Protein 4XH9 (pdb70)

InterPro domains:
  IPR000219 Dbl homology domain [PF00621] (179-354)
  IPR000219 Dbl homology domain [PS50010] (174-356)
  IPR000219 Dbl homology domain [SM00325] (178-355)
  IPR000219 Dbl homology domain [cd00160] (175-354)
  IPR001331 Guanine-nucleotide dissociation stimulator, CDC24, conserved site [PS00741] (304-329)
  IPR001849 Pleckstrin homology domain [PS50003] (386-501)
  IPR001849 Pleckstrin homology domain [SM00233] (387-503)
  IPR011993 PH-like domain superfamily [G3DSA:2.30.29.30] (372-504)
  IPR035899 Dbl homology (DH) domain superfamily [G3DSA:1.20.900.10] (159-371)
  IPR035899 Dbl homology (DH) domain superfamily [SSF48065] (154-367)
  IPR037853 Net1, PH domain [cd13224] (368-502)
  IPR051480 Endocytic & GEF Adapter [PTHR46006] (67-559)
  IPR055251 SOS1/NGEF-like, PH domain [PF22697] (382-498)

Sequence (1022 aa):
MLDITMKESLTTREIRRQEAIYEMSRGEQDLIEDLKLARKAYHDPMLKLSIMSEEELTHIFGDLDSYIPLHEDLLTRIGEATKPDGTVEQIGHILVSWLPRLNAYRGYCSNQLAAKALLDQKKQDPRVQDFLQRCLESPFSRKLDLWSFLDIPRSRLVKYPLLLKEILKHTPKEHPDVQLLEDAILIIQGVLSDINLKKGESECQYYIDKLEYLDEKQRDPRIEASKVLLCHGELRSKSGHKLYIFLFQDILVLTRPVTRNERHSYQVYRQPIPVQELVLEDLQDGDVRMAKNIFRIRFHDPSPAQSHTLQANDVFHKQQWFNCIRAAIAHHHHHHAIRKKLVIVGDGACGKTCLLIVNSPEVYVPTVFENYVADIEVDGKQVELALWDTAGQEDYDRLRPLSYPDTDVILMCFSIDSPDSLENIPEKWTPEVKHFCPNVPIILVGNKKDLRNDEHTRRELAKMKQEPVKPEEGRDMANRIGAFGYMECSAKTKDGVREVFEMATRAALQSEMLDITMKESLTTREIRRQEAIYEMSRGEQDLIEDLKLARRRKAYHDPMLKLSIMSEEELTHIFGDLDSYIPLHEDLLTRIGEATKPDGTVEQIGHILVSWLPRLNAYRGYCSNQLAAKALLDQKKQDPRVQDFLQRCLESPFSRKLDLWSFLDIPRSRLVKYPLLLKEILKHTPKEHPDVQLLEDAILIIQGVLSDINLKKGESECQYYIDKLEYLDEKQRDPRIEASKVLLCHGELRSKSGHKLYIFLFQDILVLTRPVTRNERHSYQVYRQPIPVQELVLEDLQDGDVRMAKNIFRIRFHDPSPAQSHTLQANDVFHKQQWFNCIRAAIAHHHHHHAIRKKLVIVGDGACGKTCLLIVNSPEVYVPTVFENYVADIEVDGKQVELALWDTAGQEDYDRLRPLSYPDTDVILMCFSIDSPDSLENIPEKWTPEVKHFCPNVPIILVGNKKDLRNDEHTRRELAKMKQEPVKPEEGRDMANRIGAFGYMECSAKTKDGVREVFEMATRAALQ

Solvent-accessible surface area: 47145 Å² total; per-residue (Å²): 70,152,108,40,76,181,81,78,101,114,64,40,108,30,71,96,5,22,21,1,2,100,26,0,10,34,16,0,97,90,9,9,108,23,0,99,48,0,52,152,16,2,19,30,30,0,66,163,85,85,15,8,56,123,143,38,0,79,71,2,0,35,43,0,31,60,56,15,86,10,2,73,34,0,37,74,87,10,43,145,34,49,78,149,48,28,28,9,94,56,0,0,86,15,0,43,70,0,0,56,103,0,82,32,2,66,40,12,0,16,57,2,38,16,4,12,38,24,17,59,96,27,120,162,34,103,128,1,54,99,8,30,74,130,3,20,127,36,125,69,0,113,72,8,58,7,9,1,2,1,2,21,2,2,11,12,2,0,3,0,10,51,1,0,92,35,0,39,137,15,5,36,185,153,40,76,0,32,109,45,0,75,63,0,17,121,47,0,60,40,20,0,50,55,1,16,113,62,6,3,58,28,24,0,80,55,22,9,103,56,18,58,30,117,67,150,152,10,130,22,109,94,0,84,70,12,121,41,11,46,7,31,9,88,0,88,11,91,78,23,91,85,0,25,1,0,0,0,38,79,0,0,0,0,0,63,46,47,120,41,152,86,56,103,16,18,46,7,38,128,56,6,0,5,1,102,57,8,36,30,55,80,17,112,83,53,80,22,223,55,55,125,12,0,0,58,0,62,17,108,44,114,31,125,81,24,60,12,4,1,34,6,75,40,96,38,4,25,71,30,0,36,54,30,1,158,61,2,26,60,83,33,102,138,119,161,103,57,66,49,17,0,0,0,1,0,26,54,85,0,14,5,17,52,0,0,15,41,36,71,140,180,115,52,94,40,36,21,28,68,18,87,8,6,95,15,103,5,105,72,87,104,1,30,0,17,0,5,11,5,11,13,3,30,122,20,71,49,0,10,21,5,0,5,43,74,11,43,0,0,0,0,0,0,2,0,31,32,25,77,5,11,117,48,0,32,112,79,5,0,3,12,0,36,20,72,4,60,155,28,34,4,0,0,0,0,2,54,71,50,42,30,121,22,93,47,13,108,122,74,22,62,104,121,135,55,88,2,2,93,42,80,70,0,125,75,32,5,108,166,2,56,19,87,17,29,40,22,0,0,11,136,78,113,84,12,5,150,57,0,0,42,45,0,0,104,0,8,41,162,60,13,61,151,118,40,100,104,85,68,93,130,58,61,98,37,32,72,7,6,10,5,3,87,17,0,12,94,15,0,83,91,8,2,82,26,0,71,42,0,112,137,16,2,29,43,33,0,70,163,85,83,15,6,58,125,142,39,0,82,69,1,6,44,39,2,15,60,54,18,84,12,2,70,28,0,41,74,112,12,43,133,30,51,85,149,66,30,21,7,94,67,0,0,85,13,0,40,83,5,0,60,104,0,78,28,2,75,34,6,0,15,56,0,36,16,1,17,26,21,17,60,68,36,112,162,39,104,129,0,55,100,7,29,77,127,3,20,125,38,123,73,0,116,74,7,59,6,8,1,2,0,2,20,2,2,9,11,4,1,11,0,9,49,1,0,92,42,0,25,134,5,0,46,132,164,35,77,0,17,116,45,0,75,53,0,16,121,45,0,62,41,18,0,56,58,1,17,108,48,5,4,60,32,26,0,82,52,23,12,103,46,18,76,32,119,63,134,140,8,116,19,112,88,0,83,72,6,124,41,11,45,6,30,9,90,0,87,10,120,85,38,88,77,2,37,1,0,0,0,43,73,0,0,0,0,0,78,46,59,99,66,100,88,34,68,26,22,44,0,26,110,56,6,0,5,1,103,53,6,32,32,55,82,21,117,81,54,79,15,224,44,57,124,17,0,0,68,0,57,20,101,73,120,26,119,81,62,61,15,7,1,24,4,72,38,96,38,4,23,73,30,0,34,52,29,0,157,60,2,27,59,85,38,93,141,119,173,103,55,66,49,19,0,0,0,1,0,27,56,86,1,12,4,19,56,0,0,23,36,28,82,169,163,115,60,97,58,36,22,22,67,16,87,12,6,87,16,112,4,103,78,96,103,0,25,0,18,0,6,16,4,15,13,5,28,123,18,71,51,1,8,21,4,0,5,42,74,10,43,0,0,0,0,1,0,2,0,30,31,27,84,5,9,112,45,0,25,107,74,4,0,4,11,0,36,20,73,5,62,157,28,35,3,0,0,0,0,1,55,72,54,43,30,119,21,88,57,14,87,104,71,23,59,101,123,168,55,83,2,2,92,39,95,74,0,121,60,26,6,111,147,2,57,21,84,16,34,40,22,0,1,15,143,72,125,83,14,4,163,85,0,0,46,45,0,0,96,0,8,44,170

CATH classification: 1.20.900.10 (+1 more: 2.30.29.30)

B-factor: mean 35.37, std 16.74, range [7.32, 125.12]

Nearest PDB structures (foldseek):
  4xh9-assembly1_A  TM=1.003E+00  e=4.522E-56  Homo sapiens
  2z0q-assembly1_A  TM=7.210E-01  e=3.234E-35  Mus musculus
  3eo2-assembly1_A-2  TM=9.192E-01  e=2.306E-21  Homo sapiens
  3qbv-assembly1_B  TM=8.030E-01  e=2.313E-14  Homo sapiens
  4gzu-assembly1_A  TM=5.068E-01  e=2.144E-11  Mus musculus

GO terms:
  GO:0043065 positive regulation of apoptotic process (P, IDA)
  GO:0071479 cellular response to ionizing radiation (P, IDA)
  GO:0070301 cellular response to hydrogen peroxide (P, IDA)
  GO:0043547 positive regulation of GTPase activity (P, IMP)
  GO:0005085 guanyl-nucleotide exchange factor activity (F, TAS)
  GO:0007165 signal transduction (P, TAS)
  GO:0005829 cytosol (C, TAS)
  GO:0051056 regulation of small GTPase mediated signal transduction (P, TAS)
  GO:0005515 protein binding (F, IPI)

Foldseek 3Di:
DVVFDPVPDDDPLQVQLLVLVVVLLVLLVVLLVLLVCLCVLPLVVCPVVVVDDPVLSCLQCPCSNVCNVLSVVLNVVQVVQADVRRGHQACLVVLLVRLLVLLVCLVLLLSNVVNVLSVVVCVVPPSNVVSQVVLLVDPVCVNPGSNVSSCSSVVSLVCVLVSLVSSLVSDDPVRPSVVSSVSSSVSSVVSVVVSVQSSQQSVLVVQLVQEDEPDPQQDDVVSVVFRGFLDWQWWAWLCRAIWIWTDTLFKIWIFHWDDDPSPIGTYTDDHIETLQQKDKADDQAPPGHSGHLWIKIWGVVVPPTDMTITHAPDNVRSVSVRVSSVVSSVVVVVVD/DAEAEEEEDFDLPFCQQLLVVLQQDPPDDDPDDAWDWHWADDPNDTYTYIYHYQRPVVPPVVPRLVSQPRHLEYEYEGEQLDPPRVVCVVVPVLVVCCVSPPPRAYEYEYEPVVCQPPPVSQVVQVVVVHHGHDPVNQQVVCVVSVHPGYDYAYSVVRGCSSVSVNSRVVSSVD/DLVVPADPPPDDDPLQVLLQVLVVVLLVLLVVLLVLLVCLCVLPVVVCDVVVVDDPVLSCLQQPCSNVCNVLSVVLNVVQVVQQDVRSGHQACLVVLLVSLLVLLVCLVLLLSNVVSVLSVVLCVPPPSNVVSQVVSLVDPVCVNPGSNVSSCSSVVSLVCVLVSLVSSLVSDDPVGPSNVSSVSSSVSSVVSVVSSVLSSQQSVLVVQLVLEDEPDPQQDDVCSVVFRGFQDWDWWAWLCGQTWIWTDTLFKIWIFRWDDDPSDIGTYTDDHIGTLQFKDKADDQAPPGDSGHLWIKIWGNPVPDTDMIITHAPDNVRSVSVRVSSVVSSVVVVVVD/DAEAEEEEDFDQVQCRQLLVQLQQDDPDGDPDDQWDWDFDDDPNDTYGYIYHYQHPCVVPVVPRLVSQPRHLEYEYEGEQLDVPRVVCVVVPVLVVCCVSPPPRAYEYEHEPVVCQPPPVSQVVQVVVVHHGHDPVNQQVVCVVSVHPYYDYAYSPVRRCSSVSVNSRVVSSVD

Organism: Homo sapiens (NCBI:txid9606)

Structure (mmCIF, N/CA/C/O backbone):
data_4XH9
#
_entry.id   4XH9
#
_cell.length_a   54.100
_cell.length_b   101.400
_cell.length_c   116.200
_cell.angle_alpha   90.00
_cell.angle_beta   94.30
_cell.angle_gamma   90.00
#
_symmetry.space_group_name_H-M   'P 1 21 1'
#
loop_
_entity.id
_entity.type
_entity.pdbx_description
1 polymer 'Neuroepithelial cell-transforming gene 1 protein'
2 polymer 'Transforming protein RhoA'
3 water water
#
loop_
_atom_site.group_PDB
_atom_site.id
_atom_site.type_symbol
_atom_site.label_atom_id
_atom_site.label_alt_id
_atom_site.label_comp_id
_atom_site.label_asym_id
_atom_site.label_entity_id
_atom_site.label_seq_id
_atom_site.pdbx_PDB_ins_code
_atom_site.Cartn_x
_atom_site.Cartn_y
_atom_site.Cartn_z
_atom_site.occupancy
_atom_site.B_iso_or_equiv
_atom_site.auth_seq_id
_atom_site.auth_comp_id
_atom_site.auth_asym_id
_atom_site.auth_atom_id
_atom_site.pdbx_PDB_model_num
ATOM 1 N N . MET A 1 13 ? 8.712 3.722 21.413 1.00 71.52 159 MET A N 1
ATOM 2 C CA . MET A 1 13 ? 8.447 4.914 22.216 1.00 62.74 159 MET A CA 1
ATOM 3 C C . MET A 1 13 ? 7.348 5.782 21.613 1.00 62.94 159 MET A C 1
ATOM 4 O O . MET A 1 13 ? 6.815 5.464 20.542 1.00 60.58 159 MET A O 1
ATOM 9 N N . LEU A 1 14 ? 7.081 6.914 22.268 1.00 67.79 160 LEU A N 1
ATOM 10 C CA . LEU A 1 14 ? 6.077 7.883 21.835 1.00 67.91 160 LEU A CA 1
ATOM 11 C C . LEU A 1 14 ? 6.683 8.912 20.885 1.00 66.07 160 LEU A C 1
ATOM 12 O O . LEU A 1 14 ? 5.964 9.640 20.202 1.00 67.22 160 LEU A O 1
ATOM 17 N N . ASP A 1 15 ? 8.011 8.966 20.852 1.00 68.40 161 ASP A N 1
ATOM 18 C CA . ASP A 1 15 ? 8.723 9.893 19.976 1.00 69.43 161 ASP A CA 1
ATOM 19 C C . ASP A 1 15 ? 8.695 9.415 18.536 1.00 69.54 161 ASP A C 1
ATOM 20 O O . ASP A 1 15 ? 8.864 10.199 17.604 1.00 64.16 161 ASP A O 1
ATOM 25 N N . ILE A 1 16 ? 8.481 8.117 18.364 1.00 71.18 162 ILE A N 1
ATOM 26 C CA . ILE A 1 16 ? 8.707 7.467 17.080 1.00 67.82 162 ILE A CA 1
ATOM 27 C C . ILE A 1 16 ? 7.489 7.623 16.164 1.00 65.14 162 ILE A C 1
ATOM 28 O O . ILE A 1 16 ? 6.354 7.691 16.635 1.00 67.65 162 ILE A O 1
ATOM 33 N N . THR A 1 17 ? 7.745 7.705 14.861 1.00 63.23 163 THR A N 1
ATOM 34 C CA . THR A 1 17 ? 6.706 7.779 13.837 1.00 63.11 163 THR A CA 1
ATOM 35 C C . THR A 1 17 ? 5.688 6.657 14.005 1.00 67.49 163 THR A C 1
ATOM 36 O O . THR A 1 17 ? 6.052 5.534 14.332 1.00 71.96 163 THR A O 1
ATOM 40 N N . MET A 1 18 ? 4.413 6.953 13.803 1.00 65.02 164 MET A N 1
ATOM 41 C CA . MET A 1 18 ? 3.394 5.923 13.934 1.00 63.65 164 MET A CA 1
ATOM 42 C C . MET A 1 18 ? 3.542 4.867 12.836 1.00 72.57 164 MET A C 1
ATOM 43 O O . MET A 1 18 ? 3.230 3.692 13.044 1.00 76.07 164 MET A O 1
ATOM 48 N N . LYS A 1 19 ? 4.039 5.284 11.675 1.00 72.77 165 LYS A N 1
ATOM 49 C CA . LYS A 1 19 ? 4.278 4.357 10.575 1.00 74.85 165 LYS A CA 1
ATOM 50 C C . LYS A 1 19 ? 5.251 3.260 10.996 1.00 82.67 165 LYS A C 1
ATOM 51 O O . LYS A 1 19 ? 5.097 2.103 10.604 1.00 85.00 165 LYS A O 1
ATOM 53 N N . GLU A 1 20 ? 6.250 3.624 11.796 1.00 83.13 166 GLU A N 1
ATOM 54 C CA . GLU A 1 20 ? 7.203 2.644 12.305 1.00 78.51 166 GLU A CA 1
ATOM 55 C C . GLU A 1 20 ? 6.511 1.587 13.145 1.00 79.05 166 GLU A C 1
ATOM 56 O O . GLU A 1 20 ? 6.194 1.811 14.312 1.00 80.28 166 GLU A O 1
ATOM 62 N N . SER A 1 21 ? 6.271 0.438 12.523 1.00 83.07 167 SER A N 1
ATOM 63 C CA . SER A 1 21 ? 5.487 -0.627 13.133 1.00 81.45 167 SER A CA 1
ATOM 64 C C . SER A 1 21 ? 6.208 -1.967 13.050 1.00 76.29 167 SER A C 1
ATOM 65 O O . SER A 1 21 ? 6.177 -2.642 12.019 1.00 75.62 167 SER A O 1
ATOM 68 N N . LEU A 1 22 ? 6.857 -2.346 14.145 1.00 69.09 168 LEU A N 1
ATOM 69 C CA . LEU A 1 22 ? 7.597 -3.597 14.209 1.00 68.69 168 LEU A CA 1
ATOM 70 C C . LEU A 1 22 ? 7.017 -4.486 15.308 1.00 59.99 168 LEU A C 1
ATOM 71 O O . LEU A 1 22 ? 5.998 -4.152 15.915 1.00 57.15 168 LEU A O 1
ATOM 76 N N . THR A 1 23 ? 7.667 -5.621 15.543 1.00 60.10 169 THR A N 1
ATOM 77 C CA . THR A 1 23 ? 7.314 -6.540 16.613 1.00 54.66 169 THR A CA 1
ATOM 78 C C . THR A 1 23 ? 7.288 -5.847 17.967 1.00 52.93 169 THR A C 1
ATOM 79 O O . THR A 1 23 ? 7.857 -4.766 18.137 1.00 47.45 169 THR A O 1
ATOM 83 N N . THR A 1 24 ? 6.621 -6.473 18.929 1.00 53.55 170 THR A N 1
ATOM 84 C CA . THR A 1 24 ? 6.619 -5.974 20.293 1.00 52.57 170 THR A CA 1
ATOM 85 C C . THR A 1 24 ? 8.025 -6.055 20.869 1.00 55.36 170 THR A C 1
ATOM 86 O O . THR A 1 24 ? 8.409 -5.235 21.696 1.00 59.05 170 THR A O 1
ATOM 90 N N . ARG A 1 25 ? 8.797 -7.037 20.406 1.00 46.20 171 ARG A N 1
ATOM 91 C CA . ARG A 1 25 ? 10.129 -7.290 20.945 1.00 48.42 171 ARG A CA 1
ATOM 92 C C . ARG A 1 25 ? 11.137 -6.183 20.627 1.00 46.31 171 ARG A C 1
ATOM 93 O O . ARG A 1 25 ? 11.916 -5.785 21.493 1.00 41.85 171 ARG A O 1
ATOM 101 N N . GLU A 1 26 ? 11.133 -5.696 19.390 1.00 45.94 172 GLU A N 1
ATOM 102 C CA . GLU A 1 26 ? 12.075 -4.650 18.998 1.00 46.60 172 GLU A CA 1
ATOM 103 C C . GLU A 1 26 ? 11.721 -3.324 19.660 1.00 45.09 172 GLU A C 1
ATOM 104 O O . GLU A 1 26 ? 12.605 -2.545 20.014 1.00 51.97 172 GLU A O 1
ATOM 110 N N . ILE A 1 27 ? 10.426 -3.072 19.822 1.00 39.95 173 ILE A N 1
ATOM 111 C CA . ILE A 1 27 ? 9.971 -1.895 20.551 1.00 54.29 173 ILE A CA 1
ATOM 112 C C . ILE A 1 27 ? 10.537 -1.929 21.969 1.00 54.03 173 ILE A C 1
ATOM 113 O O . ILE A 1 27 ? 10.988 -0.911 22.491 1.00 59.81 173 ILE A O 1
ATOM 118 N N . ARG A 1 28 ? 10.556 -3.114 22.549 1.00 43.08 174 ARG A N 1
ATOM 119 C CA . ARG A 1 28 ? 11.122 -3.293 23.847 1.00 39.20 174 ARG A CA 1
ATOM 120 C C . ARG A 1 28 ? 12.587 -3.060 23.852 1.00 40.44 174 ARG A C 1
ATOM 121 O O . ARG A 1 28 ? 13.094 -2.509 24.783 1.00 40.05 174 ARG A O 1
ATOM 129 N N . ARG A 1 29 ? 13.260 -3.496 22.811 1.00 33.82 175 ARG A N 1
ATOM 130 C CA . ARG A 1 29 ? 14.696 -3.292 22.679 1.00 36.55 175 ARG A CA 1
ATOM 131 C C . ARG A 1 29 ? 15.002 -1.803 22.573 1.00 37.90 175 ARG A C 1
ATOM 132 O O . ARG A 1 29 ? 15.960 -1.310 23.169 1.00 35.85 175 ARG A O 1
ATOM 140 N N . GLN A 1 30 ? 14.174 -1.095 21.813 1.00 36.81 176 GLN A N 1
ATOM 141 C CA . GLN A 1 30 ? 14.343 0.338 21.621 1.00 39.66 176 GLN A CA 1
ATOM 142 C C . GLN A 1 30 ? 13.955 1.103 22.883 1.00 38.73 176 GLN A C 1
ATOM 143 O O . GLN A 1 30 ? 14.545 2.135 23.196 1.00 36.96 176 GLN A O 1
ATOM 149 N N . GLU A 1 31 ? 12.961 0.591 23.603 1.00 36.68 177 GLU A N 1
ATOM 150 C CA . GLU A 1 31 ? 12.570 1.169 24.883 1.00 37.92 177 GLU A CA 1
ATOM 151 C C . GLU A 1 31 ? 13.685 1.007 25.911 1.00 39.12 177 GLU A C 1
ATOM 152 O O . GLU A 1 31 ? 13.951 1.918 26.695 1.00 37.24 177 GLU A O 1
ATOM 158 N N . ALA A 1 32 ? 14.332 -0.156 25.898 1.00 32.11 178 ALA A N 1
ATOM 159 C CA . ALA A 1 32 ? 15.421 -0.451 26.825 1.00 32.95 178 ALA A CA 1
ATOM 160 C C . ALA A 1 32 ? 16.644 0.410 26.530 1.00 39.15 178 ALA A C 1
ATOM 161 O O . ALA A 1 32 ? 17.297 0.919 27.444 1.00 36.57 178 ALA A O 1
ATOM 163 N N . ILE A 1 33 ? 16.955 0.559 25.248 1.00 36.56 179 ILE A N 1
ATOM 164 C CA . ILE A 1 33 ? 18.043 1.429 24.818 1.00 31.89 179 ILE A CA 1
ATOM 165 C C . ILE A 1 33 ? 17.763 2.861 25.259 1.00 33.47 179 ILE A C 1
ATOM 166 O O . ILE A 1 33 ? 18.651 3.570 25.737 1.00 34.73 179 ILE A O 1
ATOM 171 N N . TYR A 1 34 ? 16.508 3.265 25.117 1.00 27.65 180 TYR A N 1
ATOM 172 C CA . TYR A 1 34 ? 16.100 4.625 25.427 1.00 35.20 180 TYR A CA 1
ATOM 173 C C . TYR A 1 34 ? 16.061 4.893 26.925 1.00 40.29 180 TYR A C 1
ATOM 174 O O . TYR A 1 34 ? 16.350 6.006 27.370 1.00 32.71 180 TYR A O 1
ATOM 183 N N . GLU A 1 35 ? 15.684 3.880 27.697 1.00 31.51 181 GLU A N 1
ATOM 184 C CA . GLU A 1 35 ? 15.666 4.006 29.147 1.00 31.64 181 GLU A CA 1
ATOM 185 C C . GLU A 1 35 ? 17.074 4.280 29.667 1.00 32.46 181 GLU A C 1
ATOM 186 O O . GLU A 1 35 ? 17.262 5.103 30.564 1.00 35.07 181 GLU A O 1
ATOM 192 N N . MET A 1 36 ? 18.062 3.600 29.092 1.00 28.86 182 MET A N 1
ATOM 193 C CA . MET A 1 36 ? 19.452 3.813 29.476 1.00 30.54 182 MET A CA 1
ATOM 194 C C . MET A 1 36 ? 19.869 5.253 29.204 1.00 32.78 182 MET A C 1
ATOM 195 O O . MET A 1 36 ? 20.558 5.870 30.016 1.00 25.78 182 MET A O 1
ATOM 200 N N . SER A 1 37 ? 19.435 5.778 28.061 1.00 31.65 183 SER A N 1
ATOM 201 C CA . SER A 1 37 ? 19.747 7.144 27.652 1.00 32.62 183 SER A CA 1
ATOM 202 C C . SER A 1 37 ? 19.119 8.173 28.587 1.00 28.93 183 SER A C 1
ATOM 203 O O . SER A 1 37 ? 19.770 9.144 28.979 1.00 27.44 183 SER A O 1
ATOM 206 N N . ARG A 1 38 ? 17.852 7.962 28.932 1.00 22.82 184 ARG A N 1
ATOM 207 C CA . ARG A 1 38 ? 17.152 8.852 29.853 1.00 28.33 184 ARG A CA 1
ATOM 208 C C . ARG A 1 38 ? 17.813 8.846 31.229 1.00 25.41 184 ARG A C 1
ATOM 209 O O . ARG A 1 38 ? 17.886 9.877 31.894 1.00 24.27 184 ARG A O 1
ATOM 211 N N . GLY A 1 39 ? 18.299 7.680 31.643 1.00 21.67 185 GLY A N 1
ATOM 212 C CA . GLY A 1 39 ? 19.016 7.554 32.898 1.00 24.49 185 GLY A CA 1
ATOM 213 C C . GLY A 1 39 ? 20.319 8.333 32.900 1.00 24.74 185 GLY A C 1
ATOM 214 O O . GLY A 1 39 ? 20.727 8.871 33.927 1.00 23.05 185 GLY A O 1
ATOM 215 N N . GLU A 1 40 ? 20.982 8.389 31.749 1.00 21.66 186 GLU A N 1
ATOM 216 C CA . GLU A 1 40 ? 22.205 9.171 31.628 1.00 18.64 186 GLU A CA 1
ATOM 217 C C . GLU A 1 40 ? 21.901 10.659 31.769 1.00 15.79 186 GLU A C 1
ATOM 218 O O . GLU A 1 40 ? 22.624 11.377 32.454 1.00 21.95 186 GLU A O 1
ATOM 224 N N . GLN A 1 41 ? 20.822 11.111 31.136 1.00 19.15 187 GLN A N 1
ATOM 225 C CA . GLN A 1 41 ? 20.425 12.517 31.207 1.00 26.09 187 GLN A CA 1
ATOM 226 C C . GLN A 1 41 ? 20.055 12.928 32.629 1.00 24.46 187 GLN A C 1
ATOM 227 O O . GLN A 1 41 ? 20.454 13.997 33.092 1.00 21.55 187 GLN A O 1
ATOM 233 N N . ASP A 1 42 ? 19.295 12.077 33.315 1.00 21.17 188 ASP A N 1
ATOM 234 C CA . ASP A 1 42 ? 18.927 12.328 34.707 1.00 25.25 188 ASP A CA 1
ATOM 235 C C . ASP A 1 42 ? 20.173 12.409 35.583 1.00 21.40 188 ASP A C 1
ATOM 236 O O . ASP A 1 42 ? 20.298 13.294 36.430 1.00 22.64 188 ASP A O 1
ATOM 241 N N . LEU A 1 43 ? 21.079 11.461 35.367 1.00 20.35 189 LEU A N 1
ATOM 242 C CA . LEU A 1 43 ? 22.366 11.402 36.052 1.00 23.26 189 LEU A CA 1
ATOM 243 C C . LEU A 1 43 ? 23.106 12.736 35.964 1.00 22.22 189 LEU A C 1
ATOM 244 O O . LEU A 1 43 ? 23.552 13.285 36.974 1.00 15.80 189 LEU A O 1
ATOM 249 N N . ILE A 1 44 ? 23.233 13.248 34.746 1.00 21.62 190 ILE A N 1
ATOM 250 C CA . ILE A 1 44 ? 23.978 14.478 34.504 1.00 23.80 190 ILE A CA 1
ATOM 251 C C . ILE A 1 44 ? 23.357 15.662 35.238 1.00 21.31 190 ILE A C 1
ATOM 252 O O . ILE A 1 44 ? 24.059 16.448 35.876 1.00 20.53 190 ILE A O 1
ATOM 257 N N . GLU A 1 45 ? 22.038 15.776 35.154 1.00 22.86 191 GLU A N 1
ATOM 258 C CA . GLU A 1 45 ? 21.331 16.879 35.792 1.00 19.71 191 GLU A CA 1
ATOM 259 C C . GLU A 1 45 ? 21.463 16.846 37.314 1.00 19.28 191 GLU A C 1
ATOM 260 O O . GLU A 1 45 ? 21.608 17.890 37.949 1.00 20.93 191 GLU A O 1
ATOM 266 N N . ASP A 1 46 ? 21.427 15.652 37.898 1.00 14.41 192 ASP A N 1
ATOM 267 C CA . ASP A 1 46 ? 21.493 15.527 39.354 1.00 20.74 192 ASP A CA 1
ATOM 268 C C . ASP A 1 46 ? 22.906 15.739 39.898 1.00 16.67 192 ASP A C 1
ATOM 269 O O . ASP A 1 46 ? 23.076 16.189 41.030 1.00 17.55 192 ASP A O 1
ATOM 274 N N . LEU A 1 47 ? 23.916 15.409 39.100 1.00 17.92 193 LEU A N 1
ATOM 275 C CA . LEU A 1 47 ? 25.299 15.633 39.510 1.00 14.37 193 LEU A CA 1
ATOM 276 C C . LEU A 1 47 ? 25.616 17.126 39.510 1.00 17.15 193 LEU A C 1
ATOM 277 O O . LEU A 1 47 ? 26.336 17.619 40.378 1.00 20.66 193 LEU A O 1
ATOM 282 N N . LYS A 1 48 ? 25.075 17.837 38.528 1.00 19.14 194 LYS A N 1
ATOM 283 C CA . LYS A 1 48 ? 25.228 19.287 38.455 1.00 19.34 194 LYS A CA 1
ATOM 284 C C . LYS A 1 48 ? 24.501 19.953 39.613 1.00 23.11 194 LYS A C 1
ATOM 285 O O . LYS A 1 48 ? 24.989 20.920 40.200 1.00 24.65 194 LYS A O 1
ATOM 291 N N . LEU A 1 49 ? 23.323 19.427 39.930 1.00 19.36 195 LEU A N 1
ATOM 292 C CA . LEU A 1 49 ? 22.510 19.958 41.012 1.00 24.11 195 LEU A CA 1
ATOM 293 C C . LEU A 1 49 ? 23.192 19.761 42.361 1.00 20.55 195 LEU A C 1
ATOM 294 O O . LEU A 1 49 ? 23.126 20.629 43.228 1.00 23.42 195 LEU A O 1
ATOM 299 N N . ALA A 1 50 ? 23.844 18.617 42.533 1.00 19.92 196 ALA A N 1
ATOM 300 C CA . ALA A 1 50 ? 24.538 18.308 43.777 1.00 20.67 196 ALA A CA 1
ATOM 301 C C . ALA A 1 50 ? 25.637 19.329 44.065 1.00 23.15 196 ALA A C 1
ATOM 302 O O . ALA A 1 50 ? 25.818 19.763 45.203 1.00 20.83 196 ALA A O 1
ATOM 304 N N . ARG A 1 51 ? 26.366 19.713 43.025 1.00 18.08 197 ARG A N 1
ATOM 305 C CA . ARG A 1 51 ? 27.432 20.693 43.173 1.00 20.39 197 ARG A CA 1
ATOM 306 C C . ARG A 1 51 ? 26.845 22.073 43.447 1.00 22.70 197 ARG A C 1
ATOM 307 O O . ARG A 1 51 ? 27.303 22.796 44.330 1.00 21.85 197 ARG A O 1
ATOM 315 N N . LYS A 1 52 ? 25.809 22.419 42.694 1.00 23.23 198 LYS A N 1
ATOM 316 C CA . LYS A 1 52 ? 25.297 23.782 42.685 1.00 26.42 198 LYS A CA 1
ATOM 317 C C . LYS A 1 52 ? 24.370 24.080 43.862 1.00 20.17 198 LYS A C 1
ATOM 318 O O . LYS A 1 52 ? 24.308 25.212 44.340 1.00 19.36 198 LYS A O 1
ATOM 324 N N . ALA A 1 53 ? 23.656 23.064 44.334 1.00 13.45 199 ALA A N 1
ATOM 325 C CA . ALA A 1 53 ? 22.659 23.282 45.373 1.00 18.07 199 ALA A CA 1
ATOM 326 C C . ALA A 1 53 ? 23.185 22.993 46.774 1.00 17.45 199 ALA A C 1
ATOM 327 O O . ALA A 1 53 ? 22.691 23.553 47.752 1.00 18.98 199 ALA A O 1
ATOM 329 N N . TYR A 1 54 ? 24.179 22.118 46.877 1.00 16.24 200 TYR A N 1
ATOM 330 C CA . TYR A 1 54 ? 24.694 21.724 48.185 1.00 14.72 200 TYR A CA 1
ATOM 331 C C . TYR A 1 54 ? 26.107 22.244 48.421 1.00 19.84 200 TYR A C 1
ATOM 332 O O . TYR A 1 54 ? 26.352 22.999 49.362 1.00 24.08 200 TYR A O 1
ATOM 341 N N . HIS A 1 55 ? 27.033 21.839 47.561 1.00 15.62 201 HIS A N 1
ATOM 342 C CA . HIS A 1 55 ? 28.438 22.181 47.737 1.00 15.41 201 HIS A CA 1
ATOM 343 C C . HIS A 1 55 ? 28.688 23.684 47.695 1.00 18.52 201 HIS A C 1
ATOM 344 O O . HIS A 1 55 ? 29.256 24.253 48.628 1.00 22.08 201 HIS A O 1
ATOM 351 N N . ASP A 1 56 ? 28.271 24.319 46.605 1.00 16.25 202 ASP A N 1
ATOM 352 C CA . ASP A 1 56 ? 28.567 25.734 46.393 1.00 19.53 202 ASP A CA 1
ATOM 353 C C . ASP A 1 56 ? 27.953 26.660 47.457 1.00 18.38 202 ASP A C 1
ATOM 354 O O . ASP A 1 56 ? 28.638 27.561 47.943 1.00 19.51 202 ASP A O 1
ATOM 359 N N . PRO A 1 57 ? 26.668 26.459 47.822 1.00 19.76 203 PRO A N 1
ATOM 360 C CA . PRO A 1 57 ? 26.157 27.341 48.880 1.00 15.90 203 PRO A CA 1
ATOM 361 C C . PRO A 1 57 ? 26.842 27.131 50.228 1.00 17.46 203 PRO A C 1
ATOM 362 O O . PRO A 1 57 ? 27.095 28.110 50.926 1.00 18.87 203 PRO A O 1
ATOM 366 N N . MET A 1 58 ? 27.139 25.886 50.588 1.00 16.73 204 MET A N 1
ATOM 367 C CA . MET A 1 58 ? 27.803 25.617 51.862 1.00 15.93 204 MET A CA 1
ATOM 368 C C . MET A 1 58 ? 29.194 26.238 51.896 1.00 17.48 204 MET A C 1
ATOM 369 O O . MET A 1 58 ? 29.646 26.703 52.944 1.00 21.10 204 MET A O 1
ATOM 374 N N . LEU A 1 59 ? 29.861 26.254 50.748 1.00 13.46 205 LEU A N 1
ATOM 375 C CA . LEU A 1 59 ? 31.164 26.902 50.630 1.00 12.58 205 LEU A CA 1
ATOM 376 C C . LEU A 1 59 ? 31.045 28.413 50.822 1.00 18.95 205 LEU A C 1
ATOM 377 O O . LEU A 1 59 ? 31.778 29.006 51.614 1.00 21.51 205 LEU A O 1
ATOM 382 N N . LYS A 1 60 ? 30.114 29.024 50.095 1.00 15.70 206 LYS A N 1
ATOM 383 C CA . LYS A 1 60 ? 29.911 30.473 50.145 1.00 14.72 206 LYS A CA 1
ATOM 384 C C . LYS A 1 60 ? 29.401 30.965 51.500 1.00 16.58 206 LYS A C 1
ATOM 385 O O . LYS A 1 60 ? 29.708 32.082 51.915 1.00 20.53 206 LYS A O 1
ATOM 391 N N . LEU A 1 61 ? 28.613 30.139 52.181 1.00 17.77 207 LEU A N 1
ATOM 392 C CA . LEU A 1 61 ? 28.011 30.536 53.454 1.00 18.25 207 LEU A CA 1
ATOM 393 C C . LEU A 1 61 ? 28.882 30.161 54.650 1.00 18.47 207 LEU A C 1
ATOM 394 O O . LEU A 1 61 ? 28.518 30.430 55.799 1.00 18.07 207 LEU A O 1
ATOM 399 N N . SER A 1 62 ? 30.028 29.545 54.368 1.00 20.76 208 SER A N 1
ATOM 400 C CA . SER A 1 62 ? 30.962 29.094 55.397 1.00 19.96 208 SER A CA 1
ATOM 401 C C . SER A 1 62 ? 30.289 28.112 56.353 1.00 23.57 208 SER A C 1
ATOM 402 O O . SER A 1 62 ? 30.490 28.163 57.569 1.00 19.53 208 SER A O 1
ATOM 405 N N . ILE A 1 63 ? 29.484 27.219 55.787 1.00 19.92 209 ILE A N 1
ATOM 406 C CA . ILE A 1 63 ? 28.798 26.199 56.564 1.00 18.92 209 ILE A CA 1
ATOM 407 C C . ILE A 1 63 ? 29.746 25.026 56.779 1.00 22.82 209 ILE A C 1
ATOM 408 O O . ILE A 1 63 ? 29.759 24.404 57.840 1.00 23.67 209 ILE A O 1
ATOM 413 N N . MET A 1 64 ? 30.554 24.749 55.762 1.00 22.96 210 MET A N 1
ATOM 414 C CA . MET A 1 64 ? 31.673 23.827 55.889 1.00 24.76 210 MET A CA 1
ATOM 415 C C . MET A 1 64 ? 32.893 24.423 55.202 1.00 24.20 210 MET A C 1
ATOM 416 O O . MET A 1 64 ? 32.761 25.265 54.314 1.00 22.43 210 MET A O 1
ATOM 421 N N . SER A 1 65 ? 34.080 23.993 55.617 1.00 22.81 211 SER A N 1
ATOM 422 C CA . SER A 1 65 ? 35.311 24.494 55.020 1.00 23.63 211 SER A CA 1
ATOM 423 C C . SER A 1 65 ? 35.514 23.927 53.621 1.00 25.48 211 SER A C 1
ATOM 424 O O . SER A 1 65 ? 34.900 22.923 53.247 1.00 20.32 211 SER A O 1
ATOM 427 N N . GLU A 1 66 ? 36.387 24.577 52.859 1.00 17.43 212 GLU A N 1
ATOM 428 C CA . GLU A 1 66 ? 36.708 24.146 51.504 1.00 20.02 212 GLU A CA 1
ATOM 429 C C . GLU A 1 66 ? 37.324 22.752 51.501 1.00 24.85 212 GLU A C 1
ATOM 430 O O . GLU A 1 66 ? 37.038 21.933 50.624 1.00 23.15 212 GLU A O 1
ATOM 436 N N . GLU A 1 67 ? 38.171 22.481 52.485 1.00 24.74 213 GLU A N 1
ATOM 437 C CA . GLU A 1 67 ? 38.807 21.172 52.583 1.00 27.78 213 GLU A CA 1
ATOM 438 C C . GLU A 1 67 ? 37.778 20.092 52.947 1.00 19.22 213 GLU A C 1
ATOM 439 O O . GLU A 1 67 ? 37.808 18.985 52.411 1.00 16.92 213 GLU A O 1
ATOM 445 N N . GLU A 1 68 ? 36.869 20.422 53.858 1.00 18.36 214 GLU A N 1
ATOM 446 C CA . GLU A 1 68 ? 35.808 19.500 54.254 1.00 20.52 214 GLU A CA 1
ATOM 447 C C . GLU A 1 68 ? 34.911 19.159 53.068 1.00 20.19 214 GLU A C 1
ATOM 448 O O . GLU A 1 68 ? 34.612 17.992 52.819 1.00 18.69 214 GLU A O 1
ATOM 454 N N . LEU A 1 69 ? 34.494 20.185 52.335 1.00 18.97 215 LEU A N 1
ATOM 455 C CA . LEU A 1 69 ? 33.615 20.003 51.185 1.00 20.95 215 LEU A CA 1
ATOM 456 C C . LEU A 1 69 ? 34.284 19.197 50.076 1.00 22.95 215 LEU A C 1
ATOM 457 O O . LEU A 1 69 ? 33.648 18.365 49.431 1.00 20.63 215 LEU A O 1
ATOM 462 N N . THR A 1 70 ? 35.572 19.443 49.861 1.00 20.08 216 THR A N 1
ATOM 463 C CA . THR A 1 70 ? 36.330 18.696 48.865 1.00 22.85 216 THR A CA 1
ATOM 464 C C . THR A 1 70 ? 36.424 17.222 49.250 1.00 16.96 216 THR A C 1
ATOM 465 O O . THR A 1 70 ? 36.356 16.339 48.395 1.00 22.80 216 THR A O 1
ATOM 469 N N . HIS A 1 71 ? 36.554 16.963 50.546 1.00 19.62 217 HIS A N 1
ATOM 470 C CA . HIS A 1 71 ? 36.607 15.599 51.058 1.00 25.49 217 HIS A CA 1
ATOM 471 C C . HIS A 1 71 ? 35.281 14.869 50.838 1.00 25.19 217 HIS A C 1
ATOM 472 O O . HIS A 1 71 ? 35.256 13.675 50.558 1.00 21.78 217 HIS A O 1
ATOM 479 N N . ILE A 1 72 ? 34.179 15.600 50.960 1.00 22.36 218 ILE A N 1
ATOM 480 C CA . ILE A 1 72 ? 32.849 15.007 50.871 1.00 22.13 218 ILE A CA 1
ATOM 481 C C . ILE A 1 72 ? 32.398 14.822 49.423 1.00 19.98 218 ILE A C 1
ATOM 482 O O . ILE A 1 72 ? 31.874 13.769 49.054 1.00 21.88 218 ILE A O 1
ATOM 487 N N . PHE A 1 73 ? 32.623 15.841 48.602 1.00 12.59 219 PHE A N 1
ATOM 488 C CA . PHE A 1 73 ? 32.139 15.839 47.227 1.00 14.70 219 PHE A CA 1
ATOM 489 C C . PHE A 1 73 ? 33.156 15.280 46.237 1.00 20.88 219 PHE A C 1
ATOM 490 O O . PHE A 1 73 ? 32.777 14.627 45.269 1.00 20.19 219 PHE A O 1
ATOM 498 N N . GLY A 1 74 ? 34.439 15.540 46.480 1.00 23.85 220 GLY A N 1
ATOM 499 C CA . GLY A 1 74 ? 35.501 15.053 45.615 1.00 23.37 220 GLY A CA 1
ATOM 500 C C . GLY A 1 74 ? 35.248 15.297 44.138 1.00 27.71 220 GLY A C 1
ATOM 501 O O . GLY A 1 74 ? 34.906 16.408 43.735 1.00 28.87 220 GLY A O 1
ATOM 502 N N . ASP A 1 75 ? 35.392 14.249 43.332 1.00 21.45 221 ASP A N 1
ATOM 503 C CA . ASP A 1 75 ? 35.154 14.351 41.897 1.00 20.21 221 ASP A CA 1
ATOM 504 C C . ASP A 1 75 ? 33.781 13.810 41.497 1.00 21.93 221 ASP A C 1
ATOM 505 O O . ASP A 1 75 ? 33.622 13.265 40.405 1.00 22.44 221 ASP A O 1
ATOM 510 N N . LEU A 1 76 ? 32.800 13.973 42.384 1.00 22.80 222 LEU A N 1
ATOM 511 C CA . LEU A 1 76 ? 31.421 13.527 42.155 1.00 18.66 222 LEU A CA 1
ATOM 512 C C . LEU A 1 76 ? 30.899 13.819 40.750 1.00 19.33 222 LEU A C 1
ATOM 513 O O . LEU A 1 76 ? 30.325 12.943 40.098 1.00 17.17 222 LEU A O 1
ATOM 518 N N . ASP A 1 77 ? 31.107 15.050 40.291 1.00 17.08 223 ASP A N 1
ATOM 519 C CA . ASP A 1 77 ? 30.554 15.513 39.023 1.00 18.97 223 ASP A CA 1
ATOM 520 C C . ASP A 1 77 ? 31.618 15.704 37.947 1.00 22.10 223 ASP A C 1
ATOM 521 O O . ASP A 1 77 ? 31.346 16.284 36.898 1.00 19.22 223 ASP A O 1
ATOM 526 N N . SER A 1 78 ? 32.827 15.220 38.208 1.00 19.35 224 SER A N 1
ATOM 527 C CA . SER A 1 78 ? 33.941 15.434 37.293 1.00 17.26 224 SER A CA 1
ATOM 528 C C . SER A 1 78 ? 33.812 14.645 35.995 1.00 23.77 224 SER A C 1
ATOM 529 O O . SER A 1 78 ? 34.501 14.937 35.021 1.00 21.75 224 SER A O 1
ATOM 532 N N . TYR A 1 79 ? 32.932 13.651 35.972 1.00 21.74 225 TYR A N 1
ATOM 533 C CA . TYR A 1 79 ? 32.857 12.771 34.812 1.00 21.06 225 TYR A CA 1
ATOM 534 C C . TYR A 1 79 ? 31.545 12.918 34.056 1.00 17.31 225 TYR A C 1
ATOM 535 O O . TYR A 1 79 ? 31.127 12.021 33.333 1.00 21.60 225 TYR A O 1
ATOM 544 N N . ILE A 1 80 ? 30.915 14.079 34.219 1.00 19.39 226 ILE A N 1
ATOM 545 C CA . ILE A 1 80 ? 29.807 14.488 33.364 1.00 23.29 226 ILE A CA 1
ATOM 546 C C . ILE A 1 80 ? 30.119 14.344 31.861 1.00 20.66 226 ILE A C 1
ATOM 547 O O . ILE A 1 80 ? 29.285 13.829 31.116 1.00 28.91 226 ILE A O 1
ATOM 552 N N . PRO A 1 81 ? 31.313 14.787 31.406 1.00 19.92 227 PRO A N 1
ATOM 553 C CA . PRO A 1 81 ? 31.569 14.641 29.966 1.00 26.17 227 PRO A CA 1
ATOM 554 C C . PRO A 1 81 ? 31.593 13.189 29.490 1.00 20.71 227 PRO A C 1
ATOM 555 O O . PRO A 1 81 ? 31.294 12.929 28.324 1.00 23.14 227 PRO A O 1
ATOM 559 N N . LEU A 1 82 ? 31.950 12.266 30.378 1.00 23.51 228 LEU A N 1
ATOM 560 C CA . LEU A 1 82 ? 31.903 10.837 30.075 1.00 22.81 228 LEU A CA 1
ATOM 561 C C . LEU A 1 82 ? 30.487 10.400 29.703 1.00 24.20 228 LEU A C 1
ATOM 562 O O . LEU A 1 82 ? 30.276 9.693 28.715 1.00 18.60 228 LEU A O 1
ATOM 567 N N . HIS A 1 83 ? 29.516 10.831 30.499 1.00 19.08 229 HIS A N 1
ATOM 568 C CA . HIS A 1 83 ? 28.127 10.465 30.259 1.00 22.09 229 HIS A CA 1
ATOM 569 C C . HIS A 1 83 ? 27.539 11.240 29.081 1.00 21.00 229 HIS A C 1
ATOM 570 O O . HIS A 1 83 ? 26.682 10.725 28.362 1.00 21.58 229 HIS A O 1
ATOM 577 N N . GLU A 1 84 ? 28.001 12.473 28.882 1.00 20.58 230 GLU A N 1
ATOM 578 C CA . GLU A 1 84 ? 27.580 13.260 27.725 1.00 24.42 230 GLU A CA 1
ATOM 579 C C . GLU A 1 84 ? 28.091 12.612 26.445 1.00 24.84 230 GLU A C 1
ATOM 580 O O . GLU A 1 84 ? 27.392 12.571 25.430 1.00 27.57 230 GLU A O 1
ATOM 586 N N . ASP A 1 85 ? 29.314 12.100 26.513 1.00 20.58 231 ASP A N 1
ATOM 587 C CA . ASP A 1 85 ? 29.932 11.387 25.403 1.00 24.09 231 ASP A CA 1
ATOM 588 C C . ASP A 1 85 ? 29.069 10.209 24.950 1.00 29.36 231 ASP A C 1
ATOM 589 O O . ASP A 1 85 ? 28.892 9.988 23.755 1.00 25.24 231 ASP A O 1
ATOM 594 N N . LEU A 1 86 ? 28.519 9.465 25.906 1.00 28.07 232 LEU A N 1
ATOM 595 C CA . LEU A 1 86 ? 27.661 8.327 25.581 1.00 27.42 232 LEU A CA 1
ATOM 596 C C . LEU A 1 86 ? 26.378 8.761 24.868 1.00 28.80 232 LEU A C 1
ATOM 597 O O . LEU A 1 86 ? 25.977 8.153 23.877 1.00 27.64 232 LEU A O 1
ATOM 602 N N . LEU A 1 87 ? 25.739 9.811 25.374 1.00 23.83 233 LEU A N 1
ATOM 603 C CA . LEU A 1 87 ? 24.512 10.328 24.775 1.00 19.57 233 LEU A CA 1
ATOM 604 C C . LEU A 1 87 ? 24.750 10.827 23.351 1.00 22.78 233 LEU A C 1
ATOM 605 O O . LEU A 1 87 ? 23.891 10.685 22.482 1.00 28.43 233 LEU A O 1
ATOM 610 N N . THR A 1 88 ? 25.916 11.420 23.126 1.00 29.98 234 THR A N 1
ATOM 611 C CA . THR A 1 88 ? 26.289 11.910 21.804 1.00 33.24 234 THR A CA 1
ATOM 612 C C . THR A 1 88 ? 26.378 10.761 20.804 1.00 27.72 234 THR A C 1
ATOM 613 O O . THR A 1 88 ? 25.860 10.848 19.691 1.00 35.83 234 THR A O 1
ATOM 617 N N . ARG A 1 89 ? 27.021 9.677 21.218 1.00 31.57 235 ARG A N 1
ATOM 618 C CA . ARG A 1 89 ? 27.210 8.523 20.348 1.00 36.84 235 ARG A CA 1
ATOM 619 C C . ARG A 1 89 ? 25.901 7.792 20.073 1.00 38.87 235 ARG A C 1
ATOM 620 O O . ARG A 1 89 ? 25.663 7.337 18.954 1.00 41.41 235 ARG A O 1
ATOM 628 N N . ILE A 1 90 ? 25.050 7.688 21.089 1.00 36.17 236 ILE A N 1
ATOM 629 C CA . ILE A 1 90 ? 23.723 7.111 20.908 1.00 33.30 236 ILE A CA 1
ATOM 630 C C . ILE A 1 90 ? 22.888 7.988 19.974 1.00 40.27 236 ILE A C 1
ATOM 631 O O . ILE A 1 90 ? 22.141 7.488 19.127 1.00 33.22 236 ILE A O 1
ATOM 636 N N . GLY A 1 91 ? 23.032 9.301 20.126 1.00 32.06 237 GLY A N 1
ATOM 637 C CA . GLY A 1 91 ? 22.328 10.251 19.286 1.00 32.72 237 GLY A CA 1
ATOM 638 C C . GLY A 1 91 ? 22.719 10.141 17.825 1.00 36.59 237 GLY A C 1
ATOM 639 O O . GLY A 1 91 ? 21.865 10.174 16.942 1.00 44.20 237 GLY A O 1
ATOM 640 N N . GLU A 1 92 ? 24.014 10.002 17.566 1.00 30.04 238 GLU A N 1
ATOM 641 C CA . GLU A 1 92 ? 24.501 9.906 16.197 1.00 41.92 238 GLU A CA 1
ATOM 642 C C . GLU A 1 92 ? 24.215 8.532 15.598 1.00 52.22 238 GLU A C 1
ATOM 643 O O . GLU A 1 92 ? 24.243 8.362 14.380 1.00 52.31 238 GLU A O 1
ATOM 649 N N . ALA A 1 93 ? 23.935 7.557 16.460 1.00 48.44 239 ALA A N 1
ATOM 650 C CA . ALA A 1 93 ? 23.576 6.216 16.011 1.00 39.83 239 ALA A CA 1
ATOM 651 C C . ALA A 1 93 ? 22.064 6.088 15.864 1.00 43.43 239 ALA A C 1
ATOM 652 O O . ALA A 1 93 ? 21.547 5.015 15.549 1.00 48.60 239 ALA A O 1
ATOM 654 N N . THR A 1 94 ? 21.362 7.191 16.099 1.00 40.49 240 THR A N 1
ATOM 655 C CA . THR A 1 94 ? 19.911 7.217 15.992 1.00 46.02 240 THR A CA 1
ATOM 656 C C . THR A 1 94 ? 19.480 7.743 14.632 1.00 53.53 240 THR A C 1
ATOM 657 O O . THR A 1 94 ? 20.023 8.726 14.127 1.00 47.62 240 THR A O 1
ATOM 661 N N . LYS A 1 95 ? 18.430 7.142 14.091 1.00 59.18 241 LYS A N 1
ATOM 662 C CA . LYS A 1 95 ? 17.901 7.479 12.774 1.00 59.81 241 LYS A CA 1
ATOM 663 C C . LYS A 1 95 ? 16.844 8.570 12.807 1.00 64.55 241 LYS A C 1
ATOM 664 O O . LYS A 1 95 ? 16.181 8.742 13.791 1.00 68.41 241 LYS A O 1
ATOM 670 N N . PRO A 1 96 ? 16.674 9.308 11.725 1.00 62.53 242 PRO A N 1
ATOM 671 C CA . PRO A 1 96 ? 15.587 10.289 11.656 1.00 63.84 242 PRO A CA 1
ATOM 672 C C . PRO A 1 96 ? 14.327 9.655 12.219 1.00 63.37 242 PRO A C 1
ATOM 673 O O . PRO A 1 96 ? 13.498 10.329 12.844 1.00 63.00 242 PRO A O 1
ATOM 677 N N . ASP A 1 97 ? 14.238 8.343 11.994 1.00 61.58 243 ASP A N 1
ATOM 678 C CA . ASP A 1 97 ? 13.264 7.453 12.612 1.00 65.56 243 ASP A CA 1
ATOM 679 C C . ASP A 1 97 ? 13.042 7.707 14.106 1.00 68.50 243 ASP A C 1
ATOM 680 O O . ASP A 1 97 ? 11.899 7.872 14.555 1.00 71.89 243 ASP A O 1
ATOM 685 N N . GLY A 1 98 ? 14.133 7.742 14.872 1.00 64.38 244 GLY A N 1
ATOM 686 C CA . GLY A 1 98 ? 14.051 7.587 16.313 1.00 61.25 244 GLY A CA 1
ATOM 687 C C . GLY A 1 98 ? 14.596 6.228 16.731 1.00 56.34 244 GLY A C 1
ATOM 688 O O . GLY A 1 98 ? 14.815 5.989 17.918 1.00 57.12 244 GLY A O 1
ATOM 689 N N . THR A 1 99 ? 14.828 5.340 15.761 1.00 53.58 245 THR A N 1
ATOM 690 C CA . THR A 1 99 ? 15.277 3.978 16.065 1.00 49.83 245 THR A CA 1
ATOM 691 C C . THR A 1 99 ? 16.799 3.848 16.126 1.00 48.96 245 THR A C 1
ATOM 692 O O . THR A 1 99 ? 17.533 4.528 15.406 1.00 46.74 245 THR A O 1
ATOM 696 N N . VAL A 1 100 ? 17.252 2.952 16.997 1.00 42.73 246 VAL A N 1
ATOM 697 C CA . VAL A 1 100 ? 18.665 2.632 17.152 1.00 36.14 246 VAL A CA 1
ATOM 698 C C . VAL A 1 100 ? 18.919 1.174 16.760 1.00 46.91 246 VAL A C 1
ATOM 699 O O . VAL A 1 100 ? 18.370 0.268 17.375 1.00 43.61 246 VAL A O 1
ATOM 703 N N . GLU A 1 101 ? 19.743 0.945 15.743 1.00 53.16 247 GLU A N 1
ATOM 704 C CA . GLU A 1 101 ? 20.017 -0.408 15.281 1.00 59.27 247 GLU A CA 1
ATOM 705 C C . GLU A 1 101 ? 21.026 -1.148 16.129 1.00 57.75 247 GLU A C 1
ATOM 706 O O . GLU A 1 101 ? 20.787 -2.288 16.521 1.00 54.82 247 GLU A O 1
ATOM 712 N N . GLN A 1 102 ? 22.160 -0.510 16.389 1.00 53.44 248 GLN A N 1
ATOM 713 C CA . GLN A 1 102 ? 23.257 -1.185 17.048 1.00 51.69 248 GLN A CA 1
ATOM 714 C C . GLN A 1 102 ? 23.840 -0.308 18.143 1.00 47.14 248 GLN A C 1
ATOM 715 O O . GLN A 1 102 ? 24.031 0.890 17.952 1.00 44.58 248 GLN A O 1
ATOM 721 N N . ILE A 1 103 ? 24.130 -0.914 19.288 1.00 45.14 249 ILE A N 1
ATOM 722 C CA . ILE A 1 103 ? 24.611 -0.160 20.436 1.00 42.44 249 ILE A CA 1
ATOM 723 C C . ILE A 1 103 ? 25.739 -0.896 21.149 1.00 43.93 249 ILE A C 1
ATOM 724 O O . ILE A 1 103 ? 26.427 -0.330 21.998 1.00 37.69 249 ILE A O 1
ATOM 729 N N . GLY A 1 104 ? 25.935 -2.158 20.784 1.00 40.26 250 GLY A N 1
ATOM 730 C CA . GLY A 1 104 ? 26.939 -2.987 21.424 1.00 40.26 250 GLY A CA 1
ATOM 731 C C . GLY A 1 104 ? 28.352 -2.444 21.315 1.00 36.95 250 GLY A C 1
ATOM 732 O O . GLY A 1 104 ? 29.091 -2.419 22.298 1.00 36.57 250 GLY A O 1
ATOM 733 N N . HIS A 1 105 ? 28.729 -2.014 20.115 1.00 32.94 251 HIS A N 1
ATOM 734 C CA . HIS A 1 105 ? 30.064 -1.476 19.875 1.00 36.80 251 HIS A CA 1
ATOM 735 C C . HIS A 1 105 ? 30.299 -0.186 20.659 1.00 33.70 251 HIS A C 1
ATOM 736 O O . HIS A 1 105 ? 31.403 0.057 21.149 1.00 31.83 251 HIS A O 1
ATOM 743 N N . ILE A 1 106 ? 29.260 0.634 20.772 1.00 32.72 252 ILE A N 1
ATOM 744 C CA . ILE A 1 106 ? 29.333 1.856 21.567 1.00 33.40 252 ILE A CA 1
ATOM 745 C C . ILE A 1 106 ? 29.634 1.534 23.027 1.00 31.55 252 ILE A C 1
ATOM 746 O O . ILE A 1 106 ? 30.557 2.093 23.622 1.00 28.05 252 ILE A O 1
ATOM 751 N N . LEU A 1 107 ? 28.860 0.611 23.590 1.00 29.29 253 LEU A N 1
ATOM 752 C CA . LEU A 1 107 ? 28.999 0.241 24.995 1.00 29.69 253 LEU A CA 1
ATOM 753 C C . LEU A 1 107 ? 30.340 -0.422 25.289 1.00 34.15 253 LEU A C 1
ATOM 754 O O . LEU A 1 107 ? 30.951 -0.158 26.322 1.00 26.76 253 LEU A O 1
ATOM 759 N N . VAL A 1 108 ? 30.795 -1.279 24.378 1.00 36.20 254 VAL A N 1
ATOM 760 C CA . VAL A 1 108 ? 32.075 -1.968 24.536 1.00 27.04 254 VAL A CA 1
ATOM 761 C C . VAL A 1 108 ? 33.222 -0.972 24.681 1.00 23.39 254 VAL A C 1
ATOM 762 O O . VAL A 1 108 ? 34.155 -1.186 25.458 1.00 31.99 254 VAL A O 1
ATOM 766 N N . SER A 1 109 ? 33.137 0.133 23.951 1.00 29.03 255 SER A N 1
ATOM 767 C CA . SER A 1 109 ? 34.170 1.157 24.003 1.00 31.77 255 SER A CA 1
ATOM 768 C C . SER A 1 109 ? 33.987 2.108 25.186 1.00 27.66 255 SER A C 1
ATOM 769 O O . SER A 1 109 ? 34.964 2.620 25.735 1.00 31.43 255 SER A O 1
ATOM 772 N N . TRP A 1 110 ? 32.737 2.337 25.576 1.00 28.62 256 TRP A N 1
ATOM 773 C CA . TRP A 1 110 ? 32.419 3.350 26.582 1.00 25.38 256 TRP A CA 1
ATOM 774 C C . TRP A 1 110 ? 32.517 2.830 28.017 1.00 27.19 256 TRP A C 1
ATOM 775 O O . TRP A 1 110 ? 33.111 3.477 28.876 1.00 25.89 256 TRP A O 1
ATOM 786 N N . LEU A 1 111 ? 31.941 1.658 28.267 1.00 20.79 257 LEU A N 1
ATOM 787 C CA . LEU A 1 111 ? 31.875 1.094 29.619 1.00 24.35 257 LEU A CA 1
ATOM 788 C C . LEU A 1 111 ? 33.198 0.999 30.403 1.00 23.59 257 LEU A C 1
ATOM 789 O O . LEU A 1 111 ? 33.195 1.222 31.617 1.00 25.78 257 LEU A O 1
ATOM 794 N N . PRO A 1 112 ? 34.328 0.670 29.738 1.00 24.20 258 PRO A N 1
ATOM 795 C CA . PRO A 1 112 ? 35.577 0.635 30.510 1.00 23.57 258 PRO A CA 1
ATOM 796 C C . PRO A 1 112 ? 35.948 1.962 31.176 1.00 24.70 258 PRO A C 1
ATOM 797 O O . PRO A 1 112 ? 36.677 1.959 32.170 1.00 22.89 258 PRO A O 1
ATOM 801 N N . ARG A 1 113 ? 35.462 3.075 30.632 1.00 24.22 259 ARG A N 1
ATOM 802 C CA . ARG A 1 113 ? 35.805 4.393 31.160 1.00 22.58 259 ARG A CA 1
ATOM 803 C C . ARG A 1 113 ? 35.135 4.671 32.508 1.00 19.41 259 ARG A C 1
ATOM 804 O O . ARG A 1 113 ? 35.443 5.667 33.164 1.00 22.50 259 ARG A O 1
ATOM 812 N N . LEU A 1 114 ? 34.218 3.799 32.923 1.00 19.09 260 LEU A N 1
ATOM 813 C CA . LEU A 1 114 ? 33.531 3.981 34.202 1.00 23.65 260 LEU A CA 1
ATOM 814 C C . LEU A 1 114 ? 34.489 3.695 35.357 1.00 23.39 260 LEU A C 1
ATOM 815 O O . LEU A 1 114 ? 34.170 3.931 36.523 1.00 24.43 260 LEU A O 1
ATOM 820 N N . ASN A 1 115 ? 35.665 3.184 35.000 1.00 22.68 261 ASN A N 1
ATOM 821 C CA . ASN A 1 115 ? 36.855 3.160 35.848 1.00 33.71 261 ASN A CA 1
ATOM 822 C C . ASN A 1 115 ? 37.065 4.485 36.585 1.00 22.75 261 ASN A C 1
ATOM 823 O O . ASN A 1 115 ? 37.569 4.505 37.702 1.00 20.17 261 ASN A O 1
ATOM 828 N N . ALA A 1 116 ? 36.676 5.589 35.955 1.00 20.43 262 ALA A N 1
ATOM 829 C CA . ALA A 1 116 ? 36.842 6.916 36.539 1.00 25.33 262 ALA A CA 1
ATOM 830 C C . ALA A 1 116 ? 36.280 7.027 37.961 1.00 19.03 262 ALA A C 1
ATOM 831 O O . ALA A 1 116 ? 36.810 7.773 38.782 1.00 22.62 262 ALA A O 1
ATOM 833 N N . TYR A 1 117 ? 35.218 6.277 38.252 1.00 23.28 263 TYR A N 1
ATOM 834 C CA . TYR A 1 117 ? 34.531 6.410 39.537 1.00 23.15 263 TYR A CA 1
ATOM 835 C C . TYR A 1 117 ? 35.160 5.607 40.678 1.00 27.99 263 TYR A C 1
ATOM 836 O O . TYR A 1 117 ? 34.659 5.641 41.805 1.00 21.98 263 TYR A O 1
ATOM 845 N N . ARG A 1 118 ? 36.250 4.895 40.398 1.00 24.62 264 ARG A N 1
ATOM 846 C CA . ARG A 1 118 ? 36.912 4.085 41.421 1.00 28.69 264 ARG A CA 1
ATOM 847 C C . ARG A 1 118 ? 37.304 4.898 42.642 1.00 20.93 264 ARG A C 1
ATOM 848 O O . ARG A 1 118 ? 37.083 4.475 43.776 1.00 21.15 264 ARG A O 1
ATOM 856 N N . GLY A 1 119 ? 37.895 6.062 42.401 1.00 19.56 265 GLY A N 1
ATOM 857 C CA . GLY A 1 119 ? 38.367 6.910 43.478 1.00 21.00 265 GLY A CA 1
ATOM 858 C C . GLY A 1 119 ? 37.231 7.470 44.309 1.00 22.66 265 GLY A C 1
ATOM 859 O O . GLY A 1 119 ? 37.279 7.445 45.539 1.00 19.01 265 GLY A O 1
ATOM 860 N N . TYR A 1 120 ? 36.202 7.976 43.638 1.00 22.69 266 TYR A N 1
ATOM 861 C CA . TYR A 1 120 ? 35.077 8.574 44.345 1.00 24.46 266 TYR A CA 1
ATOM 862 C C . TYR A 1 120 ? 34.359 7.553 45.222 1.00 18.75 266 TYR A C 1
ATOM 863 O O . TYR A 1 120 ? 34.028 7.829 46.375 1.00 19.74 266 TYR A O 1
ATOM 872 N N . CYS A 1 121 ? 34.112 6.376 44.666 1.00 15.25 267 CYS A N 1
ATOM 873 C CA . CYS A 1 121 ? 33.396 5.338 45.392 1.00 17.57 267 CYS A CA 1
ATOM 874 C C . CYS A 1 121 ? 34.191 4.815 46.584 1.00 21.54 267 CYS A C 1
ATOM 875 O O . CYS A 1 121 ? 33.611 4.421 47.599 1.00 22.29 267 CYS A O 1
ATOM 878 N N . SER A 1 122 ? 35.516 4.827 46.466 1.00 18.78 268 SER A N 1
ATOM 879 C CA . SER A 1 122 ? 36.372 4.330 47.536 1.00 21.55 268 SER A CA 1
ATOM 880 C C . SER A 1 122 ? 36.516 5.347 48.668 1.00 22.32 268 SER A C 1
ATOM 881 O O . SER A 1 122 ? 36.929 4.996 49.771 1.00 24.08 268 SER A O 1
ATOM 884 N N . ASN A 1 123 ? 36.173 6.604 48.398 1.00 19.97 269 ASN A N 1
ATOM 885 C CA . ASN A 1 123 ? 36.236 7.640 49.426 1.00 22.38 269 ASN A CA 1
ATOM 886 C C . ASN A 1 123 ? 34.865 7.915 50.040 1.00 20.16 269 ASN A C 1
ATOM 887 O O . ASN A 1 123 ? 34.743 8.682 50.994 1.00 17.68 269 ASN A O 1
ATOM 892 N N . GLN A 1 124 ? 33.835 7.275 49.496 1.00 20.63 270 GLN A N 1
ATOM 893 C CA . GLN A 1 124 ? 32.465 7.530 49.936 1.00 24.31 270 GLN A CA 1
ATOM 894 C C . GLN A 1 124 ? 32.286 7.233 51.428 1.00 21.50 270 GLN A C 1
ATOM 895 O O . GLN A 1 124 ? 31.606 7.973 52.145 1.00 20.38 270 GLN A O 1
ATOM 901 N N . LEU A 1 125 ? 32.918 6.160 51.891 1.00 20.25 271 LEU A N 1
ATOM 902 C CA . LEU A 1 125 ? 32.878 5.779 53.302 1.00 23.04 271 LEU A CA 1
ATOM 903 C C . LEU A 1 125 ? 33.445 6.886 54.199 1.00 20.56 271 LEU A C 1
ATOM 904 O O . LEU A 1 125 ? 32.866 7.224 55.236 1.00 18.41 271 LEU A O 1
ATOM 909 N N . ALA A 1 126 ? 34.579 7.447 53.798 1.00 18.52 272 ALA A N 1
ATOM 910 C CA . ALA A 1 126 ? 35.207 8.516 54.565 1.00 22.12 272 ALA A CA 1
ATOM 911 C C . ALA A 1 126 ? 34.355 9.775 54.519 1.00 18.95 272 ALA A C 1
ATOM 912 O O . ALA A 1 126 ? 34.276 10.517 55.497 1.00 20.82 272 ALA A O 1
ATOM 914 N N . ALA A 1 127 ? 33.717 10.014 53.378 1.00 22.22 273 ALA A N 1
ATOM 915 C CA . ALA A 1 127 ? 32.850 11.176 53.229 1.00 18.26 273 ALA A CA 1
ATOM 916 C C . ALA A 1 127 ? 31.647 11.064 54.158 1.00 17.42 273 ALA A C 1
ATOM 917 O O . ALA A 1 127 ? 31.229 12.049 54.767 1.00 18.71 273 ALA A O 1
ATOM 919 N N . LYS A 1 128 ? 31.097 9.857 54.269 1.00 14.31 274 LYS A N 1
ATOM 920 C CA . LYS A 1 128 ? 29.959 9.629 55.151 1.00 16.26 274 LYS A CA 1
ATOM 921 C C . LYS A 1 128 ? 30.362 9.838 56.608 1.00 21.12 274 LYS A C 1
ATOM 922 O O . LYS A 1 128 ? 29.594 10.384 57.400 1.00 18.80 274 LYS A O 1
ATOM 928 N N . ALA A 1 129 ? 31.572 9.411 56.955 1.00 22.04 275 ALA A N 1
ATOM 929 C CA . ALA A 1 129 ? 32.080 9.602 58.311 1.00 21.22 275 ALA A CA 1
ATOM 930 C C . ALA A 1 129 ? 32.125 11.087 58.681 1.00 17.17 275 ALA A C 1
ATOM 931 O O . ALA A 1 129 ? 31.725 11.472 59.781 1.00 24.12 275 ALA A O 1
ATOM 933 N N . LEU A 1 130 ? 32.607 11.921 57.764 1.00 16.66 276 LEU A N 1
ATOM 934 C CA . LEU A 1 130 ? 32.679 13.355 58.027 1.00 17.90 276 LEU A CA 1
ATOM 935 C C . LEU A 1 130 ? 31.283 13.960 58.162 1.00 25.05 276 LEU A C 1
ATOM 936 O O . LEU A 1 130 ? 31.042 14.790 59.039 1.00 23.27 276 LEU A O 1
ATOM 941 N N . LEU A 1 131 ? 30.366 13.541 57.294 1.00 23.84 277 LEU A N 1
ATOM 942 C CA . LEU A 1 131 ? 28.978 13.994 57.366 1.00 25.98 277 LEU A CA 1
ATOM 943 C C . LEU A 1 131 ? 28.327 13.628 58.698 1.00 26.98 277 LEU A C 1
ATOM 944 O O . LEU A 1 131 ? 27.639 14.449 59.305 1.00 26.61 277 LEU A O 1
ATOM 949 N N . ASP A 1 132 ? 28.541 12.393 59.146 1.00 19.60 278 ASP A N 1
ATOM 950 C CA . ASP A 1 132 ? 27.996 11.940 60.422 1.00 25.89 278 ASP A CA 1
ATOM 951 C C . ASP A 1 132 ? 28.591 12.744 61.569 1.00 26.28 278 ASP A C 1
ATOM 952 O O . ASP A 1 132 ? 27.921 13.038 62.559 1.00 28.90 278 ASP A O 1
ATOM 957 N N . GLN A 1 133 ? 29.860 13.102 61.420 1.00 26.39 279 GLN A N 1
ATOM 958 C CA . GLN A 1 133 ? 30.540 13.962 62.376 1.00 28.27 279 GLN A CA 1
ATOM 959 C C . GLN A 1 133 ? 29.880 15.345 62.417 1.00 29.36 279 GLN A C 1
ATOM 960 O O . GLN A 1 133 ? 29.866 16.009 63.454 1.00 32.46 279 GLN A O 1
ATOM 966 N N . LYS A 1 134 ? 29.308 15.762 61.291 1.00 21.28 280 LYS A N 1
ATOM 967 C CA . LYS A 1 134 ? 28.688 17.081 61.188 1.00 27.39 280 LYS A CA 1
ATOM 968 C C . LYS A 1 134 ? 27.238 17.090 61.672 1.00 31.04 280 LYS A C 1
ATOM 969 O O . LYS A 1 134 ? 26.555 18.112 61.582 1.00 32.38 280 LYS A O 1
ATOM 975 N N . LYS A 1 135 ? 26.768 15.960 62.192 1.00 23.67 281 LYS A N 1
ATOM 976 C CA . LYS A 1 135 ? 25.433 15.904 62.778 1.00 36.28 281 LYS A CA 1
ATOM 977 C C . LYS A 1 135 ? 25.356 16.740 64.056 1.00 36.87 281 LYS A C 1
ATOM 978 O O . LYS A 1 135 ? 24.270 17.120 64.488 1.00 32.35 281 LYS A O 1
ATOM 984 N N . GLN A 1 136 ? 26.511 17.032 64.650 1.00 32.49 282 GLN A N 1
ATOM 985 C CA . GLN A 1 136 ? 26.574 17.848 65.859 1.00 45.36 282 GLN A CA 1
ATOM 986 C C . GLN A 1 136 ? 26.555 19.342 65.527 1.00 40.95 282 GLN A C 1
ATOM 987 O O . GLN A 1 136 ? 26.324 20.178 66.400 1.00 44.19 282 GLN A O 1
ATOM 993 N N . ASP A 1 137 ? 26.789 19.663 64.258 1.00 34.79 283 ASP A N 1
ATOM 994 C CA . ASP A 1 137 ? 26.840 21.047 63.795 1.00 25.91 283 ASP A CA 1
ATOM 995 C C . ASP A 1 137 ? 25.449 21.551 63.408 1.00 30.00 283 ASP A C 1
ATOM 996 O O . ASP A 1 137 ? 24.890 21.122 62.399 1.00 30.78 283 ASP A O 1
ATOM 1001 N N . PRO A 1 138 ? 24.889 22.475 64.208 1.00 29.05 284 PRO A N 1
ATOM 1002 C CA . PRO A 1 138 ? 23.545 23.017 63.972 1.00 30.93 284 PRO A CA 1
ATOM 1003 C C . PRO A 1 138 ? 23.405 23.725 62.626 1.00 23.40 284 PRO A C 1
ATOM 1004 O O . PRO A 1 138 ? 22.356 23.613 61.993 1.00 24.91 284 PRO A O 1
ATOM 1008 N N . ARG A 1 139 ? 24.442 24.446 62.207 1.00 21.87 285 ARG A N 1
ATOM 1009 C CA . ARG A 1 139 ? 24.417 25.178 60.942 1.00 25.14 285 ARG A CA 1
ATOM 1010 C C . ARG A 1 139 ? 24.356 24.227 59.750 1.00 25.88 285 ARG A C 1
ATOM 1011 O O . ARG A 1 139 ? 23.678 24.502 58.758 1.00 22.27 285 ARG A O 1
ATOM 1019 N N . VAL A 1 140 ? 25.081 23.118 59.845 1.00 20.90 286 VAL A N 1
ATOM 1020 C CA . VAL A 1 140 ? 25.077 22.120 58.782 1.00 19.86 286 VAL A CA 1
ATOM 1021 C C . VAL A 1 140 ? 23.705 21.469 58.679 1.00 18.45 286 VAL A C 1
ATOM 1022 O O . VAL A 1 140 ? 23.130 21.379 57.597 1.00 16.82 286 VAL A O 1
ATOM 1026 N N . GLN A 1 141 ? 23.182 21.030 59.817 1.00 17.47 287 GLN A N 1
ATOM 1027 C CA . GLN A 1 141 ? 21.913 20.320 59.846 1.00 19.97 287 GLN A CA 1
ATOM 1028 C C . GLN A 1 141 ? 20.760 21.208 59.397 1.00 18.19 287 GLN A C 1
ATOM 1029 O O . GLN A 1 141 ? 19.860 20.751 58.700 1.00 20.90 287 GLN A O 1
ATOM 1035 N N . ASP A 1 142 ? 20.797 22.481 59.778 1.00 20.02 288 ASP A N 1
ATOM 1036 C CA . ASP A 1 142 ? 19.738 23.404 59.388 1.00 26.11 288 ASP A CA 1
ATOM 1037 C C . ASP A 1 142 ? 19.762 23.670 57.884 1.00 24.15 288 ASP A C 1
ATOM 1038 O O . ASP A 1 142 ? 18.713 23.819 57.260 1.00 18.17 288 ASP A O 1
ATOM 1043 N N . PHE A 1 143 ? 20.959 23.735 57.305 1.00 16.29 289 PHE A N 1
ATOM 1044 C CA . PHE A 1 143 ? 21.070 23.925 55.865 1.00 16.50 289 PHE A CA 1
ATOM 1045 C C . PHE A 1 143 ? 20.549 22.704 55.120 1.00 14.82 289 PHE A C 1
ATOM 1046 O O . PHE A 1 143 ? 19.924 22.825 54.066 1.00 19.04 289 PHE A O 1
ATOM 1054 N N . LEU A 1 144 ? 20.828 21.525 55.660 1.00 19.20 290 LEU A N 1
ATOM 1055 C CA . LEU A 1 144 ? 20.370 20.293 55.035 1.00 23.42 290 LEU A CA 1
ATOM 1056 C C . LEU A 1 144 ? 18.856 20.174 55.155 1.00 18.95 290 LEU A C 1
ATOM 1057 O O . LEU A 1 144 ? 18.199 19.631 54.267 1.00 22.13 290 LEU A O 1
ATOM 1062 N N . GLN A 1 145 ? 18.305 20.686 56.252 1.00 15.45 291 GLN A N 1
ATOM 1063 C CA . GLN A 1 145 ? 16.855 20.745 56.411 1.00 19.85 291 GLN A CA 1
ATOM 1064 C C . GLN A 1 145 ? 16.254 21.672 55.366 1.00 17.30 291 GLN A C 1
ATOM 1065 O O . GLN A 1 145 ? 15.248 21.345 54.734 1.00 22.74 291 GLN A O 1
ATOM 1071 N N . ARG A 1 146 ? 16.884 22.829 55.190 1.00 13.35 292 ARG A N 1
ATOM 1072 C CA . ARG A 1 146 ? 16.436 23.819 54.219 1.00 16.86 292 ARG A CA 1
ATOM 1073 C C . ARG A 1 146 ? 16.349 23.224 52.813 1.00 19.05 292 ARG A C 1
ATOM 1074 O O . ARG A 1 146 ? 15.373 23.447 52.099 1.00 17.80 292 ARG A O 1
ATOM 1082 N N . CYS A 1 147 ? 17.365 22.459 52.424 1.00 16.65 293 CYS A N 1
ATOM 1083 C CA . CYS A 1 147 ? 17.372 21.812 51.114 1.00 17.90 293 CYS A CA 1
ATOM 1084 C C . CYS A 1 147 ? 16.225 20.814 50.962 1.00 19.10 293 CYS A C 1
ATOM 1085 O O . CYS A 1 147 ? 15.595 20.736 49.909 1.00 19.02 293 CYS A O 1
ATOM 1088 N N . LEU A 1 148 ? 15.963 20.054 52.019 1.00 20.70 294 LEU A N 1
ATOM 1089 C CA . LEU A 1 148 ? 14.874 19.078 52.026 1.00 24.20 294 LEU A CA 1
ATOM 1090 C C . LEU A 1 148 ? 13.505 19.739 51.866 1.00 19.31 294 LEU A C 1
ATOM 1091 O O . LEU A 1 148 ? 12.559 19.117 51.384 1.00 23.46 294 LEU A O 1
ATOM 1096 N N . GLU A 1 149 ? 13.410 21.000 52.271 1.00 20.23 295 GLU A N 1
ATOM 1097 C CA . GLU A 1 149 ? 12.156 21.742 52.213 1.00 22.42 295 GLU A CA 1
ATOM 1098 C C . GLU A 1 149 ? 11.894 22.352 50.839 1.00 25.05 295 GLU A C 1
ATOM 1099 O O . GLU A 1 149 ? 10.787 22.815 50.560 1.00 26.40 295 GLU A O 1
ATOM 1105 N N . SER A 1 150 ? 12.915 22.360 49.988 1.00 19.58 296 SER A N 1
ATOM 1106 C CA . SER A 1 150 ? 12.801 22.974 48.668 1.00 20.22 296 SER A CA 1
ATOM 1107 C C . SER A 1 150 ? 12.618 21.925 47.574 1.00 23.36 296 SER A C 1
ATOM 1108 O O . SER A 1 150 ? 13.126 20.809 47.691 1.00 23.35 296 SER A O 1
ATOM 1111 N N . PRO A 1 151 ? 11.886 22.285 46.504 1.00 29.45 297 PRO A N 1
ATOM 1112 C CA . PRO A 1 151 ? 11.533 21.357 45.422 1.00 29.22 297 PRO A CA 1
ATOM 1113 C C . PRO A 1 151 ? 12.723 20.703 44.716 1.00 24.31 297 PRO A C 1
ATOM 1114 O O . PRO A 1 151 ? 12.580 19.564 44.271 1.00 19.91 297 PRO A O 1
ATOM 1118 N N . PHE A 1 152 ? 13.857 21.393 44.603 1.00 23.50 298 PHE A N 1
ATOM 1119 C CA . PHE A 1 152 ? 14.973 20.869 43.811 1.00 19.33 298 PHE A CA 1
ATOM 1120 C C . PHE A 1 152 ? 15.487 19.528 44.333 1.00 17.46 298 PHE A C 1
ATOM 1121 O O . PHE A 1 152 ? 15.999 18.717 43.565 1.00 16.19 298 PHE A O 1
ATOM 1129 N N . SER A 1 153 ? 15.357 19.300 45.635 1.00 15.02 299 SER A N 1
ATOM 1130 C CA . SER A 1 153 ? 15.911 18.095 46.249 1.00 21.85 299 SER A CA 1
ATOM 1131 C C . SER A 1 153 ? 15.015 16.878 46.043 1.00 16.44 299 SER A C 1
ATOM 1132 O O . SER A 1 153 ? 15.448 15.743 46.247 1.00 18.00 299 SER A O 1
ATOM 1135 N N . ARG A 1 154 ? 13.771 17.128 45.645 1.00 15.27 300 ARG A N 1
ATOM 1136 C CA . ARG A 1 154 ? 12.742 16.092 45.561 1.00 20.03 300 ARG A CA 1
ATOM 1137 C C . ARG A 1 154 ? 12.637 15.331 46.886 1.00 22.58 300 ARG A C 1
ATOM 1138 O O . ARG A 1 154 ? 12.370 14.127 46.905 1.00 22.53 300 ARG A O 1
ATOM 1146 N N . LYS A 1 155 ? 12.875 16.055 47.981 1.00 17.45 301 LYS A N 1
ATOM 1147 C CA . LYS A 1 155 ? 12.798 15.535 49.349 1.00 17.21 301 LYS A CA 1
ATOM 1148 C C . LYS A 1 155 ? 13.873 14.491 49.661 1.00 15.53 301 LYS A C 1
ATOM 1149 O O . LYS A 1 155 ? 13.848 13.860 50.719 1.00 14.41 301 LYS A O 1
ATOM 1155 N N . LEU A 1 156 ? 14.820 14.326 48.744 1.00 16.76 302 LEU A N 1
ATOM 1156 C CA . LEU A 1 156 ? 15.965 13.452 48.965 1.00 19.89 302 LEU A CA 1
ATOM 1157 C C . LEU A 1 156 ? 17.063 14.187 49.726 1.00 23.33 302 LEU A C 1
ATOM 1158 O O . LEU A 1 156 ? 17.271 15.383 49.527 1.00 19.81 302 LEU A O 1
ATOM 1163 N N . ASP A 1 157 ? 17.764 13.467 50.595 1.00 20.08 303 ASP A N 1
ATOM 1164 C CA . ASP A 1 157 ? 18.824 14.066 51.393 1.00 19.55 303 ASP A CA 1
ATOM 1165 C C . ASP A 1 157 ? 20.130 14.105 50.612 1.00 21.12 303 ASP A C 1
ATOM 1166 O O . ASP A 1 157 ? 20.256 13.470 49.562 1.00 17.20 303 ASP A O 1
ATOM 1171 N N . LEU A 1 158 ? 21.097 14.855 51.130 1.00 20.98 304 LEU A N 1
ATOM 1172 C CA . LEU A 1 158 ? 22.395 14.995 50.481 1.00 22.31 304 LEU A CA 1
ATOM 1173 C C . LEU A 1 158 ? 23.051 13.644 50.200 1.00 18.67 304 LEU A C 1
ATOM 1174 O O . LEU A 1 158 ? 23.626 13.443 49.135 1.00 16.16 304 LEU A O 1
ATOM 1179 N N . TRP A 1 159 ? 22.953 12.722 51.151 1.00 19.12 305 TRP A N 1
ATOM 1180 C CA . TRP A 1 159 ? 23.586 11.415 51.003 1.00 19.57 305 TRP A CA 1
ATOM 1181 C C . TRP A 1 159 ? 23.080 10.680 49.764 1.00 16.31 305 TRP A C 1
ATOM 1182 O O . TRP A 1 159 ? 23.833 9.964 49.109 1.00 16.10 305 TRP A O 1
ATOM 1193 N N . SER A 1 160 ? 21.805 10.869 49.437 1.00 13.87 306 SER A N 1
ATOM 1194 C CA . SER A 1 160 ? 21.234 10.259 48.237 1.00 12.87 306 SER A CA 1
ATOM 1195 C C . SER A 1 160 ? 21.957 10.765 46.990 1.00 11.72 306 SER A C 1
ATOM 1196 O O . SER A 1 160 ? 22.317 9.984 46.112 1.00 16.05 306 SER A O 1
ATOM 1199 N N . PHE A 1 161 ? 22.184 12.074 46.926 1.00 14.54 307 PHE A N 1
ATOM 1200 C CA . PHE A 1 161 ? 22.893 12.666 45.794 1.00 16.34 307 PHE A CA 1
ATOM 1201 C C . PHE A 1 161 ? 24.355 12.228 45.747 1.00 16.26 307 PHE A C 1
ATOM 1202 O O . PHE A 1 161 ? 24.901 11.999 44.671 1.00 17.14 307 PHE A O 1
ATOM 1210 N N . LEU A 1 162 ? 24.988 12.101 46.910 1.00 15.80 308 LEU A N 1
ATOM 1211 C CA . LEU A 1 162 ? 26.377 11.647 46.966 1.00 18.01 308 LEU A CA 1
ATOM 1212 C C . LEU A 1 162 ? 26.510 10.198 46.519 1.00 17.98 308 LEU A C 1
ATOM 1213 O O . LEU A 1 162 ? 27.574 9.767 46.076 1.00 17.41 308 LEU A O 1
ATOM 1218 N N . ASP A 1 163 ? 25.419 9.453 46.645 1.00 13.18 309 ASP A N 1
ATOM 1219 C CA . ASP A 1 163 ? 25.413 8.029 46.340 1.00 12.79 309 ASP A CA 1
ATOM 1220 C C . ASP A 1 163 ? 25.015 7.769 44.892 1.00 15.79 309 ASP A C 1
ATOM 1221 O O . ASP A 1 163 ? 24.890 6.624 44.467 1.00 20.44 309 ASP A O 1
ATOM 1226 N N . ILE A 1 164 ? 24.816 8.843 44.138 1.00 18.73 310 ILE A N 1
ATOM 1227 C CA . ILE A 1 164 ? 24.377 8.737 42.749 1.00 14.37 310 ILE A CA 1
ATOM 1228 C C . ILE A 1 164 ? 25.287 7.860 41.866 1.00 23.54 310 ILE A C 1
ATOM 1229 O O . ILE A 1 164 ? 24.775 7.003 41.141 1.00 20.59 310 ILE A O 1
ATOM 1234 N N . PRO A 1 165 ? 26.624 8.051 41.926 1.00 18.24 311 PRO A N 1
ATOM 1235 C CA . PRO A 1 165 ? 27.470 7.206 41.069 1.00 15.44 311 PRO A CA 1
ATOM 1236 C C . PRO A 1 165 ? 27.410 5.716 41.402 1.00 16.73 311 PRO A C 1
ATOM 1237 O O . PRO A 1 165 ? 27.285 4.910 40.483 1.00 19.83 311 PRO A O 1
ATOM 1241 N N . ARG A 1 166 ? 27.500 5.354 42.678 1.00 17.31 312 ARG A N 1
ATOM 1242 C CA . ARG A 1 166 ? 27.412 3.947 43.066 1.00 18.05 312 ARG A CA 1
ATOM 1243 C C . ARG A 1 166 ? 26.074 3.345 42.650 1.00 19.42 312 ARG A C 1
ATOM 1244 O O . ARG A 1 166 ? 26.012 2.210 42.166 1.00 20.39 312 ARG A O 1
ATOM 1252 N N . SER A 1 167 ? 25.007 4.113 42.844 1.00 18.38 313 SER A N 1
ATOM 1253 C CA . SER A 1 167 ? 23.656 3.661 42.521 1.00 23.04 313 SER A CA 1
ATOM 1254 C C . SER A 1 167 ? 23.470 3.457 41.019 1.00 23.91 313 SER A C 1
ATOM 1255 O O . SER A 1 167 ? 22.809 2.511 40.588 1.00 21.09 313 SER A O 1
ATOM 1258 N N . ARG A 1 168 ? 24.057 4.344 40.224 1.00 13.65 314 ARG A N 1
ATOM 1259 C CA . ARG A 1 168 ? 23.964 4.240 38.772 1.00 16.53 314 ARG A CA 1
ATOM 1260 C C . ARG A 1 168 ? 24.811 3.085 38.240 1.00 20.07 314 ARG A C 1
ATOM 1261 O O . ARG A 1 168 ? 24.369 2.328 37.374 1.00 20.10 314 ARG A O 1
ATOM 1269 N N . LEU A 1 169 ? 26.021 2.957 38.773 1.00 13.68 315 LEU A N 1
ATOM 1270 C CA . LEU A 1 169 ? 26.992 1.976 38.293 1.00 18.57 315 LEU A CA 1
ATOM 1271 C C . LEU A 1 169 ? 26.460 0.547 38.334 1.00 22.80 315 LEU A C 1
ATOM 1272 O O . LEU A 1 169 ? 26.689 -0.231 37.408 1.00 20.38 315 LEU A O 1
ATOM 1277 N N . VAL A 1 170 ? 25.750 0.202 39.404 1.00 17.73 316 VAL A N 1
ATOM 1278 C CA . VAL A 1 170 ? 25.242 -1.158 39.549 1.00 22.63 316 VAL A CA 1
ATOM 1279 C C . VAL A 1 170 ? 23.987 -1.381 38.705 1.00 18.12 316 VAL A C 1
ATOM 1280 O O . VAL A 1 170 ? 23.504 -2.506 38.593 1.00 24.06 316 VAL A O 1
ATOM 1284 N N . LYS A 1 171 ? 23.471 -0.315 38.098 1.00 21.24 317 LYS A N 1
ATOM 1285 C CA . LYS A 1 171 ? 22.305 -0.430 37.225 1.00 23.40 317 LYS A CA 1
ATOM 1286 C C . LYS A 1 171 ? 22.674 -0.870 35.804 1.00 21.99 317 LYS A C 1
ATOM 1287 O O . LYS A 1 171 ? 21.866 -1.492 35.117 1.00 23.90 317 LYS A O 1
ATOM 1293 N N . TYR A 1 172 ? 23.884 -0.533 35.363 1.00 19.75 318 TYR A N 1
ATOM 1294 C CA . TYR A 1 172 ? 24.307 -0.805 33.984 1.00 19.70 318 TYR A CA 1
ATOM 1295 C C . TYR A 1 172 ? 24.198 -2.284 33.558 1.00 23.76 318 TYR A C 1
ATOM 1296 O O . TYR A 1 172 ? 23.742 -2.556 32.450 1.00 23.19 318 TYR A O 1
ATOM 1305 N N . PRO A 1 173 ? 24.606 -3.240 34.421 1.00 24.46 319 PRO A N 1
ATOM 1306 C CA . PRO A 1 173 ? 24.389 -4.636 34.010 1.00 25.32 319 PRO A CA 1
ATOM 1307 C C . PRO A 1 173 ? 22.915 -4.979 33.799 1.00 31.16 319 PRO A C 1
ATOM 1308 O O . PRO A 1 173 ? 22.596 -5.751 32.899 1.00 29.79 319 PRO A O 1
ATOM 1312 N N . LEU A 1 174 ? 22.031 -4.400 34.608 1.00 28.11 320 LEU A N 1
ATOM 1313 C CA . LEU A 1 174 ? 20.599 -4.645 34.478 1.00 25.94 320 LEU A CA 1
ATOM 1314 C C . LEU A 1 174 ? 20.039 -4.022 33.203 1.00 29.72 320 LEU A C 1
ATOM 1315 O O . LEU A 1 174 ? 19.178 -4.605 32.542 1.00 23.42 320 LEU A O 1
ATOM 1320 N N . LEU A 1 175 ? 20.520 -2.828 32.869 1.00 25.72 321 LEU A N 1
ATOM 1321 C CA . LEU A 1 175 ? 20.100 -2.151 31.649 1.00 21.93 321 LEU A CA 1
ATOM 1322 C C . LEU A 1 175 ? 20.592 -2.907 30.417 1.00 28.19 321 LEU A C 1
ATOM 1323 O O . LEU A 1 175 ? 19.857 -3.083 29.448 1.00 29.64 321 LEU A O 1
ATOM 1328 N N . LEU A 1 176 ? 21.843 -3.352 30.469 1.00 23.52 322 LEU A N 1
ATOM 1329 C CA . LEU A 1 176 ? 22.449 -4.081 29.363 1.00 29.34 322 LEU A CA 1
ATOM 1330 C C . LEU A 1 176 ? 21.756 -5.415 29.110 1.00 33.20 322 LEU A C 1
ATOM 1331 O O . LEU A 1 176 ? 21.495 -5.783 27.964 1.00 30.75 322 LEU A O 1
ATOM 1336 N N . LYS A 1 177 ? 21.463 -6.138 30.186 1.00 25.70 323 LYS A N 1
ATOM 1337 C CA . LYS A 1 177 ? 20.806 -7.434 30.074 1.00 37.81 323 LYS A CA 1
ATOM 1338 C C . LYS A 1 177 ? 19.385 -7.292 29.542 1.00 35.30 323 LYS A C 1
ATOM 1339 O O . LYS A 1 177 ? 18.884 -8.179 28.853 1.00 37.84 323 LYS A O 1
ATOM 1345 N N . GLU A 1 178 ? 18.739 -6.174 29.853 1.00 27.00 324 GLU A N 1
ATOM 1346 C CA . GLU A 1 178 ? 17.389 -5.935 29.364 1.00 25.95 324 GLU A CA 1
ATOM 1347 C C . GLU A 1 178 ? 17.405 -5.692 27.858 1.00 34.60 324 GLU A C 1
ATOM 1348 O O . GLU A 1 178 ? 16.533 -6.170 27.133 1.00 35.14 324 GLU A O 1
ATOM 1354 N N . ILE A 1 179 ? 18.407 -4.954 27.392 1.00 25.37 325 ILE A N 1
ATOM 1355 C CA . ILE A 1 179 ? 18.587 -4.727 25.963 1.00 33.31 325 ILE A CA 1
ATOM 1356 C C . ILE A 1 179 ? 18.886 -6.045 25.243 1.00 34.38 325 ILE A C 1
ATOM 1357 O O . ILE A 1 179 ? 18.337 -6.316 24.176 1.00 38.38 325 ILE A O 1
ATOM 1362 N N . LEU A 1 180 ? 19.750 -6.864 25.838 1.00 33.66 326 LEU A N 1
ATOM 1363 C CA . LEU A 1 180 ? 20.114 -8.154 25.255 1.00 37.12 326 LEU A CA 1
ATOM 1364 C C . LEU A 1 180 ? 18.917 -9.096 25.193 1.00 41.66 326 LEU A C 1
ATOM 1365 O O . LEU A 1 180 ? 18.802 -9.913 24.280 1.00 46.68 326 LEU A O 1
ATOM 1370 N N . LYS A 1 181 ? 18.026 -8.966 26.170 1.00 36.30 327 LYS A N 1
ATOM 1371 C CA . LYS A 1 181 ? 16.834 -9.802 26.255 1.00 36.77 327 LYS A CA 1
ATOM 1372 C C . LYS A 1 181 ? 15.931 -9.630 25.037 1.00 43.45 327 LYS A C 1
ATOM 1373 O O . LYS A 1 181 ? 15.283 -10.578 24.594 1.00 38.01 327 LYS A O 1
ATOM 1379 N N . HIS A 1 182 ? 15.892 -8.418 24.495 1.00 40.42 328 HIS A N 1
ATOM 1380 C CA . HIS A 1 182 ? 15.029 -8.135 23.356 1.00 35.98 328 HIS A CA 1
ATOM 1381 C C . HIS A 1 182 ? 15.818 -8.044 22.052 1.00 30.33 328 HIS A C 1
ATOM 1382 O O . HIS A 1 182 ? 15.314 -7.541 21.049 1.00 35.87 328 HIS A O 1
ATOM 1389 N N . THR A 1 183 ? 17.054 -8.533 22.070 1.00 28.34 329 THR A N 1
ATOM 1390 C CA . THR A 1 183 ? 17.900 -8.526 20.878 1.00 39.02 329 THR A CA 1
ATOM 1391 C C . THR A 1 183 ? 17.896 -9.890 20.185 1.00 41.73 329 THR A C 1
ATOM 1392 O O . THR A 1 183 ? 18.236 -10.901 20.800 1.00 42.55 329 THR A O 1
ATOM 1396 N N . PRO A 1 184 ? 17.508 -9.916 18.898 1.00 49.01 330 PRO A N 1
ATOM 1397 C CA . PRO A 1 184 ? 17.400 -11.145 18.099 1.00 46.55 330 PRO A CA 1
ATOM 1398 C C . PRO A 1 184 ? 18.702 -11.928 17.989 1.00 46.06 330 PRO A C 1
ATOM 1399 O O . PRO A 1 184 ? 19.758 -11.324 17.814 1.00 49.17 330 PRO A O 1
ATOM 1403 N N . LYS A 1 185 ? 18.599 -13.254 18.070 1.00 54.91 331 LYS A N 1
ATOM 1404 C CA . LYS A 1 185 ? 19.737 -14.167 17.981 1.00 55.34 331 LYS A CA 1
ATOM 1405 C C . LYS A 1 185 ? 20.732 -13.802 16.878 1.00 50.27 331 LYS A C 1
ATOM 1406 O O . LYS A 1 185 ? 21.943 -13.909 17.062 1.00 54.08 331 LYS A O 1
ATOM 1412 N N . GLU A 1 186 ? 20.210 -13.372 15.736 1.00 47.98 332 GLU A N 1
ATOM 1413 C CA . GLU A 1 186 ? 21.028 -13.114 14.556 1.00 59.20 332 GLU A CA 1
ATOM 1414 C C . GLU A 1 186 ? 21.792 -11.796 14.647 1.00 62.38 332 GLU A C 1
ATOM 1415 O O . GLU A 1 186 ? 22.861 -11.646 14.054 1.00 64.39 332 GLU A O 1
ATOM 1421 N N . HIS A 1 187 ? 21.232 -10.847 15.392 1.00 56.98 333 HIS A N 1
ATOM 1422 C CA . HIS A 1 187 ? 21.799 -9.509 15.530 1.00 42.46 333 HIS A CA 1
ATOM 1423 C C . HIS A 1 187 ? 23.226 -9.550 16.075 1.00 36.99 333 HIS A C 1
ATOM 1424 O O . HIS A 1 187 ? 23.532 -10.347 16.962 1.00 38.66 333 HIS A O 1
ATOM 1431 N N . PRO A 1 188 ? 24.107 -8.692 15.536 1.00 34.56 334 PRO A N 1
ATOM 1432 C CA . PRO A 1 188 ? 25.498 -8.617 15.998 1.00 41.04 334 PRO A CA 1
ATOM 1433 C C . PRO A 1 188 ? 25.622 -8.090 17.427 1.00 40.43 334 PRO A C 1
ATOM 1434 O O . PRO A 1 188 ? 26.664 -8.284 18.056 1.00 39.19 334 PRO A O 1
ATOM 1438 N N . ASP A 1 189 ? 24.576 -7.437 17.928 1.00 42.96 335 ASP A N 1
ATOM 1439 C CA . ASP A 1 189 ? 24.587 -6.905 19.289 1.00 44.05 335 ASP A CA 1
ATOM 1440 C C . ASP A 1 189 ? 24.543 -8.006 20.340 1.00 46.50 335 ASP A C 1
ATOM 1441 O O . ASP A 1 189 ? 24.882 -7.771 21.498 1.00 47.73 335 ASP A O 1
ATOM 1446 N N . VAL A 1 190 ? 24.118 -9.202 19.940 1.00 40.36 336 VAL A N 1
ATOM 1447 C CA . VAL A 1 190 ? 24.076 -10.331 20.862 1.00 38.50 336 VAL A CA 1
ATOM 1448 C C . VAL A 1 190 ? 25.457 -10.591 21.444 1.00 43.34 336 VAL A C 1
ATOM 1449 O O . VAL A 1 190 ? 25.624 -10.663 22.660 1.00 48.43 336 VAL A O 1
ATOM 1453 N N . GLN A 1 191 ? 26.447 -10.711 20.569 1.00 42.60 337 GLN A N 1
ATOM 1454 C CA . GLN A 1 191 ? 27.811 -10.983 20.996 1.00 44.00 337 GLN A CA 1
ATOM 1455 C C . GLN A 1 191 ? 28.445 -9.758 21.649 1.00 41.93 337 GLN A C 1
ATOM 1456 O O . GLN A 1 191 ? 29.235 -9.879 22.588 1.00 36.87 337 GLN A O 1
ATOM 1462 N N . LEU A 1 192 ? 28.094 -8.580 21.146 1.00 32.18 338 LEU A N 1
ATOM 1463 C CA . LEU A 1 192 ? 28.667 -7.336 21.643 1.00 36.84 338 LEU A CA 1
ATOM 1464 C C . LEU A 1 192 ? 28.144 -6.981 23.035 1.00 31.32 338 LEU A C 1
ATOM 1465 O O . LEU A 1 192 ? 28.911 -6.564 23.899 1.00 29.53 338 LEU A O 1
ATOM 1470 N N . LEU A 1 193 ? 26.843 -7.146 23.251 1.00 27.97 339 LEU A N 1
ATOM 1471 C CA . LEU A 1 193 ? 26.269 -6.885 24.568 1.00 30.42 339 LEU A CA 1
ATOM 1472 C C . LEU A 1 193 ? 26.793 -7.885 25.594 1.00 35.42 339 LEU A C 1
ATOM 1473 O O . LEU A 1 193 ? 26.997 -7.537 26.756 1.00 35.06 339 LEU A O 1
ATOM 1478 N N . GLU A 1 194 ? 27.020 -9.124 25.162 1.00 35.26 340 GLU A N 1
ATOM 1479 C CA . GLU A 1 194 ? 27.561 -10.146 26.054 1.00 30.65 340 GLU A CA 1
ATOM 1480 C C . GLU A 1 194 ? 28.962 -9.769 26.517 1.00 31.98 340 GLU A C 1
ATOM 1481 O O . GLU A 1 194 ? 29.311 -9.967 27.681 1.00 36.88 340 GLU A O 1
ATOM 1487 N N . ASP A 1 195 ? 29.760 -9.222 25.605 1.00 28.02 341 ASP A N 1
ATOM 1488 C CA . ASP A 1 195 ? 31.083 -8.726 25.960 1.00 35.43 341 ASP A CA 1
ATOM 1489 C C . ASP A 1 195 ? 30.974 -7.493 26.850 1.00 31.04 341 ASP A C 1
ATOM 1490 O O . ASP A 1 195 ? 31.748 -7.329 27.793 1.00 36.09 341 ASP A O 1
ATOM 1495 N N . ALA A 1 196 ? 30.008 -6.632 26.545 1.00 27.75 342 ALA A N 1
ATOM 1496 C CA . ALA A 1 196 ? 29.791 -5.410 27.315 1.00 30.49 342 ALA A CA 1
ATOM 1497 C C . ALA A 1 196 ? 29.356 -5.730 28.742 1.00 24.06 342 ALA A C 1
ATOM 1498 O O . ALA A 1 196 ? 29.689 -5.007 29.679 1.00 29.15 342 ALA A O 1
ATOM 1500 N N . ILE A 1 197 ? 28.610 -6.818 28.902 1.00 33.16 343 ILE A N 1
ATOM 1501 C CA . ILE A 1 197 ? 28.197 -7.265 30.226 1.00 30.98 343 ILE A CA 1
ATOM 1502 C C . ILE A 1 197 ? 29.414 -7.731 31.019 1.00 31.87 343 ILE A C 1
ATOM 1503 O O . ILE A 1 197 ? 29.562 -7.394 32.191 1.00 29.63 343 ILE A O 1
ATOM 1508 N N . LEU A 1 198 ? 30.296 -8.487 30.373 1.00 30.62 344 LEU A N 1
ATOM 1509 C CA . LEU A 1 198 ? 31.527 -8.932 31.020 1.00 30.47 344 LEU A CA 1
ATOM 1510 C C . LEU A 1 198 ? 32.423 -7.745 31.371 1.00 27.68 344 LEU A C 1
ATOM 1511 O O . LEU A 1 198 ? 33.099 -7.747 32.401 1.00 27.50 344 LEU A O 1
ATOM 1516 N N . ILE A 1 199 ? 32.422 -6.732 30.512 1.00 27.77 345 ILE A N 1
ATOM 1517 C CA . ILE A 1 199 ? 33.222 -5.534 30.747 1.00 28.34 345 ILE A CA 1
ATOM 1518 C C . ILE A 1 199 ? 32.751 -4.766 31.984 1.00 21.21 345 ILE A C 1
ATOM 1519 O O . ILE A 1 199 ? 33.560 -4.412 32.845 1.00 25.79 345 ILE A O 1
ATOM 1524 N N . ILE A 1 200 ? 31.449 -4.517 32.080 1.00 26.31 346 ILE A N 1
ATOM 1525 C CA . ILE A 1 200 ? 30.920 -3.753 33.209 1.00 35.06 346 ILE A CA 1
ATOM 1526 C C . ILE A 1 200 ? 31.022 -4.567 34.503 1.00 30.95 346 ILE A C 1
ATOM 1527 O O . ILE A 1 200 ? 31.284 -4.013 35.571 1.00 24.10 346 ILE A O 1
ATOM 1532 N N . GLN A 1 201 ? 30.851 -5.883 34.406 1.00 31.02 347 GLN A N 1
ATOM 1533 C CA . GLN A 1 201 ? 31.028 -6.749 35.568 1.00 27.24 347 GLN A CA 1
ATOM 1534 C C . GLN A 1 201 ? 32.469 -6.677 36.052 1.00 23.14 347 GLN A C 1
ATOM 1535 O O . GLN A 1 201 ? 32.736 -6.711 37.254 1.00 29.23 347 GLN A O 1
ATOM 1541 N N . GLY A 1 202 ? 33.395 -6.550 35.108 1.00 26.03 348 GLY A N 1
ATOM 1542 C CA . GLY A 1 202 ? 34.799 -6.378 35.428 1.00 27.93 348 GLY A CA 1
ATOM 1543 C C . GLY A 1 202 ? 35.117 -5.061 36.121 1.00 27.39 348 GLY A C 1
ATOM 1544 O O . GLY A 1 202 ? 35.902 -5.028 37.070 1.00 25.16 348 GLY A O 1
ATOM 1545 N N . VAL A 1 203 ? 34.521 -3.968 35.656 1.00 23.58 349 VAL A N 1
ATOM 1546 C CA . VAL A 1 203 ? 34.818 -2.674 36.261 1.00 23.55 349 VAL A CA 1
ATOM 1547 C C . VAL A 1 203 ? 34.138 -2.553 37.627 1.00 14.06 349 VAL A C 1
ATOM 1548 O O . VAL A 1 203 ? 34.688 -1.939 38.538 1.00 23.99 349 VAL A O 1
ATOM 1552 N N . LEU A 1 204 ? 32.967 -3.167 37.779 1.00 19.89 350 LEU A N 1
ATOM 1553 C CA . LEU A 1 204 ? 32.251 -3.130 39.050 1.00 23.65 350 LEU A CA 1
ATOM 1554 C C . LEU A 1 204 ? 32.968 -3.969 40.101 1.00 23.86 350 LEU A C 1
ATOM 1555 O O . LEU A 1 204 ? 33.037 -3.584 41.268 1.00 21.80 350 LEU A O 1
ATOM 1560 N N . SER A 1 205 ? 33.506 -5.111 39.682 1.00 22.04 351 SER A N 1
ATOM 1561 C CA . SER A 1 205 ? 34.293 -5.954 40.573 1.00 22.41 351 SER A CA 1
ATOM 1562 C C . SER A 1 205 ? 35.501 -5.183 41.077 1.00 15.13 351 SER A C 1
ATOM 1563 O O . SER A 1 205 ? 35.847 -5.240 42.255 1.00 27.31 351 SER A O 1
ATOM 1566 N N . ASP A 1 206 ? 36.133 -4.447 40.173 1.00 24.44 352 ASP A N 1
ATOM 1567 C CA . ASP A 1 206 ? 37.317 -3.676 40.515 1.00 23.32 352 ASP A CA 1
ATOM 1568 C C . ASP A 1 206 ? 36.980 -2.505 41.444 1.00 21.86 352 ASP A C 1
ATOM 1569 O O . ASP A 1 206 ? 37.709 -2.232 42.397 1.00 21.28 352 ASP A O 1
ATOM 1574 N N . ILE A 1 207 ? 35.871 -1.821 41.173 1.00 22.61 353 ILE A N 1
ATOM 1575 C CA . ILE A 1 207 ? 35.405 -0.758 42.062 1.00 21.38 353 ILE A CA 1
ATOM 1576 C C . ILE A 1 207 ? 35.026 -1.343 43.423 1.00 17.01 353 ILE A C 1
ATOM 1577 O O . ILE A 1 207 ? 35.340 -0.772 44.470 1.00 16.48 353 ILE A O 1
ATOM 1582 N N . ASN A 1 208 ? 34.363 -2.494 43.398 1.00 16.60 354 ASN A N 1
ATOM 1583 C CA . ASN A 1 208 ? 34.000 -3.199 44.622 1.00 19.23 354 ASN A CA 1
ATOM 1584 C C . ASN A 1 208 ? 35.234 -3.523 45.463 1.00 22.30 354 ASN A C 1
ATOM 1585 O O . ASN A 1 208 ? 35.265 -3.259 46.666 1.00 19.72 354 ASN A O 1
ATOM 1590 N N . LEU A 1 209 ? 36.264 -4.064 44.819 1.00 24.36 355 LEU A N 1
ATOM 1591 C CA . LEU A 1 209 ? 37.486 -4.456 45.520 1.00 23.85 355 LEU A CA 1
ATOM 1592 C C . LEU A 1 209 ? 38.274 -3.264 46.066 1.00 20.37 355 LEU A C 1
ATOM 1593 O O . LEU A 1 209 ? 38.788 -3.315 47.183 1.00 24.27 355 LEU A O 1
ATOM 1598 N N . LYS A 1 210 ? 38.381 -2.194 45.285 1.00 19.35 356 LYS A N 1
ATOM 1599 C CA . LYS A 1 210 ? 39.132 -1.026 45.740 1.00 21.03 356 LYS A CA 1
ATOM 1600 C C . LYS A 1 210 ? 38.421 -0.332 46.901 1.00 15.61 356 LYS A C 1
ATOM 1601 O O . LYS A 1 210 ? 39.070 0.164 47.821 1.00 22.31 356 LYS A O 1
ATOM 1607 N N . LYS A 1 211 ? 37.092 -0.298 46.859 1.00 19.05 357 LYS A N 1
ATOM 1608 C CA . LYS A 1 211 ? 36.315 0.222 47.985 1.00 17.21 357 LYS A CA 1
ATOM 1609 C C . LYS A 1 211 ? 36.648 -0.588 49.234 1.00 14.47 357 LYS A C 1
ATOM 1610 O O . LYS A 1 211 ? 36.852 -0.033 50.316 1.00 16.26 357 LYS A O 1
ATOM 1616 N N . GLY A 1 212 ? 36.711 -1.906 49.070 1.00 18.81 358 GLY A N 1
ATOM 1617 C CA . GLY A 1 212 ? 37.101 -2.794 50.150 1.00 23.48 358 GLY A CA 1
ATOM 1618 C C . GLY A 1 212 ? 38.511 -2.528 50.643 1.00 22.68 358 GLY A C 1
ATOM 1619 O O . GLY A 1 212 ? 38.772 -2.564 51.845 1.00 20.42 358 GLY A O 1
ATOM 1620 N N . GLU A 1 213 ? 39.424 -2.258 49.715 1.00 24.79 359 GLU A N 1
ATOM 1621 C CA . GLU A 1 213 ? 40.808 -1.955 50.074 1.00 24.77 359 GLU A CA 1
ATOM 1622 C C . GLU A 1 213 ? 40.903 -0.654 50.857 1.00 23.64 359 GLU A C 1
ATOM 1623 O O . GLU A 1 213 ? 41.630 -0.569 51.848 1.00 23.39 359 GLU A O 1
ATOM 1629 N N . SER A 1 214 ? 40.165 0.357 50.408 1.00 19.69 360 SER A N 1
ATOM 1630 C CA . SER A 1 214 ? 40.148 1.645 51.087 1.00 25.34 360 SER A CA 1
ATOM 1631 C C . SER A 1 214 ? 39.547 1.529 52.482 1.00 19.50 360 SER A C 1
ATOM 1632 O O . SER A 1 214 ? 40.043 2.136 53.428 1.00 23.57 360 SER A O 1
ATOM 1635 N N . GLU A 1 215 ? 38.476 0.751 52.610 1.00 17.55 361 GLU A N 1
ATOM 1636 C CA . GLU A 1 215 ? 37.834 0.570 53.908 1.00 18.28 361 GLU A CA 1
ATOM 1637 C C . GLU A 1 215 ? 38.791 -0.156 54.838 1.00 15.60 361 GLU A C 1
ATOM 1638 O O . GLU A 1 215 ? 38.906 0.167 56.018 1.00 21.05 361 GLU A O 1
ATOM 1644 N N . CYS A 1 216 ? 39.473 -1.143 54.273 1.00 19.64 362 CYS A N 1
ATOM 1645 C CA . CYS A 1 216 ? 40.498 -1.897 54.970 1.00 25.52 362 CYS A CA 1
ATOM 1646 C C . CYS A 1 216 ? 41.585 -0.964 55.503 1.00 29.31 362 CYS A C 1
ATOM 1647 O O . CYS A 1 216 ? 41.887 -0.965 56.697 1.00 25.64 362 CYS A O 1
ATOM 1650 N N . GLN A 1 217 ? 42.156 -0.155 54.615 1.00 22.21 363 GLN A N 1
ATOM 1651 C CA . GLN A 1 217 ? 43.222 0.764 55.000 1.00 21.60 363 GLN A CA 1
ATOM 1652 C C . GLN A 1 217 ? 42.716 1.821 55.976 1.00 25.47 363 GLN A C 1
ATOM 1653 O O . GLN A 1 217 ? 43.444 2.253 56.870 1.00 25.72 363 GLN A O 1
ATOM 1659 N N . TYR A 1 218 ? 41.463 2.228 55.794 1.00 24.25 364 TYR A N 1
ATOM 1660 C CA . TYR A 1 218 ? 40.811 3.194 56.673 1.00 23.09 364 TYR A CA 1
ATOM 1661 C C . TYR A 1 218 ? 40.910 2.769 58.140 1.00 26.97 364 TYR A C 1
ATOM 1662 O O . TYR A 1 218 ? 41.331 3.551 58.992 1.00 23.59 364 TYR A O 1
ATOM 1671 N N . TYR A 1 219 ? 40.542 1.523 58.431 1.00 20.65 365 TYR A N 1
ATOM 1672 C CA . TYR A 1 219 ? 40.557 1.042 59.811 1.00 22.68 365 TYR A CA 1
ATOM 1673 C C . TYR A 1 219 ? 41.953 0.625 60.270 1.00 22.90 365 TYR A C 1
ATOM 1674 O O . TYR A 1 219 ? 42.283 0.755 61.451 1.00 22.19 365 TYR A O 1
ATOM 1683 N N . ILE A 1 220 ? 42.766 0.125 59.343 1.00 22.27 366 ILE A N 1
ATOM 1684 C CA . ILE A 1 220 ? 44.148 -0.235 59.654 1.00 24.39 366 ILE A CA 1
ATOM 1685 C C . ILE A 1 220 ? 44.914 0.970 60.212 1.00 25.24 366 ILE A C 1
ATOM 1686 O O . ILE A 1 220 ? 45.649 0.847 61.193 1.00 26.06 366 ILE A O 1
ATOM 1691 N N . ASP A 1 221 ? 44.714 2.137 59.605 1.00 25.85 367 ASP A N 1
ATOM 1692 C CA . ASP A 1 221 ? 45.392 3.358 60.040 1.00 32.22 367 ASP A CA 1
ATOM 1693 C C . ASP A 1 221 ? 44.889 3.854 61.395 1.00 37.80 367 ASP A C 1
ATOM 1694 O O . ASP A 1 221 ? 45.520 4.705 62.023 1.00 35.81 367 ASP A O 1
ATOM 1699 N N . LYS A 1 222 ? 43.751 3.329 61.839 1.00 30.69 368 LYS A N 1
ATOM 1700 C CA . LYS A 1 222 ? 43.157 3.754 63.103 1.00 27.30 368 LYS A CA 1
ATOM 1701 C C . LYS A 1 222 ? 43.477 2.791 64.241 1.00 28.39 368 LYS A C 1
ATOM 1702 O O . LYS A 1 222 ? 43.045 2.993 65.377 1.00 28.95 368 LYS A O 1
ATOM 1708 N N . LEU A 1 223 ? 44.233 1.744 63.934 1.00 22.36 369 LEU A N 1
ATOM 1709 C CA . LEU A 1 223 ? 44.624 0.775 64.948 1.00 25.34 369 LEU A CA 1
ATOM 1710 C C . LEU A 1 223 ? 45.699 1.347 65.865 1.00 30.30 369 LEU A C 1
ATOM 1711 O O . LEU A 1 223 ? 46.636 1.999 65.408 1.00 25.33 369 LEU A O 1
ATOM 1716 N N . GLU A 1 224 ? 45.548 1.096 67.160 1.00 25.39 370 GLU A N 1
ATOM 1717 C CA . GLU A 1 224 ? 46.484 1.576 68.165 1.00 31.40 370 GLU A CA 1
ATOM 1718 C C . GLU A 1 224 ? 47.074 0.400 68.937 1.00 31.24 370 GLU A C 1
ATOM 1719 O O . GLU A 1 224 ? 46.342 -0.458 69.431 1.00 34.12 370 GLU A O 1
ATOM 1725 N N . TYR A 1 225 ? 48.400 0.362 69.031 1.00 34.38 371 TYR A N 1
ATOM 1726 C CA . TYR A 1 225 ? 49.094 -0.737 69.696 1.00 27.97 371 TYR A CA 1
ATOM 1727 C C . TYR A 1 225 ? 49.826 -0.244 70.937 1.00 38.44 371 TYR A C 1
ATOM 1728 O O . TYR A 1 225 ? 50.749 0.567 70.840 1.00 36.74 371 TYR A O 1
ATOM 1737 N N . LEU A 1 226 ? 49.423 -0.737 72.102 1.00 37.87 372 LEU A N 1
ATOM 1738 C CA . LEU A 1 226 ? 50.084 -0.350 73.342 1.00 47.21 372 LEU A CA 1
ATOM 1739 C C . LEU A 1 226 ? 51.379 -1.126 73.531 1.00 52.94 372 LEU A C 1
ATOM 1740 O O . LEU A 1 226 ? 52.362 -0.589 74.042 1.00 62.76 372 LEU A O 1
ATOM 1745 N N . ASP A 1 227 ? 51.379 -2.383 73.099 1.00 51.12 373 ASP A N 1
ATOM 1746 C CA . ASP A 1 227 ? 52.585 -3.204 73.126 1.00 42.39 373 ASP A CA 1
ATOM 1747 C C . ASP A 1 227 ? 53.016 -3.549 71.702 1.00 42.73 373 ASP A C 1
ATOM 1748 O O . ASP A 1 227 ? 52.176 -3.839 70.848 1.00 39.37 373 ASP A O 1
ATOM 1753 N N . GLU A 1 228 ? 54.322 -3.517 71.447 1.00 37.92 374 GLU A N 1
ATOM 1754 C CA . GLU A 1 228 ? 54.854 -3.829 70.120 1.00 40.52 374 GLU A CA 1
ATOM 1755 C C . GLU A 1 228 ? 54.603 -5.275 69.703 1.00 38.62 374 GLU A C 1
ATOM 1756 O O . GLU A 1 228 ? 54.462 -5.576 68.515 1.00 37.81 374 GLU A O 1
ATOM 1762 N N . LYS A 1 229 ? 54.555 -6.169 70.683 1.00 39.40 375 LYS A N 1
ATOM 1763 C CA . LYS A 1 229 ? 54.314 -7.581 70.416 1.00 43.74 375 LYS A CA 1
ATOM 1764 C C . LYS A 1 229 ? 52.962 -7.804 69.741 1.00 39.83 375 LYS A C 1
ATOM 1765 O O . LYS A 1 229 ? 52.753 -8.816 69.069 1.00 39.16 375 LYS A O 1
ATOM 1771 N N . GLN A 1 230 ? 52.051 -6.853 69.930 1.00 33.48 376 GLN A N 1
ATOM 1772 C CA . GLN A 1 230 ? 50.711 -6.937 69.360 1.00 36.49 376 GLN A CA 1
ATOM 1773 C C . GLN A 1 230 ? 50.706 -6.645 67.865 1.00 40.36 376 GLN A C 1
ATOM 1774 O O . GLN A 1 230 ? 49.752 -6.981 67.166 1.00 32.19 376 GLN A O 1
ATOM 1780 N N . ARG A 1 231 ? 51.764 -6.009 67.376 1.00 31.86 377 ARG A N 1
ATOM 1781 C CA . ARG A 1 231 ? 51.831 -5.662 65.966 1.00 33.92 377 ARG A CA 1
ATOM 1782 C C . ARG A 1 231 ? 52.077 -6.914 65.134 1.00 30.46 377 ARG A C 1
ATOM 1783 O O . ARG A 1 231 ? 52.822 -7.809 65.539 1.00 31.63 377 ARG A O 1
ATOM 1791 N N . ASP A 1 232 ? 51.431 -6.978 63.976 1.00 31.81 378 ASP A N 1
ATOM 1792 C CA . ASP A 1 232 ? 51.567 -8.116 63.080 1.00 26.49 378 ASP A CA 1
ATOM 1793 C C . ASP A 1 232 ? 51.437 -7.648 61.637 1.00 26.46 378 ASP A C 1
ATOM 1794 O O . ASP A 1 232 ? 50.395 -7.127 61.242 1.00 23.82 378 ASP A O 1
ATOM 1799 N N . PRO A 1 233 ? 52.504 -7.841 60.847 1.00 31.59 379 PRO A N 1
ATOM 1800 C CA . PRO A 1 233 ? 52.608 -7.460 59.433 1.00 33.53 379 PRO A CA 1
ATOM 1801 C C . PRO A 1 233 ? 51.424 -7.915 58.580 1.00 28.65 379 PRO A C 1
ATOM 1802 O O . PRO A 1 233 ? 51.116 -7.277 57.572 1.00 25.99 379 PRO A O 1
ATOM 1806 N N . ARG A 1 234 ? 50.776 -9.004 58.976 1.00 23.91 380 ARG A N 1
ATOM 1807 C CA . ARG A 1 234 ? 49.646 -9.529 58.217 1.00 21.71 380 ARG A CA 1
ATOM 1808 C C . ARG A 1 234 ? 48.452 -8.581 58.282 1.00 23.11 380 ARG A C 1
ATOM 1809 O O . ARG A 1 234 ? 47.596 -8.585 57.396 1.00 26.19 380 ARG A O 1
ATOM 1817 N N . ILE A 1 235 ? 48.404 -7.761 59.327 1.00 23.33 381 ILE A N 1
ATOM 1818 C CA . ILE A 1 235 ? 47.382 -6.729 59.429 1.00 27.78 381 ILE A CA 1
ATOM 1819 C C . ILE A 1 235 ? 47.582 -5.668 58.349 1.00 27.67 381 ILE A C 1
ATOM 1820 O O . ILE A 1 235 ? 46.691 -5.429 57.536 1.00 24.80 381 ILE A O 1
ATOM 1825 N N . GLU A 1 236 ? 48.759 -5.046 58.336 1.00 21.88 382 GLU A N 1
ATOM 1826 C CA . GLU A 1 236 ? 49.055 -3.979 57.380 1.00 28.99 382 GLU A CA 1
ATOM 1827 C C . GLU A 1 236 ? 48.960 -4.445 55.933 1.00 22.16 382 GLU A C 1
ATOM 1828 O O . GLU A 1 236 ? 48.662 -3.655 55.039 1.00 27.45 382 GLU A O 1
ATOM 1834 N N . ALA A 1 237 ? 49.213 -5.730 55.708 1.00 21.69 383 ALA A N 1
ATOM 1835 C CA . ALA A 1 237 ? 49.232 -6.280 54.359 1.00 25.74 383 ALA A CA 1
ATOM 1836 C C . ALA A 1 237 ? 47.832 -6.626 53.867 1.00 24.34 383 ALA A C 1
ATOM 1837 O O . ALA A 1 237 ? 47.646 -6.967 52.699 1.00 24.83 383 ALA A O 1
ATOM 1839 N N . SER A 1 238 ? 46.851 -6.530 54.762 1.00 23.82 384 SER A N 1
ATOM 1840 C CA . SER A 1 238 ? 45.473 -6.894 54.439 1.00 30.57 384 SER A CA 1
ATOM 1841 C C . SER A 1 238 ? 44.864 -5.969 53.395 1.00 27.28 384 SER A C 1
ATOM 1842 O O . SER A 1 238 ? 45.041 -4.752 53.451 1.00 27.34 384 SER A O 1
ATOM 1845 N N . LYS A 1 239 ? 44.137 -6.551 52.448 1.00 20.14 385 LYS A N 1
ATOM 1846 C CA . LYS A 1 239 ? 43.448 -5.764 51.435 1.00 29.78 385 LYS A CA 1
ATOM 1847 C C . LYS A 1 239 ? 41.941 -5.995 51.499 1.00 29.03 385 LYS A C 1
ATOM 1848 O O . LYS A 1 239 ? 41.162 -5.253 50.898 1.00 29.88 385 LYS A O 1
ATOM 1854 N N . VAL A 1 240 ? 41.532 -7.026 52.231 1.00 26.04 386 VAL A N 1
ATOM 1855 C CA . VAL A 1 240 ? 40.113 -7.331 52.371 1.00 26.19 386 VAL A CA 1
ATOM 1856 C C . VAL A 1 240 ? 39.702 -7.436 53.836 1.00 28.32 386 VAL A C 1
ATOM 1857 O O . VAL A 1 240 ? 40.281 -8.194 54.619 1.00 23.18 386 VAL A O 1
ATOM 1861 N N . LEU A 1 241 ? 38.702 -6.642 54.193 1.00 19.70 387 LEU A N 1
ATOM 1862 C CA . LEU A 1 241 ? 38.109 -6.676 55.516 1.00 18.14 387 LEU A CA 1
ATOM 1863 C C . LEU A 1 241 ? 36.777 -7.412 55.416 1.00 25.43 387 LEU A C 1
ATOM 1864 O O . LEU A 1 241 ? 35.785 -6.846 54.964 1.00 25.21 387 LEU A O 1
ATOM 1869 N N . LEU A 1 242 ? 36.771 -8.681 55.818 1.00 18.37 388 LEU A N 1
ATOM 1870 C CA . LEU A 1 242 ? 35.612 -9.556 55.638 1.00 26.07 388 LEU A CA 1
ATOM 1871 C C . LEU A 1 242 ? 34.416 -9.140 56.485 1.00 24.47 388 LEU A C 1
ATOM 1872 O O . LEU A 1 242 ? 33.274 -9.171 56.029 1.00 23.39 388 LEU A O 1
ATOM 1877 N N . CYS A 1 243 ? 34.692 -8.761 57.725 1.00 19.02 389 CYS A N 1
ATOM 1878 C CA . CYS A 1 243 ? 33.647 -8.447 58.682 1.00 16.59 389 CYS A CA 1
ATOM 1879 C C . CYS A 1 243 ? 34.226 -7.575 59.776 1.00 15.85 389 CYS A C 1
ATOM 1880 O O . CYS A 1 243 ? 35.332 -7.824 60.254 1.00 17.17 389 CYS A O 1
ATOM 1883 N N . HIS A 1 244 ? 33.495 -6.540 60.165 1.00 14.91 390 HIS A N 1
ATOM 1884 C CA . HIS A 1 244 ? 33.906 -5.748 61.308 1.00 16.27 390 HIS A CA 1
ATOM 1885 C C . HIS A 1 244 ? 32.695 -5.190 62.026 1.00 19.24 390 HIS A C 1
ATOM 1886 O O . HIS A 1 244 ? 31.630 -4.994 61.437 1.00 18.01 390 HIS A O 1
ATOM 1893 N N . GLY A 1 245 ? 32.860 -4.949 63.316 1.00 17.78 391 GLY A N 1
ATOM 1894 C CA . GLY A 1 245 ? 31.773 -4.431 64.119 1.00 18.34 391 GLY A CA 1
ATOM 1895 C C . GLY A 1 245 ? 31.947 -4.795 65.575 1.00 22.99 391 GLY A C 1
ATOM 1896 O O . GLY A 1 245 ? 32.933 -5.429 65.958 1.00 18.59 391 GLY A O 1
ATOM 1897 N N . GLU A 1 246 ? 30.985 -4.402 66.394 1.00 21.54 392 GLU A N 1
ATOM 1898 C CA . GLU A 1 246 ? 31.095 -4.618 67.822 1.00 19.78 392 GLU A CA 1
ATOM 1899 C C . GLU A 1 246 ? 30.414 -5.865 68.307 1.00 16.47 392 GLU A C 1
ATOM 1900 O O . GLU A 1 246 ? 29.380 -6.279 67.782 1.00 19.26 392 GLU A O 1
ATOM 1906 N N . LEU A 1 247 ? 31.036 -6.447 69.322 1.00 20.18 393 LEU A N 1
ATOM 1907 C CA . LEU A 1 247 ? 30.549 -7.623 70.012 1.00 22.57 393 LEU A CA 1
ATOM 1908 C C . LEU A 1 247 ? 30.846 -7.438 71.488 1.00 27.41 393 LEU A C 1
ATOM 1909 O O . LEU A 1 247 ? 31.784 -6.730 71.850 1.00 24.22 393 LEU A O 1
ATOM 1914 N N . ARG A 1 248 ? 30.049 -8.067 72.339 1.00 23.39 394 ARG A N 1
ATOM 1915 C CA . ARG A 1 248 ? 30.266 -7.975 73.775 1.00 24.95 394 ARG A CA 1
ATOM 1916 C C . ARG A 1 248 ? 31.151 -9.123 74.247 1.00 24.82 394 ARG A C 1
ATOM 1917 O O . ARG A 1 248 ? 30.941 -10.271 73.866 1.00 24.49 394 ARG A O 1
ATOM 1925 N N . SER A 1 249 ? 32.154 -8.806 75.057 1.00 28.86 395 SER A N 1
ATOM 1926 C CA . SER A 1 249 ? 32.998 -9.833 75.654 1.00 33.09 395 SER A CA 1
ATOM 1927 C C . SER A 1 249 ? 32.377 -10.319 76.957 1.00 37.26 395 SER A C 1
ATOM 1928 O O . SER A 1 249 ? 31.432 -9.711 77.465 1.00 28.89 395 SER A O 1
ATOM 1931 N N . LYS A 1 250 ? 32.907 -11.415 77.489 1.00 40.63 396 LYS A N 1
ATOM 1932 C CA . LYS A 1 250 ? 32.412 -11.989 78.738 1.00 46.15 396 LYS A CA 1
ATOM 1933 C C . LYS A 1 250 ? 32.486 -10.997 79.895 1.00 39.56 396 LYS A C 1
ATOM 1934 O O . LYS A 1 250 ? 31.624 -10.984 80.770 1.00 46.16 396 LYS A O 1
ATOM 1940 N N . SER A 1 251 ? 33.516 -10.159 79.887 1.00 36.13 397 SER A N 1
ATOM 1941 C CA . SER A 1 251 ? 33.703 -9.160 80.930 1.00 46.96 397 SER A CA 1
ATOM 1942 C C . SER A 1 251 ? 32.629 -8.077 80.876 1.00 47.73 397 SER A C 1
ATOM 1943 O O . SER A 1 251 ? 32.365 -7.404 81.870 1.00 49.80 397 SER A O 1
ATOM 1946 N N . GLY A 1 252 ? 32.015 -7.912 79.709 1.00 39.86 398 GLY A N 1
ATOM 1947 C CA . GLY A 1 252 ? 30.990 -6.902 79.528 1.00 33.21 398 GLY A CA 1
ATOM 1948 C C . GLY A 1 252 ? 31.467 -5.774 78.636 1.00 36.95 398 GLY A C 1
ATOM 1949 O O . GLY A 1 252 ? 30.668 -4.978 78.142 1.00 34.06 398 GLY A O 1
ATOM 1950 N N . HIS A 1 253 ? 32.781 -5.707 78.439 1.00 37.66 399 HIS A N 1
ATOM 1951 C CA . HIS A 1 253 ? 33.384 -4.718 77.556 1.00 37.22 399 HIS A CA 1
ATOM 1952 C C . HIS A 1 253 ? 32.872 -4.877 76.134 1.00 33.05 399 HIS A C 1
ATOM 1953 O O . HIS A 1 253 ? 32.780 -5.991 75.622 1.00 24.04 399 HIS A O 1
ATOM 1960 N N . LYS A 1 254 ? 32.541 -3.764 75.497 1.00 27.66 400 LYS A N 1
ATOM 1961 C CA . LYS A 1 254 ? 32.155 -3.798 74.101 1.00 30.20 400 LYS A CA 1
ATOM 1962 C C . LYS A 1 254 ? 33.404 -3.715 73.229 1.00 35.09 400 LYS A C 1
ATOM 1963 O O . LYS A 1 254 ? 34.038 -2.664 73.122 1.00 43.78 400 LYS A O 1
ATOM 1969 N N . LEU A 1 255 ? 33.768 -4.844 72.631 1.00 28.21 401 LEU A N 1
ATOM 1970 C CA . LEU A 1 255 ? 34.936 -4.912 71.764 1.00 24.17 401 LEU A CA 1
ATOM 1971 C C . LEU A 1 255 ? 34.554 -4.593 70.329 1.00 28.16 401 LEU A C 1
ATOM 1972 O O . LEU A 1 255 ? 33.426 -4.849 69.912 1.00 29.53 401 LEU A O 1
ATOM 1977 N N . TYR A 1 256 ? 35.494 -4.032 69.577 1.00 28.27 402 TYR A N 1
ATOM 1978 C CA . TYR A 1 256 ? 35.312 -3.867 68.140 1.00 23.34 402 TYR A CA 1
ATOM 1979 C C . TYR A 1 256 ? 36.264 -4.818 67.420 1.00 17.34 402 TYR A C 1
ATOM 1980 O O . TYR A 1 256 ? 37.484 -4.704 67.537 1.00 19.81 402 TYR A O 1
ATOM 1989 N N . ILE A 1 257 ? 35.697 -5.759 66.676 1.00 18.85 403 ILE A N 1
ATOM 1990 C CA . ILE A 1 257 ? 36.475 -6.819 66.053 1.00 18.34 403 ILE A CA 1
ATOM 1991 C C . ILE A 1 257 ? 36.637 -6.560 64.563 1.00 20.48 403 ILE A C 1
ATOM 1992 O O . ILE A 1 257 ? 35.693 -6.141 63.891 1.00 15.36 403 ILE A O 1
ATOM 1997 N N . PHE A 1 258 ? 37.845 -6.789 64.060 1.00 16.57 404 PHE A N 1
ATOM 1998 C CA . PHE A 1 258 ? 38.121 -6.695 62.633 1.00 18.67 404 PHE A CA 1
ATOM 1999 C C . PHE A 1 258 ? 38.555 -8.043 62.092 1.00 21.14 404 PHE A C 1
ATOM 2000 O O . PHE A 1 258 ? 39.623 -8.538 62.448 1.00 19.15 404 PHE A O 1
ATOM 2008 N N . LEU A 1 259 ? 37.739 -8.637 61.229 1.00 13.01 405 LEU A N 1
ATOM 2009 C CA . LEU A 1 259 ? 38.134 -9.877 60.579 1.00 16.47 405 LEU A CA 1
ATOM 2010 C C . LEU A 1 259 ? 38.690 -9.609 59.185 1.00 16.36 405 LEU A C 1
ATOM 2011 O O . LEU A 1 259 ? 37.937 -9.464 58.220 1.00 14.71 405 LEU A O 1
ATOM 2016 N N . PHE A 1 260 ? 40.013 -9.533 59.089 1.00 17.47 406 PHE A N 1
ATOM 2017 C CA . PHE A 1 260 ? 40.677 -9.488 57.795 1.00 22.33 406 PHE A CA 1
ATOM 2018 C C . PHE A 1 260 ? 40.780 -10.917 57.285 1.00 18.47 406 PHE A C 1
ATOM 2019 O O . PHE A 1 260 ? 40.615 -11.857 58.058 1.00 21.72 406 PHE A O 1
ATOM 2027 N N . GLN A 1 261 ? 41.052 -11.084 55.994 1.00 22.25 407 GLN A N 1
ATOM 2028 C CA . GLN A 1 261 ? 41.112 -12.417 55.398 1.00 23.06 407 GLN A CA 1
ATOM 2029 C C . GLN A 1 261 ? 42.100 -13.326 56.122 1.00 18.54 407 GLN A C 1
ATOM 2030 O O . GLN A 1 261 ? 41.832 -14.511 56.320 1.00 19.67 407 GLN A O 1
ATOM 2036 N N . ASP A 1 262 ? 43.233 -12.763 56.533 1.00 21.92 408 ASP A N 1
ATOM 2037 C CA . ASP A 1 262 ? 44.314 -13.570 57.088 1.00 25.51 408 ASP A CA 1
ATOM 2038 C C . ASP A 1 262 ? 44.493 -13.408 58.591 1.00 21.43 408 ASP A C 1
ATOM 2039 O O . ASP A 1 262 ? 45.274 -14.135 59.201 1.00 21.51 408 ASP A O 1
ATOM 2044 N N . ILE A 1 263 ? 43.780 -12.464 59.196 1.00 20.23 409 ILE A N 1
ATOM 2045 C CA . ILE A 1 263 ? 44.000 -12.195 60.612 1.00 17.91 409 ILE A CA 1
ATOM 2046 C C . ILE A 1 263 ? 42.811 -11.510 61.281 1.00 22.30 409 ILE A C 1
ATOM 2047 O O . ILE A 1 263 ? 42.153 -10.649 60.695 1.00 22.34 409 ILE A O 1
ATOM 2052 N N . LEU A 1 264 ? 42.534 -11.921 62.514 1.00 18.40 410 LEU A N 1
ATOM 2053 C CA . LEU A 1 264 ? 41.435 -11.365 63.290 1.00 19.45 410 LEU A CA 1
ATOM 2054 C C . LEU A 1 264 ? 41.997 -10.492 64.402 1.00 21.62 410 LEU A C 1
ATOM 2055 O O . LEU A 1 264 ? 42.812 -10.944 65.210 1.00 19.77 410 LEU A O 1
ATOM 2060 N N . VAL A 1 265 ? 41.560 -9.237 64.436 1.00 18.89 411 VAL A N 1
ATOM 2061 C CA . VAL A 1 265 ? 42.064 -8.275 65.405 1.00 16.20 411 VAL A CA 1
ATOM 2062 C C . VAL A 1 265 ? 40.957 -7.794 66.333 1.00 16.90 411 VAL A C 1
ATOM 2063 O O . VAL A 1 265 ? 39.974 -7.208 65.879 1.00 18.28 411 VAL A O 1
ATOM 2067 N N . LEU A 1 266 ? 41.113 -8.048 67.629 1.00 17.24 412 LEU A N 1
ATOM 2068 C CA . LEU A 1 266 ? 40.168 -7.548 68.622 1.00 18.12 412 LEU A CA 1
ATOM 2069 C C . LEU A 1 266 ? 40.648 -6.207 69.142 1.00 18.27 412 LEU A C 1
ATOM 2070 O O . LEU A 1 266 ? 41.843 -6.020 69.365 1.00 21.84 412 LEU A O 1
ATOM 2075 N N . THR A 1 267 ? 39.725 -5.268 69.323 1.00 21.11 413 THR A N 1
ATOM 2076 C CA . THR A 1 267 ? 40.101 -3.935 69.780 1.00 23.65 413 THR A CA 1
ATOM 2077 C C . THR A 1 267 ? 39.125 -3.360 70.796 1.00 28.36 413 THR A C 1
ATOM 2078 O O . THR A 1 267 ? 37.980 -3.803 70.903 1.00 24.21 413 THR A O 1
ATOM 2082 N N . ARG A 1 268 ? 39.594 -2.365 71.541 1.00 24.98 414 ARG A N 1
ATOM 2083 C CA . ARG A 1 268 ? 38.718 -1.542 72.366 1.00 33.37 414 ARG A CA 1
ATOM 2084 C C . ARG A 1 268 ? 38.734 -0.113 71.832 1.00 31.53 414 ARG A C 1
ATOM 2085 O O . ARG A 1 268 ? 39.779 0.535 71.818 1.00 38.14 414 ARG A O 1
ATOM 2093 N N . PRO A 1 269 ? 37.571 0.374 71.372 1.00 34.79 415 PRO A N 1
ATOM 2094 C CA . PRO A 1 269 ? 37.449 1.723 70.808 1.00 41.56 415 PRO A CA 1
ATOM 2095 C C . PRO A 1 269 ? 37.800 2.804 71.820 1.00 39.22 415 PRO A C 1
ATOM 2096 O O . PRO A 1 269 ? 37.472 2.680 72.998 1.00 43.45 415 PRO A O 1
ATOM 2100 N N . VAL A 1 270 ? 38.459 3.854 71.345 1.00 38.54 416 VAL A N 1
ATOM 2101 C CA . VAL A 1 270 ? 38.953 4.920 72.204 1.00 43.83 416 VAL A CA 1
ATOM 2102 C C . VAL A 1 270 ? 38.600 6.281 71.617 1.00 52.96 416 VAL A C 1
ATOM 2103 O O . VAL A 1 270 ? 38.713 6.483 70.408 1.00 56.07 416 VAL A O 1
ATOM 2107 N N . THR A 1 271 ? 38.148 7.201 72.466 1.00 62.31 417 THR A N 1
ATOM 2108 C CA . THR A 1 271 ? 37.975 8.589 72.055 1.00 70.05 417 THR A CA 1
ATOM 2109 C C . THR A 1 271 ? 39.331 9.121 71.612 1.00 72.31 417 THR A C 1
ATOM 2110 O O . THR A 1 271 ? 40.316 8.972 72.33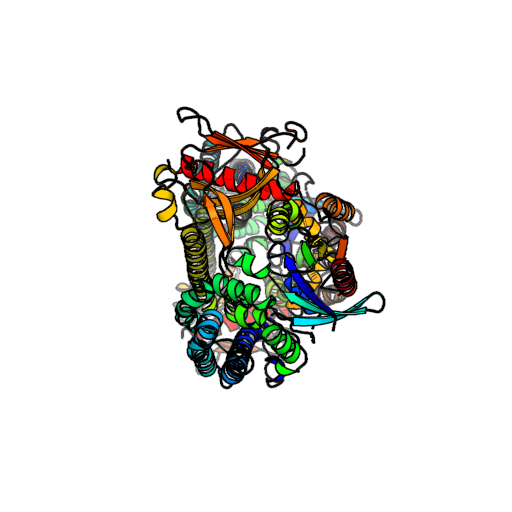3 1.00 78.74 417 THR A O 1
ATOM 2114 N N . ARG A 1 272 ? 39.398 9.720 70.430 1.00 71.63 418 ARG A N 1
ATOM 2115 C CA . ARG A 1 272 ? 40.596 10.452 70.029 1.00 84.06 418 ARG A CA 1
ATOM 2116 C C . ARG A 1 272 ? 40.162 11.698 69.259 1.00 77.28 418 ARG A C 1
ATOM 2117 O O . ARG A 1 272 ? 40.506 11.869 68.086 1.00 80.75 418 ARG A O 1
ATOM 2119 N N . ASN A 1 273 ? 39.398 12.545 69.962 1.00 71.62 419 ASN A N 1
ATOM 2120 C CA . ASN A 1 273 ? 38.826 13.812 69.475 1.00 75.87 419 ASN A CA 1
ATOM 2121 C C . ASN A 1 273 ? 37.611 13.617 68.570 1.00 69.51 419 ASN A C 1
ATOM 2122 O O . ASN A 1 273 ? 37.467 14.334 67.585 1.00 69.21 419 ASN A O 1
ATOM 2127 N N . GLU A 1 274 ? 36.748 12.658 68.912 1.00 70.35 420 GLU A N 1
ATOM 2128 C CA . GLU A 1 274 ? 35.691 12.170 68.019 1.00 77.10 420 GLU A CA 1
ATOM 2129 C C . GLU A 1 274 ? 36.288 11.691 66.699 1.00 83.06 420 GLU A C 1
ATOM 2130 O O . GLU A 1 274 ? 35.618 11.655 65.669 1.00 87.52 420 GLU A O 1
ATOM 2132 N N . ARG A 1 275 ? 37.574 11.364 66.741 1.00 77.91 421 ARG A N 1
ATOM 2133 C CA . ARG A 1 275 ? 38.176 10.473 65.770 1.00 70.40 421 ARG A CA 1
ATOM 2134 C C . ARG A 1 275 ? 38.335 9.162 66.511 1.00 67.89 421 ARG A C 1
ATOM 2135 O O . ARG A 1 275 ? 39.204 9.036 67.368 1.00 64.87 421 ARG A O 1
ATOM 2137 N N . HIS A 1 276 ? 37.463 8.204 66.227 1.00 70.38 422 HIS A N 1
ATOM 2138 C CA . HIS A 1 276 ? 37.553 6.918 66.895 1.00 68.65 422 HIS A CA 1
ATOM 2139 C C . HIS A 1 276 ? 38.851 6.227 66.506 1.00 61.31 422 HIS A C 1
ATOM 2140 O O . HIS A 1 276 ? 39.228 6.219 65.335 1.00 60.64 422 HIS A O 1
ATOM 2147 N N . SER A 1 277 ? 39.551 5.685 67.496 1.00 52.59 423 SER A N 1
ATOM 2148 C CA . SER A 1 277 ? 40.681 4.812 67.223 1.00 45.21 423 SER A CA 1
ATOM 2149 C C . SER A 1 277 ? 40.389 3.463 67.859 1.00 40.19 423 SER A C 1
ATOM 2150 O O . SER A 1 277 ? 39.495 3.345 68.699 1.00 35.89 423 SER A O 1
ATOM 2153 N N . TYR A 1 278 ? 41.136 2.445 67.457 1.00 30.45 424 TYR A N 1
ATOM 2154 C CA . TYR A 1 278 ? 40.854 1.095 67.917 1.00 28.70 424 TYR A CA 1
ATOM 2155 C C . TYR A 1 278 ? 42.078 0.491 68.585 1.00 23.31 424 TYR A C 1
ATOM 2156 O O . TYR A 1 278 ? 43.016 0.038 67.928 1.00 27.12 424 TYR A O 1
ATOM 2165 N N . GLN A 1 279 ? 42.051 0.518 69.911 1.00 21.97 425 GLN A N 1
ATOM 2166 C CA . GLN A 1 279 ? 43.132 0.020 70.742 1.00 24.60 425 GLN A CA 1
ATOM 2167 C C . GLN A 1 279 ? 43.172 -1.498 70.712 1.00 24.12 425 GLN A C 1
ATOM 2168 O O . GLN A 1 279 ? 42.277 -2.149 71.246 1.00 23.17 425 GLN A O 1
ATOM 2174 N N . VAL A 1 280 ? 44.204 -2.052 70.083 1.00 21.22 426 VAL A N 1
ATOM 2175 C CA . VAL A 1 280 ? 44.324 -3.499 69.940 1.00 24.51 426 VAL A CA 1
ATOM 2176 C C . VAL A 1 280 ? 44.300 -4.189 71.300 1.00 30.39 426 VAL A C 1
ATOM 2177 O O . VAL A 1 280 ? 45.006 -3.793 72.227 1.00 25.71 426 VAL A O 1
ATOM 2181 N N . TYR A 1 281 ? 43.457 -5.211 71.406 1.00 28.75 427 TYR A N 1
ATOM 2182 C CA . TYR A 1 281 ? 43.251 -5.944 72.645 1.00 29.12 427 TYR A CA 1
ATOM 2183 C C . TYR A 1 281 ? 43.882 -7.335 72.539 1.00 30.29 427 TYR A C 1
ATOM 2184 O O . TYR A 1 281 ? 43.538 -8.110 71.642 1.00 23.23 427 TYR A O 1
ATOM 2193 N N . ARG A 1 282 ? 44.817 -7.631 73.442 1.00 26.60 428 ARG A N 1
ATOM 2194 C CA . ARG A 1 282 ? 45.568 -8.892 73.434 1.00 29.92 428 ARG A CA 1
ATOM 2195 C C . ARG A 1 282 ? 46.287 -9.083 72.091 1.00 28.70 428 ARG A C 1
ATOM 2196 O O . ARG A 1 282 ? 46.617 -8.105 71.429 1.00 28.57 428 ARG A O 1
ATOM 2204 N N . GLN A 1 283 ? 46.541 -10.324 71.688 1.00 24.83 429 GLN A N 1
ATOM 2205 C CA . GLN A 1 283 ? 47.208 -10.562 70.409 1.00 28.46 429 GLN A CA 1
ATOM 2206 C C . GLN A 1 283 ? 46.204 -10.771 69.295 1.00 30.83 429 GLN A C 1
ATOM 2207 O O . GLN A 1 283 ? 45.202 -11.455 69.482 1.00 22.97 429 GLN A O 1
ATOM 2213 N N . PRO A 1 284 ? 46.475 -10.183 68.127 1.00 30.37 430 PRO A N 1
ATOM 2214 C CA . PRO A 1 284 ? 45.734 -10.491 66.903 1.00 24.04 430 PRO A CA 1
ATOM 2215 C C . PRO A 1 284 ? 45.887 -11.969 66.556 1.00 25.92 430 PRO A C 1
ATOM 2216 O O . PRO A 1 284 ? 46.985 -12.515 66.660 1.00 21.85 430 PRO A O 1
ATOM 2220 N N . ILE A 1 285 ? 44.796 -12.610 66.160 1.00 17.79 431 ILE A N 1
ATOM 2221 C CA . ILE A 1 285 ? 44.836 -14.031 65.853 1.00 18.63 431 ILE A CA 1
ATOM 2222 C C . ILE A 1 285 ? 44.861 -14.272 64.355 1.00 20.71 431 ILE A C 1
ATOM 2223 O O . ILE A 1 285 ? 43.875 -14.011 63.666 1.00 18.51 431 ILE A O 1
ATOM 2228 N N . PRO A 1 286 ? 45.993 -14.775 63.845 1.00 16.77 432 PRO A N 1
ATOM 2229 C CA . PRO A 1 286 ? 46.067 -15.187 62.445 1.00 17.80 432 PRO A CA 1
ATOM 2230 C C . PRO A 1 286 ? 45.009 -16.240 62.155 1.00 17.69 432 PRO A C 1
ATOM 2231 O O . PRO A 1 286 ? 44.827 -17.152 62.966 1.00 23.83 432 PRO A O 1
ATOM 2235 N N . VAL A 1 287 ? 44.318 -16.109 61.029 1.00 18.47 433 VAL A N 1
ATOM 2236 C CA . VAL A 1 287 ? 43.275 -17.058 60.653 1.00 23.98 433 VAL A CA 1
ATOM 2237 C C . VAL A 1 287 ? 43.874 -18.462 60.546 1.00 27.84 433 VAL A C 1
ATOM 2238 O O . VAL A 1 287 ? 43.196 -19.469 60.785 1.00 22.69 433 VAL A O 1
ATOM 2242 N N . GLN A 1 288 ? 45.164 -18.505 60.226 1.00 21.91 434 GLN A N 1
ATOM 2243 C CA . GLN A 1 288 ? 45.944 -19.739 60.219 1.00 22.67 434 GLN A CA 1
ATOM 2244 C C . GLN A 1 288 ? 45.893 -20.477 61.559 1.00 26.00 434 GLN A C 1
ATOM 2245 O O . GLN A 1 288 ? 45.894 -21.708 61.597 1.00 27.03 434 GLN A O 1
ATOM 2251 N N . GLU A 1 289 ? 45.842 -19.724 62.655 1.00 18.93 435 GLU A N 1
ATOM 2252 C CA . GLU A 1 289 ? 45.857 -20.319 63.990 1.00 24.62 435 GLU A CA 1
ATOM 2253 C C . GLU A 1 289 ? 44.519 -20.160 64.708 1.00 27.50 435 GLU A C 1
ATOM 2254 O O . GLU A 1 289 ? 44.404 -20.433 65.904 1.00 23.48 435 GLU A O 1
ATOM 2260 N N . LEU A 1 290 ? 43.508 -19.725 63.968 1.00 20.58 436 LEU A N 1
ATOM 2261 C CA . LEU A 1 290 ? 42.220 -19.381 64.554 1.00 23.89 436 LEU A CA 1
ATOM 2262 C C . LEU A 1 290 ? 41.308 -20.592 64.714 1.00 19.43 436 LEU A C 1
ATOM 2263 O O . LEU A 1 290 ? 41.107 -21.358 63.774 1.00 20.52 436 LEU A O 1
ATOM 2268 N N . VAL A 1 291 ? 40.760 -20.751 65.913 1.00 16.67 437 VAL A N 1
ATOM 2269 C CA . VAL A 1 291 ? 39.761 -21.777 66.177 1.00 19.85 437 VAL A CA 1
ATOM 2270 C C . VAL A 1 291 ? 38.438 -21.120 66.559 1.00 20.29 437 VAL A C 1
ATOM 2271 O O . VAL A 1 291 ? 38.402 -20.242 67.420 1.00 22.07 437 VAL A O 1
ATOM 2275 N N . LEU A 1 292 ? 37.363 -21.543 65.902 1.00 17.51 438 LEU A N 1
ATOM 2276 C CA . LEU A 1 292 ? 36.022 -21.034 66.178 1.00 20.60 438 LEU A CA 1
ATOM 2277 C C . LEU A 1 292 ? 35.173 -22.102 66.863 1.00 22.95 438 LEU A C 1
ATOM 2278 O O . LEU A 1 292 ? 35.067 -23.225 66.368 1.00 19.06 438 LEU A O 1
ATOM 2283 N N . GLU A 1 293 ? 34.567 -21.750 67.993 1.00 19.05 439 GLU A N 1
ATOM 2284 C CA . GLU A 1 293 ? 33.736 -22.697 68.738 1.00 21.69 439 GLU A CA 1
ATOM 2285 C C . GLU A 1 293 ? 32.328 -22.161 68.948 1.00 22.64 439 GLU A C 1
ATOM 2286 O O . GLU A 1 293 ? 32.145 -21.060 69.468 1.00 20.72 439 GLU A O 1
ATOM 2292 N N . ASP A 1 294 ? 31.336 -22.942 68.541 1.00 20.80 440 ASP A N 1
ATOM 2293 C CA . ASP A 1 294 ? 29.943 -22.580 68.761 1.00 21.29 440 ASP A CA 1
ATOM 2294 C C . ASP A 1 294 ? 29.546 -22.907 70.196 1.00 21.15 440 ASP A C 1
ATOM 2295 O O . ASP A 1 294 ? 29.733 -24.033 70.658 1.00 31.22 440 ASP A O 1
ATOM 2300 N N . LEU A 1 295 ? 29.006 -21.921 70.903 1.00 17.47 441 LEU A N 1
ATOM 2301 C CA . LEU A 1 295 ? 28.547 -22.137 72.271 1.00 23.04 441 LEU A CA 1
ATOM 2302 C C . LEU A 1 295 ? 27.027 -22.107 72.320 1.00 25.47 441 LEU A C 1
ATOM 2303 O O . LEU A 1 295 ? 26.387 -21.466 71.488 1.00 21.01 441 LEU A O 1
ATOM 2308 N N . GLN A 1 296 ? 26.450 -22.805 73.292 1.00 21.10 442 GLN A N 1
ATOM 2309 C CA . GLN A 1 296 ? 25.001 -22.821 73.445 1.00 18.93 442 GLN A CA 1
ATOM 2310 C C . GLN A 1 296 ? 24.558 -21.697 74.367 1.00 20.28 442 GLN A C 1
ATOM 2311 O O . GLN A 1 296 ? 25.322 -21.248 75.221 1.00 21.54 442 GLN A O 1
ATOM 2317 N N . ASP A 1 297 ? 23.325 -21.241 74.179 1.00 21.16 443 ASP A N 1
ATOM 2318 C CA . ASP A 1 297 ? 22.744 -20.219 75.036 1.00 26.98 443 ASP A CA 1
ATOM 2319 C C . ASP A 1 297 ? 22.838 -20.662 76.496 1.00 33.87 443 ASP A C 1
ATOM 2320 O O . ASP A 1 297 ? 22.498 -21.791 76.831 1.00 25.82 443 ASP A O 1
ATOM 2325 N N . GLY A 1 298 ? 23.353 -19.786 77.352 1.00 38.07 444 GLY A N 1
ATOM 2326 C CA . GLY A 1 298 ? 23.466 -20.083 78.770 1.00 43.09 444 GLY A CA 1
ATOM 2327 C C . GLY A 1 298 ? 24.747 -20.762 79.231 1.00 39.06 444 GLY A C 1
ATOM 2328 O O . GLY A 1 298 ? 24.937 -20.967 80.430 1.00 42.86 444 GLY A O 1
ATOM 2329 N N . ASP A 1 299 ? 25.626 -21.117 78.296 1.00 34.52 445 ASP A N 1
ATOM 2330 C CA . ASP A 1 299 ? 26.897 -21.741 78.659 1.00 31.64 445 ASP A CA 1
ATOM 2331 C C . ASP A 1 299 ? 27.751 -20.830 79.536 1.00 38.14 445 ASP A C 1
ATOM 2332 O O . ASP A 1 299 ? 28.518 -21.302 80.373 1.00 39.65 445 ASP A O 1
ATOM 2337 N N . VAL A 1 300 ? 27.627 -19.523 79.329 1.00 33.06 446 VAL A N 1
ATOM 2338 C CA . VAL A 1 300 ? 28.523 -18.562 79.958 1.00 36.63 446 VAL A CA 1
ATOM 2339 C C . VAL A 1 300 ? 27.778 -17.346 80.511 1.00 39.94 446 VAL A C 1
ATOM 2340 O O . VAL A 1 300 ? 26.842 -16.845 79.887 1.00 47.38 446 VAL A O 1
ATOM 2344 N N . ARG A 1 301 ? 28.199 -16.883 81.685 1.00 47.55 447 ARG A N 1
ATOM 2345 C CA . ARG A 1 301 ? 27.687 -15.647 82.265 1.00 49.63 447 ARG A CA 1
ATOM 2346 C C . ARG A 1 301 ? 28.428 -14.433 81.704 1.00 39.77 447 ARG A C 1
ATOM 2347 O O . ARG A 1 301 ? 29.647 -14.338 81.838 1.00 38.51 447 ARG A O 1
ATOM 2355 N N . MET A 1 302 ? 27.693 -13.517 81.078 1.00 37.11 448 MET A N 1
ATOM 2356 C CA . MET A 1 302 ? 28.294 -12.318 80.503 1.00 36.74 448 MET A CA 1
ATOM 2357 C C . MET A 1 302 ? 28.061 -11.102 81.393 1.00 48.70 448 MET A C 1
ATOM 2358 O O . MET A 1 302 ? 28.946 -10.258 81.557 1.00 51.19 448 MET A O 1
ATOM 2363 N N . ALA A 1 316 ? 23.117 -14.300 78.171 1.00 51.78 462 ALA A N 1
ATOM 2364 C CA . ALA A 1 316 ? 23.894 -15.510 77.936 1.00 38.40 462 ALA A CA 1
ATOM 2365 C C . ALA A 1 316 ? 23.489 -16.182 76.626 1.00 31.29 462 ALA A C 1
ATOM 2366 O O . ALA A 1 316 ? 23.738 -17.370 76.429 1.00 32.15 462 ALA A O 1
ATOM 2368 N N . LYS A 1 317 ? 22.864 -15.422 75.733 1.00 25.28 463 LYS A N 1
ATOM 2369 C CA . LYS A 1 317 ? 22.406 -15.974 74.462 1.00 22.68 463 LYS A CA 1
ATOM 2370 C C . LYS A 1 317 ? 23.264 -15.494 73.294 1.00 19.76 463 LYS A C 1
ATOM 2371 O O . LYS A 1 317 ? 23.885 -14.431 73.368 1.00 22.54 463 LYS A O 1
ATOM 2377 N N . ASN A 1 318 ? 23.288 -16.289 72.225 1.00 17.18 464 ASN A N 1
ATOM 2378 C CA . ASN A 1 318 ? 23.942 -15.917 70.973 1.00 23.60 464 ASN A CA 1
ATOM 2379 C C . ASN A 1 318 ? 25.432 -15.683 71.148 1.00 26.97 464 ASN A C 1
ATOM 2380 O O . ASN A 1 318 ? 25.971 -14.650 70.746 1.00 22.38 464 ASN A O 1
ATOM 2385 N N . ILE A 1 319 ? 26.092 -16.663 71.751 1.00 21.06 465 ILE A N 1
ATOM 2386 C CA . ILE A 1 319 ? 27.508 -16.558 72.048 1.00 20.39 465 ILE A CA 1
ATOM 2387 C C . ILE A 1 319 ? 28.329 -17.574 71.263 1.00 19.29 465 ILE A C 1
ATOM 2388 O O . ILE A 1 319 ? 27.831 -18.624 70.863 1.00 17.99 465 ILE A O 1
ATOM 2393 N N . PHE A 1 320 ? 29.590 -17.234 71.033 1.00 18.67 466 PHE A N 1
ATOM 2394 C CA . PHE A 1 320 ? 30.541 -18.157 70.439 1.00 18.88 466 PHE A CA 1
ATOM 2395 C C . PHE A 1 320 ? 31.918 -17.835 70.992 1.00 19.71 466 PHE A C 1
ATOM 2396 O O . PHE A 1 320 ? 32.104 -16.813 71.657 1.00 17.87 466 PHE A O 1
ATOM 2404 N N . ARG A 1 321 ? 32.881 -18.709 70.726 1.00 18.76 467 ARG A N 1
ATOM 2405 C CA . ARG A 1 321 ? 34.230 -18.511 71.236 1.00 21.00 467 ARG A CA 1
ATOM 2406 C C . ARG A 1 321 ? 35.251 -18.558 70.114 1.00 20.05 467 ARG A C 1
ATOM 2407 O O . ARG A 1 321 ? 35.145 -19.373 69.202 1.00 20.16 467 ARG A O 1
ATOM 2415 N N . ILE A 1 322 ? 36.237 -17.672 70.183 1.00 19.24 468 ILE A N 1
ATOM 2416 C CA . ILE A 1 322 ? 37.392 -17.763 69.306 1.00 20.82 468 ILE A CA 1
ATOM 2417 C C . ILE A 1 322 ? 38.642 -17.928 70.153 1.00 25.01 468 ILE A C 1
ATOM 2418 O O . ILE A 1 322 ? 38.720 -17.423 71.271 1.00 22.26 468 ILE A O 1
ATOM 2423 N N . ARG A 1 323 ? 39.619 -18.651 69.627 1.00 21.87 469 ARG A N 1
ATOM 2424 C CA . ARG A 1 323 ? 40.854 -18.858 70.359 1.00 25.96 469 ARG A CA 1
ATOM 2425 C C . ARG A 1 323 ? 41.978 -19.177 69.391 1.00 24.51 469 ARG A C 1
ATOM 2426 O O . ARG A 1 323 ? 41.735 -19.483 68.231 1.00 21.67 469 ARG A O 1
ATOM 2434 N N . PHE A 1 324 ? 43.211 -19.075 69.859 1.00 21.65 470 PHE A N 1
ATOM 2435 C CA . PHE A 1 324 ? 44.328 -19.589 69.102 1.00 32.69 470 PHE A CA 1
ATOM 2436 C C . PHE A 1 324 ? 44.206 -21.084 69.003 1.00 37.16 470 PHE A C 1
ATOM 2437 O O . PHE A 1 324 ? 43.560 -21.709 69.847 1.00 36.11 470 PHE A O 1
ATOM 2445 N N . HIS A 1 325 ? 44.807 -21.675 67.973 1.00 36.68 471 HIS A N 1
ATOM 2446 C CA . HIS A 1 325 ? 45.078 -23.107 68.077 1.00 54.34 471 HIS A CA 1
ATOM 2447 C C . HIS A 1 325 ? 45.871 -23.079 69.371 1.00 61.83 471 HIS A C 1
ATOM 2448 O O . HIS A 1 325 ? 47.015 -22.631 69.344 1.00 65.74 471 HIS A O 1
ATOM 2455 N N . ASP A 1 326 ? 45.326 -23.497 70.502 1.00 66.60 472 ASP A N 1
ATOM 2456 C CA . ASP A 1 326 ? 45.984 -23.105 71.747 1.00 66.21 472 ASP A CA 1
ATOM 2457 C C . ASP A 1 326 ? 47.272 -23.870 72.146 1.00 80.55 472 ASP A C 1
ATOM 2458 O O . ASP A 1 326 ? 47.682 -23.809 73.308 1.00 81.60 472 ASP A O 1
ATOM 2463 N N . PRO A 1 327 ? 47.904 -24.598 71.200 1.00 82.73 473 PRO A N 1
ATOM 2464 C CA . PRO A 1 327 ? 49.348 -24.791 71.275 1.00 70.95 473 PRO A CA 1
ATOM 2465 C C . PRO A 1 327 ? 50.125 -23.506 71.467 1.00 77.06 473 PRO A C 1
ATOM 2466 O O . PRO A 1 327 ? 50.987 -23.468 72.350 1.00 84.01 473 PRO A O 1
ATOM 2470 N N . SER A 1 328 ? 49.842 -22.485 70.663 1.00 74.73 474 SER A N 1
ATOM 2471 C CA . SER A 1 328 ? 50.354 -21.152 70.934 1.00 73.14 474 SER A CA 1
ATOM 2472 C C . SER A 1 328 ? 49.978 -20.758 72.365 1.00 75.50 474 SER A C 1
ATOM 2473 O O . SER A 1 328 ? 49.083 -21.363 72.951 1.00 68.37 474 SER A O 1
ATOM 2476 N N . PRO A 1 329 ? 50.668 -19.761 72.946 1.00 72.87 475 PRO A N 1
ATOM 2477 C CA . PRO A 1 329 ? 50.233 -19.302 74.269 1.00 80.03 475 PRO A CA 1
ATOM 2478 C C . PRO A 1 329 ? 48.751 -18.952 74.245 1.00 77.88 475 PRO A C 1
ATOM 2479 O O . PRO A 1 329 ? 48.304 -18.202 73.367 1.00 82.33 475 PRO A O 1
ATOM 2483 N N . ALA A 1 330 ? 48.005 -19.494 75.200 1.00 67.57 476 ALA A N 1
ATOM 2484 C CA . ALA A 1 330 ? 46.548 -19.495 75.132 1.00 61.73 476 ALA A CA 1
ATOM 2485 C C . ALA A 1 330 ? 45.876 -18.163 75.447 1.00 64.65 476 ALA A C 1
ATOM 2486 O O . ALA A 1 330 ? 45.861 -17.689 76.593 1.00 67.44 476 ALA A O 1
ATOM 2488 N N . GLN A 1 331 ? 45.200 -17.658 74.412 1.00 62.35 477 GLN A N 1
ATOM 2489 C CA . GLN A 1 331 ? 44.200 -16.596 74.505 1.00 48.12 477 GLN A CA 1
ATOM 2490 C C . GLN A 1 331 ? 42.898 -16.995 73.772 1.00 34.79 477 GLN A C 1
ATOM 2491 O O . GLN A 1 331 ? 42.929 -17.434 72.622 1.00 35.72 477 GLN A O 1
ATOM 2497 N N . SER A 1 332 ? 41.768 -16.834 74.459 1.00 34.07 478 SER A N 1
ATOM 2498 C CA . SER A 1 332 ? 40.428 -17.157 73.973 1.00 32.80 478 SER A CA 1
ATOM 2499 C C . SER A 1 332 ? 39.466 -16.058 74.391 1.00 28.88 478 SER A C 1
ATOM 2500 O O . SER A 1 332 ? 39.674 -15.385 75.407 1.00 28.38 478 SER A O 1
ATOM 2503 N N . HIS A 1 333 ? 38.428 -15.868 73.587 1.00 21.60 479 HIS A N 1
ATOM 2504 C CA . HIS A 1 333 ? 37.447 -14.829 73.819 1.00 21.52 479 HIS A CA 1
ATOM 2505 C C . HIS A 1 333 ? 36.061 -15.391 73.596 1.00 22.64 479 HIS A C 1
ATOM 2506 O O . HIS A 1 333 ? 35.776 -15.954 72.540 1.00 26.34 479 HIS A O 1
ATOM 2513 N N . THR A 1 334 ? 35.205 -15.247 74.596 1.00 24.83 480 THR A N 1
ATOM 2514 C CA . THR A 1 334 ? 33.799 -15.560 74.430 1.00 23.90 480 THR A CA 1
ATOM 2515 C C . THR A 1 334 ? 33.089 -14.283 74.021 1.00 21.56 480 THR A C 1
ATOM 2516 O O . THR A 1 334 ? 33.160 -13.275 74.723 1.00 23.30 480 THR A O 1
ATOM 2520 N N . LEU A 1 335 ? 32.419 -14.326 72.876 1.00 22.54 481 LEU A N 1
ATOM 2521 C CA . LEU A 1 335 ? 31.812 -13.130 72.312 1.00 22.12 481 LEU A CA 1
ATOM 2522 C C . LEU A 1 335 ? 30.309 -13.293 72.154 1.00 25.06 481 LEU A C 1
ATOM 2523 O O . LEU A 1 335 ? 29.820 -14.378 71.844 1.00 21.74 481 LEU A O 1
ATOM 2528 N N . GLN A 1 336 ? 29.582 -12.203 72.363 1.00 19.64 482 GLN A N 1
ATOM 2529 C CA . GLN A 1 336 ? 28.132 -12.224 72.248 1.00 21.57 482 GLN A CA 1
ATOM 2530 C C . GLN A 1 336 ? 27.639 -11.265 71.175 1.00 22.52 482 GLN A C 1
ATOM 2531 O O . GLN A 1 336 ? 27.950 -10.075 71.202 1.00 18.95 482 GLN A O 1
ATOM 2537 N N . ALA A 1 337 ? 26.866 -11.794 70.232 1.00 22.96 483 ALA A N 1
ATOM 2538 C CA . ALA A 1 337 ? 26.237 -10.974 69.205 1.00 19.78 483 ALA A CA 1
ATOM 2539 C C . ALA A 1 337 ? 24.891 -10.441 69.692 1.00 18.82 483 ALA A C 1
ATOM 2540 O O . ALA A 1 337 ? 24.435 -10.791 70.780 1.00 16.71 483 ALA A O 1
ATOM 2542 N N . ASN A 1 338 ? 24.257 -9.605 68.875 1.00 20.26 484 ASN A N 1
ATOM 2543 C CA . ASN A 1 338 ? 23.020 -8.930 69.260 1.00 24.10 484 ASN A CA 1
ATOM 2544 C C . ASN A 1 338 ? 21.787 -9.833 69.249 1.00 28.57 484 ASN A C 1
ATOM 2545 O O . ASN A 1 338 ? 20.823 -9.576 69.966 1.00 23.79 484 ASN A O 1
ATOM 2550 N N . ASP A 1 339 ? 21.823 -10.875 68.421 1.00 20.51 485 ASP A N 1
ATOM 2551 C CA . ASP A 1 339 ? 20.694 -11.785 68.238 1.00 24.43 485 ASP A CA 1
ATOM 2552 C C . ASP A 1 339 ? 21.168 -13.021 67.473 1.00 21.50 485 ASP A C 1
ATOM 2553 O O . ASP A 1 339 ? 22.334 -13.089 67.081 1.00 19.58 485 ASP A O 1
ATOM 2558 N N . VAL A 1 340 ? 20.278 -13.988 67.251 1.00 16.56 486 VAL A N 1
ATOM 2559 C CA . VAL A 1 340 ? 20.687 -15.266 66.666 1.00 17.08 486 VAL A CA 1
ATOM 2560 C C . VAL A 1 340 ? 21.199 -15.123 65.233 1.00 15.61 486 VAL A C 1
ATOM 2561 O O . VAL A 1 340 ? 22.140 -15.807 64.834 1.00 18.63 486 VAL A O 1
ATOM 2565 N N . PHE A 1 341 ? 20.577 -14.243 64.458 1.00 15.28 487 PHE A N 1
ATOM 2566 C CA . PHE A 1 341 ? 20.995 -14.056 63.074 1.00 20.91 487 PHE A CA 1
ATOM 2567 C C . PHE A 1 341 ? 22.221 -13.154 62.968 1.00 13.89 487 PHE A C 1
ATOM 2568 O O . PHE A 1 341 ? 23.001 -13.281 62.030 1.00 16.50 487 PHE A O 1
ATOM 2576 N N . HIS A 1 342 ? 22.394 -12.246 63.922 1.00 17.13 488 HIS A N 1
ATOM 2577 C CA . HIS A 1 342 ? 23.623 -11.459 63.970 1.00 19.14 488 HIS A CA 1
ATOM 2578 C C . HIS A 1 342 ? 24.807 -12.369 64.272 1.00 19.51 488 HIS A C 1
ATOM 2579 O O . HIS A 1 342 ? 25.884 -12.213 63.691 1.00 15.49 488 HIS A O 1
ATOM 2586 N N . LYS A 1 343 ? 24.602 -13.321 65.180 1.00 15.97 489 LYS A N 1
ATOM 2587 C CA . LYS A 1 343 ? 25.634 -14.304 65.498 1.00 17.86 489 LYS A CA 1
ATOM 2588 C C . LYS A 1 343 ? 26.022 -15.059 64.235 1.00 13.86 489 LYS A C 1
ATOM 2589 O O . LYS A 1 343 ? 27.195 -15.337 63.999 1.00 16.29 489 LYS A O 1
ATOM 2595 N N . GLN A 1 344 ? 25.024 -15.356 63.411 1.00 14.57 490 GLN A N 1
ATOM 2596 C CA . GLN A 1 344 ? 25.234 -16.098 62.178 1.00 17.33 490 GLN A CA 1
ATOM 2597 C C . GLN A 1 344 ? 26.130 -15.344 61.192 1.00 17.12 490 GLN A C 1
ATOM 2598 O O . GLN A 1 344 ? 26.958 -15.947 60.517 1.00 15.58 490 GLN A O 1
ATOM 2604 N N . GLN A 1 345 ? 25.961 -14.029 61.106 1.00 13.74 491 GLN A N 1
ATOM 2605 C CA . GLN A 1 345 ? 26.798 -13.233 60.217 1.00 16.74 491 GLN A CA 1
ATOM 2606 C C . GLN A 1 345 ? 28.263 -13.378 60.624 1.00 14.49 491 GLN A C 1
ATOM 2607 O O . GLN A 1 345 ? 29.125 -13.645 59.790 1.00 15.48 491 GLN A O 1
ATOM 2613 N N . TRP A 1 346 ? 28.530 -13.224 61.916 1.00 14.84 492 TRP A N 1
ATOM 2614 C CA . TRP A 1 346 ? 29.884 -13.367 62.440 1.00 20.50 492 TRP A CA 1
ATOM 2615 C C . TRP A 1 346 ? 30.396 -14.797 62.339 1.00 17.53 492 TRP A C 1
ATOM 2616 O O . TRP A 1 346 ? 31.513 -15.034 61.878 1.00 15.40 492 TRP A O 1
ATOM 2627 N N . PHE A 1 347 ? 29.580 -15.747 62.782 1.00 13.77 493 PHE A N 1
ATOM 2628 C CA . PHE A 1 347 ? 29.993 -17.143 62.784 1.00 17.49 493 PHE A CA 1
ATOM 2629 C C . PHE A 1 347 ? 30.317 -17.625 61.372 1.00 17.84 493 PHE A C 1
ATOM 2630 O O . PHE A 1 347 ? 31.349 -18.255 61.148 1.00 18.19 493 PHE A O 1
ATOM 2638 N N . ASN A 1 348 ? 29.446 -17.315 60.418 1.00 17.55 494 ASN A N 1
ATOM 2639 C CA . ASN A 1 348 ? 29.671 -17.722 59.033 1.00 24.15 494 ASN A CA 1
ATOM 2640 C C . ASN A 1 348 ? 30.903 -17.069 58.413 1.00 17.79 494 ASN A C 1
ATOM 2641 O O . ASN A 1 348 ? 31.661 -17.723 57.696 1.00 20.04 494 ASN A O 1
ATOM 2646 N N . CYS A 1 349 ? 31.094 -15.779 58.678 1.00 18.72 495 CYS A N 1
ATOM 2647 C CA . CYS A 1 349 ? 32.253 -15.067 58.152 1.00 18.03 495 CYS A CA 1
ATOM 2648 C C . CYS A 1 349 ? 33.544 -15.690 58.671 1.00 19.12 495 CYS A C 1
ATOM 2649 O O . CYS A 1 349 ? 34.454 -15.984 57.898 1.00 20.19 495 CYS A O 1
ATOM 2652 N N . ILE A 1 350 ? 33.609 -15.905 59.981 1.00 16.91 496 ILE A N 1
ATOM 2653 C CA . ILE A 1 350 ? 34.803 -16.476 60.596 1.00 19.97 496 ILE A CA 1
ATOM 2654 C C . ILE A 1 350 ? 35.039 -17.902 60.112 1.00 19.36 496 ILE A C 1
ATOM 2655 O O . ILE A 1 350 ? 36.165 -18.267 59.765 1.00 21.72 496 ILE A O 1
ATOM 2660 N N . ARG A 1 351 ? 33.974 -18.698 60.066 1.00 21.25 497 ARG A N 1
ATOM 2661 C CA . ARG A 1 351 ? 34.075 -20.085 59.618 1.00 23.89 497 ARG A CA 1
ATOM 2662 C C . ARG A 1 351 ? 34.547 -20.175 58.168 1.00 18.24 497 ARG A C 1
ATOM 2663 O O . ARG A 1 351 ? 35.379 -21.019 57.829 1.00 21.96 497 ARG A O 1
ATOM 2671 N N . ALA A 1 352 ? 34.022 -19.298 57.317 1.00 17.00 498 ALA A N 1
ATOM 2672 C CA . ALA A 1 352 ? 34.425 -19.267 55.915 1.00 21.32 498 ALA A CA 1
ATOM 2673 C C . ALA A 1 352 ? 35.876 -18.814 55.763 1.00 21.45 498 ALA A C 1
ATOM 2674 O O . ALA A 1 352 ? 36.603 -19.330 54.917 1.00 23.11 498 ALA A O 1
ATOM 2676 N N . ALA A 1 353 ? 36.289 -17.849 56.580 1.00 19.63 499 ALA A N 1
ATOM 2677 C CA . ALA A 1 353 ? 37.668 -17.368 56.563 1.00 19.74 499 ALA A CA 1
ATOM 2678 C C . ALA A 1 353 ? 38.640 -18.492 56.912 1.00 29.15 499 ALA A C 1
ATOM 2679 O O . ALA A 1 353 ? 39.645 -18.686 56.227 1.00 22.52 499 ALA A O 1
ATOM 2681 N N . ILE A 1 354 ? 38.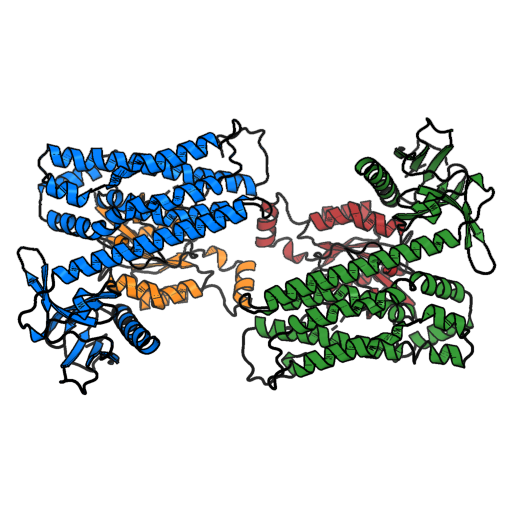329 -19.231 57.975 1.00 19.37 500 ILE A N 1
ATOM 2682 C CA . ILE A 1 354 ? 39.153 -20.359 58.404 1.00 19.62 500 ILE A CA 1
ATOM 2683 C C . ILE A 1 354 ? 39.213 -21.439 57.324 1.00 26.83 500 ILE A C 1
ATOM 2684 O O . ILE A 1 354 ? 40.285 -21.964 57.014 1.00 25.40 500 ILE A O 1
ATOM 2689 N N . ALA A 1 355 ? 38.057 -21.757 56.750 1.00 21.71 501 ALA A N 1
ATOM 2690 C CA . ALA A 1 355 ? 37.972 -22.740 55.676 1.00 34.56 501 ALA A CA 1
ATOM 2691 C C . ALA A 1 355 ? 38.725 -22.273 54.435 1.00 35.62 501 ALA A C 1
ATOM 2692 O O . ALA A 1 355 ? 39.355 -23.074 53.746 1.00 38.21 501 ALA A O 1
ATOM 2694 N N . HIS A 1 356 ? 38.650 -20.976 54.151 1.00 27.39 502 HIS A N 1
ATOM 2695 C CA . HIS A 1 356 ? 39.361 -20.397 53.014 1.00 34.64 502 HIS A CA 1
ATOM 2696 C C . HIS A 1 356 ? 40.864 -20.607 53.140 1.00 39.88 502 HIS A C 1
ATOM 2697 O O . HIS A 1 356 ? 41.541 -20.935 52.162 1.00 41.02 502 HIS A O 1
ATOM 2704 N N . HIS A 1 357 ? 41.381 -20.410 54.348 1.00 32.49 503 HIS A N 1
ATOM 2705 C CA . HIS A 1 357 ? 42.802 -20.591 54.601 1.00 38.29 503 HIS A CA 1
ATOM 2706 C C . HIS A 1 357 ? 43.232 -22.026 54.324 1.00 44.64 503 HIS A C 1
ATOM 2707 O O . HIS A 1 357 ? 44.083 -22.269 53.473 1.00 47.55 503 HIS A O 1
ATOM 2714 N N . HIS A 1 358 ? 42.625 -22.970 55.037 1.00 36.65 504 HIS A N 1
ATOM 2715 C CA . HIS A 1 358 ? 42.963 -24.386 54.901 1.00 42.90 504 HIS A CA 1
ATOM 2716 C C . HIS A 1 358 ? 42.695 -24.931 53.499 1.00 45.09 504 HIS A C 1
ATOM 2717 O O . HIS A 1 358 ? 43.141 -26.023 53.160 1.00 52.36 504 HIS A O 1
ATOM 2724 N N . HIS A 1 359 ? 41.955 -24.179 52.691 1.00 43.65 505 HIS A N 1
ATOM 2725 C CA . HIS A 1 359 ? 41.738 -24.553 51.301 1.00 57.13 505 HIS A CA 1
ATOM 2726 C C . HIS A 1 359 ? 42.975 -24.197 50.484 1.00 66.72 505 HIS A C 1
ATOM 2727 O O . HIS A 1 359 ? 43.292 -24.855 49.491 1.00 65.25 505 HIS A O 1
ATOM 2734 N N . HIS A 1 360 ? 43.674 -23.155 50.923 1.00 67.07 506 HIS A N 1
ATOM 2735 C CA . HIS A 1 360 ? 44.887 -22.695 50.257 1.00 65.16 506 HIS A CA 1
ATOM 2736 C C . HIS A 1 360 ? 46.126 -22.902 51.124 1.00 68.41 506 HIS A C 1
ATOM 2737 O O . HIS A 1 360 ? 47.251 -22.738 50.650 1.00 66.15 506 HIS A O 1
ATOM 2744 N N . HIS A 1 361 ? 45.908 -23.259 52.389 1.00 73.58 507 HIS A N 1
ATOM 2745 C CA . HIS A 1 361 ? 46.981 -23.382 53.381 1.00 71.18 507 HIS A CA 1
ATOM 2746 C C . HIS A 1 361 ? 47.772 -22.081 53.501 1.00 72.22 507 HIS A C 1
ATOM 2747 O O . HIS A 1 361 ? 47.276 -21.005 53.160 1.00 74.06 507 HIS A O 1
ATOM 2754 N N . ALA B 2 3 ? 8.270 18.326 59.061 1.00 47.09 3 ALA B N 1
ATOM 2755 C CA . ALA B 2 3 ? 8.088 17.108 58.280 1.00 41.98 3 ALA B CA 1
ATOM 2756 C C . ALA B 2 3 ? 8.661 15.902 59.014 1.00 38.95 3 ALA B C 1
ATOM 2757 O O . ALA B 2 3 ? 9.642 16.021 59.750 1.00 42.01 3 ALA B O 1
ATOM 2759 N N . ILE B 2 4 ? 8.036 14.744 58.826 1.00 32.28 4 ILE B N 1
ATOM 2760 C CA . ILE B 2 4 ? 8.578 13.495 59.344 1.00 30.87 4 ILE B CA 1
ATOM 2761 C C . ILE B 2 4 ? 9.228 12.730 58.198 1.00 24.28 4 ILE B C 1
ATOM 2762 O O . ILE B 2 4 ? 8.575 12.400 57.209 1.00 28.40 4 ILE B O 1
ATOM 2767 N N . ARG B 2 5 ? 10.519 12.456 58.332 1.00 23.31 5 ARG B N 1
ATOM 2768 C CA . ARG B 2 5 ? 11.274 11.836 57.251 1.00 20.28 5 ARG B CA 1
ATOM 2769 C C . ARG B 2 5 ? 11.863 10.504 57.687 1.00 18.28 5 ARG B C 1
ATOM 2770 O O . ARG B 2 5 ? 12.559 10.427 58.699 1.00 21.51 5 ARG B O 1
ATOM 2778 N N . LYS B 2 6 ? 11.571 9.460 56.918 1.00 19.76 6 LYS B N 1
ATOM 2779 C CA . LYS B 2 6 ? 12.043 8.114 57.221 1.00 18.30 6 LYS B CA 1
ATOM 2780 C C . LYS B 2 6 ? 12.664 7.467 55.988 1.00 21.98 6 LYS B C 1
ATOM 2781 O O . LYS B 2 6 ? 12.192 7.664 54.866 1.00 23.90 6 LYS B O 1
ATOM 2787 N N . LYS B 2 7 ? 13.716 6.685 56.203 1.00 19.72 7 LYS B N 1
ATOM 2788 C CA . LYS B 2 7 ? 14.397 6.001 55.108 1.00 12.33 7 LYS B CA 1
ATOM 2789 C C . LYS B 2 7 ? 14.064 4.515 55.067 1.00 16.32 7 LYS B C 1
ATOM 2790 O O . LYS B 2 7 ? 14.212 3.805 56.064 1.00 15.57 7 LYS B O 1
ATOM 2796 N N . LEU B 2 8 ? 13.621 4.051 53.903 1.00 17.54 8 LEU B N 1
ATOM 2797 C CA . LEU B 2 8 ? 13.351 2.635 53.701 1.00 17.71 8 LEU B CA 1
ATOM 2798 C C . LEU B 2 8 ? 14.374 2.053 52.741 1.00 17.58 8 LEU B C 1
ATOM 2799 O O . LEU B 2 8 ? 14.684 2.653 51.707 1.00 15.27 8 LEU B O 1
ATOM 2804 N N . VAL B 2 9 ? 14.889 0.878 53.088 1.00 15.11 9 VAL B N 1
ATOM 2805 C CA . VAL B 2 9 ? 15.766 0.132 52.200 1.00 15.68 9 VAL B CA 1
ATOM 2806 C C . VAL B 2 9 ? 15.144 -1.233 51.941 1.00 17.31 9 VAL B C 1
ATOM 2807 O O . VAL B 2 9 ? 14.798 -1.950 52.880 1.00 12.60 9 VAL B O 1
ATOM 2811 N N . ILE B 2 10 ? 14.987 -1.587 50.671 1.00 13.26 10 ILE B N 1
ATOM 2812 C CA . ILE B 2 10 ? 14.416 -2.883 50.343 1.00 15.29 10 ILE B CA 1
ATOM 2813 C C . ILE B 2 10 ? 15.546 -3.887 50.125 1.00 21.06 10 ILE B C 1
ATOM 2814 O O . ILE B 2 10 ? 16.546 -3.597 49.466 1.00 18.59 10 ILE B O 1
ATOM 2819 N N . VAL B 2 11 ? 15.389 -5.060 50.728 1.00 17.97 11 VAL B N 1
ATOM 2820 C CA . VAL B 2 11 ? 16.434 -6.071 50.763 1.00 21.09 11 VAL B CA 1
ATOM 2821 C C . VAL B 2 11 ? 15.862 -7.418 50.332 1.00 17.26 11 VAL B C 1
ATOM 2822 O O . VAL B 2 11 ? 14.757 -7.775 50.728 1.00 15.47 11 VAL B O 1
ATOM 2826 N N . GLY B 2 12 ? 16.604 -8.156 49.513 1.00 18.16 12 GLY B N 1
ATOM 2827 C CA . GLY B 2 12 ? 16.171 -9.476 49.093 1.00 19.01 12 GLY B CA 1
ATOM 2828 C C . GLY B 2 12 ? 16.826 -9.925 47.803 1.00 24.78 12 GLY B C 1
ATOM 2829 O O . GLY B 2 12 ? 17.611 -9.188 47.207 1.00 23.70 12 GLY B O 1
ATOM 2830 N N . ASP B 2 13 ? 16.500 -11.141 47.375 1.00 22.40 13 ASP B N 1
ATOM 2831 C CA . ASP B 2 13 ? 17.068 -11.714 46.159 1.00 25.01 13 ASP B CA 1
ATOM 2832 C C . ASP B 2 13 ? 16.729 -10.881 44.927 1.00 27.34 13 ASP B C 1
ATOM 2833 O O . ASP B 2 13 ? 15.656 -10.284 44.846 1.00 27.48 13 ASP B O 1
ATOM 2838 N N . GLY B 2 14 ? 17.650 -10.850 43.970 1.00 27.69 14 GLY B N 1
ATOM 2839 C CA . GLY B 2 14 ? 17.487 -10.045 42.773 1.00 27.99 14 GLY B CA 1
ATOM 2840 C C . GLY B 2 14 ? 16.257 -10.379 41.952 1.00 30.57 14 GLY B C 1
ATOM 2841 O O . GLY B 2 14 ? 15.713 -9.516 41.265 1.00 37.85 14 GLY B O 1
ATOM 2842 N N . ALA B 2 15 ? 15.812 -11.629 42.023 1.00 35.21 15 ALA B N 1
ATOM 2843 C CA . ALA B 2 15 ? 14.713 -12.090 41.180 1.00 36.14 15 ALA B CA 1
ATOM 2844 C C . ALA B 2 15 ? 13.341 -11.934 41.832 1.00 39.16 15 ALA B C 1
ATOM 2845 O O . ALA B 2 15 ? 12.328 -12.308 41.240 1.00 43.60 15 ALA B O 1
ATOM 2847 N N . CYS B 2 16 ? 13.297 -11.374 43.038 1.00 40.38 16 CYS B N 1
ATOM 2848 C CA . CYS B 2 16 ? 12.055 -11.370 43.809 1.00 43.35 16 CYS B CA 1
ATOM 2849 C C . CYS B 2 16 ? 11.157 -10.171 43.490 1.00 45.22 16 CYS B C 1
ATOM 2850 O O . CYS B 2 16 ? 10.072 -10.038 44.054 1.00 44.26 16 CYS B O 1
ATOM 2853 N N . GLY B 2 17 ? 11.609 -9.304 42.589 1.00 42.19 17 GLY B N 1
ATOM 2854 C CA . GLY B 2 17 ? 10.795 -8.192 42.127 1.00 44.15 17 GLY B CA 1
ATOM 2855 C C . GLY B 2 17 ? 10.828 -6.966 43.022 1.00 40.91 17 GLY B C 1
ATOM 2856 O O . GLY B 2 17 ? 9.823 -6.267 43.165 1.00 30.47 17 GLY B O 1
ATOM 2857 N N . LYS B 2 18 ? 11.985 -6.705 43.623 1.00 32.94 18 LYS B N 1
ATOM 2858 C CA . LYS B 2 18 ? 12.159 -5.556 44.510 1.00 33.09 18 LYS B CA 1
ATOM 2859 C C . LYS B 2 18 ? 11.853 -4.238 43.809 1.00 27.43 18 LYS B C 1
ATOM 2860 O O . LYS B 2 18 ? 11.141 -3.385 44.342 1.00 28.10 18 LYS B O 1
ATOM 2866 N N . THR B 2 19 ? 12.397 -4.081 42.608 1.00 27.82 19 THR B N 1
ATOM 2867 C CA . THR B 2 19 ? 12.270 -2.835 41.864 1.00 36.06 19 THR B CA 1
ATOM 2868 C C . THR B 2 19 ? 10.823 -2.564 41.460 1.00 32.32 19 THR B C 1
ATOM 2869 O O . THR B 2 19 ? 10.345 -1.437 41.572 1.00 25.93 19 THR B O 1
ATOM 2873 N N . CYS B 2 20 ? 10.130 -3.605 41.007 1.00 35.78 20 CYS B N 1
ATOM 2874 C CA . CYS B 2 20 ? 8.729 -3.488 40.607 1.00 32.45 20 CYS B CA 1
ATOM 2875 C C . CYS B 2 20 ? 7.861 -2.969 41.743 1.00 32.03 20 CYS B C 1
ATOM 2876 O O . CYS B 2 20 ? 6.954 -2.167 41.527 1.00 31.47 20 CYS B O 1
ATOM 2879 N N . LEU B 2 21 ? 8.150 -3.435 42.953 1.00 25.90 21 LEU B N 1
ATOM 2880 C CA . LEU B 2 21 ? 7.414 -3.021 44.139 1.00 24.78 21 LEU B CA 1
ATOM 2881 C C . LEU B 2 21 ? 7.571 -1.527 44.427 1.00 29.29 21 LEU B C 1
ATOM 2882 O O . LEU B 2 21 ? 6.604 -0.847 44.773 1.00 27.82 21 LEU B O 1
ATOM 2887 N N . LEU B 2 22 ? 8.791 -1.019 44.293 1.00 26.30 22 LEU B N 1
ATOM 2888 C CA . LEU B 2 22 ? 9.038 0.396 44.547 1.00 26.38 22 LEU B CA 1
ATOM 2889 C C . LEU B 2 22 ? 8.408 1.247 43.451 1.00 32.07 22 LEU B C 1
ATOM 2890 O O . LEU B 2 22 ? 7.864 2.318 43.721 1.00 33.16 22 LEU B O 1
ATOM 2895 N N . ILE B 2 23 ? 8.482 0.757 42.218 1.00 28.60 23 ILE B N 1
ATOM 2896 C CA . ILE B 2 23 ? 7.898 1.444 41.073 1.00 34.02 23 ILE B CA 1
ATOM 2897 C C . ILE B 2 23 ? 6.398 1.631 41.235 1.00 43.79 23 ILE B C 1
ATOM 2898 O O . ILE B 2 23 ? 5.868 2.722 41.015 1.00 36.62 23 ILE B O 1
ATOM 2903 N N . VAL B 2 24 ? 5.720 0.562 41.638 1.00 44.03 24 VAL B N 1
ATOM 2904 C CA . VAL B 2 24 ? 4.272 0.602 41.757 1.00 50.79 24 VAL B CA 1
ATOM 2905 C C . VAL B 2 24 ? 3.818 1.349 43.010 1.00 60.54 24 VAL B C 1
ATOM 2906 O O . VAL B 2 24 ? 2.628 1.500 43.224 1.00 71.74 24 VAL B O 1
ATOM 2910 N N . ASN B 2 25 ? 4.741 1.840 43.835 1.00 55.84 25 ASN B N 1
ATOM 2911 C CA . ASN B 2 25 ? 4.282 2.789 44.833 1.00 56.04 25 ASN B CA 1
ATOM 2912 C C . ASN B 2 25 ? 4.550 4.232 44.441 1.00 61.74 25 ASN B C 1
ATOM 2913 O O . ASN B 2 25 ? 4.246 5.139 45.223 1.00 56.17 25 ASN B O 1
ATOM 2918 N N . SER B 2 26 ? 5.087 4.479 43.253 1.00 66.27 26 SER B N 1
ATOM 2919 C CA . SER B 2 26 ? 5.533 5.840 42.985 1.00 64.57 26 SER B CA 1
ATOM 2920 C C . SER B 2 26 ? 4.457 6.626 42.260 1.00 71.88 26 SER B C 1
ATOM 2921 O O . SER B 2 26 ? 3.738 6.073 41.430 1.00 78.65 26 SER B O 1
ATOM 2924 N N . PRO B 2 31 ? 1.621 4.143 35.045 1.00 121.91 31 PRO B N 1
ATOM 2925 C CA . PRO B 2 31 ? 2.347 3.512 33.954 1.00 121.35 31 PRO B CA 1
ATOM 2926 C C . PRO B 2 31 ? 1.656 2.240 33.478 1.00 118.63 31 PRO B C 1
ATOM 2927 O O . PRO B 2 31 ? 1.884 1.144 33.996 1.00 116.38 31 PRO B O 1
ATOM 2931 N N . GLU B 2 32 ? 0.785 2.411 32.491 1.00 117.24 32 GLU B N 1
ATOM 2932 C CA . GLU B 2 32 ? 0.314 1.310 31.679 1.00 114.40 32 GLU B CA 1
ATOM 2933 C C . GLU B 2 32 ? 1.081 1.516 30.389 1.00 112.79 32 GLU B C 1
ATOM 2934 O O . GLU B 2 32 ? 1.030 0.716 29.464 1.00 111.63 32 GLU B O 1
ATOM 2940 N N . VAL B 2 33 ? 1.868 2.587 30.400 1.00 113.17 33 VAL B N 1
ATOM 2941 C CA . VAL B 2 33 ? 2.543 3.126 29.224 1.00 111.65 33 VAL B CA 1
ATOM 2942 C C . VAL B 2 33 ? 3.998 2.641 29.110 1.00 108.73 33 VAL B C 1
ATOM 2943 O O . VAL B 2 33 ? 4.543 2.614 28.006 1.00 114.27 33 VAL B O 1
ATOM 2947 N N . TYR B 2 34 ? 4.606 2.258 30.239 1.00 99.24 34 TYR B N 1
ATOM 2948 C CA . TYR B 2 34 ? 5.812 1.417 30.254 1.00 85.97 34 TYR B CA 1
ATOM 2949 C C . TYR B 2 34 ? 6.232 1.041 31.681 1.00 79.47 34 TYR B C 1
ATOM 2950 O O . TYR B 2 34 ? 5.956 1.772 32.634 1.00 80.24 34 TYR B O 1
ATOM 2959 N N . VAL B 2 35 ? 6.916 -0.097 31.806 1.00 71.05 35 VAL B N 1
ATOM 2960 C CA . VAL B 2 35 ? 7.467 -0.575 33.070 1.00 64.56 35 VAL B CA 1
ATOM 2961 C C . VAL B 2 35 ? 9.004 -0.507 33.056 1.00 57.16 35 VAL B C 1
ATOM 2962 O O . VAL B 2 35 ? 9.669 -1.317 32.406 1.00 57.25 35 VAL B O 1
ATOM 2966 N N . PRO B 2 36 ? 9.572 0.479 33.769 1.00 52.10 36 PRO B N 1
ATOM 2967 C CA . PRO B 2 36 ? 11.024 0.689 33.860 1.00 43.72 36 PRO B CA 1
ATOM 2968 C C . PRO B 2 36 ? 11.770 -0.490 34.487 1.00 33.25 36 PRO B C 1
ATOM 2969 O O . PRO B 2 36 ? 11.274 -1.104 35.430 1.00 42.88 36 PRO B O 1
ATOM 2973 N N . THR B 2 37 ? 12.952 -0.792 33.959 1.00 26.20 37 THR B N 1
ATOM 2974 C CA . THR B 2 37 ? 13.786 -1.875 34.474 1.00 33.36 37 THR B CA 1
ATOM 2975 C C . THR B 2 37 ? 14.497 -1.451 35.755 1.00 32.79 37 THR B C 1
ATOM 2976 O O . THR B 2 37 ? 14.643 -2.236 36.692 1.00 33.14 37 THR B O 1
ATOM 2980 N N . VAL B 2 38 ? 14.937 -0.199 35.786 1.00 28.17 38 VAL B N 1
ATOM 2981 C CA . VAL B 2 38 ? 15.660 0.326 36.934 1.00 30.19 38 VAL B CA 1
ATOM 2982 C C . VAL B 2 38 ? 14.912 1.499 37.558 1.00 35.85 38 VAL B C 1
ATOM 2983 O O . VAL B 2 38 ? 14.110 2.164 36.899 1.00 32.09 38 VAL B O 1
ATOM 2987 N N . PHE B 2 39 ? 15.185 1.745 38.834 1.00 31.55 39 PHE B N 1
ATOM 2988 C CA . PHE B 2 39 ? 14.463 2.747 39.603 1.00 33.72 39 PHE B CA 1
ATOM 2989 C C . PHE B 2 39 ? 15.398 3.430 40.600 1.00 34.46 39 PHE B C 1
ATOM 2990 O O . PHE B 2 39 ? 16.065 2.764 41.394 1.00 32.02 39 PHE B O 1
ATOM 2998 N N . GLU B 2 40 ? 15.456 4.758 40.552 1.00 31.27 40 GLU B N 1
ATOM 2999 C CA . GLU B 2 40 ? 16.321 5.506 41.458 1.00 30.50 40 GLU B CA 1
ATOM 3000 C C . GLU B 2 40 ? 15.561 5.971 42.698 1.00 21.11 40 GLU B C 1
ATOM 3001 O O . GLU B 2 40 ? 14.335 5.873 42.759 1.00 22.62 40 GLU B O 1
ATOM 3007 N N . ASN B 2 41 ? 16.306 6.471 43.681 1.00 23.95 41 ASN B N 1
ATOM 3008 C CA . ASN B 2 41 ? 15.749 6.913 44.955 1.00 23.60 41 ASN B CA 1
ATOM 3009 C C . ASN B 2 41 ? 14.572 7.867 44.794 1.00 21.84 41 ASN B C 1
ATOM 3010 O O . ASN B 2 41 ? 14.625 8.827 44.026 1.00 24.43 41 ASN B O 1
ATOM 3015 N N . TYR B 2 42 ? 13.507 7.588 45.528 1.00 15.26 42 TYR B N 1
ATOM 3016 C CA . TYR B 2 42 ? 12.269 8.337 45.395 1.00 20.37 42 TYR B CA 1
ATOM 3017 C C . TYR B 2 42 ? 11.598 8.441 46.748 1.00 23.11 42 TYR B C 1
ATOM 3018 O O . TYR B 2 42 ? 11.639 7.504 47.544 1.00 26.43 42 TYR B O 1
ATOM 3027 N N . VAL B 2 43 ? 10.984 9.585 47.015 1.00 18.71 43 VAL B N 1
ATOM 3028 C CA . VAL B 2 43 ? 10.300 9.779 48.279 1.00 16.47 43 VAL B CA 1
ATOM 3029 C C . VAL B 2 43 ? 8.800 9.697 48.069 1.00 25.94 43 VAL B C 1
ATOM 3030 O O . VAL B 2 43 ? 8.233 10.427 47.255 1.00 28.45 43 VAL B O 1
ATOM 3034 N N . ALA B 2 44 ? 8.164 8.789 48.798 1.00 23.06 44 ALA B N 1
ATOM 3035 C CA . ALA B 2 44 ? 6.719 8.647 48.743 1.00 29.85 44 ALA B CA 1
ATOM 3036 C C . ALA B 2 44 ? 6.094 9.324 49.953 1.00 25.56 44 ALA B C 1
ATOM 3037 O O . ALA B 2 44 ? 6.649 9.285 51.051 1.00 24.41 44 ALA B O 1
ATOM 3039 N N . ASP B 2 45 ? 4.946 9.959 49.749 1.00 23.02 45 ASP B N 1
ATOM 3040 C CA . ASP B 2 45 ? 4.237 10.591 50.852 1.00 26.69 45 ASP B CA 1
ATOM 3041 C C . ASP B 2 45 ? 3.173 9.641 51.379 1.00 29.32 45 ASP B C 1
ATOM 3042 O O . ASP B 2 45 ? 2.233 9.283 50.671 1.00 34.72 45 ASP B O 1
ATOM 3047 N N . ILE B 2 46 ? 3.337 9.225 52.627 1.00 30.71 46 ILE B N 1
ATOM 3048 C CA . ILE B 2 46 ? 2.492 8.190 53.203 1.00 30.31 46 ILE B CA 1
ATOM 3049 C C . ILE B 2 46 ? 1.867 8.667 54.506 1.00 30.43 46 ILE B C 1
ATOM 3050 O O . ILE B 2 46 ? 2.547 9.246 55.355 1.00 35.92 46 ILE B O 1
ATOM 3055 N N . GLU B 2 47 ? 0.567 8.435 54.654 1.00 30.45 47 GLU B N 1
ATOM 3056 C CA . GLU B 2 47 ? -0.139 8.836 55.863 1.00 37.95 47 GLU B CA 1
ATOM 3057 C C . GLU B 2 47 ? -0.577 7.628 56.676 1.00 32.32 47 GLU B C 1
ATOM 3058 O O . GLU B 2 47 ? -1.289 6.757 56.178 1.00 41.49 47 GLU B O 1
ATOM 3064 N N . VAL B 2 48 ? -0.136 7.573 57.927 1.00 31.15 48 VAL B N 1
ATOM 3065 C CA . VAL B 2 48 ? -0.582 6.536 58.845 1.00 34.05 48 VAL B CA 1
ATOM 3066 C C . VAL B 2 48 ? -0.917 7.150 60.203 1.00 39.57 48 VAL B C 1
ATOM 3067 O O . VAL B 2 48 ? -0.145 7.945 60.749 1.00 30.30 48 VAL B O 1
ATOM 3071 N N . ASP B 2 49 ? -2.092 6.792 60.719 1.00 36.96 49 ASP B N 1
ATOM 3072 C CA . ASP B 2 49 ? -2.557 7.234 62.033 1.00 40.91 49 ASP B CA 1
ATOM 3073 C C . ASP B 2 49 ? -2.498 8.752 62.208 1.00 35.94 49 ASP B C 1
ATOM 3074 O O . ASP B 2 49 ? -2.079 9.249 63.252 1.00 38.93 49 ASP B O 1
ATOM 3079 N N . GLY B 2 50 ? -2.916 9.480 61.178 1.00 38.45 50 GLY B N 1
ATOM 3080 C CA . GLY B 2 50 ? -2.937 10.931 61.225 1.00 42.00 50 GLY B CA 1
ATOM 3081 C C . GLY B 2 50 ? -1.565 11.573 61.126 1.00 44.66 50 GLY B C 1
ATOM 3082 O O . GLY B 2 50 ? -1.416 12.774 61.351 1.00 49.60 50 GLY B O 1
ATOM 3083 N N . LYS B 2 51 ? -0.557 10.774 60.789 1.00 39.80 51 LYS B N 1
ATOM 3084 C CA . LYS B 2 51 ? 0.805 11.281 60.663 1.00 37.62 51 LYS B CA 1
ATOM 3085 C C . LYS B 2 51 ? 1.269 11.265 59.210 1.00 41.39 51 LYS B C 1
ATOM 3086 O O . LYS B 2 51 ? 1.181 10.240 58.535 1.00 42.01 51 LYS B O 1
ATOM 3092 N N . GLN B 2 52 ? 1.752 12.407 58.730 1.00 44.51 52 GLN B N 1
ATOM 3093 C CA . GLN B 2 52 ? 2.291 12.500 57.377 1.00 39.80 52 GLN B CA 1
ATOM 3094 C C . GLN B 2 52 ? 3.796 12.262 57.372 1.00 36.23 52 GLN B C 1
ATOM 3095 O O . GLN B 2 52 ? 4.556 12.986 58.017 1.00 31.57 52 GLN B O 1
ATOM 3101 N N . VAL B 2 53 ? 4.216 11.240 56.635 1.00 31.15 53 VAL B N 1
ATOM 3102 C CA . VAL B 2 53 ? 5.614 10.841 56.605 1.00 30.34 53 VAL B CA 1
ATOM 3103 C C . VAL B 2 53 ? 6.153 10.884 55.183 1.00 29.21 53 VAL B C 1
ATOM 3104 O O . VAL B 2 53 ? 5.497 10.428 54.245 1.00 27.95 53 VAL B O 1
ATOM 3108 N N . GLU B 2 54 ? 7.344 11.452 55.029 1.00 21.79 54 GLU B N 1
ATOM 3109 C CA . GLU B 2 54 ? 8.072 11.373 53.772 1.00 19.94 54 GLU B CA 1
ATOM 3110 C C . GLU B 2 54 ? 8.943 10.122 53.805 1.00 17.54 54 GLU B C 1
ATOM 3111 O O . GLU B 2 54 ? 9.935 10.064 54.531 1.00 22.60 54 GLU B O 1
ATOM 3117 N N . LEU B 2 55 ? 8.554 9.113 53.032 1.00 20.73 55 LEU B N 1
ATOM 3118 C CA . LEU B 2 55 ? 9.254 7.836 53.036 1.00 15.40 55 LEU B CA 1
ATOM 3119 C C . LEU B 2 55 ? 10.205 7.718 51.851 1.00 15.94 55 LEU B C 1
ATOM 3120 O O . LEU B 2 55 ? 9.775 7.521 50.716 1.00 22.96 55 LEU B O 1
ATOM 3125 N N . ALA B 2 56 ? 11.500 7.839 52.121 1.00 18.61 56 ALA B N 1
ATOM 3126 C CA . ALA B 2 56 ? 12.508 7.706 51.075 1.00 17.15 56 ALA B CA 1
ATOM 3127 C C . ALA B 2 56 ? 12.738 6.235 50.750 1.00 15.94 56 ALA B C 1
ATOM 3128 O O . ALA B 2 56 ? 13.047 5.442 51.635 1.00 21.05 56 ALA B O 1
ATOM 3130 N N . LEU B 2 57 ? 12.589 5.878 49.478 1.00 19.76 57 LEU B N 1
ATOM 3131 C CA . LEU B 2 57 ? 12.700 4.487 49.051 1.00 22.64 57 LEU B CA 1
ATOM 3132 C C . LEU B 2 57 ? 14.033 4.213 48.364 1.00 23.50 57 LEU B C 1
ATOM 3133 O O . LEU B 2 57 ? 14.317 4.756 47.295 1.00 21.82 57 LEU B O 1
ATOM 3138 N N . TRP B 2 58 ? 14.844 3.362 48.985 1.00 17.95 58 TRP B N 1
ATOM 3139 C CA . TRP B 2 58 ? 16.148 2.996 48.442 1.00 18.84 58 TRP B CA 1
ATOM 3140 C C . TRP B 2 58 ? 16.127 1.577 47.896 1.00 22.39 58 TRP B C 1
ATOM 3141 O O . TRP B 2 58 ? 15.918 0.628 48.647 1.00 19.71 58 TRP B O 1
ATOM 3152 N N . ASP B 2 59 ? 16.342 1.437 46.592 1.00 22.86 59 ASP B N 1
ATOM 3153 C CA . ASP B 2 59 ? 16.436 0.119 45.968 1.00 22.90 59 ASP B CA 1
ATOM 3154 C C . ASP B 2 59 ? 17.848 -0.428 46.126 1.00 25.97 59 ASP B C 1
ATOM 3155 O O . ASP B 2 59 ? 18.809 0.334 46.216 1.00 30.69 59 ASP B O 1
ATOM 3160 N N . THR B 2 60 ? 17.973 -1.749 46.161 1.00 17.69 60 THR B N 1
ATOM 3161 C CA . THR B 2 60 ? 19.279 -2.386 46.270 1.00 19.46 60 THR B CA 1
ATOM 3162 C C . THR B 2 60 ? 19.533 -3.322 45.100 1.00 25.65 60 THR B C 1
ATOM 3163 O O . THR B 2 60 ? 20.476 -4.111 45.121 1.00 24.51 60 THR B O 1
ATOM 3167 N N . ALA B 2 61 ? 18.678 -3.237 44.087 1.00 27.34 61 ALA B N 1
ATOM 3168 C CA . ALA B 2 61 ? 18.821 -4.062 42.894 1.00 33.62 61 ALA B CA 1
ATOM 3169 C C . ALA B 2 61 ? 20.177 -3.825 42.237 1.00 27.58 61 ALA B C 1
ATOM 3170 O O . ALA B 2 61 ? 20.602 -2.683 42.065 1.00 26.04 61 ALA B O 1
ATOM 3172 N N . GLY B 2 62 ? 20.859 -4.912 41.892 1.00 20.85 62 GLY B N 1
ATOM 3173 C CA . GLY B 2 62 ? 22.161 -4.825 41.261 1.00 19.52 62 GLY B CA 1
ATOM 3174 C C . GLY B 2 62 ? 23.319 -4.870 42.240 1.00 19.44 62 GLY B C 1
ATOM 3175 O O . GLY B 2 62 ? 24.468 -5.016 41.834 1.00 24.15 62 GLY B O 1
ATOM 3176 N N . GLN B 2 63 ? 23.021 -4.751 43.532 1.00 18.57 63 GLN B N 1
ATOM 3177 C CA . GLN B 2 63 ? 24.063 -4.722 44.557 1.00 18.28 63 GLN B CA 1
ATOM 3178 C C . GLN B 2 63 ? 24.322 -6.107 45.156 1.00 19.54 63 GLN B C 1
ATOM 3179 O O . GLN B 2 63 ? 25.227 -6.279 45.974 1.00 21.64 63 GLN B O 1
ATOM 3185 N N . GLU B 2 64 ? 23.529 -7.089 44.738 1.00 25.07 64 GLU B N 1
ATOM 3186 C CA . GLU B 2 64 ? 23.600 -8.440 45.297 1.00 28.45 64 GLU B CA 1
ATOM 3187 C C . GLU B 2 64 ? 24.987 -9.075 45.178 1.00 25.80 64 GLU B C 1
ATOM 3188 O O . GLU B 2 64 ? 25.421 -9.792 46.077 1.00 32.82 64 GLU B O 1
ATOM 3194 N N . ASP B 2 65 ? 25.686 -8.807 44.080 1.00 21.56 65 ASP B N 1
ATOM 3195 C CA . ASP B 2 65 ? 26.970 -9.463 43.833 1.00 29.08 65 ASP B CA 1
ATOM 3196 C C . ASP B 2 65 ? 28.187 -8.646 44.255 1.00 29.43 65 ASP B C 1
ATOM 3197 O O . ASP B 2 65 ? 29.322 -9.049 44.001 1.00 30.28 65 ASP B O 1
ATOM 3202 N N . TYR B 2 66 ? 27.967 -7.502 44.893 1.00 23.97 66 TYR B N 1
ATOM 3203 C CA . TYR B 2 66 ? 29.090 -6.661 45.298 1.00 19.99 66 TYR B CA 1
ATOM 3204 C C . TYR B 2 66 ? 29.015 -6.361 46.789 1.00 22.52 66 TYR B C 1
ATOM 3205 O O . TYR B 2 66 ? 28.463 -5.346 47.213 1.00 17.40 66 TYR B O 1
ATOM 3214 N N . ASP B 2 67 ? 29.590 -7.273 47.571 1.00 18.57 67 ASP B N 1
ATOM 3215 C CA . ASP B 2 67 ? 29.457 -7.286 49.025 1.00 22.58 67 ASP B CA 1
ATOM 3216 C C . ASP B 2 67 ? 30.122 -6.105 49.719 1.00 21.46 67 ASP B C 1
ATOM 3217 O O . ASP B 2 67 ? 29.829 -5.819 50.876 1.00 22.40 67 ASP B O 1
ATOM 3222 N N . ARG B 2 68 ? 31.034 -5.435 49.024 1.00 16.02 68 ARG B N 1
ATOM 3223 C CA . ARG B 2 68 ? 31.736 -4.305 49.617 1.00 21.04 68 ARG B CA 1
ATOM 3224 C C . ARG B 2 68 ? 30.987 -3.009 49.338 1.00 14.56 68 ARG B C 1
ATOM 3225 O O . ARG B 2 68 ? 30.958 -2.111 50.172 1.00 19.62 68 ARG B O 1
ATOM 3233 N N . LEU B 2 69 ? 30.370 -2.927 48.165 1.00 18.96 69 LEU B N 1
ATOM 3234 C CA . LEU B 2 69 ? 29.611 -1.739 47.780 1.00 18.08 69 LEU B CA 1
ATOM 3235 C C . LEU B 2 69 ? 28.229 -1.693 48.435 1.00 20.26 69 LEU B C 1
ATOM 3236 O O . LEU B 2 69 ? 27.745 -0.626 48.807 1.00 22.53 69 LEU B O 1
ATOM 3241 N N . ARG B 2 70 ? 27.601 -2.858 48.566 1.00 19.12 70 ARG B N 1
ATOM 3242 C CA . ARG B 2 70 ? 26.220 -2.953 49.048 1.00 16.05 70 ARG B CA 1
ATOM 3243 C C . ARG B 2 70 ? 25.936 -2.303 50.414 1.00 17.14 70 ARG B C 1
ATOM 3244 O O . ARG B 2 70 ? 24.914 -1.631 50.559 1.00 17.84 70 ARG B O 1
ATOM 3252 N N . PRO B 2 71 ? 26.819 -2.492 51.420 1.00 19.15 71 PRO B N 1
ATOM 3253 C CA . PRO B 2 71 ? 26.464 -1.942 52.738 1.00 11.73 71 PRO B CA 1
ATOM 3254 C C . PRO B 2 71 ? 26.368 -0.413 52.811 1.00 21.80 71 PRO B C 1
ATOM 3255 O O . PRO B 2 71 ? 25.881 0.105 53.818 1.00 21.18 71 PRO B O 1
ATOM 3259 N N . LEU B 2 72 ? 26.809 0.295 51.774 1.00 17.94 72 LEU B N 1
ATOM 3260 C CA . LEU B 2 72 ? 26.688 1.753 51.742 1.00 14.15 72 LEU B CA 1
ATOM 3261 C C . LEU B 2 72 ? 25.234 2.221 51.695 1.00 20.54 72 LEU B C 1
ATOM 3262 O O . LEU B 2 72 ? 24.944 3.390 51.954 1.00 20.99 72 LEU B O 1
ATOM 3267 N N . SER B 2 73 ? 24.326 1.310 51.358 1.00 20.21 73 SER B N 1
ATOM 3268 C CA . SER B 2 73 ? 22.898 1.619 51.324 1.00 19.05 73 SER B CA 1
ATOM 3269 C C . SER B 2 73 ? 22.279 1.626 52.720 1.00 18.32 73 SER B C 1
ATOM 3270 O O . SER B 2 73 ? 21.214 2.204 52.932 1.00 28.75 73 SER B O 1
ATOM 3273 N N . TYR B 2 74 ? 22.952 0.982 53.666 1.00 15.82 74 TYR B N 1
ATOM 3274 C CA . TYR B 2 74 ? 22.383 0.719 54.989 1.00 18.34 74 TYR B CA 1
ATOM 3275 C C . TYR B 2 74 ? 22.402 1.835 56.053 1.00 25.34 74 TYR B C 1
ATOM 3276 O O . TYR B 2 74 ? 21.513 1.858 56.906 1.00 21.99 74 TYR B O 1
ATOM 3285 N N . PRO B 2 75 ? 23.407 2.738 56.042 1.00 26.82 75 PRO B N 1
ATOM 3286 C CA . PRO B 2 75 ? 23.393 3.745 57.114 1.00 24.59 75 PRO B CA 1
ATOM 3287 C C . PRO B 2 75 ? 22.123 4.599 57.173 1.00 22.57 75 PRO B C 1
ATOM 3288 O O . PRO B 2 75 ? 21.530 4.903 56.137 1.00 22.04 75 PRO B O 1
ATOM 3292 N N . ASP B 2 76 ? 21.716 4.946 58.394 1.00 20.86 76 ASP B N 1
ATOM 3293 C CA . ASP B 2 76 ? 20.573 5.828 58.656 1.00 26.60 76 ASP B CA 1
ATOM 3294 C C . ASP B 2 76 ? 19.236 5.249 58.192 1.00 18.93 76 ASP B C 1
ATOM 3295 O O . ASP B 2 76 ? 18.287 5.991 57.942 1.00 24.47 76 ASP B O 1
ATOM 3300 N N . THR B 2 77 ? 19.155 3.929 58.085 1.00 22.55 77 THR B N 1
ATOM 3301 C CA . THR B 2 77 ? 17.908 3.285 57.690 1.00 21.64 77 THR B CA 1
ATOM 3302 C C . THR B 2 77 ? 16.923 3.254 58.859 1.00 19.97 77 THR B C 1
ATOM 3303 O O . THR B 2 77 ? 17.302 2.951 59.990 1.00 15.08 77 THR B O 1
ATOM 3307 N N . ASP B 2 78 ? 15.663 3.581 58.585 1.00 18.64 78 ASP B N 1
ATOM 3308 C CA . ASP B 2 78 ? 14.635 3.592 59.623 1.00 17.65 78 ASP B CA 1
ATOM 3309 C C . ASP B 2 78 ? 13.751 2.347 59.559 1.00 16.24 78 ASP B C 1
ATOM 3310 O O . ASP B 2 78 ? 13.132 1.960 60.552 1.00 18.28 78 ASP B O 1
ATOM 3315 N N . VAL B 2 79 ? 13.677 1.736 58.382 1.00 16.71 79 VAL B N 1
ATOM 3316 C CA . VAL B 2 79 ? 12.953 0.482 58.228 1.00 19.26 79 VAL B CA 1
ATOM 3317 C C . VAL B 2 79 ? 13.522 -0.317 57.055 1.00 17.05 79 VAL B C 1
ATOM 3318 O O . VAL B 2 79 ? 13.840 0.234 55.998 1.00 15.27 79 VAL B O 1
ATOM 3322 N N . ILE B 2 80 ? 13.682 -1.616 57.274 1.00 12.39 80 ILE B N 1
ATOM 3323 C CA . ILE B 2 80 ? 14.117 -2.534 56.232 1.00 15.98 80 ILE B CA 1
ATOM 3324 C C . ILE B 2 80 ? 12.917 -3.271 55.658 1.00 16.60 80 ILE B C 1
ATOM 3325 O O . ILE B 2 80 ? 12.161 -3.909 56.393 1.00 18.95 80 ILE B O 1
ATOM 3330 N N . LEU B 2 81 ? 12.730 -3.174 54.348 1.00 10.83 81 LEU B N 1
ATOM 3331 C CA . LEU B 2 81 ? 11.713 -3.977 53.683 1.00 18.80 81 LEU B CA 1
ATOM 3332 C C . LEU B 2 81 ? 12.363 -5.261 53.180 1.00 20.11 81 LEU B C 1
ATOM 3333 O O . LEU B 2 81 ? 13.033 -5.261 52.150 1.00 16.62 81 LEU B O 1
ATOM 3338 N N . MET B 2 82 ? 12.167 -6.353 53.916 1.00 16.92 82 MET B N 1
ATOM 3339 C CA . MET B 2 82 ? 12.744 -7.635 53.534 1.00 17.52 82 MET B CA 1
ATOM 3340 C C . MET B 2 82 ? 11.807 -8.366 52.584 1.00 19.22 82 MET B C 1
ATOM 3341 O O . MET B 2 82 ? 10.677 -8.692 52.945 1.00 21.67 82 MET B O 1
ATOM 3346 N N . CYS B 2 83 ? 12.286 -8.637 51.377 1.00 19.62 83 CYS B N 1
ATOM 3347 C CA . CYS B 2 83 ? 11.410 -9.104 50.312 1.00 20.19 83 CYS B CA 1
ATOM 3348 C C . CYS B 2 83 ? 11.772 -10.491 49.805 1.00 24.12 83 CYS B C 1
ATOM 3349 O O . CYS B 2 83 ? 12.947 -10.836 49.672 1.00 20.30 83 CYS B O 1
ATOM 3352 N N . PHE B 2 84 ? 10.742 -11.284 49.535 1.00 19.97 84 PHE B N 1
ATOM 3353 C CA . PHE B 2 84 ? 10.894 -12.535 48.811 1.00 17.11 84 PHE B CA 1
ATOM 3354 C C . PHE B 2 84 ? 9.701 -12.677 47.879 1.00 23.27 84 PHE B C 1
ATOM 3355 O O . PHE B 2 84 ? 8.718 -11.948 48.007 1.00 19.86 84 PHE B O 1
ATOM 3363 N N . SER B 2 85 ? 9.785 -13.609 46.941 1.00 20.89 85 SER B N 1
ATOM 3364 C CA . SER B 2 85 ? 8.672 -13.850 46.039 1.00 26.50 85 SER B CA 1
ATOM 3365 C C . SER B 2 85 ? 8.005 -15.179 46.366 1.00 21.80 85 SER B C 1
ATOM 3366 O O . SER B 2 85 ? 8.670 -16.192 46.567 1.00 19.18 85 SER B O 1
ATOM 3369 N N . ILE B 2 86 ? 6.680 -15.155 46.423 1.00 27.43 86 ILE B N 1
ATOM 3370 C CA . ILE B 2 86 ? 5.888 -16.318 46.802 1.00 26.23 86 ILE B CA 1
ATOM 3371 C C . ILE B 2 86 ? 6.038 -17.443 45.772 1.00 29.17 86 ILE B C 1
ATOM 3372 O O . ILE B 2 86 ? 5.883 -18.622 46.096 1.00 29.81 86 ILE B O 1
ATOM 3377 N N . ASP B 2 87 ? 6.398 -17.082 44.544 1.00 22.72 87 ASP B N 1
ATOM 3378 C CA . ASP B 2 87 ? 6.637 -18.084 43.509 1.00 29.06 87 ASP B CA 1
ATOM 3379 C C . ASP B 2 87 ? 8.047 -18.667 43.597 1.00 28.24 87 ASP B C 1
ATOM 3380 O O . ASP B 2 87 ? 8.451 -19.458 42.744 1.00 31.84 87 ASP B O 1
ATOM 3385 N N . SER B 2 88 ? 8.795 -18.280 44.627 1.00 28.19 88 SER B N 1
ATOM 3386 C CA . SER B 2 88 ? 10.163 -18.767 44.786 1.00 25.03 88 SER B CA 1
ATOM 3387 C C . SER B 2 88 ? 10.523 -19.073 46.239 1.00 24.21 88 SER B C 1
ATOM 3388 O O . SER B 2 88 ? 11.005 -18.196 46.962 1.00 23.82 88 SER B O 1
ATOM 3391 N N . PRO B 2 89 ? 10.296 -20.324 46.667 1.00 26.01 89 PRO B N 1
ATOM 3392 C CA . PRO B 2 89 ? 10.696 -20.813 47.992 1.00 27.55 89 PRO B CA 1
ATOM 3393 C C . PRO B 2 89 ? 12.176 -20.579 48.274 1.00 24.02 89 PRO B C 1
ATOM 3394 O O . PRO B 2 89 ? 12.547 -20.360 49.428 1.00 22.05 89 PRO B O 1
ATOM 3398 N N . ASP B 2 90 ? 13.004 -20.641 47.232 1.00 19.76 90 ASP B N 1
ATOM 3399 C CA . ASP B 2 90 ? 14.431 -20.366 47.363 1.00 21.19 90 ASP B CA 1
ATOM 3400 C C . ASP B 2 90 ? 14.672 -18.941 47.862 1.00 26.55 90 ASP B C 1
ATOM 3401 O O . ASP B 2 90 ? 15.532 -18.710 48.713 1.00 26.89 90 ASP B O 1
ATOM 3406 N N . SER B 2 91 ? 13.909 -17.990 47.332 1.00 20.34 91 SER B N 1
ATOM 3407 C CA . SER B 2 91 ? 14.071 -16.594 47.721 1.00 17.97 91 SER B CA 1
ATOM 3408 C C . SER B 2 91 ? 13.713 -16.406 49.191 1.00 20.83 91 SER B C 1
ATOM 3409 O O . SER B 2 91 ? 14.301 -15.570 49.874 1.00 21.62 91 SER B O 1
ATOM 3412 N N . LEU B 2 92 ? 12.760 -17.197 49.679 1.00 20.98 92 LEU B N 1
ATOM 3413 C CA . LEU B 2 92 ? 12.381 -17.147 51.087 1.00 20.62 92 LEU B CA 1
ATOM 3414 C C . LEU B 2 92 ? 13.482 -17.720 51.976 1.00 20.74 92 LEU B C 1
ATOM 3415 O O . LEU B 2 92 ? 13.771 -17.179 53.040 1.00 19.04 92 LEU B O 1
ATOM 3420 N N . GLU B 2 93 ? 14.097 -18.813 51.539 1.00 18.72 93 GLU B N 1
ATOM 3421 C CA . GLU B 2 93 ? 15.157 -19.443 52.322 1.00 23.67 93 GLU B CA 1
ATOM 3422 C C . GLU B 2 93 ? 16.388 -18.550 52.435 1.00 18.88 93 GLU B C 1
ATOM 3423 O O . GLU B 2 93 ? 17.124 -18.621 53.418 1.00 21.35 93 GLU B O 1
ATOM 3429 N N . ASN B 2 94 ? 16.607 -17.706 51.435 1.00 20.65 94 ASN B N 1
ATOM 3430 C CA . ASN B 2 94 ? 17.732 -16.781 51.470 1.00 21.02 94 ASN B CA 1
ATOM 3431 C C . ASN B 2 94 ? 17.556 -15.675 52.507 1.00 17.00 94 ASN B C 1
ATOM 3432 O O . ASN B 2 94 ? 18.511 -14.981 52.854 1.00 19.05 94 ASN B O 1
ATOM 3437 N N . ILE B 2 95 ? 16.339 -15.516 53.014 1.00 17.20 95 ILE B N 1
ATOM 3438 C CA . ILE B 2 95 ? 16.085 -14.506 54.033 1.00 16.90 95 ILE B CA 1
ATOM 3439 C C . ILE B 2 95 ? 16.753 -14.854 55.374 1.00 19.60 95 ILE B C 1
ATOM 3440 O O . ILE B 2 95 ? 17.506 -14.035 55.900 1.00 16.52 95 ILE B O 1
ATOM 3445 N N . PRO B 2 96 ? 16.508 -16.060 55.930 1.00 16.02 96 PRO B N 1
ATOM 3446 C CA . PRO B 2 96 ? 17.281 -16.343 57.146 1.00 15.03 96 PRO B CA 1
ATOM 3447 C C . PRO B 2 96 ? 18.741 -16.691 56.851 1.00 18.86 96 PRO B C 1
ATOM 3448 O O . PRO B 2 96 ? 19.610 -16.473 57.695 1.00 18.78 96 PRO B O 1
ATOM 3452 N N . GLU B 2 97 ? 19.010 -17.217 55.661 1.00 19.61 97 GLU B N 1
ATOM 3453 C CA . GLU B 2 97 ? 20.352 -17.695 55.339 1.00 22.26 97 GLU B CA 1
ATOM 3454 C C . GLU B 2 97 ? 21.335 -16.564 55.061 1.00 21.19 97 GLU B C 1
ATOM 3455 O O . GLU B 2 97 ? 22.479 -16.610 55.506 1.00 21.41 97 GLU B O 1
ATOM 3461 N N . LYS B 2 98 ? 20.891 -15.551 54.326 1.00 19.05 98 LYS B N 1
ATOM 3462 C CA . LYS B 2 98 ? 21.801 -14.503 53.871 1.00 18.52 98 LYS B CA 1
ATOM 3463 C C . LYS B 2 98 ? 21.415 -13.103 54.332 1.00 18.07 98 LYS B C 1
ATOM 3464 O O . LYS B 2 98 ? 22.230 -12.386 54.915 1.00 16.05 98 LYS B O 1
ATOM 3470 N N . TRP B 2 99 ? 20.174 -12.708 54.066 1.00 12.92 99 TRP B N 1
ATOM 3471 C CA . TRP B 2 99 ? 19.797 -11.306 54.207 1.00 15.94 99 TRP B CA 1
ATOM 3472 C C . TRP B 2 99 ? 19.552 -10.867 55.643 1.00 17.67 99 TRP B C 1
ATOM 3473 O O . TRP B 2 99 ? 19.915 -9.755 56.019 1.00 14.20 99 TRP B O 1
ATOM 3484 N N . THR B 2 100 ? 18.938 -11.725 56.450 1.00 13.94 100 THR B N 1
ATOM 3485 C CA . THR B 2 100 ? 18.688 -11.347 57.834 1.00 15.92 100 THR B CA 1
ATOM 3486 C C . THR B 2 100 ? 19.986 -11.201 58.647 1.00 14.35 100 THR B C 1
ATOM 3487 O O . THR B 2 100 ? 20.123 -10.228 59.383 1.00 15.20 100 THR B O 1
ATOM 3491 N N . PRO B 2 101 ? 20.946 -12.140 58.511 1.00 11.48 101 PRO B N 1
ATOM 3492 C CA . PRO B 2 101 ? 22.212 -11.886 59.215 1.00 12.62 101 PRO B CA 1
ATOM 3493 C C . PRO B 2 101 ? 22.893 -10.584 58.790 1.00 16.05 101 PRO B C 1
ATOM 3494 O O . PRO B 2 101 ? 23.422 -9.864 59.635 1.00 15.34 101 PRO B O 1
ATOM 3498 N N . GLU B 2 102 ? 22.878 -10.291 57.494 1.00 17.00 102 GLU B N 1
ATOM 3499 C CA . GLU B 2 102 ? 23.467 -9.059 56.983 1.00 14.17 102 GLU B CA 1
ATOM 3500 C C . GLU B 2 102 ? 22.773 -7.819 57.554 1.00 13.73 102 GLU B C 1
ATOM 3501 O O . GLU B 2 102 ? 23.432 -6.892 58.023 1.00 13.92 102 GLU B O 1
ATOM 3507 N N . VAL B 2 103 ? 21.444 -7.809 57.514 1.00 11.63 103 VAL B N 1
ATOM 3508 C CA . VAL B 2 103 ? 20.671 -6.672 58.011 1.00 12.97 103 VAL B CA 1
ATOM 3509 C C . VAL B 2 103 ? 20.825 -6.488 59.522 1.00 12.15 103 VAL B C 1
ATOM 3510 O O . VAL B 2 103 ? 20.968 -5.363 60.000 1.00 18.50 103 VAL B O 1
ATOM 3514 N N . LYS B 2 104 ? 20.815 -7.590 60.270 1.00 17.01 104 LYS B N 1
ATOM 3515 C CA . LYS B 2 104 ? 21.033 -7.525 61.715 1.00 15.61 104 LYS B CA 1
ATOM 3516 C C . LYS B 2 104 ? 22.408 -6.940 62.035 1.00 16.67 104 LYS B C 1
ATOM 3517 O O . LYS B 2 104 ? 22.590 -6.266 63.052 1.00 19.04 104 LYS B O 1
ATOM 3523 N N . HIS B 2 105 ? 23.375 -7.203 61.165 1.00 14.53 105 HIS B N 1
ATOM 3524 C CA . HIS B 2 105 ? 24.741 -6.729 61.382 1.00 14.89 105 HIS B CA 1
ATOM 3525 C C . HIS B 2 105 ? 24.893 -5.243 61.064 1.00 16.09 105 HIS B C 1
ATOM 3526 O O . HIS B 2 105 ? 25.415 -4.472 61.875 1.00 17.09 105 HIS B O 1
ATOM 3533 N N . PHE B 2 106 ? 24.433 -4.844 59.883 1.00 14.33 106 PHE B N 1
ATOM 3534 C CA . PHE B 2 106 ? 24.615 -3.469 59.422 1.00 16.17 106 PHE B CA 1
ATOM 3535 C C . PHE B 2 106 ? 23.512 -2.534 59.902 1.00 21.57 106 PHE B C 1
ATOM 3536 O O . PHE B 2 106 ? 23.710 -1.324 59.971 1.00 16.91 106 PHE B O 1
ATOM 3544 N N . CYS B 2 107 ? 22.350 -3.089 60.232 1.00 17.52 107 CYS B N 1
ATOM 3545 C CA . CYS B 2 107 ? 21.240 -2.269 60.719 1.00 17.01 107 CYS B CA 1
ATOM 3546 C C . CYS B 2 107 ? 20.714 -2.747 62.074 1.00 14.70 107 CYS B C 1
ATOM 3547 O O . CYS B 2 107 ? 19.552 -3.142 62.183 1.00 19.38 107 CYS B O 1
ATOM 3550 N N . PRO B 2 108 ? 21.560 -2.715 63.116 1.00 19.25 108 PRO B N 1
ATOM 3551 C CA . PRO B 2 108 ? 21.048 -3.205 64.398 1.00 24.98 108 PRO B CA 1
ATOM 3552 C C . PRO B 2 108 ? 19.921 -2.321 64.929 1.00 24.73 108 PRO B C 1
ATOM 3553 O O . PRO B 2 108 ? 19.964 -1.096 64.771 1.00 22.05 108 PRO B O 1
ATOM 3557 N N . ASN B 2 109 ? 18.913 -2.965 65.510 1.00 21.22 109 ASN B N 1
ATOM 3558 C CA . ASN B 2 109 ? 17.751 -2.304 66.102 1.00 29.57 109 ASN B CA 1
ATOM 3559 C C . ASN B 2 109 ? 16.888 -1.537 65.099 1.00 28.45 109 ASN B C 1
ATOM 3560 O O . ASN B 2 109 ? 15.995 -0.787 65.488 1.00 27.85 109 ASN B O 1
ATOM 3565 N N . VAL B 2 110 ? 17.141 -1.733 63.809 1.00 18.37 110 VAL B N 1
ATOM 3566 C CA . VAL B 2 110 ? 16.283 -1.150 62.783 1.00 16.01 110 VAL B CA 1
ATOM 3567 C C . VAL B 2 110 ? 15.100 -2.081 62.505 1.00 21.38 110 VAL B C 1
ATOM 3568 O O . VAL B 2 110 ? 15.292 -3.267 62.230 1.00 20.21 110 VAL B O 1
ATOM 3572 N N . PRO B 2 111 ? 13.869 -1.548 62.591 1.00 17.61 111 PRO B N 1
ATOM 3573 C CA . PRO B 2 111 ? 12.663 -2.345 62.343 1.00 22.32 111 PRO B CA 1
ATOM 3574 C C . PRO B 2 111 ? 12.658 -3.002 60.963 1.00 20.35 111 PRO B C 1
ATOM 3575 O O . PRO B 2 111 ? 13.133 -2.417 59.990 1.00 19.47 111 PRO B O 1
ATOM 3579 N N . ILE B 2 112 ? 12.128 -4.218 60.898 1.00 18.71 112 ILE B N 1
ATOM 3580 C CA . ILE B 2 112 ? 12.052 -4.983 59.660 1.00 13.26 112 ILE B CA 1
ATOM 3581 C C . ILE B 2 112 ? 10.610 -5.374 59.363 1.00 14.89 112 ILE B C 1
ATOM 3582 O O . ILE B 2 112 ? 9.898 -5.826 60.254 1.00 17.87 112 ILE B O 1
ATOM 3587 N N . ILE B 2 113 ? 10.168 -5.206 58.124 1.00 14.77 113 ILE B N 1
ATOM 3588 C CA . ILE B 2 113 ? 8.927 -5.852 57.726 1.00 21.56 113 ILE B CA 1
ATOM 3589 C C . ILE B 2 113 ? 9.226 -6.903 56.671 1.00 21.28 113 ILE B C 1
ATOM 3590 O O . ILE B 2 113 ? 10.117 -6.733 55.839 1.00 18.67 113 ILE B O 1
ATOM 3595 N N . LEU B 2 114 ? 8.498 -8.010 56.739 1.00 15.50 114 LEU B N 1
ATOM 3596 C CA . LEU B 2 114 ? 8.674 -9.094 55.789 1.00 18.62 114 LEU B CA 1
ATOM 3597 C C . LEU B 2 114 ? 7.562 -9.043 54.753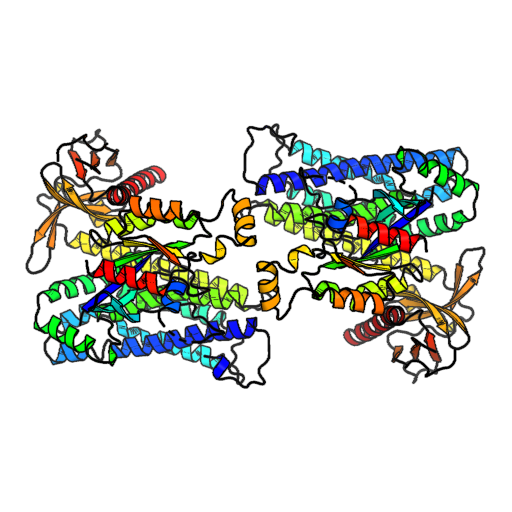 1.00 20.42 114 LEU B C 1
ATOM 3598 O O . LEU B 2 114 ? 6.384 -8.957 55.096 1.00 19.74 114 LEU B O 1
ATOM 3603 N N . VAL B 2 115 ? 7.935 -9.086 53.483 1.00 17.43 115 VAL B N 1
ATOM 3604 C CA . VAL B 2 115 ? 6.954 -8.953 52.418 1.00 20.66 115 VAL B CA 1
ATOM 3605 C C . VAL B 2 115 ? 7.081 -10.070 51.396 1.00 21.12 115 VAL B C 1
ATOM 3606 O O . VAL B 2 115 ? 8.156 -10.299 50.838 1.00 19.18 115 VAL B O 1
ATOM 3610 N N . GLY B 2 116 ? 5.977 -10.771 51.167 1.00 22.95 116 GLY B N 1
ATOM 3611 C CA . GLY B 2 116 ? 5.913 -11.773 50.122 1.00 17.15 116 GLY B CA 1
ATOM 3612 C C . GLY B 2 116 ? 5.303 -11.175 48.872 1.00 19.55 116 GLY B C 1
ATOM 3613 O O . GLY B 2 116 ? 4.114 -10.856 48.847 1.00 26.16 116 GLY B O 1
ATOM 3614 N N . ASN B 2 117 ? 6.121 -11.014 47.836 1.00 18.64 117 ASN B N 1
ATOM 3615 C CA . ASN B 2 117 ? 5.675 -10.411 46.586 1.00 25.51 117 ASN B CA 1
ATOM 3616 C C . ASN B 2 117 ? 5.148 -11.472 45.617 1.00 25.53 117 ASN B C 1
ATOM 3617 O O . ASN B 2 117 ? 5.245 -12.666 45.892 1.00 23.55 117 ASN B O 1
ATOM 3622 N N . LYS B 2 118 ? 4.587 -11.023 44.496 1.00 25.99 118 LYS B N 1
ATOM 3623 C CA . LYS B 2 118 ? 4.046 -11.903 43.461 1.00 25.06 118 LYS B CA 1
ATOM 3624 C C . LYS B 2 118 ? 3.028 -12.896 44.020 1.00 28.39 118 LYS B C 1
ATOM 3625 O O . LYS B 2 118 ? 3.058 -14.081 43.685 1.00 34.21 118 LYS B O 1
ATOM 3631 N N . LYS B 2 119 ? 2.128 -12.410 44.870 1.00 27.07 119 LYS B N 1
ATOM 3632 C CA . LYS B 2 119 ? 1.121 -13.271 45.482 1.00 34.97 119 LYS B CA 1
ATOM 3633 C C . LYS B 2 119 ? 0.118 -13.769 44.446 1.00 42.44 119 LYS B C 1
ATOM 3634 O O . LYS B 2 119 ? -0.552 -14.777 44.655 1.00 40.84 119 LYS B O 1
ATOM 3640 N N . ASP B 2 120 ? 0.031 -13.064 43.323 1.00 44.64 120 ASP B N 1
ATOM 3641 C CA . ASP B 2 120 ? -0.870 -13.450 42.244 1.00 49.33 120 ASP B CA 1
ATOM 3642 C C . ASP B 2 120 ? -0.405 -14.740 41.564 1.00 45.68 120 ASP B C 1
ATOM 3643 O O . ASP B 2 120 ? -1.179 -15.398 40.868 1.00 43.03 120 ASP B O 1
ATOM 3648 N N . LEU B 2 121 ? 0.857 -15.099 41.775 1.00 29.98 121 LEU B N 1
ATOM 3649 C CA . LEU B 2 121 ? 1.431 -16.289 41.154 1.00 35.79 121 LEU B CA 1
ATOM 3650 C C . LEU B 2 121 ? 1.201 -17.543 41.995 1.00 34.63 121 LEU B C 1
ATOM 3651 O O . LEU B 2 121 ? 1.521 -18.652 41.563 1.00 34.03 121 LEU B O 1
ATOM 3656 N N . ARG B 2 122 ? 0.652 -17.368 43.194 1.00 35.28 122 ARG B N 1
ATOM 3657 C CA . ARG B 2 122 ? 0.438 -18.493 44.100 1.00 35.19 122 ARG B CA 1
ATOM 3658 C C . ARG B 2 122 ? -0.489 -19.541 43.494 1.00 43.53 122 ARG B C 1
ATOM 3659 O O . ARG B 2 122 ? -0.222 -20.741 43.575 1.00 34.39 122 ARG B O 1
ATOM 3667 N N . ASN B 2 123 ? -1.575 -19.080 42.886 1.00 38.29 123 ASN B N 1
ATOM 3668 C CA . ASN B 2 123 ? -2.523 -19.978 42.243 1.00 47.40 123 ASN B CA 1
ATOM 3669 C C . ASN B 2 123 ? -2.367 -19.978 40.728 1.00 51.91 123 ASN B C 1
ATOM 3670 O O . ASN B 2 123 ? -3.310 -20.283 39.998 1.00 56.47 123 ASN B O 1
ATOM 3675 N N . ASP B 2 124 ? -1.174 -19.630 40.258 1.00 46.23 124 ASP B N 1
ATOM 3676 C CA . ASP B 2 124 ? -0.877 -19.697 38.833 1.00 49.27 124 ASP B CA 1
ATOM 3677 C C . ASP B 2 124 ? -0.469 -21.117 38.468 1.00 47.76 124 ASP B C 1
ATOM 3678 O O . ASP B 2 124 ? 0.507 -21.645 38.999 1.00 41.39 124 ASP B O 1
ATOM 3683 N N . GLU B 2 125 ? -1.228 -21.728 37.564 1.00 49.88 125 GLU B N 1
ATOM 3684 C CA . GLU B 2 125 ? -1.022 -23.124 37.194 1.00 49.51 125 GLU B CA 1
ATOM 3685 C C . GLU B 2 125 ? 0.355 -23.363 36.587 1.00 42.30 125 GLU B C 1
ATOM 3686 O O . GLU B 2 125 ? 1.006 -24.366 36.886 1.00 49.23 125 GLU B O 1
ATOM 3692 N N . HIS B 2 126 ? 0.791 -22.443 35.732 1.00 46.32 126 HIS B N 1
ATOM 3693 C CA . HIS B 2 126 ? 2.113 -22.538 35.126 1.00 46.15 126 HIS B CA 1
ATOM 3694 C C . HIS B 2 126 ? 3.196 -22.499 36.198 1.00 38.99 126 HIS B C 1
ATOM 3695 O O . HIS B 2 126 ? 4.123 -23.306 36.185 1.00 40.66 126 HIS B O 1
ATOM 3702 N N . THR B 2 127 ? 3.063 -21.559 37.127 1.00 38.88 127 THR B N 1
ATOM 3703 C CA . THR B 2 127 ? 3.995 -21.433 38.241 1.00 42.45 127 THR B CA 1
ATOM 3704 C C . THR B 2 127 ? 4.090 -22.729 39.041 1.00 40.98 127 THR B C 1
ATOM 3705 O O . THR B 2 127 ? 5.186 -23.212 39.331 1.00 40.35 127 THR B O 1
ATOM 3709 N N . ARG B 2 128 ? 2.934 -23.294 39.378 1.00 42.09 128 ARG B N 1
ATOM 3710 C CA . ARG B 2 128 ? 2.880 -24.473 40.235 1.00 40.93 128 ARG B CA 1
ATOM 3711 C C . ARG B 2 128 ? 3.518 -25.701 39.597 1.00 42.54 128 ARG B C 1
ATOM 3712 O O . ARG B 2 128 ? 4.080 -26.542 40.297 1.00 40.95 128 ARG B O 1
ATOM 3720 N N . ARG B 2 129 ? 3.437 -25.808 38.274 1.00 40.68 129 ARG B N 1
ATOM 3721 C CA . ARG B 2 129 ? 4.012 -26.959 37.585 1.00 41.60 129 ARG B CA 1
ATOM 3722 C C . ARG B 2 129 ? 5.518 -26.811 37.407 1.00 41.80 129 ARG B C 1
ATOM 3723 O O . ARG B 2 129 ? 6.250 -27.798 37.435 1.00 45.92 129 ARG B O 1
ATOM 3731 N N . GLU B 2 130 ? 5.981 -25.578 37.224 1.00 45.79 130 GLU B N 1
ATOM 3732 C CA . GLU B 2 130 ? 7.413 -25.315 37.143 1.00 44.95 130 GLU B CA 1
ATOM 3733 C C . GLU B 2 130 ? 8.085 -25.640 38.474 1.00 36.34 130 GLU B C 1
ATOM 3734 O O . GLU B 2 130 ? 9.145 -26.262 38.508 1.00 33.12 130 GLU B O 1
ATOM 3740 N N . LEU B 2 131 ? 7.455 -25.221 39.567 1.00 34.72 131 LEU B N 1
ATOM 3741 C CA . LEU B 2 131 ? 7.972 -25.494 40.904 1.00 31.08 131 LEU B CA 1
ATOM 3742 C C . LEU B 2 131 ? 7.890 -26.980 41.235 1.00 29.98 131 LEU B C 1
ATOM 3743 O O . LEU B 2 131 ? 8.779 -27.529 41.888 1.00 33.56 131 LEU B O 1
ATOM 3748 N N . ALA B 2 132 ? 6.819 -27.624 40.780 1.00 36.19 132 ALA B N 1
ATOM 3749 C CA . ALA B 2 132 ? 6.603 -29.046 41.035 1.00 37.90 132 ALA B CA 1
ATOM 3750 C C . ALA B 2 132 ? 7.729 -29.899 40.458 1.00 44.63 132 ALA B C 1
ATOM 3751 O O . ALA B 2 132 ? 8.098 -30.924 41.036 1.00 52.35 132 ALA B O 1
ATOM 3753 N N . LYS B 2 133 ? 8.271 -29.473 39.322 1.00 42.34 133 LYS B N 1
ATOM 3754 C CA . LYS B 2 133 ? 9.402 -30.164 38.710 1.00 47.64 133 LYS B CA 1
ATOM 3755 C C . LYS B 2 133 ? 10.620 -30.132 39.627 1.00 54.62 133 LYS B C 1
ATOM 3756 O O . LYS B 2 133 ? 11.425 -31.065 39.646 1.00 55.29 133 LYS B O 1
ATOM 3762 N N . MET B 2 134 ? 10.748 -29.052 40.390 1.00 52.33 134 MET B N 1
ATOM 3763 C CA . MET B 2 134 ? 11.855 -28.907 41.325 1.00 46.58 134 MET B CA 1
ATOM 3764 C C . MET B 2 134 ? 11.440 -29.329 42.731 1.00 49.10 134 MET B C 1
ATOM 3765 O O . MET B 2 134 ? 12.075 -28.946 43.716 1.00 49.03 134 MET B O 1
ATOM 3770 N N . LYS B 2 135 ? 10.367 -30.114 42.807 1.00 43.67 135 LYS B N 1
ATOM 3771 C CA . LYS B 2 135 ? 9.869 -30.660 44.067 1.00 45.50 135 LYS B CA 1
ATOM 3772 C C . LYS B 2 135 ? 9.421 -29.550 45.020 1.00 41.56 135 LYS B C 1
ATOM 3773 O O . LYS B 2 135 ? 9.472 -29.703 46.239 1.00 39.88 135 LYS B O 1
ATOM 3779 N N . GLN B 2 136 ? 8.963 -28.438 44.459 1.00 35.94 136 GLN B N 1
ATOM 3780 C CA . GLN B 2 136 ? 8.585 -27.291 45.273 1.00 41.66 136 GLN B CA 1
ATOM 3781 C C . GLN B 2 136 ? 7.153 -26.830 45.011 1.00 38.90 136 GLN B C 1
ATOM 3782 O O . GLN B 2 136 ? 6.502 -27.279 44.067 1.00 30.64 136 GLN B O 1
ATOM 3788 N N . GLU B 2 137 ? 6.676 -25.929 45.862 1.00 30.29 137 GLU B N 1
ATOM 3789 C CA . GLU B 2 137 ? 5.352 -25.339 45.728 1.00 29.36 137 GLU B CA 1
ATOM 3790 C C . GLU B 2 137 ? 5.438 -23.881 46.158 1.00 32.62 137 GLU B C 1
ATOM 3791 O O . GLU B 2 137 ? 6.358 -23.513 46.889 1.00 29.78 137 GLU B O 1
ATOM 3797 N N . PRO B 2 138 ? 4.492 -23.041 45.704 1.00 30.70 138 PRO B N 1
ATOM 3798 C CA . PRO B 2 138 ? 4.503 -21.635 46.127 1.00 27.02 138 PRO B CA 1
ATOM 3799 C C . PRO B 2 138 ? 4.456 -21.483 47.647 1.00 30.94 138 PRO B C 1
ATOM 3800 O O . PRO B 2 138 ? 3.935 -22.356 48.342 1.00 28.19 138 PRO B O 1
ATOM 3804 N N . VAL B 2 139 ? 5.007 -20.384 48.152 1.00 26.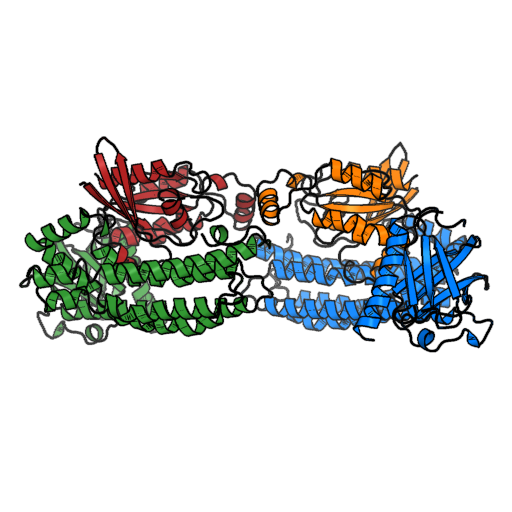69 139 VAL B N 1
ATOM 3805 C CA . VAL B 2 139 ? 5.080 -20.152 49.590 1.00 18.61 139 VAL B CA 1
ATOM 3806 C C . VAL B 2 139 ? 3.686 -19.930 50.170 1.00 23.61 139 VAL B C 1
ATOM 3807 O O . VAL B 2 139 ? 2.884 -19.184 49.612 1.00 24.75 139 VAL B O 1
ATOM 3811 N N . LYS B 2 140 ? 3.396 -20.600 51.280 1.00 25.80 140 LYS B N 1
ATOM 3812 C CA . LYS B 2 140 ? 2.116 -20.440 51.956 1.00 28.05 140 LYS B CA 1
ATOM 3813 C C . LYS B 2 140 ? 2.182 -19.247 52.903 1.00 27.16 140 LYS B C 1
ATOM 3814 O O . LYS B 2 140 ? 3.250 -18.937 53.433 1.00 23.68 140 LYS B O 1
ATOM 3820 N N . PRO B 2 141 ? 1.043 -18.566 53.109 1.00 26.06 141 PRO B N 1
ATOM 3821 C CA . PRO B 2 141 ? 0.989 -17.382 53.975 1.00 30.12 141 PRO B CA 1
ATOM 3822 C C . PRO B 2 141 ? 1.498 -17.653 55.388 1.00 32.27 141 PRO B C 1
ATOM 3823 O O . PRO B 2 141 ? 2.110 -16.768 55.991 1.00 25.79 141 PRO B O 1
ATOM 3827 N N . GLU B 2 142 ? 1.258 -18.859 55.896 1.00 27.63 142 GLU B N 1
ATOM 3828 C CA . GLU B 2 142 ? 1.696 -19.236 57.239 1.00 36.19 142 GLU B CA 1
ATOM 3829 C C . GLU B 2 142 ? 3.217 -19.250 57.339 1.00 24.13 142 GLU B C 1
ATOM 3830 O O . GLU B 2 142 ? 3.777 -18.964 58.396 1.00 22.79 142 GLU B O 1
ATOM 3836 N N . GLU B 2 143 ? 3.878 -19.594 56.238 1.00 23.55 143 GLU B N 1
ATOM 3837 C CA . GLU B 2 143 ? 5.336 -19.643 56.207 1.00 21.18 143 GLU B CA 1
ATOM 3838 C C . GLU B 2 143 ? 5.925 -18.248 56.358 1.00 22.30 143 GLU B C 1
ATOM 3839 O O . GLU B 2 143 ? 6.965 -18.068 56.990 1.00 18.45 143 GLU B O 1
ATOM 3845 N N . GLY B 2 144 ? 5.256 -17.268 55.760 1.00 22.60 144 GLY B N 1
ATOM 3846 C CA . GLY B 2 144 ? 5.676 -15.883 55.864 1.00 21.65 144 GLY B CA 1
ATOM 3847 C C . GLY B 2 144 ? 5.476 -15.345 57.265 1.00 23.94 144 GLY B C 1
ATOM 3848 O O . GLY B 2 144 ? 6.334 -14.644 57.799 1.00 17.80 144 GLY B O 1
ATOM 3849 N N . ARG B 2 145 ? 4.336 -15.672 57.868 1.00 24.05 145 ARG B N 1
ATOM 3850 C CA . ARG B 2 145 ? 4.058 -15.241 59.234 1.00 24.72 145 ARG B CA 1
ATOM 3851 C C . ARG B 2 145 ? 5.044 -15.868 60.213 1.00 21.31 145 ARG B C 1
ATOM 3852 O O . ARG B 2 145 ? 5.513 -15.207 61.139 1.00 22.87 145 ARG B O 1
ATOM 3860 N N . ASP B 2 146 ? 5.354 -17.144 60.003 1.00 15.67 146 ASP B N 1
ATOM 3861 C CA . ASP B 2 146 ? 6.327 -17.835 60.842 1.00 20.86 146 ASP B CA 1
ATOM 3862 C C . ASP B 2 146 ? 7.725 -17.240 60.683 1.00 17.00 146 ASP B C 1
ATOM 3863 O O . ASP B 2 146 ? 8.418 -17.004 61.672 1.00 19.66 146 ASP B O 1
ATOM 3868 N N . MET B 2 147 ? 8.139 -17.001 59.442 1.00 18.33 147 MET B N 1
ATOM 3869 C CA . MET B 2 147 ? 9.455 -16.410 59.196 1.00 19.11 147 MET B CA 1
ATOM 3870 C C . MET B 2 147 ? 9.549 -15.000 59.779 1.00 15.78 147 MET B C 1
ATOM 3871 O O . MET B 2 147 ? 10.590 -14.609 60.302 1.00 17.14 147 MET B O 1
ATOM 3876 N N . ALA B 2 148 ? 8.462 -14.239 59.687 1.00 15.59 148 ALA B N 1
ATOM 3877 C CA . ALA B 2 148 ? 8.431 -12.895 60.253 1.00 18.58 148 ALA B CA 1
ATOM 3878 C C . ALA B 2 148 ? 8.693 -12.948 61.755 1.00 22.18 148 ALA B C 1
ATOM 3879 O O . ALA B 2 148 ? 9.396 -12.098 62.305 1.00 18.83 148 ALA B O 1
ATOM 3881 N N . ASN B 2 149 ? 8.135 -13.960 62.411 1.00 21.24 149 ASN B N 1
ATOM 3882 C CA . ASN B 2 149 ? 8.378 -14.167 63.832 1.00 22.53 149 ASN B CA 1
ATOM 3883 C C . ASN B 2 149 ? 9.834 -14.521 64.109 1.00 20.01 149 ASN B C 1
ATOM 3884 O O . ASN B 2 149 ? 10.451 -13.976 65.025 1.00 19.70 149 ASN B O 1
ATOM 3889 N N . ARG B 2 150 ? 10.380 -15.429 63.304 1.00 17.73 150 ARG B N 1
ATOM 3890 C CA . ARG B 2 150 ? 11.751 -15.895 63.487 1.00 18.03 150 ARG B CA 1
ATOM 3891 C C . ARG B 2 150 ? 12.780 -14.768 63.380 1.00 17.40 150 ARG B C 1
ATOM 3892 O O . ARG B 2 150 ? 13.731 -14.720 64.158 1.00 19.69 150 ARG B O 1
ATOM 3900 N N . ILE B 2 151 ? 12.589 -13.858 62.427 1.00 19.11 151 ILE B N 1
ATOM 3901 C CA . ILE B 2 151 ? 13.584 -12.812 62.183 1.00 17.47 151 ILE B CA 1
ATOM 3902 C C . ILE B 2 151 ? 13.278 -11.528 62.953 1.00 22.02 151 ILE B C 1
ATOM 3903 O O . ILE B 2 151 ? 13.984 -10.529 62.815 1.00 18.69 151 ILE B O 1
ATOM 3908 N N . GLY B 2 152 ? 12.226 -11.559 63.764 1.00 17.87 152 GLY B N 1
ATOM 3909 C CA . GLY B 2 152 ? 11.868 -10.418 64.589 1.00 21.27 152 GLY B CA 1
ATOM 3910 C C . GLY B 2 152 ? 11.276 -9.266 63.798 1.00 20.02 152 GLY B C 1
ATOM 3911 O O . GLY B 2 152 ? 11.443 -8.098 64.160 1.00 22.03 152 GLY B O 1
ATOM 3912 N N . ALA B 2 153 ? 10.579 -9.596 62.715 1.00 19.63 153 ALA B N 1
ATOM 3913 C CA . ALA B 2 153 ? 9.950 -8.591 61.869 1.00 27.40 153 ALA B CA 1
ATOM 3914 C C . ALA B 2 153 ? 8.762 -7.944 62.574 1.00 30.16 153 ALA B C 1
ATOM 3915 O O . ALA B 2 153 ? 8.094 -8.577 63.389 1.00 21.24 153 ALA B O 1
ATOM 3917 N N . PHE B 2 154 ? 8.515 -6.677 62.257 1.00 18.91 154 PHE B N 1
ATOM 3918 C CA . PHE B 2 154 ? 7.361 -5.955 62.780 1.00 19.35 154 PHE B CA 1
ATOM 3919 C C . PHE B 2 154 ? 6.073 -6.644 62.345 1.00 24.59 154 PHE B C 1
ATOM 3920 O O . PHE B 2 154 ? 5.099 -6.709 63.095 1.00 25.69 154 PHE B O 1
ATOM 3928 N N . GLY B 2 155 ? 6.080 -7.167 61.126 1.00 22.83 155 GLY B N 1
ATOM 3929 C CA . GLY B 2 155 ? 4.942 -7.900 60.612 1.00 20.57 155 GLY B CA 1
ATOM 3930 C C . GLY B 2 155 ? 5.177 -8.467 59.228 1.00 25.73 155 GLY B C 1
ATOM 3931 O O . GLY B 2 155 ? 6.171 -8.157 58.569 1.00 23.02 155 GLY B O 1
ATOM 3932 N N . TYR B 2 156 ? 4.247 -9.312 58.796 1.00 20.45 156 TYR B N 1
ATOM 3933 C CA . TYR B 2 156 ? 4.275 -9.902 57.470 1.00 16.46 156 TYR B CA 1
ATOM 3934 C C . TYR B 2 156 ? 3.012 -9.554 56.695 1.00 25.10 156 TYR B C 1
ATOM 3935 O O . TYR B 2 156 ? 1.911 -9.660 57.227 1.00 27.86 156 TYR B O 1
ATOM 3944 N N . MET B 2 157 ? 3.157 -9.131 55.445 1.00 25.39 157 MET B N 1
ATOM 3945 C CA . MET B 2 157 ? 2.004 -9.143 54.554 1.00 31.67 157 MET B CA 1
ATOM 3946 C C . MET B 2 157 ? 2.442 -9.352 53.115 1.00 28.07 157 MET B C 1
ATOM 3947 O O . MET B 2 157 ? 3.630 -9.289 52.788 1.00 28.41 157 MET B O 1
ATOM 3952 N N . GLU B 2 158 ? 1.468 -9.644 52.263 1.00 18.95 158 GLU B N 1
ATOM 3953 C CA . GLU B 2 158 ? 1.752 -10.034 50.895 1.00 23.80 158 GLU B CA 1
ATOM 3954 C C . GLU B 2 158 ? 1.202 -9.013 49.917 1.00 27.15 158 GLU B C 1
ATOM 3955 O O . GLU B 2 158 ? 0.292 -8.248 50.244 1.00 25.61 158 GLU B O 1
ATOM 3961 N N . CYS B 2 159 ? 1.765 -8.997 48.717 1.00 27.47 159 CYS B N 1
ATOM 3962 C CA . CYS B 2 159 ? 1.333 -8.053 47.705 1.00 26.52 159 CYS B CA 1
ATOM 3963 C C . CYS B 2 159 ? 1.642 -8.571 46.315 1.00 28.67 159 CYS B C 1
ATOM 3964 O O . CYS B 2 159 ? 2.374 -9.547 46.147 1.00 31.48 159 CYS B O 1
ATOM 3967 N N . SER B 2 160 ? 1.067 -7.910 45.321 1.00 30.32 160 SER B N 1
ATOM 3968 C CA . SER B 2 160 ? 1.353 -8.201 43.928 1.00 30.07 160 SER B CA 1
ATOM 3969 C C . SER B 2 160 ? 1.636 -6.897 43.206 1.00 33.43 160 SER B C 1
ATOM 3970 O O . SER B 2 160 ? 0.737 -6.077 43.035 1.00 34.42 160 SER B O 1
ATOM 3973 N N . ALA B 2 161 ? 2.881 -6.695 42.793 1.00 28.45 161 ALA B N 1
ATOM 3974 C CA . ALA B 2 161 ? 3.231 -5.496 42.040 1.00 33.93 161 ALA B CA 1
ATOM 3975 C C . ALA B 2 161 ? 2.486 -5.463 40.709 1.00 43.09 161 ALA B C 1
ATOM 3976 O O . ALA B 2 161 ? 2.322 -4.406 40.110 1.00 47.82 161 ALA B O 1
ATOM 3978 N N . LYS B 2 162 ? 2.029 -6.629 40.264 1.00 45.41 162 LYS B N 1
ATOM 3979 C CA . LYS B 2 162 ? 1.295 -6.764 39.008 1.00 50.12 162 LYS B CA 1
ATOM 3980 C C . LYS B 2 162 ? -0.126 -6.216 39.097 1.00 50.84 162 LYS B C 1
ATOM 3981 O O . LYS B 2 162 ? -0.544 -5.410 38.266 1.00 54.00 162 LYS B O 1
ATOM 3987 N N . THR B 2 163 ? -0.868 -6.671 40.101 1.00 47.26 163 THR B N 1
ATOM 3988 C CA . THR B 2 163 ? -2.243 -6.231 40.298 1.00 51.42 163 THR B CA 1
ATOM 3989 C C . THR B 2 163 ? -2.311 -5.069 41.290 1.00 54.21 163 THR B C 1
ATOM 3990 O O . THR B 2 163 ? -3.384 -4.512 41.535 1.00 52.51 163 THR B O 1
ATOM 3994 N N . LYS B 2 164 ? -1.157 -4.729 41.865 1.00 46.65 164 LYS B N 1
ATOM 3995 C CA . LYS B 2 164 ? -1.007 -3.602 42.795 1.00 40.54 164 LYS B CA 1
ATOM 3996 C C . LYS B 2 164 ? -1.752 -3.864 44.112 1.00 36.24 164 LYS B C 1
ATOM 3997 O O . LYS B 2 164 ? -1.797 -3.007 44.993 1.00 35.19 164 LYS B O 1
ATOM 4003 N N . ASP B 2 165 ? -2.314 -5.062 44.250 1.00 34.47 165 ASP B N 1
ATOM 4004 C CA . ASP B 2 165 ? -2.997 -5.462 45.477 1.00 34.05 165 ASP B CA 1
ATOM 4005 C C . ASP B 2 165 ? -2.023 -5.613 46.640 1.00 30.88 165 ASP B C 1
ATOM 4006 O O . ASP B 2 165 ? -1.034 -6.332 46.532 1.00 31.10 165 ASP B O 1
ATOM 4011 N N . GLY B 2 166 ? -2.309 -4.936 47.748 1.00 31.62 166 GLY B N 1
ATOM 4012 C CA . GLY B 2 166 ? -1.492 -5.046 48.944 1.00 30.69 166 GLY B CA 1
ATOM 4013 C C . GLY B 2 166 ? -0.332 -4.067 49.016 1.00 32.01 166 GLY B C 1
ATOM 4014 O O . GLY B 2 166 ? 0.211 -3.826 50.095 1.00 29.52 166 GLY B O 1
ATOM 4015 N N . VAL B 2 167 ? 0.045 -3.498 47.873 1.00 34.19 167 VAL B N 1
ATOM 4016 C CA . VAL B 2 167 ? 1.218 -2.626 47.794 1.00 30.57 167 VAL B CA 1
ATOM 4017 C C . VAL B 2 167 ? 1.116 -1.409 48.713 1.00 32.74 167 VAL B C 1
ATOM 4018 O O . VAL B 2 167 ? 2.035 -1.129 49.487 1.00 27.27 167 VAL B O 1
ATOM 4022 N N . ARG B 2 168 ? -0.002 -0.693 48.629 1.00 30.90 168 ARG B N 1
ATOM 4023 C CA . ARG B 2 168 ? -0.223 0.478 49.474 1.00 31.38 168 ARG B CA 1
ATOM 4024 C C . ARG B 2 168 ? -0.105 0.113 50.949 1.00 30.95 168 ARG B C 1
ATOM 4025 O O . ARG B 2 168 ? 0.527 0.826 51.728 1.00 24.94 168 ARG B O 1
ATOM 4033 N N . GLU B 2 169 ? -0.710 -1.012 51.317 1.00 27.66 169 GLU B N 1
ATOM 4034 C CA . GLU B 2 169 ? -0.724 -1.464 52.702 1.00 31.55 169 GLU B CA 1
ATOM 4035 C C . GLU B 2 169 ? 0.669 -1.877 53.183 1.00 20.48 169 GLU B C 1
ATOM 4036 O O . GLU B 2 169 ? 0.994 -1.722 54.358 1.00 29.30 169 GLU B O 1
ATOM 4042 N N . VAL B 2 170 ? 1.479 -2.410 52.274 1.00 21.73 170 VAL B N 1
ATOM 4043 C CA . VAL B 2 170 ? 2.850 -2.794 52.597 1.00 23.33 170 VAL B CA 1
ATOM 4044 C C . VAL B 2 170 ? 3.662 -1.583 53.053 1.00 24.03 170 VAL B C 1
ATOM 4045 O O . VAL B 2 170 ? 4.302 -1.608 54.104 1.00 25.19 170 VAL B O 1
ATOM 4049 N N . PHE B 2 171 ? 3.620 -0.512 52.271 1.00 22.81 171 PHE B N 1
ATOM 4050 C CA . PHE B 2 171 ? 4.412 0.663 52.599 1.00 25.49 171 PHE B CA 1
ATOM 4051 C C . PHE B 2 171 ? 3.809 1.460 53.750 1.00 23.34 171 PHE B C 1
ATOM 4052 O O . PHE B 2 171 ? 4.510 2.214 54.419 1.00 25.20 171 PHE B O 1
ATOM 4060 N N . GLU B 2 172 ? 2.516 1.277 54.001 1.00 23.05 172 GLU B N 1
ATOM 4061 C CA . GLU B 2 172 ? 1.909 1.841 55.199 1.00 21.59 172 GLU B CA 1
ATOM 4062 C C . GLU B 2 172 ? 2.361 1.086 56.452 1.00 15.49 172 GLU B C 1
ATOM 4063 O O . GLU B 2 172 ? 2.578 1.695 57.498 1.00 21.51 172 GLU B O 1
ATOM 4069 N N . MET B 2 173 ? 2.498 -0.235 56.349 1.00 20.42 173 MET B N 1
ATOM 4070 C CA . MET B 2 173 ? 3.028 -1.024 57.463 1.00 25.76 173 MET B CA 1
ATOM 4071 C C . MET B 2 173 ? 4.493 -0.678 57.721 1.00 17.19 173 MET B C 1
ATOM 4072 O O . MET B 2 173 ? 4.926 -0.594 58.870 1.00 16.89 173 MET B O 1
ATOM 4077 N N . ALA B 2 174 ? 5.252 -0.485 56.646 1.00 19.88 174 ALA B N 1
ATOM 4078 C CA . ALA B 2 174 ? 6.655 -0.096 56.755 1.00 17.89 174 ALA B CA 1
ATOM 4079 C C . ALA B 2 174 ? 6.786 1.242 57.468 1.00 18.45 174 ALA B C 1
ATOM 4080 O O . ALA B 2 174 ? 7.678 1.434 58.294 1.00 19.09 174 ALA B O 1
ATOM 4082 N N . THR B 2 175 ? 5.889 2.166 57.140 1.00 19.72 175 THR B N 1
ATOM 4083 C CA . THR B 2 175 ? 5.904 3.487 57.752 1.00 20.44 175 THR B CA 1
ATOM 4084 C C . THR B 2 175 ? 5.592 3.387 59.244 1.00 17.18 175 THR B C 1
ATOM 4085 O O . THR B 2 175 ? 6.247 4.033 60.058 1.00 19.59 175 THR B O 1
ATOM 4089 N N . ARG B 2 176 ? 4.605 2.567 59.602 1.00 20.33 176 ARG B N 1
ATOM 4090 C CA . ARG B 2 176 ? 4.288 2.338 61.012 1.00 20.76 176 ARG B CA 1
ATOM 4091 C C . ARG B 2 176 ? 5.479 1.756 61.762 1.00 16.03 176 ARG B C 1
ATOM 4092 O O . ARG B 2 176 ? 5.777 2.165 62.885 1.00 19.02 176 ARG B O 1
ATOM 4100 N N . ALA B 2 177 ? 6.143 0.788 61.140 1.00 18.31 177 ALA B N 1
ATOM 4101 C CA . ALA B 2 177 ? 7.319 0.168 61.736 1.00 22.26 177 ALA B CA 1
ATOM 4102 C C . ALA B 2 177 ? 8.418 1.202 61.915 1.00 22.61 177 ALA B C 1
ATOM 4103 O O . ALA B 2 177 ? 9.104 1.221 62.931 1.00 23.20 177 ALA B O 1
ATOM 4105 N N . ALA B 2 178 ? 8.570 2.072 60.923 1.00 19.65 178 ALA B N 1
ATOM 4106 C CA . ALA B 2 178 ? 9.590 3.109 60.973 1.00 21.79 178 ALA B CA 1
ATOM 4107 C C . ALA B 2 178 ? 9.311 4.114 62.092 1.00 28.09 178 ALA B C 1
ATOM 4108 O O . ALA B 2 178 ? 10.236 4.608 62.734 1.00 23.13 178 ALA B O 1
ATOM 4110 N N . LEU B 2 179 ? 8.034 4.397 62.335 1.00 22.01 179 LEU B N 1
ATOM 4111 C CA . LEU B 2 179 ? 7.643 5.390 63.337 1.00 26.05 179 LEU B CA 1
ATOM 4112 C C . LEU B 2 179 ? 7.731 4.853 64.759 1.00 32.97 179 LEU B C 1
ATOM 4113 O O . LEU B 2 179 ? 7.553 5.596 65.722 1.00 30.92 179 LEU B O 1
ATOM 4118 N N . GLN B 2 180 ? 8.005 3.557 64.873 1.00 36.18 180 GLN B N 1
ATOM 4119 C CA . GLN B 2 180 ? 8.071 2.865 66.156 1.00 49.56 180 GLN B CA 1
ATOM 4120 C C . GLN B 2 180 ? 9.022 3.540 67.140 1.00 63.32 180 GLN B C 1
ATOM 4121 O O . GLN B 2 180 ? 10.190 3.781 66.832 1.00 71.26 180 GLN B O 1
ATOM 4128 N N . SER C 1 11 ? 10.829 -50.138 32.921 1.00 62.98 157 SER D N 1
ATOM 4129 C CA . SER C 1 11 ? 11.610 -48.929 32.696 1.00 57.96 157 SER D CA 1
ATOM 4130 C C . SER C 1 11 ? 12.915 -48.981 33.480 1.00 51.74 157 SER D C 1
ATOM 4131 O O . SER C 1 11 ? 13.112 -49.864 34.316 1.00 49.71 157 SER D O 1
ATOM 4134 N N . GLU C 1 12 ? 13.806 -48.033 33.205 1.00 43.36 158 GLU D N 1
ATOM 4135 C CA . GLU C 1 12 ? 15.102 -47.994 33.872 1.00 44.42 158 GLU D CA 1
ATOM 4136 C C . GLU C 1 12 ? 14.948 -47.663 35.361 1.00 49.75 158 GLU D C 1
ATOM 4137 O O . GLU C 1 12 ? 15.795 -48.058 36.163 1.00 56.76 158 GLU D O 1
ATOM 4143 N N . MET C 1 13 ? 13.880 -46.952 35.737 1.00 42.22 159 MET D N 1
ATOM 4144 C CA . MET C 1 13 ? 13.607 -46.713 37.163 1.00 51.43 159 MET D CA 1
ATOM 4145 C C . MET C 1 13 ? 13.251 -47.991 37.893 1.00 50.39 159 MET D C 1
ATOM 4146 O O . MET C 1 13 ? 13.605 -48.172 39.057 1.00 59.75 159 MET D O 1
ATOM 4151 N N . LEU C 1 14 ? 12.504 -48.854 37.217 1.00 46.61 160 LEU D N 1
ATOM 4152 C CA . LEU C 1 14 ? 11.945 -50.038 37.851 1.00 44.12 160 LEU D CA 1
ATOM 4153 C C . LEU C 1 14 ? 13.006 -51.106 38.109 1.00 47.42 160 LEU D C 1
ATOM 4154 O O . LEU C 1 14 ? 12.727 -52.136 38.718 1.00 41.69 160 LEU D O 1
ATOM 4159 N N . ASP C 1 15 ? 14.226 -50.850 37.648 1.00 45.42 161 ASP D N 1
ATOM 4160 C CA . ASP C 1 15 ? 15.310 -51.818 37.763 1.00 45.54 161 ASP D CA 1
ATOM 4161 C C . ASP C 1 15 ? 16.346 -51.410 38.802 1.00 44.95 161 ASP D C 1
ATOM 4162 O O . ASP C 1 15 ? 17.205 -52.212 39.174 1.00 46.43 161 ASP D O 1
ATOM 4167 N N . ILE C 1 16 ? 16.292 -50.159 39.250 1.00 46.08 162 ILE D N 1
ATOM 4168 C CA . ILE C 1 16 ? 17.292 -49.680 40.196 1.00 51.77 162 ILE D CA 1
ATOM 4169 C C . ILE C 1 16 ? 16.781 -49.607 41.624 1.00 49.58 162 ILE D C 1
ATOM 4170 O O . ILE C 1 16 ? 15.589 -49.442 41.882 1.00 49.12 162 ILE D O 1
ATOM 4175 N N . THR C 1 17 ? 17.740 -49.726 42.534 1.00 54.37 163 THR D N 1
ATOM 4176 C CA . THR C 1 17 ? 17.539 -49.782 43.970 1.00 62.58 163 THR D CA 1
ATOM 4177 C C . THR C 1 17 ? 16.810 -48.523 44.417 1.00 63.79 163 THR D C 1
ATOM 4178 O O . THR C 1 17 ? 17.054 -47.456 43.865 1.00 65.49 163 THR D O 1
ATOM 4182 N N . MET C 1 18 ? 15.901 -48.634 45.386 1.00 61.42 164 MET D N 1
ATOM 4183 C CA . MET C 1 18 ? 15.150 -47.459 45.845 1.00 61.41 164 MET D CA 1
ATOM 4184 C C . MET C 1 18 ? 16.049 -46.443 46.542 1.00 60.87 164 MET D C 1
ATOM 4185 O O . MET C 1 18 ? 15.639 -45.309 46.778 1.00 60.45 164 MET D O 1
ATOM 4187 N N . LYS C 1 19 ? 17.270 -46.859 46.874 1.00 61.62 165 LYS D N 1
ATOM 4188 C CA . LYS C 1 19 ? 18.300 -45.970 47.430 1.00 64.11 165 LYS D CA 1
ATOM 4189 C C . LYS C 1 19 ? 18.718 -44.912 46.415 1.00 67.35 165 LYS D C 1
ATOM 4190 O O . LYS C 1 19 ? 19.087 -43.798 46.785 1.00 68.47 165 LYS D O 1
ATOM 4192 N N . GLU C 1 20 ? 18.702 -45.288 45.139 1.00 71.42 166 GLU D N 1
ATOM 4193 C CA . GLU C 1 20 ? 19.109 -44.397 44.064 1.00 76.49 166 GLU D CA 1
ATOM 4194 C C . GLU C 1 20 ? 18.266 -43.133 44.093 1.00 79.30 166 GLU D C 1
ATOM 4195 O O . GLU C 1 20 ? 17.147 -43.111 43.586 1.00 79.62 166 GLU D O 1
ATOM 4201 N N . SER C 1 21 ? 18.805 -42.085 44.708 1.00 84.45 167 SER D N 1
ATOM 4202 C CA . SER C 1 21 ? 18.084 -40.827 44.831 1.00 79.78 167 SER D CA 1
ATOM 4203 C C . SER C 1 21 ? 18.912 -39.649 44.342 1.00 77.79 167 SER D C 1
ATOM 4204 O O . SER C 1 21 ? 19.804 -39.163 45.038 1.00 78.07 167 SER D O 1
ATOM 4207 N N . LEU C 1 22 ? 18.613 -39.210 43.126 1.00 71.31 168 LEU D N 1
ATOM 4208 C CA . LEU C 1 22 ? 19.069 -37.923 42.629 1.00 69.36 168 LEU D CA 1
ATOM 4209 C C . LEU C 1 22 ? 17.867 -37.262 41.969 1.00 56.71 168 LEU D C 1
ATOM 4210 O O . LEU C 1 22 ? 16.748 -37.763 42.086 1.00 58.69 168 LEU D O 1
ATOM 4215 N N . THR C 1 23 ? 18.095 -36.151 41.279 1.00 51.68 169 THR D N 1
ATOM 4216 C CA . THR C 1 23 ? 17.011 -35.336 40.737 1.00 53.52 169 THR D CA 1
ATOM 4217 C C . THR C 1 23 ? 16.060 -36.100 39.821 1.00 57.79 169 THR D C 1
ATOM 4218 O O . THR C 1 23 ? 16.409 -37.142 39.270 1.00 56.73 169 THR D O 1
ATOM 4222 N N . THR C 1 24 ? 14.853 -35.565 39.667 1.00 60.31 170 THR D N 1
ATOM 4223 C CA . THR C 1 24 ? 13.891 -36.103 38.716 1.00 63.14 170 THR D CA 1
ATOM 4224 C C . THR C 1 24 ? 14.421 -35.914 37.298 1.00 59.11 170 THR D C 1
ATOM 4225 O O . THR C 1 24 ? 14.053 -36.646 36.377 1.00 53.75 170 THR D O 1
ATOM 4229 N N . ARG C 1 25 ? 15.294 -34.925 37.137 1.00 48.80 171 ARG D N 1
ATOM 4230 C CA . ARG C 1 25 ? 15.884 -34.613 35.843 1.00 47.40 171 ARG D CA 1
ATOM 4231 C C . ARG C 1 25 ? 16.904 -35.659 35.420 1.00 39.77 171 ARG D C 1
ATOM 4232 O O . ARG C 1 25 ? 16.920 -36.097 34.270 1.00 42.77 171 ARG D O 1
ATOM 4240 N N . GLU C 1 26 ? 17.764 -36.046 36.355 1.00 35.84 172 GLU D N 1
ATOM 4241 C CA . GLU C 1 26 ? 18.780 -37.047 36.072 1.00 37.32 172 GLU D CA 1
ATOM 4242 C C . GLU C 1 26 ? 18.139 -38.397 35.792 1.00 37.16 172 GLU D C 1
ATOM 4243 O O . GLU C 1 26 ? 18.659 -39.187 34.998 1.00 33.09 172 GLU D O 1
ATOM 4249 N N . ILE C 1 27 ? 17.004 -38.665 36.430 1.00 37.73 173 ILE D N 1
ATOM 4250 C CA . ILE C 1 27 ? 16.382 -39.962 36.248 1.00 46.19 173 ILE D CA 1
ATOM 4251 C C . ILE C 1 27 ? 15.735 -39.914 34.860 1.00 46.08 173 ILE D C 1
ATOM 4252 O O . ILE C 1 27 ? 15.732 -40.907 34.129 1.00 39.63 173 ILE D O 1
ATOM 4257 N N . ARG C 1 28 ? 15.234 -38.734 34.490 1.00 42.46 174 ARG D N 1
ATOM 4258 C CA . ARG C 1 28 ? 14.677 -38.503 33.154 1.00 38.53 174 ARG D CA 1
ATOM 4259 C C . ARG C 1 28 ? 15.723 -38.681 32.060 1.00 40.88 174 ARG D C 1
ATOM 4260 O O . ARG C 1 28 ? 15.398 -39.102 30.949 1.00 39.45 174 ARG D O 1
ATOM 4268 N N . ARG C 1 29 ? 16.973 -38.359 32.379 1.00 32.79 175 ARG D N 1
ATOM 4269 C CA . ARG C 1 29 ? 18.069 -38.493 31.425 1.00 35.25 175 ARG D CA 1
ATOM 4270 C C . ARG C 1 29 ? 18.475 -39.946 31.239 1.00 34.47 175 ARG D C 1
ATOM 4271 O O . ARG C 1 29 ? 18.704 -40.397 30.116 1.00 32.89 175 ARG D O 1
ATOM 4279 N N . GLN C 1 30 ? 18.578 -40.672 32.348 1.00 29.09 176 GLN D N 1
ATOM 4280 C CA . GLN C 1 30 ? 18.900 -42.092 32.297 1.00 36.61 176 GLN D CA 1
ATOM 4281 C C . GLN C 1 30 ? 17.841 -42.879 31.527 1.00 37.29 176 GLN D C 1
ATOM 4282 O O . GLN C 1 30 ? 18.129 -43.927 30.976 1.00 36.34 176 GLN D O 1
ATOM 4288 N N . GLU C 1 31 ? 16.628 -42.343 31.501 1.00 35.72 177 GLU D N 1
ATOM 4289 C CA . GLU C 1 31 ? 15.490 -42.942 30.851 1.00 43.78 177 GLU D CA 1
ATOM 4290 C C . GLU C 1 31 ? 15.535 -42.707 29.363 1.00 36.94 177 GLU D C 1
ATOM 4291 O O . GLU C 1 31 ? 15.262 -43.621 28.588 1.00 37.58 177 GLU D O 1
ATOM 4297 N N . ALA C 1 32 ? 15.752 -41.459 28.966 1.00 24.66 178 ALA D N 1
ATOM 4298 C CA . ALA C 1 32 ? 15.915 -41.141 27.556 1.00 34.01 178 ALA D CA 1
ATOM 4299 C C . ALA C 1 32 ? 17.015 -42.025 26.975 1.00 33.54 178 ALA D C 1
ATOM 4300 O O . ALA C 1 32 ? 16.886 -42.542 25.865 1.00 35.73 178 ALA D O 1
ATOM 4302 N N . ILE C 1 33 ? 18.087 -42.205 27.742 1.00 34.83 179 ILE D N 1
ATOM 4303 C CA . ILE C 1 33 ? 19.185 -43.073 27.336 1.00 31.25 179 ILE D CA 1
ATOM 4304 C C . ILE C 1 33 ? 18.730 -44.526 27.199 1.00 34.17 179 ILE D C 1
ATOM 4305 O O . ILE C 1 33 ? 19.037 -45.184 26.204 1.00 28.78 179 ILE D O 1
ATOM 4310 N N . TYR C 1 34 ? 17.991 -45.023 28.187 1.00 27.17 180 TYR D N 1
ATOM 4311 C CA . TYR C 1 34 ? 17.548 -46.415 28.166 1.00 35.22 180 TYR D CA 1
ATOM 4312 C C . TYR C 1 34 ? 16.463 -46.644 27.118 1.00 31.64 180 TYR D C 1
ATOM 4313 O O . TYR C 1 34 ? 16.358 -47.734 26.552 1.00 34.02 180 TYR D O 1
ATOM 4322 N N . GLU C 1 35 ? 15.656 -45.618 26.868 1.00 26.28 181 GLU D N 1
ATOM 4323 C CA . GLU C 1 35 ? 14.623 -45.698 25.842 1.00 30.24 181 GLU D CA 1
ATOM 4324 C C . GLU C 1 35 ? 15.252 -45.926 24.476 1.00 32.36 181 GLU D C 1
ATOM 4325 O O . GLU C 1 35 ? 14.763 -46.726 23.678 1.00 29.65 181 GLU D O 1
ATOM 4331 N N . MET C 1 36 ? 16.341 -45.214 24.213 1.00 26.94 182 MET D N 1
ATOM 4332 C CA . MET C 1 36 ? 17.059 -45.367 22.960 1.00 28.23 182 MET D CA 1
ATOM 4333 C C . MET C 1 36 ? 17.613 -46.781 22.834 1.00 28.61 182 MET D C 1
ATOM 4334 O O . MET C 1 36 ? 17.541 -47.390 21.768 1.00 24.81 182 MET D O 1
ATOM 4339 N N . SER C 1 37 ? 18.155 -47.296 23.935 1.00 29.74 183 SER D N 1
ATOM 4340 C CA . SER C 1 37 ? 18.707 -48.649 23.974 1.00 34.26 183 SER D CA 1
ATOM 4341 C C . SER C 1 37 ? 17.634 -49.714 23.768 1.00 31.40 183 SER D C 1
ATOM 4342 O O . SER C 1 37 ? 17.851 -50.693 23.050 1.00 29.83 183 SER D O 1
ATOM 4345 N N . ARG C 1 38 ? 16.487 -49.526 24.414 1.00 28.00 184 ARG D N 1
ATOM 4346 C CA . ARG C 1 38 ? 15.341 -50.410 24.223 1.00 31.14 184 ARG D CA 1
ATOM 4347 C C . ARG C 1 38 ? 14.905 -50.426 22.763 1.00 29.50 184 ARG D C 1
ATOM 4348 O O . ARG C 1 38 ? 14.521 -51.466 22.230 1.00 30.61 184 ARG D O 1
ATOM 4356 N N . GLY C 1 39 ? 14.968 -49.264 22.122 1.00 22.49 185 GLY D N 1
ATOM 4357 C CA . GLY C 1 39 ? 14.605 -49.148 20.723 1.00 26.79 185 GLY D CA 1
ATOM 4358 C C . GLY C 1 39 ? 15.542 -49.922 19.818 1.00 25.05 185 GLY D C 1
ATOM 4359 O O . GLY C 1 39 ? 15.114 -50.483 18.809 1.00 24.48 185 GLY D O 1
ATOM 4360 N N . GLU C 1 40 ? 16.825 -49.950 20.175 1.00 22.75 186 GLU D N 1
ATOM 4361 C CA . GLU C 1 40 ? 17.820 -50.688 19.401 1.00 22.16 186 GLU D CA 1
ATOM 4362 C C . GLU C 1 40 ? 17.562 -52.189 19.480 1.00 26.19 186 GLU D C 1
ATOM 4363 O O . GLU C 1 40 ? 17.641 -52.894 18.476 1.00 25.83 186 GLU D O 1
ATOM 4369 N N . GLN C 1 41 ? 17.249 -52.670 20.679 1.00 22.74 187 GLN D N 1
ATOM 4370 C CA . GLN C 1 41 ? 16.944 -54.082 20.873 1.00 32.17 187 GLN D CA 1
ATOM 4371 C C . GLN C 1 41 ? 15.682 -54.491 20.113 1.00 30.14 187 GLN D C 1
ATOM 4372 O O . GLN C 1 41 ? 15.650 -55.548 19.485 1.00 27.80 187 GLN D O 1
ATOM 4378 N N . ASP C 1 42 ? 14.649 -53.652 20.174 1.00 23.21 188 ASP D N 1
ATOM 4379 C CA . ASP C 1 42 ? 13.410 -53.893 19.431 1.00 28.97 188 ASP D CA 1
ATOM 4380 C C . ASP C 1 42 ? 13.673 -53.951 17.932 1.00 22.90 188 ASP D C 1
ATOM 4381 O O . ASP C 1 42 ? 13.145 -54.811 17.227 1.00 22.27 188 ASP D O 1
ATOM 4386 N N . LEU C 1 43 ? 14.491 -53.018 17.461 1.00 21.31 189 LEU D N 1
ATOM 4387 C CA . LEU C 1 43 ? 14.902 -52.959 16.064 1.00 26.85 189 LEU D CA 1
ATOM 4388 C C . LEU C 1 43 ? 15.557 -54.267 15.623 1.00 25.09 189 LEU D C 1
ATOM 4389 O O . LEU C 1 43 ? 15.155 -54.867 14.626 1.00 20.74 189 LEU D O 1
ATOM 4394 N N . ILE C 1 44 ? 16.561 -54.702 16.375 1.00 24.29 190 ILE D N 1
ATOM 4395 C CA . ILE C 1 44 ? 17.291 -55.926 16.056 1.00 26.57 190 ILE D CA 1
ATOM 4396 C C . ILE C 1 44 ? 16.364 -57.141 15.988 1.00 20.64 190 ILE D C 1
ATOM 4397 O O . ILE C 1 44 ? 16.446 -57.943 15.057 1.00 27.30 190 ILE D O 1
ATOM 4402 N N . GLU C 1 45 ? 15.475 -57.260 16.967 1.00 20.90 191 GLU D N 1
ATOM 4403 C CA . GLU C 1 45 ? 14.529 -58.372 17.014 1.00 27.36 191 GLU D CA 1
ATOM 4404 C C . GLU C 1 45 ? 13.609 -58.403 15.795 1.00 21.78 191 GLU D C 1
ATOM 4405 O O . GLU C 1 45 ? 13.364 -59.465 15.224 1.00 19.86 191 GLU D O 1
ATOM 4411 N N . ASP C 1 46 ? 13.107 -57.238 15.398 1.00 20.27 192 ASP D N 1
ATOM 4412 C CA . ASP C 1 46 ? 12.141 -57.162 14.307 1.00 23.82 192 ASP D CA 1
ATOM 4413 C C . ASP C 1 46 ? 12.792 -57.352 12.939 1.00 17.79 192 ASP D C 1
ATOM 4414 O O . ASP C 1 46 ? 12.154 -57.844 12.009 1.00 21.32 192 ASP D O 1
ATOM 4419 N N . LEU C 1 47 ? 14.055 -56.959 12.816 1.00 18.83 193 LEU D N 1
ATOM 4420 C CA . LEU C 1 47 ? 14.791 -57.173 11.573 1.00 20.85 193 LEU D CA 1
ATOM 4421 C C . LEU C 1 47 ? 15.047 -58.661 11.367 1.00 23.72 193 LEU D C 1
ATOM 4422 O O . LEU C 1 47 ? 14.889 -59.178 10.260 1.00 24.91 193 LEU D O 1
ATOM 4427 N N . LYS C 1 48 ? 15.454 -59.338 12.437 1.00 21.15 194 LYS D N 1
ATOM 4428 C CA . LYS C 1 48 ? 15.622 -60.790 12.410 1.00 28.66 194 LYS D CA 1
ATOM 4429 C C . LYS C 1 48 ? 14.305 -61.457 12.047 1.00 23.28 194 LYS D C 1
ATOM 4430 O O . LYS C 1 48 ? 14.259 -62.355 11.208 1.00 24.58 194 LYS D O 1
ATOM 4436 N N . LEU C 1 49 ? 13.237 -60.997 12.691 1.00 22.38 195 LEU D N 1
ATOM 4437 C CA . LEU C 1 49 ? 11.904 -61.549 12.493 1.00 24.86 195 LEU D CA 1
ATOM 4438 C C . LEU C 1 49 ? 11.450 -61.386 11.042 1.00 24.98 195 LEU D C 1
ATOM 4439 O O . LEU C 1 49 ? 10.847 -62.289 10.468 1.00 25.93 195 LEU D O 1
ATOM 4444 N N . ALA C 1 50 ? 11.755 -60.237 10.450 1.00 25.19 196 ALA D N 1
ATOM 4445 C CA . ALA C 1 50 ? 11.337 -59.948 9.083 1.00 19.09 196 ALA D CA 1
ATOM 4446 C C . ALA C 1 50 ? 11.919 -60.947 8.080 1.00 23.09 196 ALA D C 1
ATOM 4447 O O . ALA C 1 50 ? 11.239 -61.373 7.149 1.00 21.36 196 ALA D O 1
ATOM 4449 N N . ARG C 1 51 ? 13.175 -61.329 8.266 1.00 24.82 197 ARG D N 1
ATOM 4450 C CA A ARG C 1 51 ? 13.788 -62.260 7.326 0.27 32.24 197 ARG D CA 1
ATOM 4451 C CA B ARG C 1 51 ? 13.857 -62.270 7.383 0.65 32.18 197 ARG D CA 1
ATOM 4452 C CA C ARG C 1 51 ? 13.817 -62.259 7.351 0.07 31.51 197 ARG D CA 1
ATOM 4453 C C . ARG C 1 51 ? 13.387 -63.702 7.623 1.00 28.93 197 ARG D C 1
ATOM 4454 O O . ARG C 1 51 ? 13.223 -64.493 6.695 1.00 24.01 197 ARG D O 1
ATOM 4476 N N . LYS C 1 52 ? 13.196 -64.038 8.897 1.00 23.55 198 LYS D N 1
ATOM 4477 C CA . LYS C 1 52 ? 12.805 -65.397 9.276 1.00 30.06 198 LYS D CA 1
ATOM 4478 C C . LYS C 1 52 ? 11.332 -65.706 9.022 1.00 26.31 198 LYS D C 1
ATOM 4479 O O . LYS C 1 52 ? 10.988 -66.825 8.655 1.00 24.32 198 LYS D O 1
ATOM 4485 N N . ALA C 1 53 ? 10.464 -64.719 9.224 1.00 18.16 199 ALA D N 1
ATOM 4486 C CA . ALA C 1 53 ? 9.025 -64.954 9.173 1.00 22.63 199 ALA D CA 1
ATOM 4487 C C . ALA C 1 53 ? 8.403 -64.643 7.812 1.00 25.17 199 ALA D C 1
ATOM 4488 O O . ALA C 1 53 ? 7.333 -65.159 7.483 1.00 23.30 199 ALA D O 1
ATOM 4490 N N . TYR C 1 54 ? 9.062 -63.799 7.026 1.00 20.47 200 TYR D N 1
ATOM 4491 C CA . TYR C 1 54 ? 8.515 -63.404 5.730 1.00 22.33 200 TYR D CA 1
ATOM 4492 C C . TYR C 1 54 ? 9.367 -63.900 4.568 1.00 21.77 200 TYR D C 1
ATOM 4493 O O . TYR C 1 54 ? 8.886 -64.650 3.718 1.00 28.09 200 TYR D O 1
ATOM 4502 N N . HIS C 1 55 ? 10.629 -63.483 4.541 1.00 20.76 201 HIS D N 1
ATOM 4503 C CA . HIS C 1 55 ? 11.538 -63.823 3.447 1.00 16.62 201 HIS D CA 1
ATOM 4504 C C . HIS C 1 55 ? 11.765 -65.327 3.304 1.00 20.10 201 HIS D C 1
ATOM 4505 O O . HIS C 1 55 ? 11.564 -65.894 2.230 1.00 19.54 201 HIS D O 1
ATOM 4512 N N . ASP C 1 56 ? 12.194 -65.970 4.383 1.00 23.86 202 ASP D N 1
ATOM 4513 C CA . ASP C 1 56 ? 12.562 -67.383 4.314 1.00 25.00 202 ASP D CA 1
ATOM 4514 C C . ASP C 1 56 ? 11.384 -68.312 3.970 1.00 22.84 202 ASP D C 1
ATOM 4515 O O . ASP C 1 56 ? 11.542 -69.212 3.141 1.00 26.15 202 ASP D O 1
ATOM 4520 N N . PRO C 1 57 ? 10.205 -68.113 4.592 1.00 26.28 203 PRO D N 1
ATOM 4521 C CA . PRO C 1 57 ? 9.100 -68.988 4.180 1.00 21.93 203 PRO D CA 1
ATOM 4522 C C . PRO C 1 57 ? 8.649 -68.765 2.734 1.00 24.21 203 PRO D C 1
ATOM 4523 O O . PRO C 1 57 ? 8.338 -69.734 2.045 1.00 24.17 203 PRO D O 1
ATOM 4527 N N . MET C 1 58 ? 8.614 -67.517 2.278 1.00 18.82 204 MET D N 1
ATOM 4528 C CA . MET C 1 58 ? 8.205 -67.239 0.906 1.00 21.17 204 MET D CA 1
ATOM 4529 C C . MET C 1 58 ? 9.178 -67.846 -0.095 1.00 20.11 204 MET D C 1
ATOM 4530 O O . MET C 1 58 ? 8.773 -68.288 -1.170 1.00 23.83 204 MET D O 1
ATOM 4535 N N . LEU C 1 59 ? 10.456 -67.873 0.270 1.00 15.16 205 LEU D N 1
ATOM 4536 C CA . LEU C 1 59 ? 11.481 -68.491 -0.560 1.00 20.36 205 LEU D CA 1
ATOM 4537 C C . LEU C 1 59 ? 11.274 -69.998 -0.673 1.00 26.95 205 LEU D C 1
ATOM 4538 O O . LEU C 1 59 ? 11.271 -70.549 -1.776 1.00 25.26 205 LEU D O 1
ATOM 4543 N N . LYS C 1 60 ? 11.102 -70.655 0.473 1.00 21.26 206 LYS D N 1
ATOM 4544 C CA . LYS C 1 60 ? 10.968 -72.110 0.524 1.00 23.83 206 LYS D CA 1
ATOM 4545 C C . LYS C 1 60 ? 9.645 -72.607 -0.056 1.00 24.31 206 LYS D C 1
ATOM 4546 O O . LYS C 1 60 ? 9.576 -73.709 -0.602 1.00 26.22 206 LYS D O 1
ATOM 4552 N N . LEU C 1 61 ? 8.595 -71.802 0.080 1.00 22.14 207 LEU D N 1
ATOM 4553 C CA . LEU C 1 61 ? 7.270 -72.188 -0.400 1.00 19.41 207 LEU D CA 1
ATOM 4554 C C . LEU C 1 61 ? 7.042 -71.765 -1.846 1.00 23.92 207 LEU D C 1
ATOM 4555 O O . LEU C 1 61 ? 5.942 -71.929 -2.376 1.00 23.13 207 LEU D O 1
ATOM 4560 N N . SER C 1 62 ? 8.085 -71.220 -2.467 1.00 21.73 208 SER D N 1
ATOM 4561 C CA . SER C 1 62 ? 8.025 -70.744 -3.844 1.00 22.97 208 SER D CA 1
ATOM 4562 C C . SER C 1 62 ? 6.898 -69.733 -4.044 1.00 28.56 208 SER D C 1
ATOM 4563 O O . SER C 1 62 ? 6.204 -69.754 -5.060 1.00 24.11 208 SER D O 1
ATOM 4566 N N . ILE C 1 63 ? 6.718 -68.858 -3.061 1.00 23.59 209 ILE D N 1
ATOM 4567 C CA . ILE C 1 63 ? 5.685 -67.830 -3.117 1.00 22.55 209 ILE D CA 1
ATOM 4568 C C . ILE C 1 63 ? 6.176 -66.656 -3.957 1.00 27.83 209 ILE D C 1
ATOM 4569 O O . ILE C 1 63 ? 5.432 -66.088 -4.759 1.00 25.71 209 ILE D O 1
ATOM 4574 N N . MET C 1 64 ? 7.445 -66.313 -3.780 1.00 28.01 210 MET D N 1
ATOM 4575 C CA . MET C 1 64 ? 8.127 -65.408 -4.689 1.00 26.82 210 MET D CA 1
ATOM 4576 C C . MET C 1 64 ? 9.486 -66.000 -5.022 1.00 23.17 210 MET D C 1
ATOM 4577 O O . MET C 1 64 ? 9.984 -66.861 -4.297 1.00 24.31 210 MET D O 1
ATOM 4582 N N . SER C 1 65 ? 10.078 -65.553 -6.122 1.00 26.31 211 SER D N 1
ATOM 4583 C CA . SER C 1 65 ? 11.376 -66.064 -6.538 1.00 22.22 211 SER D CA 1
ATOM 4584 C C . SER C 1 65 ? 12.487 -65.484 -5.676 1.00 25.06 211 SER D C 1
ATOM 4585 O O . SER C 1 65 ? 12.286 -64.499 -4.965 1.00 25.38 211 SER D O 1
ATOM 4588 N N . GLU C 1 66 ? 13.662 -66.095 -5.757 1.00 18.95 212 GLU D N 1
ATOM 4589 C CA . GLU C 1 66 ? 14.832 -65.625 -5.031 1.00 22.18 212 GLU D CA 1
ATOM 4590 C C . GLU C 1 66 ? 15.222 -64.201 -5.433 1.00 26.65 212 GLU D C 1
ATOM 4591 O O . GLU C 1 66 ? 15.569 -63.381 -4.580 1.00 25.63 212 GLU D O 1
ATOM 4597 N N . GLU C 1 67 ? 15.166 -63.910 -6.730 1.00 27.03 213 GLU D N 1
ATOM 4598 C CA . GLU C 1 67 ? 15.525 -62.584 -7.228 1.00 24.41 213 GLU D CA 1
ATOM 4599 C C . GLU C 1 67 ? 14.533 -61.524 -6.748 1.00 21.32 213 GLU D C 1
ATOM 4600 O O . GLU C 1 67 ? 14.927 -60.417 -6.376 1.00 22.76 213 GLU D O 1
ATOM 4606 N N . GLU C 1 68 ? 13.249 -61.869 -6.760 1.00 20.80 214 GLU D N 1
ATOM 4607 C CA . GLU C 1 68 ? 12.205 -60.964 -6.288 1.00 24.13 214 GLU D CA 1
ATOM 4608 C C . GLU C 1 68 ? 12.373 -60.648 -4.805 1.00 23.76 214 GLU D C 1
ATOM 4609 O O . GLU C 1 68 ? 12.270 -59.493 -4.390 1.00 21.34 214 GLU D O 1
ATOM 4615 N N . LEU C 1 69 ? 12.639 -61.682 -4.014 1.00 21.76 215 LEU D N 1
ATOM 4616 C CA . LEU C 1 69 ? 12.808 -61.526 -2.575 1.00 26.82 215 LEU D CA 1
ATOM 4617 C C . LEU C 1 69 ? 14.033 -60.684 -2.245 1.00 28.08 215 LEU D C 1
ATOM 4618 O O . LEU C 1 69 ? 14.005 -59.857 -1.333 1.00 23.00 215 LEU D O 1
ATOM 4623 N N . THR C 1 70 ? 15.105 -60.890 -3.000 1.00 21.64 216 THR D N 1
ATOM 4624 C CA . THR C 1 70 ? 16.324 -60.123 -2.807 1.00 21.26 216 THR D CA 1
ATOM 4625 C C . THR C 1 70 ? 16.081 -58.660 -3.160 1.00 23.68 216 THR D C 1
ATOM 4626 O O . THR C 1 70 ? 16.593 -57.760 -2.497 1.00 22.14 216 THR D O 1
ATOM 4630 N N . HIS C 1 71 ? 15.283 -58.431 -4.197 1.00 23.55 217 HIS D N 1
ATOM 4631 C CA . HIS C 1 71 ? 14.912 -57.080 -4.598 1.00 22.13 217 HIS D CA 1
ATOM 4632 C C . HIS C 1 71 ? 14.102 -56.379 -3.510 1.00 26.50 217 HIS D C 1
ATOM 4633 O O . HIS C 1 71 ? 14.273 -55.187 -3.266 1.00 20.85 217 HIS D O 1
ATOM 4640 N N . ILE C 1 72 ? 13.221 -57.129 -2.858 1.00 16.77 218 ILE D N 1
ATOM 4641 C CA . ILE C 1 72 ? 12.318 -56.561 -1.865 1.00 15.39 218 ILE D CA 1
ATOM 4642 C C . ILE C 1 72 ? 12.993 -56.365 -0.509 1.00 24.97 218 ILE D C 1
ATOM 4643 O O . ILE C 1 72 ? 12.858 -55.309 0.115 1.00 22.39 218 ILE D O 1
ATOM 4648 N N . PHE C 1 73 ? 13.727 -57.379 -0.061 1.00 20.41 219 PHE D N 1
ATOM 4649 C CA . PHE C 1 73 ? 14.334 -57.350 1.264 1.00 21.00 219 PHE D CA 1
ATOM 4650 C C . PHE C 1 73 ? 15.732 -56.744 1.273 1.00 25.31 219 PHE D C 1
ATOM 4651 O O . PHE C 1 73 ? 16.132 -56.131 2.259 1.00 23.65 219 PHE D O 1
ATOM 4659 N N . GLY C 1 74 ? 16.472 -56.926 0.181 1.00 29.28 220 GLY D N 1
ATOM 4660 C CA . GLY C 1 74 ? 17.824 -56.404 0.065 1.00 29.28 220 GLY D CA 1
ATOM 4661 C C . GLY C 1 74 ? 18.692 -56.638 1.288 1.00 25.82 220 GLY D C 1
ATOM 4662 O O . GLY C 1 74 ? 18.804 -57.760 1.781 1.00 25.77 220 GLY D O 1
ATOM 4663 N N . ASP C 1 75 ? 19.288 -55.562 1.790 1.00 22.32 221 ASP D N 1
ATOM 4664 C CA . ASP C 1 75 ? 20.149 -55.637 2.964 1.00 28.12 221 ASP D CA 1
ATOM 4665 C C . ASP C 1 75 ? 19.463 -55.074 4.206 1.00 29.26 221 ASP D C 1
ATOM 4666 O O . ASP C 1 75 ? 20.122 -54.528 5.095 1.00 24.78 221 ASP D O 1
ATOM 4671 N N . LEU C 1 76 ? 18.139 -55.219 4.257 1.00 22.45 222 LEU D N 1
ATOM 4672 C CA . LEU C 1 76 ? 17.334 -54.844 5.421 1.00 21.23 222 LEU D CA 1
ATOM 4673 C C . LEU C 1 76 ? 17.989 -55.302 6.714 1.00 24.62 222 LEU D C 1
ATOM 4674 O O . LEU C 1 76 ? 18.026 -54.576 7.714 1.00 21.54 222 LEU D O 1
ATOM 4679 N N . ASP C 1 77 ? 18.541 -56.507 6.629 1.00 22.11 223 ASP D N 1
ATOM 4680 C CA . ASP C 1 77 ? 19.023 -57.301 7.746 1.00 34.26 223 ASP D CA 1
ATOM 4681 C C . ASP C 1 77 ? 20.490 -57.074 8.093 1.00 28.75 223 ASP D C 1
ATOM 4682 O O . ASP C 1 77 ? 20.937 -57.394 9.196 1.00 22.24 223 ASP D O 1
ATOM 4687 N N . SER C 1 78 ? 21.229 -56.521 7.141 1.00 25.09 224 SER D N 1
ATOM 4688 C CA . SER C 1 78 ? 22.685 -56.630 7.130 1.00 29.16 224 SER D CA 1
ATOM 4689 C C . SER C 1 78 ? 23.419 -55.823 8.195 1.00 30.40 224 SER D C 1
ATOM 4690 O O . SER C 1 78 ? 24.573 -56.110 8.498 1.00 24.77 224 SER D O 1
ATOM 4693 N N . TYR C 1 79 ? 22.766 -54.820 8.767 1.00 27.34 225 TYR D N 1
ATOM 4694 C CA . TYR C 1 79 ? 23.473 -53.912 9.659 1.00 26.22 225 TYR D CA 1
ATOM 4695 C C . TYR C 1 79 ? 23.040 -54.059 11.110 1.00 23.19 225 TYR D C 1
ATOM 4696 O O . TYR C 1 79 ? 23.183 -53.139 11.905 1.00 25.40 225 TYR D O 1
ATOM 4705 N N . ILE C 1 80 ? 22.525 -55.236 11.449 1.00 22.43 226 ILE D N 1
ATOM 4706 C CA . ILE C 1 80 ? 22.262 -55.589 12.842 1.00 26.58 226 ILE D CA 1
ATOM 4707 C C . ILE C 1 80 ? 23.505 -55.450 13.753 1.00 29.70 226 ILE D C 1
ATOM 4708 O O . ILE C 1 80 ? 23.390 -54.884 14.842 1.00 30.62 226 ILE D O 1
ATOM 4713 N N . PRO C 1 81 ? 24.690 -55.945 13.319 1.00 27.61 227 PRO D N 1
ATOM 4714 C CA . PRO C 1 81 ? 25.860 -55.793 14.198 1.00 32.23 227 PRO D CA 1
ATOM 4715 C C . PRO C 1 81 ? 26.183 -54.337 14.525 1.00 32.80 227 PRO D C 1
ATOM 4716 O O . PRO C 1 81 ? 26.741 -54.044 15.582 1.00 30.94 227 PRO D O 1
ATOM 4720 N N . LEU C 1 82 ? 25.833 -53.443 13.608 1.00 29.58 228 LEU D N 1
ATOM 4721 C CA . LEU C 1 82 ? 25.957 -52.011 13.824 1.00 28.03 228 LEU D CA 1
ATOM 4722 C C . LEU C 1 82 ? 25.177 -51.572 15.064 1.00 29.24 228 LEU D C 1
ATOM 4723 O O . LEU C 1 82 ? 25.672 -50.796 15.884 1.00 28.91 228 LEU D O 1
ATOM 4728 N N . HIS C 1 83 ? 23.962 -52.090 15.203 1.00 26.42 229 HIS D N 1
ATOM 4729 C CA . HIS C 1 83 ? 23.100 -51.741 16.326 1.00 23.77 229 HIS D CA 1
ATOM 4730 C C . HIS C 1 83 ? 23.493 -52.488 17.594 1.00 26.60 229 HIS D C 1
ATOM 4731 O O . HIS C 1 83 ? 23.394 -51.949 18.696 1.00 25.92 229 HIS D O 1
ATOM 4738 N N . GLU C 1 84 ? 23.935 -53.732 17.434 1.00 24.63 230 GLU D N 1
ATOM 4739 C CA . GLU C 1 84 ? 24.453 -54.509 18.552 1.00 30.89 230 GLU D CA 1
ATOM 4740 C C . GLU C 1 84 ? 25.687 -53.821 19.137 1.00 26.12 230 GLU D C 1
ATOM 4741 O O . GLU C 1 84 ? 25.894 -53.821 20.348 1.00 25.10 230 GLU D O 1
ATOM 4747 N N . ASP C 1 85 ? 26.492 -53.229 18.260 1.00 29.99 231 ASP D N 1
ATOM 4748 C CA . ASP C 1 85 ? 27.696 -52.508 18.662 1.00 35.54 231 ASP D CA 1
ATOM 4749 C C . ASP C 1 85 ? 27.370 -51.329 19.576 1.00 41.51 231 ASP D C 1
ATOM 4750 O O . ASP C 1 85 ? 28.052 -51.099 20.576 1.00 33.73 231 ASP D O 1
ATOM 4755 N N . LEU C 1 86 ? 26.329 -50.581 19.225 1.00 34.54 232 LEU D N 1
ATOM 4756 C CA . LEU C 1 86 ? 25.887 -49.466 20.050 1.00 33.65 232 LEU D CA 1
ATOM 4757 C C . LEU C 1 86 ? 25.455 -49.954 21.430 1.00 32.91 232 LEU D C 1
ATOM 4758 O O . LEU C 1 86 ? 25.758 -49.326 22.440 1.00 30.55 232 LEU D O 1
ATOM 4763 N N . LEU C 1 87 ? 24.752 -51.082 21.465 1.00 28.85 233 LEU D N 1
ATOM 4764 C CA . LEU C 1 87 ? 24.312 -51.671 22.724 1.00 30.92 233 LEU D CA 1
ATOM 4765 C C . LEU C 1 87 ? 25.499 -52.084 23.588 1.00 36.18 233 LEU D C 1
ATOM 4766 O O . LEU C 1 87 ? 25.467 -51.951 24.812 1.00 32.68 233 LEU D O 1
ATOM 4771 N N . THR C 1 88 ? 26.545 -52.587 22.940 1.00 35.63 234 THR D N 1
ATOM 4772 C CA . THR C 1 88 ? 27.736 -53.040 23.647 1.00 41.73 234 THR D CA 1
ATOM 4773 C C . THR C 1 88 ? 28.475 -51.867 24.292 1.00 41.05 234 THR D C 1
ATOM 4774 O O . THR C 1 88 ? 28.853 -51.926 25.462 1.00 43.07 234 THR D O 1
ATOM 4778 N N . ARG C 1 89 ? 28.666 -50.796 23.528 1.00 41.83 235 ARG D N 1
ATOM 4779 C CA . ARG C 1 89 ? 29.400 -49.634 24.019 1.00 39.56 235 ARG D CA 1
ATOM 4780 C C . ARG C 1 89 ? 28.623 -48.883 25.092 1.00 38.56 235 ARG D C 1
ATOM 4781 O O . ARG C 1 89 ? 29.210 -48.362 26.041 1.00 42.46 235 ARG D O 1
ATOM 4789 N N . ILE C 1 90 ? 27.305 -48.823 24.940 1.00 31.65 236 ILE D N 1
ATOM 4790 C CA . ILE C 1 90 ? 26.456 -48.252 25.977 1.00 36.41 236 ILE D CA 1
ATOM 4791 C C . ILE C 1 90 ? 26.561 -49.109 27.234 1.00 44.00 236 ILE D C 1
ATOM 4792 O O . ILE C 1 90 ? 26.573 -48.594 28.354 1.00 47.85 236 ILE D O 1
ATOM 4797 N N . GLY C 1 91 ? 26.656 -50.420 27.035 1.00 45.49 237 GLY D N 1
ATOM 4798 C CA . GLY C 1 91 ? 26.797 -51.353 28.137 1.00 44.41 237 GLY D CA 1
ATOM 4799 C C . GLY C 1 91 ? 28.111 -51.172 28.873 1.00 47.67 237 GLY D C 1
ATOM 4800 O O . GLY C 1 91 ? 28.156 -51.233 30.101 1.00 46.16 237 GLY D O 1
ATOM 4801 N N . GLU C 1 92 ? 29.184 -50.951 28.120 1.00 48.80 238 GLU D N 1
ATOM 4802 C CA . GLU C 1 92 ? 30.497 -50.719 28.712 1.00 56.08 238 GLU D CA 1
ATOM 4803 C C . GLU C 1 92 ? 30.557 -49.367 29.414 1.00 57.04 238 GLU D C 1
ATOM 4804 O O . GLU C 1 92 ? 31.324 -49.182 30.359 1.00 61.38 238 GLU D O 1
ATOM 4810 N N . ALA C 1 93 ? 29.741 -48.425 28.950 1.00 47.88 239 ALA D N 1
ATOM 4811 C CA . ALA C 1 93 ? 29.702 -47.091 29.535 1.00 40.80 239 ALA D CA 1
ATOM 4812 C C . ALA C 1 93 ? 28.710 -47.021 30.691 1.00 39.97 239 ALA D C 1
ATOM 4813 O O . ALA C 1 93 ? 28.465 -45.951 31.247 1.00 46.80 239 ALA D O 1
ATOM 4815 N N . THR C 1 94 ? 28.139 -48.167 31.045 1.00 41.22 240 THR D N 1
ATOM 4816 C CA . THR C 1 94 ? 27.188 -48.238 32.147 1.00 42.96 240 THR D CA 1
ATOM 4817 C C . THR C 1 94 ? 27.897 -48.577 33.455 1.00 55.90 240 THR D C 1
ATOM 4818 O O . THR C 1 94 ? 28.622 -49.567 33.538 1.00 59.07 240 THR D O 1
ATOM 4822 N N . LYS C 1 95 ? 27.689 -47.747 34.472 1.00 62.81 241 LYS D N 1
ATOM 4823 C CA . LYS C 1 95 ? 28.308 -47.960 35.776 1.00 64.35 241 LYS D CA 1
ATOM 4824 C C . LYS C 1 95 ? 27.621 -49.127 36.498 1.00 66.42 241 LYS D C 1
ATOM 4825 O O . LYS C 1 95 ? 26.509 -49.507 36.127 1.00 59.61 241 LYS D O 1
ATOM 4831 N N . PRO C 1 96 ? 28.289 -49.718 37.513 1.00 71.88 242 PRO D N 1
ATOM 4832 C CA . PRO C 1 96 ? 27.682 -50.779 38.331 1.00 68.63 242 PRO D CA 1
ATOM 4833 C C . PRO C 1 96 ? 26.333 -50.313 38.848 1.00 67.49 242 PRO D C 1
ATOM 4834 O O . PRO C 1 96 ? 25.383 -51.099 38.976 1.00 68.31 242 PRO D O 1
ATOM 4838 N N . ASP C 1 97 ? 26.297 -49.010 39.120 1.00 68.65 243 ASP D N 1
ATOM 4839 C CA . ASP C 1 97 ? 25.087 -48.220 39.289 1.00 69.36 243 ASP D CA 1
ATOM 4840 C C . ASP C 1 97 ? 23.877 -48.679 38.471 1.00 68.77 243 ASP D C 1
ATOM 4841 O O . ASP C 1 97 ? 22.779 -48.870 39.021 1.00 68.66 243 ASP D O 1
ATOM 4846 N N . GLY C 1 98 ? 24.085 -48.902 37.173 1.00 65.58 244 GLY D N 1
ATOM 4847 C CA . GLY C 1 98 ? 22.983 -48.987 36.236 1.00 60.90 244 GLY D CA 1
ATOM 4848 C C . GLY C 1 98 ? 22.905 -47.673 35.478 1.00 50.12 244 GLY D C 1
ATOM 4849 O O . GLY C 1 98 ? 22.212 -47.588 34.472 1.00 48.38 244 GLY D O 1
ATOM 4850 N N . THR C 1 99 ? 23.615 -46.651 35.962 1.00 48.30 245 THR D N 1
ATOM 4851 C CA . THR C 1 99 ? 23.568 -45.317 35.362 1.00 47.42 245 THR D CA 1
ATOM 4852 C C . THR C 1 99 ? 24.655 -45.111 34.311 1.00 49.94 245 THR D C 1
ATOM 4853 O O . THR C 1 99 ? 25.733 -45.710 34.378 1.00 56.77 245 THR D O 1
ATOM 4857 N N . VAL C 1 100 ? 24.349 -44.263 33.335 1.00 47.67 246 VAL D N 1
ATOM 4858 C CA . VAL C 1 100 ? 25.295 -43.905 32.289 1.00 45.43 246 VAL D CA 1
ATOM 4859 C C . VAL C 1 100 ? 25.751 -42.458 32.460 1.00 47.71 246 VAL D C 1
ATOM 4860 O O . VAL C 1 100 ? 24.944 -41.529 32.384 1.00 49.04 246 VAL D O 1
ATOM 4864 N N . GLU C 1 101 ? 27.048 -42.273 32.685 1.00 47.97 247 GLU D N 1
ATOM 4865 C CA . GLU C 1 101 ? 27.604 -40.950 32.946 1.00 52.29 247 GLU D CA 1
ATOM 4866 C C . GLU C 1 101 ? 27.558 -40.057 31.709 1.00 50.19 247 GLU D C 1
ATOM 4867 O O . GLU C 1 101 ? 26.959 -38.983 31.730 1.00 40.51 247 GLU D O 1
ATOM 4873 N N . GLN C 1 102 ? 28.198 -40.505 30.633 1.00 51.05 248 GLN D N 1
ATOM 4874 C CA . GLN C 1 102 ? 28.214 -39.747 29.387 1.00 48.38 248 GLN D CA 1
ATOM 4875 C C . GLN C 1 102 ? 27.979 -40.655 28.184 1.00 37.76 248 GLN D C 1
ATOM 4876 O O . GLN C 1 102 ? 28.467 -41.783 28.140 1.00 38.48 248 GLN D O 1
ATOM 4882 N N . ILE C 1 103 ? 27.228 -40.153 27.211 1.00 35.56 249 ILE D N 1
ATOM 4883 C CA . ILE C 1 103 ? 26.842 -40.950 26.054 1.00 35.11 249 ILE D CA 1
ATOM 4884 C C . ILE C 1 103 ? 27.161 -40.215 24.756 1.00 40.91 249 ILE D C 1
ATOM 4885 O O . ILE C 1 103 ? 27.113 -40.795 23.669 1.00 40.64 249 ILE D O 1
ATOM 4890 N N . GLY C 1 104 ? 27.500 -38.935 24.881 1.00 35.98 250 GLY D N 1
ATOM 4891 C CA . GLY C 1 104 ? 27.751 -38.088 23.730 1.00 32.02 250 GLY D CA 1
ATOM 4892 C C . GLY C 1 104 ? 28.844 -38.587 22.806 1.00 34.28 250 GLY D C 1
ATOM 4893 O O . GLY C 1 104 ? 28.660 -38.627 21.589 1.00 35.24 250 GLY D O 1
ATOM 4894 N N . HIS C 1 105 ? 29.982 -38.966 23.380 1.00 33.60 251 HIS D N 1
ATOM 4895 C CA . HIS C 1 105 ? 31.128 -39.406 22.592 1.00 33.79 251 HIS D CA 1
ATOM 4896 C C . HIS C 1 105 ? 30.817 -40.692 21.832 1.00 32.42 251 HIS D C 1
ATOM 4897 O O . HIS C 1 105 ? 31.270 -40.882 20.704 1.00 35.71 251 HIS D O 1
ATOM 4904 N N . ILE C 1 106 ? 30.037 -41.567 22.457 1.00 30.93 252 ILE D N 1
ATOM 4905 C CA . ILE C 1 106 ? 29.621 -42.814 21.828 1.00 34.48 252 ILE D CA 1
ATOM 4906 C C . ILE C 1 106 ? 28.768 -42.536 20.595 1.00 29.15 252 ILE D C 1
ATOM 4907 O O . ILE C 1 106 ? 29.018 -43.075 19.519 1.00 27.56 252 ILE D O 1
ATOM 4912 N N . LEU C 1 107 ? 27.771 -41.675 20.759 1.00 28.47 253 LEU D N 1
ATOM 4913 C CA . LEU C 1 107 ? 26.849 -41.357 19.676 1.00 31.24 253 LEU D CA 1
ATOM 4914 C C . LEU C 1 107 ? 27.536 -40.606 18.541 1.00 30.06 253 LEU D C 1
ATOM 4915 O O . LEU C 1 107 ? 27.253 -40.850 17.371 1.00 29.79 253 LEU D O 1
ATOM 4920 N N . VAL C 1 108 ? 28.443 -39.700 18.889 1.00 28.20 254 VAL D N 1
ATOM 4921 C CA . VAL C 1 108 ? 29.169 -38.924 17.887 1.00 23.51 254 VAL D CA 1
ATOM 4922 C C . VAL C 1 108 ? 29.953 -39.838 16.943 1.00 22.26 254 VAL D C 1
ATOM 4923 O O . VAL C 1 108 ? 30.004 -39.600 15.735 1.00 29.52 254 VAL D O 1
ATOM 4927 N N . SER C 1 109 ? 30.533 -40.901 17.492 1.00 23.05 255 SER D N 1
ATOM 4928 C CA . SER C 1 109 ? 31.316 -41.847 16.699 1.00 27.22 255 SER D CA 1
ATOM 4929 C C . SER C 1 109 ? 30.464 -42.928 16.025 1.00 31.97 255 SER D C 1
ATOM 4930 O O . SER C 1 109 ? 30.868 -43.494 15.009 1.00 36.56 255 SER D O 1
ATOM 4933 N N . TRP C 1 110 ? 29.293 -43.215 16.587 1.00 30.22 256 TRP D N 1
ATOM 4934 C CA . TRP C 1 110 ? 28.448 -44.292 16.069 1.00 27.23 256 TRP D CA 1
ATOM 4935 C C . TRP C 1 110 ? 27.493 -43.834 14.970 1.00 26.24 256 TRP D C 1
ATOM 4936 O O . TRP C 1 110 ? 27.329 -44.519 13.964 1.00 30.32 256 TRP D O 1
ATOM 4947 N N . LEU C 1 111 ? 26.864 -42.679 15.171 1.00 24.46 257 LEU D N 1
ATOM 4948 C CA . LEU C 1 111 ? 25.852 -42.171 14.240 1.00 20.46 257 LEU D CA 1
ATOM 4949 C C . LEU C 1 111 ? 26.279 -42.088 12.761 1.00 26.69 257 LEU D C 1
ATOM 4950 O O . LEU C 1 111 ? 25.468 -42.395 11.886 1.00 24.58 257 LEU D O 1
ATOM 4955 N N . PRO C 1 112 ? 27.533 -41.676 12.466 1.00 29.53 258 PRO D N 1
ATOM 4956 C CA . PRO C 1 112 ? 27.907 -41.635 11.045 1.00 26.65 258 PRO D CA 1
ATOM 4957 C C . PRO C 1 112 ? 27.868 -43.001 10.364 1.00 25.50 258 PRO D C 1
ATOM 4958 O O . PRO C 1 112 ? 27.836 -43.073 9.136 1.00 25.37 258 PRO D O 1
ATOM 4962 N N . ARG C 1 113 ? 27.868 -44.069 11.151 1.00 23.34 259 ARG D N 1
ATOM 4963 C CA . ARG C 1 113 ? 27.852 -45.412 10.588 1.00 28.91 259 ARG D CA 1
ATOM 4964 C C . ARG C 1 113 ? 26.476 -45.779 10.027 1.00 27.05 259 ARG D C 1
ATOM 4965 O O . ARG C 1 113 ? 26.344 -46.749 9.282 1.00 25.84 259 ARG D O 1
ATOM 4973 N N . LEU C 1 114 ? 25.458 -44.991 10.368 1.00 19.49 260 LEU D N 1
ATOM 4974 C CA . LEU C 1 114 ? 24.105 -45.232 9.865 1.00 21.86 260 LEU D CA 1
ATOM 4975 C C . LEU C 1 114 ? 24.039 -44.963 8.364 1.00 28.75 260 LEU D C 1
ATOM 4976 O O . LEU C 1 114 ? 23.042 -45.271 7.708 1.00 23.73 260 LEU D O 1
ATOM 4981 N N . ASN C 1 115 ? 25.115 -44.372 7.848 1.00 22.29 261 ASN D N 1
ATOM 4982 C CA . ASN C 1 115 ? 25.440 -44.336 6.422 1.00 32.03 261 ASN D CA 1
ATOM 4983 C C . ASN C 1 115 ? 25.075 -45.611 5.663 1.00 23.94 261 ASN D C 1
ATOM 4984 O O . ASN C 1 115 ? 24.661 -45.555 4.506 1.00 25.62 261 ASN D O 1
ATOM 4989 N N . ALA C 1 116 ? 25.240 -46.753 6.325 1.00 25.47 262 ALA D N 1
ATOM 4990 C CA . ALA C 1 116 ? 25.038 -48.063 5.711 1.00 29.90 262 ALA D CA 1
ATOM 4991 C C . ALA C 1 116 ? 23.638 -48.257 5.126 1.00 25.81 262 ALA D C 1
ATOM 4992 O O . ALA C 1 116 ? 23.458 -49.033 4.189 1.00 27.02 262 ALA D O 1
ATOM 4994 N N . TYR C 1 117 ? 22.655 -47.553 5.678 1.00 24.46 263 TYR D N 1
ATOM 4995 C CA . TYR C 1 117 ? 21.263 -47.738 5.274 1.00 23.35 263 TYR D CA 1
ATOM 4996 C C . TYR C 1 117 ? 20.866 -46.947 4.029 1.00 27.41 263 TYR D C 1
ATOM 4997 O O . TYR C 1 117 ? 19.725 -47.044 3.574 1.00 21.55 263 TYR D O 1
ATOM 5006 N N . ARG C 1 118 ? 21.796 -46.174 3.474 1.00 28.94 264 ARG D N 1
ATOM 5007 C CA . ARG C 1 118 ? 21.462 -45.297 2.356 1.00 34.19 264 ARG D CA 1
ATOM 5008 C C . ARG C 1 118 ? 21.075 -46.104 1.115 1.00 28.52 264 ARG D C 1
ATOM 5009 O O . ARG C 1 118 ? 20.208 -45.689 0.348 1.00 27.46 264 ARG D O 1
ATOM 5017 N N . GLY C 1 119 ? 21.695 -47.265 0.936 1.00 22.77 265 GLY D N 1
ATOM 5018 C CA . GLY C 1 119 ? 21.357 -48.139 -0.171 1.00 22.96 265 GLY D CA 1
ATOM 5019 C C . GLY C 1 119 ? 19.963 -48.726 -0.029 1.00 25.89 265 GLY D C 1
ATOM 5020 O O . GLY C 1 119 ? 19.150 -48.660 -0.955 1.00 21.25 265 GLY D O 1
ATOM 5021 N N . TYR C 1 120 ? 19.682 -49.294 1.140 1.00 18.36 266 TYR D N 1
ATOM 5022 C CA . TYR C 1 120 ? 18.393 -49.931 1.376 1.00 23.07 266 TYR D CA 1
ATOM 5023 C C . TYR C 1 120 ? 17.243 -48.941 1.232 1.00 23.24 266 TYR D C 1
ATOM 5024 O O . TYR C 1 120 ? 16.254 -49.216 0.549 1.00 18.60 266 TYR D O 1
ATOM 5033 N N . CYS C 1 121 ? 17.378 -47.790 1.882 1.00 17.91 267 CYS D N 1
ATOM 5034 C CA . CYS C 1 121 ? 16.336 -46.774 1.857 1.00 21.27 267 CYS D CA 1
ATOM 5035 C C . CYS C 1 121 ? 16.086 -46.258 0.442 1.00 23.19 267 CYS D C 1
ATOM 5036 O O . CYS C 1 121 ? 14.956 -45.911 0.092 1.00 22.32 267 CYS D O 1
ATOM 5039 N N . SER C 1 122 ? 17.138 -46.225 -0.372 1.00 19.71 268 SER D N 1
ATOM 5040 C CA . SER C 1 122 ? 17.016 -45.780 -1.756 1.00 22.24 268 SER D CA 1
ATOM 5041 C C . SER C 1 122 ? 16.344 -46.851 -2.614 1.00 26.42 268 SER D C 1
ATOM 5042 O O . SER C 1 122 ? 15.792 -46.549 -3.672 1.00 25.53 268 SER D O 1
ATOM 5045 N N . ASN C 1 123 ? 16.406 -48.101 -2.158 1.00 24.97 269 ASN D N 1
ATOM 5046 C CA . ASN C 1 123 ? 15.693 -49.195 -2.811 1.00 31.58 269 ASN D CA 1
ATOM 5047 C C . ASN C 1 123 ? 14.541 -49.665 -1.934 1.00 46.61 269 ASN D C 1
ATOM 5048 O O . ASN C 1 123 ? 14.462 -50.834 -1.549 1.00 76.22 269 ASN D O 1
ATOM 5053 N N . GLN C 1 124 ? 13.669 -48.734 -1.581 1.00 23.18 270 GLN D N 1
ATOM 5054 C CA . GLN C 1 124 ? 12.456 -49.079 -0.864 1.00 22.54 270 GLN D CA 1
ATOM 5055 C C . GLN C 1 124 ? 11.280 -48.802 -1.789 1.00 21.04 270 GLN D C 1
ATOM 5056 O O . GLN C 1 124 ? 10.283 -49.524 -1.787 1.00 22.30 270 GLN D O 1
ATOM 5062 N N . LEU C 1 125 ? 11.428 -47.757 -2.599 1.00 16.99 271 LEU D N 1
ATOM 5063 C CA . LEU C 1 125 ? 10.423 -47.370 -3.584 1.00 26.25 271 LEU D CA 1
ATOM 5064 C C . LEU C 1 125 ? 10.211 -48.489 -4.599 1.00 19.60 271 LEU D C 1
ATOM 5065 O O . LEU C 1 125 ? 9.078 -48.847 -4.920 1.00 22.40 271 LEU D O 1
ATOM 5070 N N . ALA C 1 126 ? 11.311 -49.036 -5.102 1.00 18.02 272 ALA D N 1
ATOM 5071 C CA . ALA C 1 126 ? 11.246 -50.119 -6.075 1.00 20.79 272 ALA D CA 1
ATOM 5072 C C . ALA C 1 126 ? 10.715 -51.393 -5.428 1.00 20.75 272 ALA D C 1
ATOM 5073 O O . ALA C 1 126 ? 9.990 -52.160 -6.058 1.00 25.03 272 ALA D O 1
ATOM 5075 N N . ALA C 1 127 ? 11.074 -51.613 -4.167 1.00 18.60 273 ALA D N 1
ATOM 5076 C CA . ALA C 1 127 ? 10.579 -52.771 -3.431 1.00 21.31 273 ALA D CA 1
ATOM 5077 C C . ALA C 1 127 ? 9.065 -52.695 -3.284 1.00 23.80 273 ALA D C 1
ATOM 5078 O O . ALA C 1 127 ? 8.363 -53.687 -3.475 1.00 20.95 273 ALA D O 1
ATOM 5080 N N . LYS C 1 128 ? 8.572 -51.505 -2.950 1.00 18.02 274 LYS D N 1
ATOM 5081 C CA . LYS C 1 128 ? 7.140 -51.268 -2.805 1.00 19.10 274 LYS D CA 1
ATOM 5082 C C . LYS C 1 128 ? 6.408 -51.475 -4.129 1.00 19.60 274 LYS D C 1
ATOM 5083 O O . LYS C 1 128 ? 5.288 -51.989 -4.159 1.00 20.07 274 LYS D O 1
ATOM 5089 N N . ALA C 1 129 ? 7.045 -51.074 -5.224 1.00 18.90 275 ALA D N 1
ATOM 5090 C CA . ALA C 1 129 ? 6.461 -51.257 -6.547 1.00 23.90 275 ALA D CA 1
ATOM 5091 C C . ALA C 1 129 ? 6.255 -52.741 -6.858 1.00 23.54 275 ALA D C 1
ATOM 5092 O O . ALA C 1 129 ? 5.204 -53.134 -7.357 1.00 19.41 275 ALA D O 1
ATOM 5094 N N . LEU C 1 130 ? 7.253 -53.563 -6.553 1.00 22.36 276 LEU D N 1
ATOM 5095 C CA . LEU C 1 130 ? 7.141 -54.999 -6.795 1.00 22.24 276 LEU D CA 1
ATOM 5096 C C . LEU C 1 130 ? 6.067 -55.617 -5.904 1.00 24.92 276 LEU D C 1
ATOM 5097 O O . LEU C 1 130 ? 5.289 -56.464 -6.351 1.00 24.62 276 LEU D O 1
ATOM 5102 N N . LEU C 1 131 ? 6.023 -55.189 -4.645 1.00 23.41 277 LEU D N 1
ATOM 5103 C CA . LEU C 1 131 ? 4.982 -55.639 -3.725 1.00 25.61 277 LEU D CA 1
ATOM 5104 C C . LEU C 1 131 ? 3.593 -55.290 -4.253 1.00 24.79 277 LEU D C 1
ATOM 5105 O O . LEU C 1 131 ? 2.667 -56.097 -4.167 1.00 26.83 277 LEU D O 1
ATOM 5110 N N . ASP C 1 132 ? 3.454 -54.089 -4.806 1.00 21.22 278 ASP D N 1
ATOM 5111 C CA . ASP C 1 132 ? 2.178 -53.658 -5.370 1.00 25.88 278 ASP D CA 1
ATOM 5112 C C . ASP C 1 132 ? 1.784 -54.499 -6.585 1.00 26.17 278 ASP D C 1
ATOM 5113 O O . ASP C 1 132 ? 0.601 -54.751 -6.810 1.00 30.77 278 ASP D O 1
ATOM 5118 N N . GLN C 1 133 ? 2.772 -54.935 -7.361 1.00 28.79 279 GLN D N 1
ATOM 5119 C CA . GLN C 1 133 ? 2.520 -55.859 -8.465 1.00 27.63 279 GLN D CA 1
ATOM 5120 C C . GLN C 1 133 ? 1.957 -57.175 -7.948 1.00 26.47 279 GLN D C 1
ATOM 5121 O O . GLN C 1 133 ? 1.080 -57.776 -8.567 1.00 31.69 279 GLN D O 1
ATOM 5127 N N . LYS C 1 134 ? 2.473 -57.616 -6.805 1.00 27.88 280 LYS D N 1
ATOM 5128 C CA . LYS C 1 134 ? 2.114 -58.915 -6.247 1.00 27.88 280 LYS D CA 1
ATOM 5129 C C . LYS C 1 134 ? 0.745 -58.917 -5.566 1.00 33.50 280 LYS D C 1
ATOM 5130 O O . LYS C 1 134 ? 0.316 -59.938 -5.031 1.00 36.86 280 LYS D O 1
ATOM 5136 N N . LYS C 1 135 ? 0.053 -57.783 -5.595 1.00 27.89 281 LYS D N 1
ATOM 5137 C CA . LYS C 1 135 ? -1.309 -57.728 -5.077 1.00 35.92 281 LYS D CA 1
ATOM 5138 C C . LYS C 1 135 ? -2.237 -58.530 -5.985 1.00 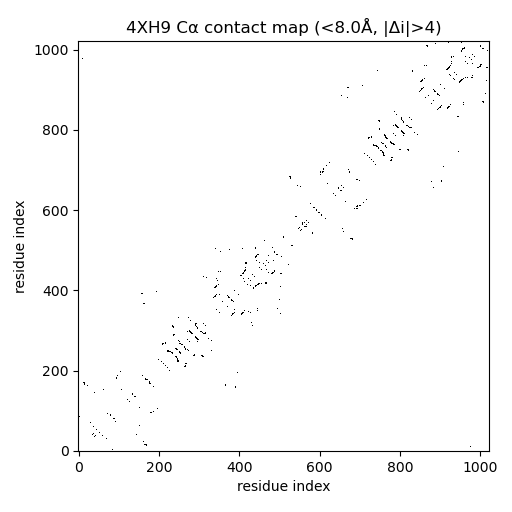37.60 281 LYS D C 1
ATOM 5139 O O . LYS C 1 135 ? -3.347 -58.893 -5.595 1.00 39.35 281 LYS D O 1
ATOM 5145 N N . GLN C 1 136 ? -1.763 -58.805 -7.196 1.00 32.12 282 GLN D N 1
ATOM 5146 C CA . GLN C 1 136 ? -2.495 -59.613 -8.164 1.00 44.00 282 GLN D CA 1
ATOM 5147 C C . GLN C 1 136 ? -2.272 -61.104 -7.921 1.00 45.73 282 GLN D C 1
ATOM 5148 O O . GLN C 1 136 ? -3.001 -61.942 -8.446 1.00 50.47 282 GLN D O 1
ATOM 5154 N N . ASP C 1 137 ? -1.253 -61.423 -7.128 1.00 34.07 283 ASP D N 1
ATOM 5155 C CA . ASP C 1 137 ? -0.873 -62.808 -6.862 1.00 31.86 283 ASP D CA 1
ATOM 5156 C C . ASP C 1 137 ? -1.574 -63.330 -5.609 1.00 30.94 283 ASP D C 1
ATOM 5157 O O . ASP C 1 137 ? -1.255 -62.913 -4.497 1.00 29.82 283 ASP D O 1
ATOM 5162 N N . PRO C 1 138 ? -2.534 -64.252 -5.791 1.00 33.25 284 PRO D N 1
ATOM 5163 C CA . PRO C 1 138 ? -3.319 -64.823 -4.690 1.00 29.21 284 PRO D CA 1
ATOM 5164 C C . PRO C 1 138 ? -2.465 -65.530 -3.641 1.00 23.84 284 PRO D C 1
ATOM 5165 O O . PRO C 1 138 ? -2.740 -65.398 -2.448 1.00 26.35 284 PRO D O 1
ATOM 5169 N N . ARG C 1 139 ? -1.453 -66.271 -4.082 1.00 21.91 285 ARG D N 1
ATOM 5170 C CA . ARG C 1 139 ? -0.575 -66.991 -3.167 1.00 26.98 285 ARG D CA 1
ATOM 5171 C C . ARG C 1 139 ? 0.214 -66.032 -2.279 1.00 23.61 285 ARG D C 1
ATOM 5172 O O . ARG C 1 139 ? 0.400 -66.284 -1.089 1.00 23.06 285 ARG D O 1
ATOM 5180 N N . VAL C 1 140 ? 0.679 -64.933 -2.862 1.00 23.36 286 VAL D N 1
ATOM 5181 C CA . VAL C 1 140 ? 1.394 -63.925 -2.091 1.00 21.54 286 VAL D CA 1
ATOM 5182 C C . VAL C 1 140 ? 0.461 -63.279 -1.073 1.00 21.18 286 VAL D C 1
ATOM 5183 O O . VAL C 1 140 ? 0.790 -63.178 0.107 1.00 19.29 286 VAL D O 1
ATOM 5187 N N . GLN C 1 141 ? -0.712 -62.860 -1.532 1.00 18.43 287 GLN D N 1
ATOM 5188 C CA . GLN C 1 141 ? -1.651 -62.155 -0.666 1.00 23.86 287 GLN D CA 1
ATOM 5189 C C . GLN C 1 141 ? -2.177 -63.046 0.455 1.00 22.83 287 GLN D C 1
ATOM 5190 O O . GLN C 1 141 ? -2.412 -62.571 1.566 1.00 21.80 287 GLN D O 1
ATOM 5196 N N . ASP C 1 142 ? -2.350 -64.333 0.172 1.00 25.99 288 ASP D N 1
ATOM 5197 C CA . ASP C 1 142 ? -2.832 -65.266 1.185 1.00 28.62 288 ASP D CA 1
ATOM 5198 C C . ASP C 1 142 ? -1.781 -65.498 2.270 1.00 23.55 288 ASP D C 1
ATOM 5199 O O . ASP C 1 142 ? -2.114 -65.616 3.451 1.00 24.51 288 ASP D O 1
ATOM 5204 N N . PHE C 1 143 ? -0.516 -65.573 1.864 1.00 20.10 289 PHE D N 1
ATOM 5205 C CA . PHE C 1 143 ? 0.576 -65.730 2.819 1.00 21.12 289 PHE D CA 1
ATOM 5206 C C . PHE C 1 143 ? 0.679 -64.509 3.726 1.00 17.40 289 PHE D C 1
ATOM 5207 O O . PHE C 1 143 ? 0.913 -64.634 4.925 1.00 21.93 289 PHE D O 1
ATOM 5215 N N . LEU C 1 144 ? 0.512 -63.328 3.143 1.00 22.88 290 LEU D N 1
ATOM 5216 C CA . LEU C 1 144 ? 0.571 -62.095 3.917 1.00 20.53 290 LEU D CA 1
ATOM 5217 C C . LEU C 1 144 ? -0.611 -62.010 4.884 1.00 19.97 290 LEU D C 1
ATOM 5218 O O . LEU C 1 144 ? -0.468 -61.515 5.999 1.00 21.16 290 LEU D O 1
ATOM 5223 N N . GLN C 1 145 ? -1.774 -62.505 4.461 1.00 18.93 291 GLN D N 1
ATOM 5224 C CA . GLN C 1 145 ? -2.931 -62.582 5.349 1.00 23.77 291 GLN D CA 1
ATOM 5225 C C . GLN C 1 145 ? -2.613 -63.483 6.531 1.00 24.14 291 GLN D C 1
ATOM 5226 O O . GLN C 1 145 ? -2.892 -63.144 7.680 1.00 23.23 291 GLN D O 1
ATOM 5232 N N . ARG C 1 146 ? -2.017 -64.632 6.233 1.00 22.11 292 ARG D N 1
ATOM 5233 C CA . ARG C 1 146 ? -1.635 -65.596 7.255 1.00 23.51 292 ARG D CA 1
ATOM 5234 C C . ARG C 1 146 ? -0.699 -64.981 8.293 1.00 22.60 292 ARG D C 1
ATOM 5235 O O . ARG C 1 146 ? -0.861 -65.196 9.492 1.00 20.09 292 ARG D O 1
ATOM 5243 N N . CYS C 1 147 ? 0.280 -64.213 7.828 1.00 17.09 293 CYS D N 1
ATOM 5244 C CA . CYS C 1 147 ? 1.221 -63.564 8.733 1.00 21.60 293 CYS D CA 1
ATOM 5245 C C . CYS C 1 147 ? 0.501 -62.590 9.664 1.00 26.07 293 CYS D C 1
ATOM 5246 O O . CYS C 1 147 ? 0.798 -62.522 10.858 1.00 22.47 293 CYS D O 1
ATOM 5249 N N . LEU C 1 148 ? -0.458 -61.854 9.108 1.00 23.00 294 LEU D N 1
ATOM 5250 C CA . LEU C 1 148 ? -1.244 -60.891 9.871 1.00 26.57 294 LEU D CA 1
ATOM 5251 C C . LEU C 1 148 ? -2.106 -61.574 10.928 1.00 24.49 294 LEU D C 1
ATOM 5252 O O . LEU C 1 148 ? -2.465 -60.966 11.933 1.00 21.62 294 LEU D O 1
ATOM 5257 N N . GLU C 1 149 ? -2.428 -62.840 10.695 1.00 25.20 295 GLU D N 1
ATOM 5258 C CA . GLU C 1 149 ? -3.289 -63.596 11.597 1.00 30.43 295 GLU D CA 1
ATOM 5259 C C . GLU C 1 149 ? -2.517 -64.202 12.765 1.00 27.62 295 GLU D C 1
ATOM 5260 O O . GLU C 1 149 ? -3.116 -64.676 13.730 1.00 28.29 295 GLU D O 1
ATOM 5266 N N . SER C 1 150 ? -1.191 -64.197 12.673 1.00 23.25 296 SER D N 1
ATOM 5267 C CA . SER C 1 150 ? -0.363 -64.807 13.708 1.00 27.99 296 SER D CA 1
ATOM 5268 C C . SER C 1 150 ? 0.282 -63.756 14.612 1.00 27.05 296 SER D C 1
ATOM 5269 O O . SER C 1 150 ? 0.538 -62.633 14.181 1.00 26.14 296 SER D O 1
ATOM 5272 N N . PRO C 1 151 ? 0.529 -64.123 15.882 1.00 26.54 297 PRO D N 1
ATOM 5273 C CA . PRO C 1 151 ? 1.011 -63.196 16.914 1.00 31.53 297 PRO D CA 1
ATOM 5274 C C . PRO C 1 151 ? 2.343 -62.513 16.611 1.00 30.80 297 PRO D C 1
ATOM 5275 O O . PRO C 1 151 ? 2.528 -61.376 17.045 1.00 25.99 297 PRO D O 1
ATOM 5279 N N . PHE C 1 152 ? 3.249 -63.177 15.895 1.00 27.06 298 PHE D N 1
ATOM 5280 C CA . PHE C 1 152 ? 4.586 -62.622 15.689 1.00 24.91 298 PHE D CA 1
ATOM 5281 C C . PHE C 1 152 ? 4.556 -61.280 14.959 1.00 21.02 298 PHE D C 1
ATOM 5282 O O . PHE C 1 152 ? 5.431 -60.443 15.161 1.00 20.24 298 PHE D O 1
ATOM 5290 N N . SER C 1 153 ? 3.549 -61.076 14.116 1.00 20.05 299 SER D N 1
ATOM 5291 C CA . SER C 1 153 ? 3.483 -59.870 13.292 1.00 24.25 299 SER D CA 1
ATOM 5292 C C . SER C 1 153 ? 2.966 -58.663 14.064 1.00 20.64 299 SER D C 1
ATOM 5293 O O . SER C 1 153 ? 3.121 -57.521 13.618 1.00 19.90 299 SER D O 1
ATOM 5296 N N . ARG C 1 154 ? 2.351 -58.922 15.215 1.00 16.95 300 ARG D N 1
ATOM 5297 C CA . ARG C 1 154 ? 1.667 -57.888 15.987 1.00 16.83 300 ARG D CA 1
ATOM 5298 C C . ARG C 1 154 ? 0.669 -57.131 15.105 1.00 21.95 300 ARG D C 1
ATOM 5299 O O . ARG C 1 154 ? 0.490 -55.920 15.251 1.00 25.31 300 ARG D O 1
ATOM 5307 N N . LYS C 1 155 ? 0.047 -57.862 14.180 1.00 20.97 301 LYS D N 1
ATOM 5308 C CA . LYS C 1 155 ? -0.961 -57.333 13.256 1.00 16.74 301 LYS D CA 1
ATOM 5309 C C . LYS C 1 155 ? -0.402 -56.291 12.285 1.00 22.27 301 LYS D C 1
ATOM 5310 O O . LYS C 1 155 ? -1.159 -55.615 11.589 1.00 19.98 301 LYS D O 1
ATOM 5316 N N . LEU C 1 156 ? 0.920 -56.173 12.232 1.00 21.94 302 LEU D N 1
ATOM 5317 C CA . LEU C 1 156 ? 1.570 -55.258 11.299 1.00 19.47 302 LEU D CA 1
ATOM 5318 C C . LEU C 1 156 ? 1.850 -55.963 9.977 1.00 22.93 302 LEU D C 1
ATOM 5319 O O . LEU C 1 156 ? 2.200 -57.144 9.957 1.00 22.66 302 LEU D O 1
ATOM 5324 N N . ASP C 1 157 ? 1.700 -55.241 8.872 1.00 20.84 303 ASP D N 1
ATOM 5325 C CA . ASP C 1 157 ? 1.923 -55.832 7.561 1.00 21.44 303 ASP D CA 1
ATOM 5326 C C . ASP C 1 157 ? 3.408 -55.860 7.219 1.00 18.27 303 ASP D C 1
ATOM 5327 O O . ASP C 1 157 ? 4.230 -55.271 7.922 1.00 19.88 303 ASP D O 1
ATOM 5332 N N . LEU C 1 158 ? 3.747 -56.566 6.147 1.00 23.89 304 LEU D N 1
ATOM 5333 C CA . LEU C 1 158 ? 5.135 -56.711 5.730 1.00 22.91 304 LEU D CA 1
ATOM 5334 C C . LEU C 1 158 ? 5.786 -55.359 5.468 1.00 15.86 304 LEU D C 1
ATOM 5335 O O . LEU C 1 158 ? 6.923 -55.126 5.872 1.00 20.87 304 LEU D O 1
ATOM 5340 N N . TRP C 1 159 ? 5.057 -54.470 4.802 1.00 17.70 305 TRP D N 1
ATOM 5341 C CA . TRP C 1 159 ? 5.570 -53.139 4.493 1.00 24.98 305 TRP D CA 1
ATOM 5342 C C . TRP C 1 159 ? 6.037 -52.405 5.748 1.00 18.94 305 TRP D C 1
ATOM 5343 O O . TRP C 1 159 ? 7.025 -51.671 5.713 1.00 18.29 305 TRP D O 1
ATOM 5354 N N . SER C 1 160 ? 5.338 -52.612 6.859 1.00 18.02 306 SER D N 1
ATOM 5355 C CA . SER C 1 160 ? 5.747 -51.995 8.119 1.00 19.92 306 SER D CA 1
ATOM 5356 C C . SER C 1 160 ? 7.129 -52.485 8.554 1.00 19.69 306 SER D C 1
ATOM 5357 O O . SER C 1 160 ? 7.961 -51.697 8.996 1.00 19.70 306 SER D O 1
ATOM 5360 N N . PHE C 1 161 ? 7.374 -53.786 8.424 1.00 14.98 307 PHE D N 1
ATOM 5361 C CA . PHE C 1 161 ? 8.675 -54.349 8.774 1.00 16.77 307 PHE D CA 1
ATOM 5362 C C . PHE C 1 161 ? 9.759 -53.887 7.803 1.00 16.61 307 PHE D C 1
ATOM 5363 O O . PHE C 1 161 ? 10.901 -53.675 8.197 1.00 20.02 307 PHE D O 1
ATOM 5371 N N . LEU C 1 162 ? 9.398 -53.723 6.535 1.00 16.52 308 LEU D N 1
ATOM 5372 C CA . LEU C 1 162 ? 10.342 -53.235 5.535 1.00 15.51 308 LEU D CA 1
ATOM 5373 C C . LEU C 1 162 ? 10.690 -51.767 5.757 1.00 13.87 308 LEU D C 1
ATOM 5374 O O . LEU C 1 162 ? 11.745 -51.300 5.328 1.00 20.54 308 LEU D O 1
ATOM 5379 N N . ASP C 1 163 ? 9.800 -51.049 6.434 1.00 14.00 309 ASP D N 1
ATOM 5380 C CA . ASP C 1 163 ? 9.982 -49.618 6.672 1.00 15.54 309 ASP D CA 1
ATOM 5381 C C . ASP C 1 163 ? 10.672 -49.354 8.007 1.00 19.33 309 ASP D C 1
ATOM 5382 O O . ASP C 1 163 ? 10.817 -48.207 8.431 1.00 19.02 309 ASP D O 1
ATOM 5387 N N . ILE C 1 164 ? 11.096 -50.422 8.668 1.00 19.26 310 ILE D N 1
ATOM 5388 C CA . ILE C 1 164 ? 11.746 -50.298 9.968 1.00 23.30 310 ILE D CA 1
ATOM 5389 C C . ILE C 1 164 ? 12.998 -49.399 9.967 1.00 17.88 310 ILE D C 1
ATOM 5390 O O . ILE C 1 164 ? 13.122 -48.545 10.842 1.00 20.44 310 ILE D O 1
ATOM 5395 N N . PRO C 1 165 ? 13.924 -49.574 8.999 1.00 20.90 311 PRO D N 1
ATOM 5396 C CA . PRO C 1 165 ? 15.093 -48.681 9.013 1.00 15.50 311 PRO D CA 1
ATOM 5397 C C . PRO C 1 165 ? 14.756 -47.200 8.860 1.00 18.21 311 PRO D C 1
ATOM 5398 O O . PRO C 1 165 ? 15.236 -46.398 9.658 1.00 21.22 311 PRO D O 1
ATOM 5402 N N . ARG C 1 166 ? 13.955 -46.845 7.859 1.00 14.14 312 ARG D N 1
ATOM 5403 C CA . ARG C 1 166 ? 13.583 -45.446 7.644 1.00 18.24 312 ARG D CA 1
ATOM 5404 C C . ARG C 1 166 ? 12.900 -44.869 8.877 1.00 21.50 312 ARG D C 1
ATOM 5405 O O . ARG C 1 166 ? 13.180 -43.741 9.285 1.00 18.51 312 ARG D O 1
ATOM 5413 N N . SER C 1 167 ? 12.009 -45.657 9.470 1.00 19.53 313 SER D N 1
ATOM 5414 C CA . SER C 1 167 ? 11.249 -45.225 10.636 1.00 23.26 313 SER D CA 1
ATOM 5415 C C . SER C 1 167 ? 12.133 -45.029 11.861 1.00 24.94 313 SER D C 1
ATOM 5416 O O . SER C 1 167 ? 11.915 -44.114 12.654 1.00 21.80 313 SER D O 1
ATOM 5419 N N . ARG C 1 168 ? 13.124 -45.895 12.027 1.00 17.03 314 ARG D N 1
ATOM 5420 C CA . ARG C 1 168 ? 14.023 -45.780 13.168 1.00 19.53 314 ARG D CA 1
ATOM 5421 C C . ARG C 1 168 ? 14.986 -44.612 12.981 1.00 21.99 314 ARG D C 1
ATOM 5422 O O . ARG C 1 168 ? 15.250 -43.859 13.919 1.00 21.12 314 ARG D O 1
ATOM 5430 N N . LEU C 1 169 ? 15.492 -44.460 11.761 1.00 16.40 315 LEU D N 1
ATOM 5431 C CA . LEU C 1 169 ? 16.492 -43.442 11.448 1.00 16.24 315 LEU D CA 1
ATOM 5432 C C . LEU C 1 169 ? 16.039 -42.019 11.775 1.00 24.03 315 LEU D C 1
ATOM 5433 O O . LEU C 1 169 ? 16.798 -41.235 12.349 1.00 18.13 315 LEU D O 1
ATOM 5438 N N . VAL C 1 170 ? 14.803 -41.686 11.416 1.00 17.76 316 VAL D N 1
ATOM 5439 C CA . VAL C 1 170 ? 14.300 -40.336 11.646 1.00 18.55 316 VAL D CA 1
ATOM 5440 C C . VAL C 1 170 ? 13.993 -40.070 13.119 1.00 18.19 316 VAL D C 1
ATOM 5441 O O . VAL C 1 170 ? 13.703 -38.940 13.501 1.00 23.94 316 VAL D O 1
ATOM 5445 N N . LYS C 1 171 ? 14.072 -41.105 13.948 1.00 20.07 317 LYS D N 1
ATOM 5446 C CA . LYS C 1 171 ? 13.832 -40.941 15.379 1.00 20.71 317 LYS D CA 1
ATOM 5447 C C . LYS C 1 171 ? 15.079 -40.605 16.190 1.00 23.12 317 LYS D C 1
ATOM 5448 O O . LYS C 1 171 ? 14.973 -40.097 17.308 1.00 22.28 317 LYS D O 1
ATOM 5454 N N . TYR C 1 172 ? 16.255 -40.882 15.637 1.00 18.81 318 TYR D N 1
ATOM 5455 C CA . TYR C 1 172 ? 17.497 -40.606 16.359 1.00 19.24 318 TYR D CA 1
ATOM 5456 C C . TYR C 1 172 ? 17.657 -39.126 16.767 1.00 21.96 318 TYR D C 1
ATOM 5457 O O . TYR C 1 172 ? 18.052 -38.855 17.901 1.00 23.41 318 TYR D O 1
ATOM 5466 N N . PRO C 1 173 ? 17.343 -38.167 15.867 1.00 23.80 319 PRO D N 1
ATOM 5467 C CA . PRO C 1 173 ? 17.416 -36.772 16.326 1.00 26.87 319 PRO D CA 1
ATOM 5468 C C . PRO C 1 173 ? 16.466 -36.472 17.481 1.00 28.87 319 PRO D C 1
ATOM 5469 O O . PRO C 1 173 ? 16.809 -35.700 18.375 1.00 26.95 319 PRO D O 1
ATOM 5473 N N . LEU C 1 174 ? 15.285 -37.085 17.459 1.00 28.10 320 LEU D N 1
ATOM 5474 C CA . LEU C 1 174 ? 14.298 -36.888 18.513 1.00 29.71 320 LEU D CA 1
ATOM 5475 C C . LEU C 1 174 ? 14.766 -37.503 19.826 1.00 25.50 320 LEU D C 1
ATOM 5476 O O . LEU C 1 174 ? 14.588 -36.921 20.895 1.00 27.67 320 LEU D O 1
ATOM 5481 N N . LEU C 1 175 ? 15.360 -38.686 19.737 1.00 20.51 321 LEU D N 1
ATOM 5482 C CA . LEU C 1 175 ? 15.869 -39.374 20.916 1.00 22.01 321 LEU D CA 1
ATOM 5483 C C . LEU C 1 175 ? 17.032 -38.608 21.541 1.00 25.52 321 LEU D C 1
ATOM 5484 O O . LEU C 1 175 ? 17.146 -38.521 22.764 1.00 27.40 321 LEU D O 1
ATOM 5489 N N . LEU C 1 176 ? 17.888 -38.050 20.692 1.00 28.26 322 LEU D N 1
ATOM 5490 C CA . LEU C 1 176 ? 19.059 -37.304 21.148 1.00 32.66 322 LEU D CA 1
ATOM 5491 C C . LEU C 1 176 ? 18.668 -36.000 21.832 1.00 27.56 322 LEU D C 1
ATOM 5492 O O . LEU C 1 176 ? 19.226 -35.640 22.870 1.00 27.40 322 LEU D O 1
ATOM 5497 N N . LYS C 1 177 ? 17.706 -35.295 21.244 1.00 29.53 323 LYS D N 1
ATOM 5498 C CA . LYS C 1 177 ? 17.213 -34.048 21.818 1.00 31.69 323 LYS D CA 1
ATOM 5499 C C . LYS C 1 177 ? 16.576 -34.258 23.189 1.00 33.34 323 LYS D C 1
ATOM 5500 O O . LYS C 1 177 ? 16.647 -33.381 24.049 1.00 33.45 323 LYS D O 1
ATOM 5506 N N . GLU C 1 178 ? 15.959 -35.418 23.397 1.00 34.28 324 GLU D N 1
ATOM 5507 C CA . GLU C 1 178 ? 15.343 -35.715 24.686 1.00 31.63 324 GLU D CA 1
ATOM 5508 C C . GLU C 1 178 ? 16.410 -35.924 25.756 1.00 32.76 324 GLU D C 1
ATOM 5509 O O . GLU C 1 178 ? 16.269 -35.451 26.885 1.00 30.39 324 GLU D O 1
ATOM 5515 N N . ILE C 1 179 ? 17.474 -36.634 25.393 1.00 23.49 325 ILE D N 1
ATOM 5516 C CA . ILE C 1 179 ? 18.598 -36.852 26.296 1.00 27.76 325 ILE D CA 1
ATOM 5517 C C . ILE C 1 179 ? 19.256 -35.517 26.644 1.00 30.86 325 ILE D C 1
ATOM 5518 O O . ILE C 1 179 ? 19.613 -35.266 27.796 1.00 31.87 325 ILE D O 1
ATOM 5523 N N . LEU C 1 180 ? 19.399 -34.662 25.636 1.00 25.44 326 LEU D N 1
ATOM 5524 C CA . LEU C 1 180 ? 19.988 -33.338 25.812 1.00 29.43 326 LEU D CA 1
ATOM 5525 C C . LEU C 1 180 ? 19.125 -32.454 26.708 1.00 40.74 326 LEU D C 1
ATOM 5526 O O . LEU C 1 180 ? 19.639 -31.646 27.484 1.00 41.84 326 LEU D O 1
ATOM 5531 N N . LYS C 1 181 ? 17.811 -32.621 26.596 1.00 36.99 327 LYS D N 1
ATOM 5532 C CA . LYS C 1 181 ? 16.858 -31.833 27.368 1.00 38.74 327 LYS D CA 1
ATOM 5533 C C . LYS C 1 181 ? 17.023 -32.056 28.870 1.00 35.67 327 LYS D C 1
ATOM 5534 O O . LYS C 1 181 ? 16.765 -31.157 29.668 1.00 37.53 327 LYS D O 1
ATOM 5540 N N . HIS C 1 182 ? 17.465 -33.249 29.252 1.00 29.42 328 HIS D N 1
ATOM 5541 C CA . HIS C 1 182 ? 17.610 -33.583 30.664 1.00 33.51 328 HIS D CA 1
ATOM 5542 C C . HIS C 1 182 ? 19.071 -33.582 31.104 1.00 32.90 328 HIS D C 1
ATOM 5543 O O . HIS C 1 182 ? 19.399 -34.064 32.188 1.00 38.54 328 HIS D O 1
ATOM 5550 N N . THR C 1 183 ? 19.943 -33.044 30.259 1.00 31.11 329 THR D N 1
ATOM 5551 C CA . THR C 1 183 ? 21.367 -32.977 30.568 1.00 36.44 329 THR D CA 1
ATOM 5552 C C . THR C 1 183 ? 21.734 -31.635 31.202 1.00 42.50 329 THR D C 1
ATOM 5553 O O . THR C 1 183 ? 21.473 -30.582 30.617 1.00 38.74 329 THR D O 1
ATOM 5557 N N . PRO C 1 184 ? 22.330 -31.671 32.408 1.00 47.31 330 PRO D N 1
ATOM 5558 C CA . PRO C 1 184 ? 22.802 -30.462 33.097 1.00 48.25 330 PRO D CA 1
ATOM 5559 C C . PRO C 1 184 ? 23.782 -29.695 32.218 1.00 39.87 330 PRO D C 1
ATOM 5560 O O . PRO C 1 184 ? 24.619 -30.321 31.577 1.00 45.12 330 PRO D O 1
ATOM 5564 N N . LYS C 1 185 ? 23.688 -28.371 32.175 1.00 46.32 331 LYS D N 1
ATOM 5565 C CA . LYS C 1 185 ? 24.453 -27.625 31.180 1.00 54.21 331 LYS D CA 1
ATOM 5566 C C . LYS C 1 185 ? 25.934 -27.476 31.551 1.00 52.90 331 LYS D C 1
ATOM 5567 O O . LYS C 1 185 ? 26.718 -26.923 30.779 1.00 55.65 331 LYS D O 1
ATOM 5573 N N . GLU C 1 186 ? 26.317 -27.982 32.719 1.00 50.63 332 GLU D N 1
ATOM 5574 C CA . GLU C 1 186 ? 27.732 -28.115 33.056 1.00 59.91 332 GLU D CA 1
ATOM 5575 C C . GLU C 1 186 ? 28.312 -29.346 32.366 1.00 54.35 332 GLU D C 1
ATOM 5576 O O . GLU C 1 186 ? 29.473 -29.358 31.957 1.00 50.22 332 GLU D O 1
ATOM 5582 N N . HIS C 1 187 ? 27.475 -30.373 32.246 1.00 50.79 333 HIS D N 1
ATOM 5583 C CA . HIS C 1 187 ? 27.854 -31.679 31.714 1.00 40.58 333 HIS D CA 1
ATOM 5584 C C . HIS C 1 187 ? 28.471 -31.594 30.316 1.00 38.37 333 HIS D C 1
ATOM 5585 O O . HIS C 1 187 ? 28.031 -30.800 29.485 1.00 41.23 333 HIS D O 1
ATOM 5592 N N . PRO C 1 188 ? 29.503 -32.413 30.059 1.00 41.45 334 PRO D N 1
ATOM 5593 C CA . PRO C 1 188 ? 30.184 -32.463 28.758 1.00 42.84 334 PRO D CA 1
ATOM 5594 C C . PRO C 1 188 ? 29.323 -33.020 27.621 1.00 43.77 334 PRO D C 1
ATOM 5595 O O . PRO C 1 188 ? 29.648 -32.786 26.457 1.00 40.24 334 PRO D O 1
ATOM 5599 N N . ASP C 1 189 ? 28.252 -33.741 27.946 1.00 42.34 335 ASP D N 1
ATOM 5600 C CA . ASP C 1 189 ? 27.375 -34.298 26.917 1.00 42.91 335 ASP D CA 1
ATOM 5601 C C . ASP C 1 189 ? 26.586 -33.215 26.197 1.00 40.72 335 ASP D C 1
ATOM 5602 O O . ASP C 1 189 ? 26.050 -33.449 25.117 1.00 42.24 335 ASP D O 1
ATOM 5607 N N . VAL C 1 190 ? 26.509 -32.035 26.801 1.00 37.01 336 VAL D N 1
ATOM 5608 C CA . VAL C 1 190 ? 25.765 -30.928 26.215 1.00 35.12 336 VAL D CA 1
ATOM 5609 C C . VAL C 1 190 ? 26.237 -30.617 24.798 1.00 46.16 336 VAL D C 1
ATOM 5610 O O . VAL C 1 190 ? 25.450 -30.638 23.854 1.00 44.53 336 VAL D O 1
ATOM 5614 N N . GLN C 1 191 ? 27.528 -30.341 24.652 1.00 41.28 337 GLN D N 1
ATOM 5615 C CA . GLN C 1 191 ? 28.072 -29.991 23.350 1.00 38.67 337 GLN D CA 1
ATOM 5616 C C . GLN C 1 191 ? 28.264 -31.241 22.496 1.00 32.79 337 GLN D C 1
ATOM 5617 O O . GLN C 1 191 ? 28.198 -31.178 21.269 1.00 35.15 337 GLN D O 1
ATOM 5623 N N . LEU C 1 192 ? 28.490 -32.377 23.150 1.00 33.80 338 LEU D N 1
ATOM 5624 C CA . LEU C 1 192 ? 28.651 -33.644 22.443 1.00 36.59 338 LEU D CA 1
ATOM 5625 C C . LEU C 1 192 ? 27.343 -34.097 21.789 1.00 31.33 338 LEU D C 1
ATOM 5626 O O . LEU C 1 192 ? 27.341 -34.584 20.657 1.00 29.09 338 LEU D O 1
ATOM 5631 N N . LEU C 1 193 ? 26.233 -33.938 22.502 1.00 29.93 339 LEU D N 1
ATOM 5632 C CA . LEU C 1 193 ? 24.931 -34.290 21.942 1.00 30.27 339 LEU D CA 1
ATOM 5633 C C . LEU C 1 193 ? 24.533 -33.301 20.851 1.00 35.18 339 LEU D C 1
ATOM 5634 O O . LEU C 1 193 ? 23.899 -33.677 19.868 1.00 30.71 339 LEU D O 1
ATOM 5639 N N . GLU C 1 194 ? 24.915 -32.039 21.021 1.00 36.41 340 GLU D N 1
ATOM 5640 C CA . GLU C 1 194 ? 24.654 -31.031 20.000 1.00 32.57 340 GLU D CA 1
ATOM 5641 C C . GLU C 1 194 ? 25.422 -31.360 18.723 1.00 29.96 340 GLU D C 1
ATOM 5642 O O . GLU C 1 194 ? 24.916 -31.176 17.616 1.00 30.55 340 GLU D O 1
ATOM 5648 N N . ASP C 1 195 ? 26.643 -31.857 18.885 1.00 30.27 341 ASP D N 1
ATOM 5649 C CA . ASP C 1 195 ? 27.425 -32.340 17.753 1.00 31.47 341 ASP D CA 1
ATOM 5650 C C . ASP C 1 195 ? 26.761 -33.565 17.128 1.00 25.14 341 ASP D C 1
ATOM 5651 O O . ASP C 1 195 ? 26.678 -33.681 15.908 1.00 28.78 341 ASP D O 1
ATOM 5656 N N . ALA C 1 196 ? 26.286 -34.472 17.978 1.00 29.78 342 ALA D N 1
ATOM 5657 C CA . ALA C 1 196 ? 25.658 -35.712 17.524 1.00 32.67 342 ALA D CA 1
ATOM 5658 C C . ALA C 1 196 ? 24.382 -35.439 16.732 1.00 35.11 342 ALA D C 1
ATOM 5659 O O . ALA C 1 196 ? 24.093 -36.123 15.748 1.00 30.46 342 ALA D O 1
ATOM 5661 N N . ILE C 1 197 ? 23.624 -34.436 17.164 1.00 32.06 343 ILE D N 1
ATOM 5662 C CA . ILE C 1 197 ? 22.408 -34.037 16.463 1.00 32.36 343 ILE D CA 1
ATOM 5663 C C . ILE C 1 197 ? 22.738 -33.539 15.057 1.00 33.76 343 ILE D C 1
ATOM 5664 O O . ILE C 1 197 ? 22.078 -33.911 14.089 1.00 30.11 343 ILE D O 1
ATOM 5669 N N . LEU C 1 198 ? 23.769 -32.709 14.943 1.00 31.14 344 LEU D N 1
ATOM 5670 C CA . LEU C 1 198 ? 24.211 -32.227 13.637 1.00 31.99 344 LEU D CA 1
ATOM 5671 C C . LEU C 1 198 ? 24.686 -33.379 12.756 1.00 27.27 344 LEU D C 1
ATOM 5672 O O . LEU C 1 198 ? 24.486 -33.370 11.542 1.00 27.44 344 LEU D O 1
ATOM 5677 N N . ILE C 1 199 ? 25.314 -34.372 13.375 1.00 28.64 345 ILE D N 1
ATOM 5678 C CA . ILE C 1 199 ? 25.814 -35.530 12.645 1.00 28.12 345 ILE D CA 1
ATOM 5679 C C . ILE C 1 199 ? 24.681 -36.341 12.017 1.00 24.09 345 ILE D C 1
ATOM 5680 O O . ILE C 1 199 ? 24.710 -36.637 10.823 1.00 27.12 345 ILE D O 1
ATOM 5685 N N . ILE C 1 200 ? 23.678 -36.694 12.812 1.00 22.90 346 ILE D N 1
ATOM 5686 C CA . ILE C 1 200 ? 22.589 -37.516 12.298 1.00 25.55 346 ILE D CA 1
ATOM 5687 C C . ILE C 1 200 ? 21.747 -36.730 11.289 1.00 25.78 346 ILE D C 1
ATOM 5688 O O . ILE C 1 200 ? 21.194 -37.307 10.355 1.00 23.18 346 ILE D O 1
ATOM 5693 N N . GLN C 1 201 ? 21.683 -35.411 11.452 1.00 24.09 347 GLN D N 1
ATOM 5694 C CA . GLN C 1 201 ? 20.992 -34.568 10.483 1.00 23.72 347 GLN D CA 1
ATOM 5695 C C . GLN C 1 201 ? 21.701 -34.617 9.133 1.00 26.29 347 GLN D C 1
ATOM 5696 O O . GLN C 1 201 ? 21.057 -34.628 8.083 1.00 27.06 347 GLN D O 1
ATOM 5702 N N . GLY C 1 202 ? 23.029 -34.654 9.165 1.00 25.75 348 GLY D N 1
ATOM 5703 C CA . GLY C 1 202 ? 23.808 -34.791 7.947 1.00 25.94 348 GLY D CA 1
ATOM 5704 C C . GLY C 1 202 ? 23.587 -36.152 7.314 1.00 26.39 348 GLY D C 1
ATOM 5705 O O . GLY C 1 202 ? 23.429 -36.263 6.099 1.00 27.78 348 GLY D O 1
ATOM 5706 N N . VAL C 1 203 ? 23.571 -37.186 8.151 1.00 28.44 349 VAL D N 1
ATOM 5707 C CA . VAL C 1 203 ? 23.326 -38.557 7.705 1.00 26.01 349 VAL D CA 1
ATOM 5708 C C . VAL C 1 203 ? 21.942 -38.694 7.073 1.00 23.78 349 VAL D C 1
ATOM 5709 O O . VAL C 1 203 ? 21.791 -39.276 5.997 1.00 25.79 349 VAL D O 1
ATOM 5713 N N . LEU C 1 204 ? 20.937 -38.149 7.749 1.00 20.57 350 LEU D N 1
ATOM 5714 C CA . LEU C 1 204 ? 19.566 -38.190 7.254 1.00 21.87 350 LEU D CA 1
ATOM 5715 C C . LEU C 1 204 ? 19.409 -37.377 5.973 1.00 22.13 350 LEU D C 1
ATOM 5716 O O . LEU C 1 204 ? 18.672 -37.767 5.071 1.00 23.87 350 LEU D O 1
ATOM 5721 N N . SER C 1 205 ? 20.104 -36.246 5.898 1.00 28.27 351 SER D N 1
ATOM 5722 C CA . SER C 1 205 ? 20.109 -35.432 4.687 1.00 28.22 351 SER D CA 1
ATOM 5723 C C . SER C 1 205 ? 20.660 -36.213 3.498 1.00 17.14 351 SER D C 1
ATOM 5724 O O . SER C 1 205 ? 20.109 -36.160 2.400 1.00 27.59 351 SER D O 1
ATOM 5727 N N . ASP C 1 206 ? 21.750 -36.936 3.725 1.00 22.08 352 ASP D N 1
ATOM 5728 C CA . ASP C 1 206 ? 22.371 -37.735 2.672 1.00 25.68 352 ASP D CA 1
ATOM 5729 C C . ASP C 1 206 ? 21.454 -38.867 2.215 1.00 22.56 352 ASP D C 1
ATOM 5730 O O . ASP C 1 206 ? 21.288 -39.096 1.017 1.00 24.25 352 ASP D O 1
ATOM 5735 N N . ILE C 1 207 ? 20.862 -39.571 3.175 1.00 22.07 353 ILE D N 1
ATOM 5736 C CA . ILE C 1 207 ? 19.925 -40.646 2.866 1.00 24.08 353 ILE D CA 1
ATOM 5737 C C . ILE C 1 207 ? 18.721 -40.089 2.111 1.00 22.37 353 ILE D C 1
ATOM 5738 O O . ILE C 1 207 ? 18.247 -40.686 1.141 1.00 23.92 353 ILE D O 1
ATOM 5743 N N . ASN C 1 208 ? 18.250 -38.928 2.552 1.00 20.86 354 ASN D N 1
ATOM 5744 C CA . ASN C 1 208 ? 17.148 -38.237 1.895 1.00 23.74 354 ASN D CA 1
ATOM 5745 C C . ASN C 1 208 ? 17.462 -37.910 0.436 1.00 23.43 354 ASN D C 1
ATOM 5746 O O . ASN C 1 208 ? 16.650 -38.152 -0.454 1.00 23.40 354 ASN D O 1
ATOM 5751 N N . LEU C 1 209 ? 18.654 -37.375 0.197 1.00 25.43 355 LEU D N 1
ATOM 5752 C CA . LEU C 1 209 ? 19.061 -36.987 -1.150 1.00 28.33 355 LEU D CA 1
ATOM 5753 C C . LEU C 1 209 ? 19.288 -38.207 -2.041 1.00 22.64 355 LEU D C 1
ATOM 5754 O O . LEU C 1 209 ? 18.949 -38.199 -3.225 1.00 23.01 355 LEU D O 1
ATOM 5759 N N . LYS C 1 210 ? 19.866 -39.253 -1.462 1.00 22.44 356 LYS D N 1
ATOM 5760 C CA . LYS C 1 210 ? 20.093 -40.502 -2.182 1.00 25.12 356 LYS D CA 1
ATOM 5761 C C . LYS C 1 210 ? 18.771 -41.137 -2.617 1.00 20.05 356 LYS D C 1
ATOM 5762 O O . LYS C 1 210 ? 18.653 -41.652 -3.730 1.00 21.64 356 LYS D O 1
ATOM 5768 N N . LYS C 1 211 ? 17.778 -41.095 -1.734 1.00 25.11 357 LYS D N 1
ATOM 5769 C CA . LYS C 1 211 ? 16.454 -41.620 -2.052 1.00 22.83 357 LYS D CA 1
ATOM 5770 C C . LYS C 1 211 ? 15.878 -40.853 -3.235 1.00 19.38 357 LYS D C 1
ATOM 5771 O O . LYS C 1 211 ? 15.326 -41.444 -4.164 1.00 23.63 357 LYS D O 1
ATOM 5777 N N . GLY C 1 212 ? 16.021 -39.533 -3.191 1.00 21.32 358 GLY D N 1
ATOM 5778 C CA . GLY C 1 212 ? 15.571 -38.676 -4.270 1.00 25.86 358 GLY D CA 1
ATOM 5779 C C . GLY C 1 212 ? 16.249 -38.999 -5.588 1.00 20.43 358 GLY D C 1
ATOM 5780 O O . GLY C 1 212 ? 15.591 -39.065 -6.625 1.00 22.90 358 GLY D O 1
ATOM 5781 N N . GLU C 1 213 ? 17.563 -39.199 -5.551 1.00 25.38 359 GLU D N 1
ATOM 5782 C CA . GLU C 1 213 ? 18.304 -39.564 -6.757 1.00 30.68 359 GLU D CA 1
ATOM 5783 C C . GLU C 1 213 ? 17.807 -40.875 -7.351 1.00 28.16 359 GLU D C 1
ATOM 5784 O O . GLU C 1 213 ? 17.614 -40.980 -8.564 1.00 24.89 359 GLU D O 1
ATOM 5790 N N . SER C 1 214 ? 17.597 -41.874 -6.497 1.00 25.10 360 SER D N 1
ATOM 5791 C CA . SER C 1 214 ? 17.137 -43.176 -6.966 1.00 25.39 360 SER D CA 1
ATOM 5792 C C . SER C 1 214 ? 15.737 -43.084 -7.554 1.00 24.08 360 SER D C 1
ATOM 5793 O O . SER C 1 214 ? 15.460 -43.678 -8.592 1.00 28.79 360 SER D O 1
ATOM 5796 N N . GLU C 1 215 ? 14.857 -42.338 -6.891 1.00 23.25 361 GLU D N 1
ATOM 5797 C CA . GLU C 1 215 ? 13.503 -42.159 -7.395 1.00 22.33 361 GLU D CA 1
ATOM 5798 C C . GLU C 1 215 ? 13.545 -41.436 -8.735 1.00 20.69 361 GLU D C 1
ATOM 5799 O O . GLU C 1 215 ? 12.802 -41.765 -9.659 1.00 24.24 361 GLU D O 1
ATOM 5805 N N . CYS C 1 216 ? 14.427 -40.450 -8.826 1.00 25.12 362 CYS D N 1
ATOM 5806 C CA . CYS C 1 216 ? 14.628 -39.709 -10.058 1.00 25.98 362 CYS D CA 1
ATOM 5807 C C . CYS C 1 216 ? 15.047 -40.653 -11.184 1.00 25.48 362 CYS D C 1
ATOM 5808 O O . CYS C 1 216 ? 14.441 -40.665 -12.252 1.00 27.04 362 CYS D O 1
ATOM 5811 N N . GLN C 1 217 ? 16.068 -41.464 -10.924 1.00 30.99 363 GLN D N 1
ATOM 5812 C CA . GLN C 1 217 ? 16.576 -42.405 -11.918 1.00 28.93 363 GLN D CA 1
ATOM 5813 C C . GLN C 1 217 ? 15.549 -43.488 -12.238 1.00 32.12 363 GLN D C 1
ATOM 5814 O O . GLN C 1 217 ? 15.442 -43.944 -13.380 1.00 26.93 363 GLN D O 1
ATOM 5820 N N . TYR C 1 218 ? 14.798 -43.891 -11.217 1.00 22.14 364 TYR D N 1
ATOM 5821 C CA . TYR C 1 218 ? 13.758 -44.901 -11.357 1.00 25.35 364 TYR D CA 1
ATOM 5822 C C . TYR C 1 218 ? 12.759 -44.535 -12.453 1.00 31.28 364 TYR D C 1
ATOM 5823 O O . TYR C 1 218 ? 12.390 -45.376 -13.269 1.00 25.90 364 TYR D O 1
ATOM 5832 N N . TYR C 1 219 ? 12.330 -43.278 -12.478 1.00 21.57 365 TYR D N 1
ATOM 5833 C CA . TYR C 1 219 ? 11.329 -42.856 -13.451 1.00 21.94 365 TYR D CA 1
ATOM 5834 C C . TYR C 1 219 ? 11.958 -42.471 -14.785 1.00 23.62 365 TYR D C 1
ATOM 5835 O O . TYR C 1 219 ? 11.354 -42.671 -15.839 1.00 29.18 365 TYR D O 1
ATOM 5844 N N . ILE C 1 220 ? 13.169 -41.925 -14.738 1.00 22.91 366 ILE D N 1
ATOM 5845 C CA . ILE C 1 220 ? 13.911 -41.622 -15.956 1.00 29.37 366 ILE D CA 1
ATOM 5846 C C . ILE C 1 220 ? 14.079 -42.889 -16.798 1.00 28.57 366 ILE D C 1
ATOM 5847 O O . ILE C 1 220 ? 13.973 -42.853 -18.024 1.00 30.87 366 ILE D O 1
ATOM 5852 N N . ASP C 1 221 ? 14.303 -44.014 -16.125 1.00 28.14 367 ASP D N 1
ATOM 5853 C CA . ASP C 1 221 ? 14.473 -45.296 -16.805 1.00 33.77 367 ASP D CA 1
ATOM 5854 C C . ASP C 1 221 ? 13.180 -45.811 -17.432 1.00 32.79 367 ASP D C 1
ATOM 5855 O O . ASP C 1 221 ? 13.215 -46.666 -18.314 1.00 35.66 367 ASP D O 1
ATOM 5860 N N . LYS C 1 222 ? 12.041 -45.297 -16.979 1.00 19.72 368 LYS D N 1
ATOM 5861 C CA . LYS C 1 222 ? 10.756 -45.765 -17.489 1.00 24.89 368 LYS D CA 1
ATOM 5862 C C . LYS C 1 222 ? 10.210 -44.850 -18.582 1.00 25.41 368 LYS D C 1
ATOM 5863 O O . LYS C 1 222 ? 9.114 -45.074 -19.099 1.00 26.88 368 LYS D O 1
ATOM 5869 N N . LEU C 1 223 ? 10.980 -43.825 -18.934 1.00 20.37 369 LEU D N 1
ATOM 5870 C CA . LEU C 1 223 ? 10.578 -42.893 -19.980 1.00 23.10 369 LEU D CA 1
ATOM 5871 C C . LEU C 1 223 ? 10.759 -43.499 -21.367 1.00 30.78 369 LEU D C 1
ATOM 5872 O O . LEU C 1 223 ? 11.774 -44.131 -21.654 1.00 31.17 369 LEU D O 1
ATOM 5877 N N . GLU C 1 224 ? 9.763 -43.290 -22.220 1.00 26.04 370 GLU D N 1
ATOM 5878 C CA . GLU C 1 224 ? 9.778 -43.792 -23.586 1.00 31.71 370 GLU D CA 1
ATOM 5879 C C . GLU C 1 224 ? 9.568 -42.632 -24.552 1.00 30.56 370 GLU D C 1
ATOM 5880 O O . GLU C 1 224 ? 8.758 -41.742 -24.290 1.00 29.89 370 GLU D O 1
ATOM 5886 N N . TYR C 1 225 ? 10.297 -42.633 -25.664 1.00 27.29 371 TYR D N 1
ATOM 5887 C CA . TYR C 1 225 ? 10.256 -41.505 -26.592 1.00 28.68 371 TYR D CA 1
ATOM 5888 C C . TYR C 1 225 ? 9.758 -41.892 -27.984 1.00 34.21 371 TYR D C 1
ATOM 5889 O O . TYR C 1 225 ? 10.185 -42.898 -28.551 1.00 34.54 371 TYR D O 1
ATOM 5898 N N . LEU C 1 226 ? 8.855 -41.081 -28.530 1.00 31.64 372 LEU D N 1
ATOM 5899 C CA . LEU C 1 226 ? 8.408 -41.238 -29.912 1.00 35.05 372 LEU D CA 1
ATOM 5900 C C . LEU C 1 226 ? 9.525 -40.896 -30.880 1.00 33.24 372 LEU D C 1
ATOM 5901 O O . LEU C 1 226 ? 9.771 -41.615 -31.847 1.00 33.05 372 LEU D O 1
ATOM 5906 N N . ASP C 1 227 ? 10.189 -39.778 -30.616 1.00 32.75 373 ASP D N 1
ATOM 5907 C CA . ASP C 1 227 ? 11.213 -39.274 -31.514 1.00 34.13 373 ASP D CA 1
ATOM 5908 C C . ASP C 1 227 ? 12.427 -38.856 -30.702 1.00 31.90 373 ASP D C 1
ATOM 5909 O O . ASP C 1 227 ? 12.312 -38.508 -29.526 1.00 27.72 373 ASP D O 1
ATOM 5914 N N . GLU C 1 228 ? 13.588 -38.888 -31.346 1.00 32.41 374 GLU D N 1
ATOM 5915 C CA . GLU C 1 228 ? 14.839 -38.469 -30.727 1.00 28.07 374 GLU D CA 1
ATOM 5916 C C . GLU C 1 228 ? 14.788 -37.013 -30.265 1.00 28.07 374 GLU D C 1
ATOM 5917 O O . GLU C 1 228 ? 15.438 -36.648 -29.286 1.00 25.11 374 GLU D O 1
ATOM 5923 N N . LYS C 1 229 ? 14.008 -36.190 -30.964 1.00 28.95 375 LYS D N 1
ATOM 5924 C CA . LYS C 1 229 ? 13.931 -34.760 -30.659 1.00 30.83 375 LYS D CA 1
ATOM 5925 C C . LYS C 1 229 ? 13.218 -34.498 -29.334 1.00 28.90 375 LYS D C 1
ATOM 5926 O O . LYS C 1 229 ? 13.322 -33.407 -28.773 1.00 37.78 375 LYS D O 1
ATOM 5932 N N . GLN C 1 230 ? 12.490 -35.496 -28.845 1.00 27.11 376 GLN D N 1
ATOM 5933 C CA . GLN C 1 230 ? 11.826 -35.400 -27.549 1.00 27.55 376 GLN D CA 1
ATOM 5934 C C . GLN C 1 230 ? 12.820 -35.578 -26.411 1.00 28.23 376 GLN D C 1
ATOM 5935 O O . GLN C 1 230 ? 12.579 -35.145 -25.287 1.00 32.56 376 GLN D O 1
ATOM 5941 N N . ARG C 1 231 ? 13.937 -36.229 -26.707 1.00 28.00 377 ARG D N 1
ATOM 5942 C CA . ARG C 1 231 ? 14.957 -36.476 -25.700 1.00 31.97 377 ARG D CA 1
ATOM 5943 C C . ARG C 1 231 ? 15.734 -35.193 -25.414 1.00 32.51 377 ARG D C 1
ATOM 5944 O O . ARG C 1 231 ? 15.998 -34.400 -26.316 1.00 38.32 377 ARG D O 1
ATOM 5952 N N . ASP C 1 232 ? 16.078 -34.989 -24.149 1.00 34.50 378 ASP D N 1
ATOM 5953 C CA . ASP C 1 232 ? 16.798 -33.796 -23.718 1.00 38.46 378 ASP D CA 1
ATOM 5954 C C . ASP C 1 232 ? 17.814 -34.208 -22.664 1.00 32.01 378 ASP D C 1
ATOM 5955 O O . ASP C 1 232 ? 17.462 -34.887 -21.702 1.00 34.25 378 ASP D O 1
ATOM 5960 N N . PRO C 1 233 ? 19.085 -33.812 -22.851 1.00 33.00 379 PRO D N 1
ATOM 5961 C CA . PRO C 1 233 ? 20.170 -34.157 -21.926 1.00 28.90 379 PRO D CA 1
ATOM 5962 C C . PRO C 1 233 ? 19.866 -33.768 -20.481 1.00 28.55 379 PRO D C 1
ATOM 5963 O O . PRO C 1 233 ? 20.358 -34.412 -19.554 1.00 29.27 379 PRO D O 1
ATOM 5967 N N . ARG C 1 234 ? 19.058 -32.728 -20.297 1.00 28.63 380 ARG D N 1
ATOM 5968 C CA . ARG C 1 234 ? 18.719 -32.254 -18.960 1.00 23.14 380 ARG D CA 1
ATOM 5969 C C . ARG C 1 234 ? 17.842 -33.254 -18.212 1.00 26.54 380 ARG D C 1
ATOM 5970 O O . ARG C 1 234 ? 17.819 -33.264 -16.982 1.00 28.94 380 ARG D O 1
ATOM 5978 N N . ILE C 1 235 ? 17.128 -34.092 -18.956 1.00 21.46 381 ILE D N 1
ATOM 5979 C CA . ILE C 1 235 ? 16.348 -35.168 -18.354 1.00 27.78 381 ILE D CA 1
ATOM 5980 C C . ILE C 1 235 ? 17.268 -36.207 -17.719 1.00 31.14 381 ILE D C 1
ATOM 5981 O O . ILE C 1 235 ? 17.172 -36.478 -16.521 1.00 31.84 381 ILE D O 1
ATOM 5986 N N . GLU C 1 236 ? 18.162 -36.777 -18.525 1.00 24.79 382 GLU D N 1
ATOM 5987 C CA . GLU C 1 236 ? 19.102 -37.790 -18.048 1.00 28.26 382 GLU D CA 1
ATOM 5988 C C . GLU C 1 236 ? 20.006 -37.267 -16.940 1.00 28.93 382 GLU D C 1
ATOM 5989 O O . GLU C 1 236 ? 20.395 -38.016 -16.045 1.00 33.69 382 GLU D O 1
ATOM 5995 N N . ALA C 1 237 ? 20.337 -35.981 -17.003 1.00 28.94 383 ALA D N 1
ATOM 5996 C CA . ALA C 1 237 ? 21.265 -35.386 -16.047 1.00 27.35 383 ALA D CA 1
ATOM 5997 C C . ALA C 1 237 ? 20.589 -35.038 -14.722 1.00 25.48 383 ALA D C 1
ATOM 5998 O O . ALA C 1 237 ? 21.261 -34.681 -13.755 1.00 28.78 383 ALA D O 1
ATOM 6000 N N . SER C 1 238 ? 19.264 -35.143 -14.680 1.00 29.44 384 SER D N 1
ATOM 6001 C CA . SER C 1 238 ? 18.509 -34.807 -13.474 1.00 27.88 384 SER D CA 1
ATOM 6002 C C . SER C 1 238 ? 18.858 -35.720 -12.301 1.00 36.15 384 SER D C 1
ATOM 6003 O O . SER C 1 238 ? 19.074 -36.919 -12.478 1.00 25.48 384 SER D O 1
ATOM 6006 N N . LYS C 1 239 ? 18.910 -35.139 -11.105 1.00 34.08 385 LYS D N 1
ATOM 6007 C CA . LYS C 1 239 ? 19.170 -35.891 -9.882 1.00 26.12 385 LYS D CA 1
ATOM 6008 C C . LYS C 1 239 ? 18.058 -35.644 -8.871 1.00 29.28 385 LYS D C 1
ATOM 6009 O O . LYS C 1 239 ? 17.940 -36.347 -7.865 1.00 26.90 385 LYS D O 1
ATOM 6015 N N . VAL C 1 240 ? 17.246 -34.629 -9.149 1.00 26.37 386 VAL D N 1
ATOM 6016 C CA . VAL C 1 240 ? 16.143 -34.256 -8.275 1.00 25.29 386 VAL D CA 1
ATOM 6017 C C . VAL C 1 240 ? 14.823 -34.263 -9.038 1.00 27.61 386 VAL D C 1
ATOM 6018 O O . VAL C 1 240 ? 14.685 -33.603 -10.068 1.00 26.52 386 VAL D O 1
ATOM 6022 N N . LEU C 1 241 ? 13.860 -35.026 -8.532 1.00 22.35 387 LEU D N 1
ATOM 6023 C CA . LEU C 1 241 ? 12.512 -35.032 -9.080 1.00 19.83 387 LEU D CA 1
ATOM 6024 C C . LEU C 1 241 ? 11.582 -34.322 -8.100 1.00 25.70 387 LEU D C 1
ATOM 6025 O O . LEU C 1 241 ? 11.160 -34.902 -7.103 1.00 26.61 387 LEU D O 1
ATOM 6030 N N . LEU C 1 242 ? 11.274 -33.062 -8.388 1.00 21.11 388 LEU D N 1
ATOM 6031 C CA . LEU C 1 242 ? 10.559 -32.205 -7.441 1.00 25.38 388 LEU D CA 1
ATOM 6032 C C . LEU C 1 242 ? 9.129 -32.653 -7.185 1.00 22.51 388 LEU D C 1
ATOM 6033 O O . LEU C 1 242 ? 8.670 -32.670 -6.044 1.00 28.19 388 LEU D O 1
ATOM 6038 N N . CYS C 1 243 ? 8.425 -33.010 -8.252 1.00 21.89 389 CYS D N 1
ATOM 6039 C CA . CYS C 1 243 ? 7.015 -33.345 -8.154 1.00 20.74 389 CYS D CA 1
ATOM 6040 C C . CYS C 1 243 ? 6.612 -34.203 -9.347 1.00 24.77 389 CYS D C 1
ATOM 6041 O O . CYS C 1 243 ? 7.051 -33.959 -10.472 1.00 22.10 389 CYS D O 1
ATOM 6044 N N . HIS C 1 244 ? 5.797 -35.222 -9.101 1.00 21.76 390 HIS D N 1
ATOM 6045 C CA . HIS C 1 244 ? 5.288 -36.050 -10.187 1.00 22.11 390 HIS D CA 1
ATOM 6046 C C . HIS C 1 244 ? 3.937 -36.649 -9.823 1.00 23.62 390 HIS D C 1
ATOM 6047 O O . HIS C 1 244 ? 3.627 -36.838 -8.647 1.00 21.31 390 HIS D O 1
ATOM 6054 N N . GLY C 1 245 ? 3.130 -36.930 -10.841 1.00 21.44 391 GLY D N 1
ATOM 6055 C CA . GLY C 1 245 ? 1.783 -37.422 -10.628 1.00 18.03 391 GLY D CA 1
ATOM 6056 C C . GLY C 1 245 ? 0.899 -37.100 -11.813 1.00 21.31 391 GLY D C 1
ATOM 6057 O O . GLY C 1 245 ? 1.342 -36.475 -12.777 1.00 21.01 391 GLY D O 1
ATOM 6058 N N . GLU C 1 246 ? -0.358 -37.518 -11.746 1.00 19.63 392 GLU D N 1
ATOM 6059 C CA . GLU C 1 246 ? -1.248 -37.354 -12.881 1.00 27.41 392 GLU D CA 1
ATOM 6060 C C . GLU C 1 246 ? -2.075 -36.078 -12.777 1.00 22.64 392 GLU D C 1
ATOM 6061 O O . GLU C 1 246 ? -2.469 -35.647 -11.690 1.00 20.64 392 GLU D O 1
ATOM 6067 N N . LEU C 1 247 ? -2.293 -35.466 -13.933 1.00 18.43 393 LEU D N 1
ATOM 6068 C CA . LEU C 1 247 ? -3.135 -34.289 -14.063 1.00 21.72 393 LEU D CA 1
ATOM 6069 C C . LEU C 1 247 ? -3.998 -34.480 -15.299 1.00 22.72 393 LEU D C 1
ATOM 6070 O O . LEU C 1 247 ? -3.632 -35.233 -16.200 1.00 29.77 393 LEU D O 1
ATOM 6075 N N . ARG C 1 248 ? -5.144 -33.814 -15.343 1.00 25.43 394 ARG D N 1
ATOM 6076 C CA . ARG C 1 248 ? -6.028 -33.930 -16.494 1.00 29.20 394 ARG D CA 1
ATOM 6077 C C . ARG C 1 248 ? -5.719 -32.841 -17.516 1.00 28.19 394 ARG D C 1
ATOM 6078 O O . ARG C 1 248 ? -5.583 -31.670 -17.161 1.00 32.71 394 ARG D O 1
ATOM 6086 N N . SER C 1 249 ? -5.595 -33.236 -18.780 1.00 28.52 395 SER D N 1
ATOM 6087 C CA . SER C 1 249 ? -5.357 -32.284 -19.860 1.00 29.66 395 SER D CA 1
ATOM 6088 C C . SER C 1 249 ? -6.676 -31.728 -20.379 1.00 34.63 395 SER D C 1
ATOM 6089 O O . SER C 1 249 ? -7.746 -32.248 -20.057 1.00 31.08 395 SER D O 1
ATOM 6092 N N . LYS C 1 250 ? -6.593 -30.666 -21.177 1.00 38.09 396 LYS D N 1
ATOM 6093 C CA . LYS C 1 250 ? -7.776 -30.024 -21.738 1.00 41.38 396 LYS D CA 1
ATOM 6094 C C . LYS C 1 250 ? -8.542 -30.995 -22.626 1.00 37.79 396 LYS D C 1
ATOM 6095 O O . LYS C 1 250 ? -9.773 -31.009 -22.634 1.00 40.14 396 LYS D O 1
ATOM 6101 N N . SER C 1 251 ? -7.800 -31.811 -23.365 1.00 45.36 397 SER D N 1
ATOM 6102 C CA . SER C 1 251 ? -8.393 -32.805 -24.247 1.00 57.03 397 SER D CA 1
ATOM 6103 C C . SER C 1 251 ? -9.197 -33.817 -23.440 1.00 61.64 397 SER D C 1
ATOM 6104 O O . SER C 1 251 ? -10.228 -34.315 -23.891 1.00 61.11 397 SER D O 1
ATOM 6107 N N . GLY C 1 252 ? -8.721 -34.104 -22.233 1.00 57.48 398 GLY D N 1
ATOM 6108 C CA . GLY C 1 252 ? -9.348 -35.094 -21.380 1.00 53.75 398 GLY D CA 1
ATOM 6109 C C . GLY C 1 252 ? -8.368 -36.191 -21.021 1.00 44.77 398 GLY D C 1
ATOM 6110 O O . GLY C 1 252 ? -8.609 -36.970 -20.098 1.00 49.96 398 GLY D O 1
ATOM 6111 N N . HIS C 1 253 ? -7.262 -36.252 -21.760 1.00 49.87 399 HIS D N 1
ATOM 6112 C CA . HIS C 1 253 ? -6.195 -37.207 -21.483 1.00 45.31 399 HIS D CA 1
ATOM 6113 C C . HIS C 1 253 ? -5.673 -37.041 -20.068 1.00 41.24 399 HIS D C 1
ATOM 6114 O O . HIS C 1 253 ? -5.424 -35.923 -19.616 1.00 34.15 399 HIS D O 1
ATOM 6121 N N . LYS C 1 254 ? -5.512 -38.158 -19.371 1.00 36.15 400 LYS D N 1
ATOM 6122 C CA . LYS C 1 254 ? -4.815 -38.147 -18.100 1.00 34.52 400 LYS D CA 1
ATOM 6123 C C . LYS C 1 254 ? -3.322 -38.242 -18.371 1.00 40.65 400 LYS D C 1
ATOM 6124 O O . LYS C 1 254 ? -2.825 -39.278 -18.810 1.00 46.30 400 LYS D O 1
ATOM 6130 N N . LEU C 1 255 ? -2.611 -37.147 -18.132 1.00 29.81 401 LEU D N 1
ATOM 6131 C CA . LEU C 1 255 ? -1.175 -37.112 -18.366 1.00 28.36 401 LEU D CA 1
ATOM 6132 C C . LEU C 1 255 ? -0.434 -37.360 -17.066 1.00 26.98 401 LEU D C 1
ATOM 6133 O O . LEU C 1 255 ? -0.928 -37.023 -15.994 1.00 29.88 401 LEU D O 1
ATOM 6138 N N . TYR C 1 256 ? 0.747 -37.956 -17.158 1.00 26.42 402 TYR D N 1
ATOM 6139 C CA . TYR C 1 256 ? 1.607 -38.084 -15.993 1.00 20.35 402 TYR D CA 1
ATOM 6140 C C . TYR C 1 256 ? 2.783 -37.140 -16.147 1.00 26.16 402 TYR D C 1
ATOM 6141 O O . TYR C 1 256 ? 3.598 -37.285 -17.059 1.00 24.05 402 TYR D O 1
ATOM 6150 N N . ILE C 1 257 ? 2.864 -36.165 -15.251 1.00 25.74 403 ILE D N 1
ATOM 6151 C CA . ILE C 1 257 ? 3.852 -35.109 -15.374 1.00 20.58 403 ILE D CA 1
ATOM 6152 C C . ILE C 1 257 ? 5.018 -35.333 -14.420 1.00 22.33 403 ILE D C 1
ATOM 6153 O O . ILE C 1 257 ? 4.821 -35.660 -13.252 1.00 20.19 403 ILE D O 1
ATOM 6158 N N . PHE C 1 258 ? 6.233 -35.180 -14.937 1.00 23.81 404 PHE D N 1
ATOM 6159 C CA . PHE C 1 258 ? 7.434 -35.208 -14.117 1.00 17.29 404 PHE D CA 1
ATOM 6160 C C . PHE C 1 258 ? 8.074 -33.827 -14.083 1.00 23.48 404 PHE D C 1
ATOM 6161 O O . PHE C 1 258 ? 8.498 -33.305 -15.114 1.00 21.21 404 PHE D O 1
ATOM 6169 N N . LEU C 1 259 ? 8.142 -33.235 -12.898 1.00 18.61 405 LEU D N 1
ATOM 6170 C CA . LEU C 1 259 ? 8.857 -31.980 -12.735 1.00 17.54 405 LEU D CA 1
ATOM 6171 C C . LEU C 1 259 ? 10.225 -32.221 -12.116 1.00 20.06 405 LEU D C 1
ATOM 6172 O O . LEU C 1 259 ? 10.348 -32.358 -10.898 1.00 22.49 405 LEU D O 1
ATOM 6177 N N . PHE C 1 260 ? 11.251 -32.289 -12.959 1.00 20.85 406 PHE D N 1
ATOM 6178 C CA . PHE C 1 260 ? 12.623 -32.336 -12.472 1.00 25.19 406 PHE D CA 1
ATOM 6179 C C . PHE C 1 260 ? 13.074 -30.912 -12.182 1.00 23.49 406 PHE D C 1
ATOM 6180 O O . PHE C 1 260 ? 12.408 -29.956 -12.585 1.00 23.97 406 PHE D O 1
ATOM 6188 N N . GLN C 1 261 ? 14.198 -30.773 -11.489 1.00 21.90 407 GLN D N 1
ATOM 6189 C CA . GLN C 1 261 ? 14.710 -29.458 -11.125 1.00 23.63 407 GLN D CA 1
ATOM 6190 C C . GLN C 1 261 ? 14.906 -28.565 -12.348 1.00 25.18 407 GLN D C 1
ATOM 6191 O O . GLN C 1 261 ? 14.630 -27.364 -12.298 1.00 23.50 407 GLN D O 1
ATOM 6197 N N . ASP C 1 262 ? 15.358 -29.162 -13.449 1.00 21.45 408 ASP D N 1
ATOM 6198 C CA . ASP C 1 262 ? 15.769 -28.390 -14.618 1.00 28.96 408 ASP D CA 1
ATOM 6199 C C . ASP C 1 262 ? 14.841 -28.542 -15.818 1.00 21.56 408 ASP D C 1
ATOM 6200 O O . ASP C 1 262 ? 15.011 -27.848 -16.818 1.00 21.24 408 ASP D O 1
ATOM 6205 N N . ILE C 1 263 ? 13.868 -29.442 -15.733 1.00 25.09 409 ILE D N 1
ATOM 6206 C CA . ILE C 1 263 ? 13.015 -29.700 -16.888 1.00 21.21 409 ILE D CA 1
ATOM 6207 C C . ILE C 1 263 ? 11.696 -30.368 -16.506 1.00 18.06 409 ILE D C 1
ATOM 6208 O O . ILE C 1 263 ? 11.639 -31.184 -15.587 1.00 26.24 409 ILE D O 1
ATOM 6213 N N . LEU C 1 264 ? 10.634 -29.988 -17.210 1.00 21.48 410 LEU D N 1
ATOM 6214 C CA . LEU C 1 264 ? 9.308 -30.550 -16.995 1.00 18.92 410 LEU D CA 1
ATOM 6215 C C . LEU C 1 264 ? 8.950 -31.469 -18.155 1.00 23.87 410 LEU D C 1
ATOM 6216 O O . LEU C 1 264 ? 8.965 -31.056 -19.316 1.00 25.24 410 LEU D O 1
ATOM 6221 N N . VAL C 1 265 ? 8.622 -32.714 -17.836 1.00 21.28 411 VAL D N 1
ATOM 6222 C CA . VAL C 1 265 ? 8.281 -33.695 -18.857 1.00 20.61 411 VAL D CA 1
ATOM 6223 C C . VAL C 1 265 ? 6.831 -34.142 -18.724 1.00 19.24 411 VAL D C 1
ATOM 6224 O O . VAL C 1 265 ? 6.416 -34.635 -17.675 1.00 22.16 411 VAL D O 1
ATOM 6228 N N . LEU C 1 266 ? 6.054 -33.953 -19.785 1.00 24.78 412 LEU D N 1
ATOM 6229 C CA . LEU C 1 266 ? 4.686 -34.451 -19.810 1.00 21.31 412 LEU D CA 1
ATOM 6230 C C . LEU C 1 266 ? 4.680 -35.803 -20.492 1.00 24.90 412 LEU D C 1
ATOM 6231 O O . LEU C 1 266 ? 5.341 -35.992 -21.513 1.00 23.88 412 LEU D O 1
ATOM 6236 N N . THR C 1 267 ? 3.953 -36.754 -19.920 1.00 26.10 413 THR D N 1
ATOM 6237 C CA . THR C 1 267 ? 3.948 -38.107 -20.456 1.00 24.73 413 THR D CA 1
ATOM 6238 C C . THR C 1 267 ? 2.550 -38.696 -20.527 1.00 33.54 413 THR D C 1
ATOM 6239 O O . THR C 1 267 ? 1.664 -38.317 -19.758 1.00 29.81 413 THR D O 1
ATOM 6243 N N . ARG C 1 268 ? 2.360 -39.618 -21.465 1.00 33.03 414 ARG D N 1
ATOM 6244 C CA . ARG C 1 268 ? 1.227 -40.527 -21.411 1.00 30.96 414 ARG D CA 1
ATOM 6245 C C . ARG C 1 268 ? 1.733 -41.886 -20.982 1.00 32.60 414 ARG D C 1
ATOM 6246 O O . ARG C 1 268 ? 2.539 -42.513 -21.668 1.00 33.44 414 ARG D O 1
ATOM 6254 N N . PRO C 1 269 ? 1.254 -42.350 -19.829 1.00 44.94 415 PRO D N 1
ATOM 6255 C CA . PRO C 1 269 ? 1.656 -43.645 -19.276 1.00 49.66 415 PRO D CA 1
ATOM 6256 C C . PRO C 1 269 ? 1.183 -44.841 -20.148 1.00 49.29 415 PRO D C 1
ATOM 6257 O O . PRO C 1 269 ? 0.029 -44.850 -20.580 1.00 53.96 415 PRO D O 1
ATOM 6261 N N . VAL C 1 270 ? 2.063 -45.786 -20.433 1.00 42.98 416 VAL D N 1
ATOM 6262 C CA . VAL C 1 270 ? 1.751 -46.979 -21.186 1.00 45.66 416 VAL D CA 1
ATOM 6263 C C . VAL C 1 270 ? 2.068 -48.228 -20.387 1.00 51.82 416 VAL D C 1
ATOM 6264 O O . VAL C 1 270 ? 2.871 -48.200 -19.488 1.00 51.47 416 VAL D O 1
ATOM 6268 N N . THR C 1 271 ? 1.459 -49.343 -20.741 1.00 63.16 417 THR D N 1
ATOM 6269 C CA . THR C 1 271 ? 1.647 -50.564 -19.957 1.00 66.73 417 THR D CA 1
ATOM 6270 C C . THR C 1 271 ? 2.508 -51.615 -20.610 1.00 69.14 417 THR D C 1
ATOM 6271 O O . THR C 1 271 ? 2.299 -51.942 -21.770 1.00 72.52 417 THR D O 1
ATOM 6275 N N . ARG C 1 272 ? 3.457 -52.152 -19.837 1.00 70.58 418 ARG D N 1
ATOM 6276 C CA . ARG C 1 272 ? 4.263 -53.338 -20.196 1.00 75.31 418 ARG D CA 1
ATOM 6277 C C . ARG C 1 272 ? 3.731 -54.697 -19.679 1.00 70.50 418 ARG D C 1
ATOM 6278 O O . ARG C 1 272 ? 2.606 -54.828 -19.272 1.00 68.29 418 ARG D O 1
ATOM 6280 N N . ASN C 1 273 ? 4.571 -55.725 -19.691 1.00 70.45 419 ASN D N 1
ATOM 6281 C CA . ASN C 1 273 ? 4.301 -56.920 -18.909 1.00 76.77 419 ASN D CA 1
ATOM 6282 C C . ASN C 1 273 ? 4.573 -56.367 -17.530 1.00 77.94 419 ASN D C 1
ATOM 6283 O O . ASN C 1 273 ? 5.657 -55.886 -17.266 1.00 83.52 419 ASN D O 1
ATOM 6285 N N . GLU C 1 274 ? 3.553 -56.359 -16.695 1.00 75.93 420 GLU D N 1
ATOM 6286 C CA . GLU C 1 274 ? 3.631 -55.861 -15.322 1.00 80.00 420 GLU D CA 1
ATOM 6287 C C . GLU C 1 274 ? 3.744 -54.356 -15.168 1.00 74.10 420 GLU D C 1
ATOM 6288 O O . GLU C 1 274 ? 2.947 -53.760 -14.478 1.00 72.02 420 GLU D O 1
ATOM 6290 N N . ARG C 1 275 ? 4.740 -53.741 -15.783 1.00 75.59 421 ARG D N 1
ATOM 6291 C CA . ARG C 1 275 ? 5.135 -52.385 -15.402 1.00 77.97 421 ARG D CA 1
ATOM 6292 C C . ARG C 1 275 ? 4.606 -51.280 -16.314 1.00 67.67 421 ARG D C 1
ATOM 6293 O O . ARG C 1 275 ? 4.453 -51.457 -17.524 1.00 60.82 421 ARG D O 1
ATOM 6295 N N . HIS C 1 276 ? 4.264 -50.148 -15.747 1.00 68.14 422 HIS D N 1
ATOM 6296 C CA . HIS C 1 276 ? 3.903 -49.014 -16.579 1.00 69.16 422 HIS D CA 1
ATOM 6297 C C . HIS C 1 276 ? 5.180 -48.337 -17.031 1.00 51.72 422 HIS D C 1
ATOM 6298 O O . HIS C 1 276 ? 6.151 -48.320 -16.296 1.00 46.11 422 HIS D O 1
ATOM 6305 N N . SER C 1 277 ? 5.179 -47.835 -18.256 1.00 41.84 423 SER D N 1
ATOM 6306 C CA . SER C 1 277 ? 6.228 -46.940 -18.714 1.00 31.53 423 SER D CA 1
ATOM 6307 C C . SER C 1 277 ? 5.556 -45.625 -19.063 1.00 36.76 423 SER D C 1
ATOM 6308 O O . SER C 1 277 ? 4.331 -45.561 -19.164 1.00 32.30 423 SER D O 1
ATOM 6311 N N . TYR C 1 278 ? 6.343 -44.572 -19.235 1.00 30.10 424 TYR D N 1
ATOM 6312 C CA . TYR C 1 278 ? 5.759 -43.262 -19.476 1.00 26.32 424 TYR D CA 1
ATOM 6313 C C . TYR C 1 278 ? 6.215 -42.692 -20.813 1.00 24.39 424 TYR D C 1
ATOM 6314 O O . TYR C 1 278 ? 7.385 -42.365 -21.004 1.00 24.12 424 TYR D O 1
ATOM 6323 N N . GLN C 1 279 ? 5.265 -42.591 -21.736 1.00 23.77 425 GLN D N 1
ATOM 6324 C CA . GLN C 1 279 ? 5.528 -42.134 -23.093 1.00 26.58 425 GLN D CA 1
ATOM 6325 C C . GLN C 1 279 ? 5.505 -40.614 -23.152 1.00 24.24 425 GLN D C 1
ATOM 6326 O O . GLN C 1 279 ? 4.457 -39.997 -22.954 1.00 22.59 425 GLN D O 1
ATOM 6332 N N . VAL C 1 280 ? 6.662 -40.021 -23.424 1.00 21.13 426 VAL D N 1
ATOM 6333 C CA . VAL C 1 280 ? 6.801 -38.570 -23.467 1.00 27.26 426 VAL D CA 1
ATOM 6334 C C . VAL C 1 280 ? 5.811 -37.938 -24.440 1.00 32.93 426 VAL D C 1
ATOM 6335 O O . VAL C 1 280 ? 5.682 -38.366 -25.587 1.00 28.28 426 VAL D O 1
ATOM 6339 N N . TYR C 1 281 ? 5.098 -36.927 -23.953 1.00 26.89 427 TYR D N 1
ATOM 6340 C CA . TYR C 1 281 ? 4.069 -36.248 -24.726 1.00 26.25 427 TYR D CA 1
ATOM 6341 C C . TYR C 1 281 ? 4.564 -34.872 -25.159 1.00 26.96 427 TYR D C 1
ATOM 6342 O O . TYR C 1 281 ? 4.915 -34.041 -24.318 1.00 27.56 427 TYR D O 1
ATOM 6351 N N . ARG C 1 282 ? 4.603 -34.648 -26.472 1.00 27.11 428 ARG D N 1
ATOM 6352 C CA . ARG C 1 282 ? 5.133 -33.413 -27.051 1.00 28.91 428 ARG D CA 1
ATOM 6353 C C . ARG C 1 282 ? 6.571 -33.185 -26.598 1.00 25.03 428 ARG D C 1
ATOM 6354 O O . ARG C 1 282 ? 7.293 -34.140 -26.323 1.00 30.65 428 ARG D O 1
ATOM 6362 N N . GLN C 1 283 ? 6.991 -31.928 -26.516 1.00 25.83 429 GLN D N 1
ATOM 6363 C CA . GLN C 1 283 ? 8.356 -31.630 -26.097 1.00 31.05 429 GLN D CA 1
ATOM 6364 C C . GLN C 1 283 ? 8.440 -31.361 -24.600 1.00 33.01 429 GLN D C 1
ATOM 6365 O O . GLN C 1 283 ? 7.601 -30.652 -24.040 1.00 28.39 429 GLN D O 1
ATOM 6371 N N . PRO C 1 284 ? 9.454 -31.940 -23.943 1.00 29.28 430 PRO D N 1
ATOM 6372 C CA . PRO C 1 284 ? 9.749 -31.586 -22.553 1.00 24.92 430 PRO D CA 1
ATOM 6373 C C . PRO C 1 284 ? 10.102 -30.110 -22.452 1.00 28.79 430 PRO D C 1
ATOM 6374 O O . PRO C 1 284 ? 10.801 -29.587 -23.321 1.00 29.52 430 PRO D O 1
ATOM 6378 N N . ILE C 1 285 ? 9.618 -29.447 -21.409 1.00 25.72 431 ILE D N 1
ATOM 6379 C CA . ILE C 1 285 ? 9.846 -28.018 -21.252 1.00 22.09 431 ILE D CA 1
ATOM 6380 C C . ILE C 1 285 ? 10.933 -27.740 -20.225 1.00 21.01 431 ILE D C 1
ATOM 6381 O O . ILE C 1 285 ? 10.731 -27.953 -19.029 1.00 25.77 431 ILE D O 1
ATOM 6386 N N . PRO C 1 286 ? 12.095 -27.262 -20.692 1.00 24.31 432 PRO D N 1
ATOM 6387 C CA . PRO C 1 286 ? 13.160 -26.854 -19.775 1.00 21.75 432 PRO D CA 1
ATOM 6388 C C . PRO C 1 286 ? 12.661 -25.755 -18.846 1.00 22.95 432 PRO D C 1
ATOM 6389 O O . PRO C 1 286 ? 11.974 -24.846 -19.312 1.00 26.83 432 PRO D O 1
ATOM 6393 N N . VAL C 1 287 ? 12.989 -25.844 -17.562 1.00 25.75 433 VAL D N 1
ATOM 6394 C CA . VAL C 1 287 ? 12.551 -24.849 -16.585 1.00 23.47 433 VAL D CA 1
ATOM 6395 C C . VAL C 1 287 ? 13.015 -23.451 -17.006 1.00 30.41 433 VAL D C 1
ATOM 6396 O O . VAL C 1 287 ? 12.313 -22.460 -16.795 1.00 29.12 433 VAL D O 1
ATOM 6400 N N . GLN C 1 288 ? 14.185 -23.392 -17.637 1.00 32.65 434 GLN D N 1
ATOM 6401 C CA . GLN C 1 288 ? 14.730 -22.149 -18.183 1.00 32.56 434 GLN D CA 1
ATOM 6402 C C . GLN C 1 288 ? 13.757 -21.457 -19.139 1.00 32.44 434 GLN D C 1
ATOM 6403 O O . GLN C 1 288 ? 13.731 -20.229 -19.234 1.00 28.51 434 GLN D O 1
ATOM 6409 N N . GLU C 1 289 ? 12.949 -22.250 -19.834 1.00 31.94 435 GLU D N 1
ATOM 6410 C CA . GLU C 1 289 ? 12.019 -21.717 -20.824 1.00 31.92 435 GLU D CA 1
ATOM 6411 C C . GLU C 1 289 ? 10.563 -21.896 -20.404 1.00 29.59 435 GLU D C 1
ATOM 6412 O O . GLU C 1 289 ? 9.649 -21.664 -21.191 1.00 28.54 435 GLU D O 1
ATOM 6418 N N . LEU C 1 290 ? 10.356 -22.300 -19.156 1.00 26.33 436 LEU D N 1
ATOM 6419 C CA . LEU C 1 290 ? 9.021 -22.617 -18.661 1.00 19.97 436 LEU D CA 1
ATOM 6420 C C . LEU C 1 290 ? 8.280 -21.395 -18.119 1.00 24.34 436 LEU D C 1
ATOM 6421 O O . LEU C 1 290 ? 8.824 -20.631 -17.324 1.00 23.02 436 LEU D O 1
ATOM 6426 N N . VAL C 1 291 ? 7.033 -21.226 -18.550 1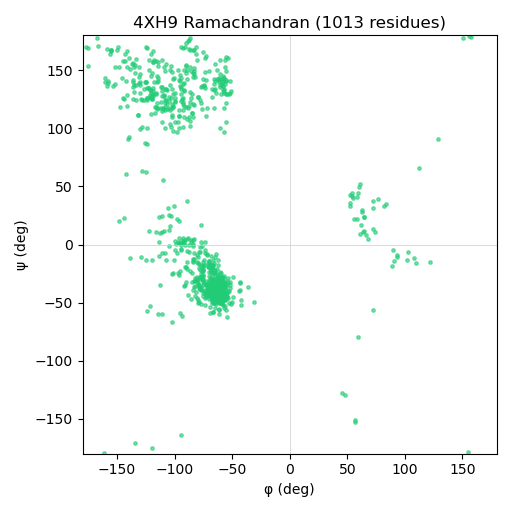.00 25.82 437 VAL D N 1
ATOM 6427 C CA . VAL C 1 291 ? 6.165 -20.173 -18.032 1.00 22.98 437 VAL D CA 1
ATOM 6428 C C . VAL C 1 291 ? 4.932 -20.781 -17.367 1.00 22.04 437 VAL D C 1
ATOM 6429 O O . VAL C 1 291 ? 4.255 -21.625 -17.953 1.00 26.08 437 VAL D O 1
ATOM 6433 N N . LEU C 1 292 ? 4.652 -20.353 -16.139 1.00 25.97 438 LEU D N 1
ATOM 6434 C CA . LEU C 1 292 ? 3.500 -20.840 -15.384 1.00 23.15 438 LEU D CA 1
ATOM 6435 C C . LEU C 1 292 ? 2.417 -19.771 -15.256 1.00 24.93 438 LEU D C 1
ATOM 6436 O O . LEU C 1 292 ? 2.695 -18.648 -14.837 1.00 22.58 438 LEU D O 1
ATOM 6441 N N . GLU C 1 293 ? 1.185 -20.125 -15.608 1.00 21.34 439 GLU D N 1
ATOM 6442 C CA . GLU C 1 293 ? 0.069 -19.183 -15.551 1.00 23.57 439 GLU D CA 1
ATOM 6443 C C . GLU C 1 293 ? -1.080 -19.711 -14.697 1.00 22.17 439 GLU D C 1
ATOM 6444 O O . GLU C 1 293 ? -1.578 -20.814 -14.916 1.00 23.36 439 GLU D O 1
ATOM 6450 N N . ASP C 1 294 ? -1.497 -18.916 -13.719 1.00 21.22 440 ASP D N 1
ATOM 6451 C CA . ASP C 1 294 ? -2.653 -19.260 -12.908 1.00 23.24 440 ASP D CA 1
ATOM 6452 C C . ASP C 1 294 ? -3.929 -18.926 -13.667 1.00 29.59 440 ASP D C 1
ATOM 6453 O O . ASP C 1 294 ? -4.103 -17.807 -14.153 1.00 34.41 440 ASP D O 1
ATOM 6458 N N . LEU C 1 295 ? -4.815 -19.907 -13.781 1.00 24.79 441 LEU D N 1
ATOM 6459 C CA . LEU C 1 295 ? -6.098 -19.693 -14.426 1.00 22.64 441 LEU D CA 1
ATOM 6460 C C . LEU C 1 295 ? -7.199 -19.690 -13.382 1.00 26.26 441 LEU D C 1
ATOM 6461 O O . LEU C 1 295 ? -7.085 -20.352 -12.351 1.00 25.38 441 LEU D O 1
ATOM 6466 N N . GLN C 1 296 ? -8.259 -18.934 -13.645 1.00 18.83 442 GLN D N 1
ATOM 6467 C CA . GLN C 1 296 ? -9.400 -18.901 -12.743 1.00 22.82 442 GLN D CA 1
ATOM 6468 C C . GLN C 1 296 ? -10.372 -20.020 -13.084 1.00 25.58 442 GLN D C 1
ATOM 6469 O O . GLN C 1 296 ? -10.425 -20.477 -14.226 1.00 23.40 442 GLN D O 1
ATOM 6475 N N . ASP C 1 297 ? -11.127 -20.465 -12.084 1.00 27.19 443 ASP D N 1
ATOM 6476 C CA . ASP C 1 297 ? -12.165 -21.468 -12.291 1.00 30.93 443 ASP D CA 1
ATOM 6477 C C . ASP C 1 297 ? -13.137 -21.008 -13.371 1.00 35.46 443 ASP D C 1
ATOM 6478 O O . ASP C 1 297 ? -13.728 -19.934 -13.265 1.00 36.53 443 ASP D O 1
ATOM 6483 N N . GLY C 1 298 ? -13.277 -21.808 -14.423 1.00 37.01 444 GLY D N 1
ATOM 6484 C CA . GLY C 1 298 ? -14.206 -21.494 -15.493 1.00 37.83 444 GLY D CA 1
ATOM 6485 C C . GLY C 1 298 ? -13.576 -20.924 -16.751 1.00 35.29 444 GLY D C 1
ATOM 6486 O O . GLY C 1 298 ? -14.264 -20.729 -17.752 1.00 38.50 444 GLY D O 1
ATOM 6487 N N . ASP C 1 299 ? -12.274 -20.654 -16.710 1.00 35.36 445 ASP D N 1
ATOM 6488 C CA . ASP C 1 299 ? -11.582 -20.104 -17.875 1.00 39.61 445 ASP D CA 1
ATOM 6489 C C . ASP C 1 299 ? -11.569 -21.083 -19.051 1.00 41.98 445 ASP D C 1
ATOM 6490 O O . ASP C 1 299 ? -11.640 -20.669 -20.208 1.00 39.40 445 ASP D O 1
ATOM 6495 N N . VAL C 1 300 ? -11.462 -22.376 -18.751 1.00 39.11 446 VAL D N 1
ATOM 6496 C CA . VAL C 1 300 ? -11.340 -23.407 -19.784 1.00 44.40 446 VAL D CA 1
ATOM 6497 C C . VAL C 1 300 ? -12.339 -24.547 -19.560 1.00 49.04 446 VAL D C 1
ATOM 6498 O O . VAL C 1 300 ? -12.663 -24.881 -18.422 1.00 55.78 446 VAL D O 1
ATOM 6502 N N . ARG C 1 301 ? -12.820 -25.139 -20.650 1.00 57.41 447 ARG D N 1
ATOM 6503 C CA . ARG C 1 301 ? -13.834 -26.188 -20.588 1.00 64.40 447 ARG D CA 1
ATOM 6504 C C . ARG C 1 301 ? -13.323 -27.505 -20.009 1.00 63.87 447 ARG D C 1
ATOM 6505 O O . ARG C 1 301 ? -13.984 -28.113 -19.166 1.00 73.88 447 ARG D O 1
ATOM 6513 N N . MET C 1 302 ? -12.161 -27.947 -20.489 1.00 60.32 448 MET D N 1
ATOM 6514 C CA . MET C 1 302 ? -11.621 -29.272 -20.178 1.00 56.73 448 MET D CA 1
ATOM 6515 C C . MET C 1 302 ? -12.597 -30.353 -20.623 1.00 53.96 448 MET D C 1
ATOM 6516 O O . MET C 1 302 ? -12.302 -31.542 -20.546 1.00 60.01 448 MET D O 1
ATOM 6521 N N . ALA C 1 316 ? -14.391 -27.371 -14.562 1.00 59.83 462 ALA D N 1
ATOM 6522 C CA . ALA C 1 316 ? -13.602 -26.255 -15.066 1.00 47.95 462 ALA D CA 1
ATOM 6523 C C . ALA C 1 316 ? -12.852 -25.559 -13.934 1.00 39.13 462 ALA D C 1
ATOM 6524 O O . ALA C 1 316 ? -12.481 -24.391 -14.050 1.00 35.24 462 ALA D O 1
ATOM 6526 N N . LYS C 1 317 ? -12.628 -26.282 -12.841 1.00 27.28 463 LYS D N 1
ATOM 6527 C CA . LYS C 1 317 ? -12.013 -25.692 -11.655 1.00 23.98 463 LYS D CA 1
ATOM 6528 C C . LYS C 1 317 ? -10.607 -26.222 -11.416 1.00 28.69 463 LYS D C 1
ATOM 6529 O O . LYS C 1 317 ? -10.244 -27.289 -11.916 1.00 28.34 463 LYS D O 1
ATOM 6535 N N . ASN C 1 318 ? -9.826 -25.459 -10.653 1.00 22.43 464 ASN D N 1
ATOM 6536 C CA . ASN C 1 318 ? -8.491 -25.872 -10.227 1.00 25.86 464 ASN D CA 1
ATOM 6537 C C . ASN C 1 318 ? -7.564 -26.134 -11.401 1.00 25.13 464 ASN D C 1
ATOM 6538 O O . ASN C 1 318 ? -6.893 -27.167 -11.469 1.00 26.04 464 ASN D O 1
ATOM 6543 N N . ILE C 1 319 ? -7.529 -25.178 -12.321 1.00 20.06 465 ILE D N 1
ATOM 6544 C CA . ILE C 1 319 ? -6.739 -25.309 -13.530 1.00 21.23 465 ILE D CA 1
ATOM 6545 C C . ILE C 1 319 ? -5.607 -24.290 -13.568 1.00 22.53 465 ILE D C 1
ATOM 6546 O O . ILE C 1 319 ? -5.661 -23.253 -12.905 1.00 20.13 465 ILE D O 1
ATOM 6551 N N . PHE C 1 320 ? -4.576 -24.610 -14.339 1.00 23.30 466 PHE D N 1
ATOM 6552 C CA . PHE C 1 320 ? -3.460 -23.706 -14.567 1.00 23.06 466 PHE D CA 1
ATOM 6553 C C . PHE C 1 320 ? -2.805 -24.072 -15.890 1.00 20.66 466 PHE D C 1
ATOM 6554 O O . PHE C 1 320 ? -3.076 -25.134 -16.449 1.00 21.87 466 PHE D O 1
ATOM 6562 N N . ARG C 1 321 ? -1.946 -23.193 -16.391 1.00 22.94 467 ARG D N 1
ATOM 6563 C CA . ARG C 1 321 ? -1.325 -23.412 -17.688 1.00 21.69 467 ARG D CA 1
ATOM 6564 C C . ARG C 1 321 ? 0.195 -23.361 -17.610 1.00 20.70 467 ARG D C 1
ATOM 6565 O O . ARG C 1 321 ? 0.769 -22.534 -16.900 1.00 22.90 467 ARG D O 1
ATOM 6573 N N . ILE C 1 322 ? 0.839 -24.256 -18.346 1.00 20.63 468 ILE D N 1
ATOM 6574 C CA . ILE C 1 322 ? 2.281 -24.212 -18.526 1.00 27.11 468 ILE D CA 1
ATOM 6575 C C . ILE C 1 322 ? 2.584 -24.113 -20.013 1.00 29.07 468 ILE D C 1
ATOM 6576 O O . ILE C 1 322 ? 1.816 -24.608 -20.839 1.00 25.93 468 ILE D O 1
ATOM 6581 N N . ARG C 1 323 ? 3.698 -23.473 -20.350 1.00 26.90 469 ARG D N 1
ATOM 6582 C CA . ARG C 1 323 ? 4.094 -23.329 -21.742 1.00 31.27 469 ARG D CA 1
ATOM 6583 C C . ARG C 1 323 ? 5.533 -22.857 -21.875 1.00 25.80 469 ARG D C 1
ATOM 6584 O O . ARG C 1 323 ? 6.182 -22.517 -20.884 1.00 24.80 469 ARG D O 1
ATOM 6592 N N . PHE C 1 324 ? 6.028 -22.876 -23.109 1.00 22.95 470 PHE D N 1
ATOM 6593 C CA . PHE C 1 324 ? 7.322 -22.305 -23.441 1.00 30.38 470 PHE D CA 1
ATOM 6594 C C . PHE C 1 324 ? 7.250 -20.786 -23.426 1.00 31.22 470 PHE D C 1
ATOM 6595 O O . PHE C 1 324 ? 6.285 -20.198 -23.942 1.00 36.23 470 PHE D O 1
ATOM 6603 N N . HIS C 1 325 ? 8.248 -20.158 -22.804 1.00 30.37 471 HIS D N 1
ATOM 6604 C CA . HIS C 1 325 ? 8.487 -18.730 -23.008 1.00 40.20 471 HIS D CA 1
ATOM 6605 C C . HIS C 1 325 ? 8.685 -18.610 -24.509 1.00 54.16 471 HIS D C 1
ATOM 6606 O O . HIS C 1 325 ? 9.531 -19.271 -25.090 1.00 65.00 471 HIS D O 1
ATOM 6613 N N . ASP C 1 326 ? 7.804 -17.859 -25.162 1.00 57.47 472 ASP D N 1
ATOM 6614 C CA . ASP C 1 326 ? 7.670 -18.005 -26.627 1.00 71.88 472 ASP D CA 1
ATOM 6615 C C . ASP C 1 326 ? 8.572 -17.128 -27.517 1.00 71.15 472 ASP D C 1
ATOM 6616 O O . ASP C 1 326 ? 8.131 -16.634 -28.559 1.00 69.79 472 ASP D O 1
ATOM 6621 N N . PRO C 1 327 ? 9.821 -16.903 -27.099 1.00 79.13 473 PRO D N 1
ATOM 6622 C CA . PRO C 1 327 ? 10.898 -16.879 -28.091 1.00 74.47 473 PRO D CA 1
ATOM 6623 C C . PRO C 1 327 ? 11.007 -18.248 -28.776 1.00 74.03 473 PRO D C 1
ATOM 6624 O O . PRO C 1 327 ? 11.338 -18.395 -29.956 1.00 80.66 473 PRO D O 1
ATOM 6628 N N . SER C 1 328 ? 10.681 -19.245 -27.964 1.00 74.50 474 SER D N 1
ATOM 6629 C CA . SER C 1 328 ? 10.631 -20.634 -28.367 1.00 81.19 474 SER D CA 1
ATOM 6630 C C . SER C 1 328 ? 9.315 -20.877 -29.085 1.00 72.44 474 SER D C 1
ATOM 6631 O O . SER C 1 328 ? 8.388 -20.106 -28.917 1.00 73.21 474 SER D O 1
ATOM 6634 N N . PRO C 1 329 ? 9.239 -21.935 -29.903 1.00 74.34 475 PRO D N 1
ATOM 6635 C CA . PRO C 1 329 ? 8.000 -22.322 -30.585 1.00 69.82 475 PRO D CA 1
ATOM 6636 C C . PRO C 1 329 ? 6.880 -22.659 -29.597 1.00 68.80 475 PRO D C 1
ATOM 6637 O O . PRO C 1 329 ? 7.124 -22.960 -28.420 1.00 70.08 475 PRO D O 1
ATOM 6641 N N . ALA C 1 330 ? 5.651 -22.589 -30.091 1.00 66.38 476 ALA D N 1
ATOM 6642 C CA . ALA C 1 330 ? 4.469 -22.592 -29.244 1.00 59.02 476 ALA D CA 1
ATOM 6643 C C . ALA C 1 330 ? 3.983 -23.985 -28.847 1.00 53.30 476 ALA D C 1
ATOM 6644 O O . ALA C 1 330 ? 3.517 -24.752 -29.690 1.00 60.62 476 ALA D O 1
ATOM 6646 N N . GLN C 1 331 ? 4.089 -24.305 -27.562 1.00 41.09 477 GLN D N 1
ATOM 6647 C CA . GLN C 1 331 ? 3.360 -25.438 -27.003 1.00 44.79 477 GLN D CA 1
ATOM 6648 C C . GLN C 1 331 ? 2.928 -25.100 -25.582 1.00 37.84 477 GLN D C 1
ATOM 6649 O O . GLN C 1 331 ? 3.752 -24.723 -24.743 1.00 38.75 477 GLN D O 1
ATOM 6655 N N . SER C 1 332 ? 1.627 -25.221 -25.334 1.00 35.73 478 SER D N 1
ATOM 6656 C CA . SER C 1 332 ? 1.041 -24.875 -24.048 1.00 30.01 478 SER D CA 1
ATOM 6657 C C . SER C 1 332 ? 0.073 -25.952 -23.587 1.00 28.23 478 SER D C 1
ATOM 6658 O O . SER C 1 332 ? -0.573 -26.607 -24.403 1.00 25.67 478 SER D O 1
ATOM 6661 N N . HIS C 1 333 ? -0.018 -26.134 -22.276 1.00 26.69 479 HIS D N 1
ATOM 6662 C CA . HIS C 1 333 ? -0.872 -27.166 -21.711 1.00 30.60 479 HIS D CA 1
ATOM 6663 C C . HIS C 1 333 ? -1.694 -26.593 -20.569 1.00 26.18 479 HIS D C 1
ATOM 6664 O O . HIS C 1 333 ? -1.147 -26.025 -19.625 1.00 24.60 479 HIS D O 1
ATOM 6671 N N . THR C 1 334 ? -3.011 -26.725 -20.668 1.00 30.22 480 THR D N 1
ATOM 6672 C CA . THR C 1 334 ? -3.880 -26.405 -19.551 1.00 28.57 480 THR D CA 1
ATOM 6673 C C . THR C 1 334 ? -4.093 -27.679 -18.750 1.00 28.56 480 THR D C 1
ATOM 6674 O O . THR C 1 334 ? -4.591 -28.674 -19.273 1.00 26.34 480 THR D O 1
ATOM 6678 N N . LEU C 1 335 ? -3.685 -27.649 -17.487 1.00 22.01 481 LEU D N 1
ATOM 6679 C CA . LEU C 1 335 ? -3.758 -28.824 -16.636 1.00 21.83 481 LEU D CA 1
ATOM 6680 C C . LEU C 1 335 ? -4.729 -28.594 -15.488 1.00 24.20 481 LEU D C 1
ATOM 6681 O O . LEU C 1 335 ? -4.845 -27.480 -14.974 1.00 23.55 481 LEU D O 1
ATOM 6686 N N . GLN C 1 336 ? -5.426 -29.656 -15.095 1.00 20.02 482 GLN D N 1
ATOM 6687 C CA . GLN C 1 336 ? -6.386 -29.586 -14.004 1.00 24.55 482 GLN D CA 1
ATOM 6688 C C . GLN C 1 336 ? -6.008 -30.529 -12.867 1.00 26.60 482 GLN D C 1
ATOM 6689 O O . GLN C 1 336 ? -5.774 -31.719 -13.086 1.00 27.59 482 GLN D O 1
ATOM 6695 N N . ALA C 1 337 ? -5.954 -29.991 -11.653 1.00 25.24 483 ALA D N 1
ATOM 6696 C CA . ALA C 1 337 ? -5.684 -30.794 -10.467 1.00 23.07 483 ALA D CA 1
ATOM 6697 C C . ALA C 1 337 ? -6.978 -31.360 -9.892 1.00 21.07 483 ALA D C 1
ATOM 6698 O O . ALA C 1 337 ? -8.068 -31.045 -10.372 1.00 24.23 483 ALA D O 1
ATOM 6700 N N . ASN C 1 338 ? -6.853 -32.190 -8.860 1.00 22.28 484 ASN D N 1
ATOM 6701 C CA . ASN C 1 338 ? -8.007 -32.859 -8.264 1.00 23.67 484 ASN D CA 1
ATOM 6702 C C . ASN C 1 338 ? -8.845 -31.923 -7.407 1.00 25.97 484 ASN D C 1
ATOM 6703 O O . ASN C 1 338 ? -10.054 -32.099 -7.284 1.00 31.47 484 ASN D O 1
ATOM 6708 N N . ASP C 1 339 ? -8.189 -30.932 -6.811 1.00 26.64 485 ASP D N 1
ATOM 6709 C CA . ASP C 1 339 ? -8.849 -29.970 -5.937 1.00 26.99 485 ASP D CA 1
ATOM 6710 C C . ASP C 1 339 ? -7.987 -28.724 -5.773 1.00 22.11 485 ASP D C 1
ATOM 6711 O O . ASP C 1 339 ? -6.900 -28.637 -6.346 1.00 20.37 485 ASP D O 1
ATOM 6716 N N . VAL C 1 340 ? -8.469 -27.764 -4.987 1.00 20.63 486 VAL D N 1
ATOM 6717 C CA . VAL C 1 340 ? -7.789 -26.480 -4.856 1.00 23.94 486 VAL D CA 1
ATOM 6718 C C . VAL C 1 340 ? -6.416 -26.628 -4.214 1.00 21.29 486 VAL D C 1
ATOM 6719 O O . VAL C 1 340 ? -5.450 -26.004 -4.646 1.00 20.82 486 VAL D O 1
ATOM 6723 N N . PHE C 1 341 ? -6.332 -27.450 -3.174 1.00 18.61 487 PHE D N 1
ATOM 6724 C CA . PHE C 1 341 ? -5.069 -27.634 -2.474 1.00 22.34 487 PHE D CA 1
ATOM 6725 C C . PHE C 1 341 ? -4.131 -28.545 -3.255 1.00 21.21 487 PHE D C 1
ATOM 6726 O O . PHE C 1 341 ? -2.914 -28.423 -3.149 1.00 19.53 487 PHE D O 1
ATOM 6734 N N . HIS C 1 342 ? -4.691 -29.450 -4.050 1.00 19.96 488 HIS D N 1
ATOM 6735 C CA . HIS C 1 342 ? -3.854 -30.268 -4.917 1.00 18.32 488 HIS D CA 1
ATOM 6736 C C . HIS C 1 342 ? -3.192 -29.384 -5.969 1.00 19.50 488 HIS D C 1
ATOM 6737 O O . HIS C 1 342 ? -2.022 -29.565 -6.296 1.00 19.64 488 HIS D O 1
ATOM 6744 N N . LYS C 1 343 ? -3.949 -28.422 -6.491 1.00 18.88 489 LYS D N 1
ATOM 6745 C CA . LYS C 1 343 ? -3.409 -27.463 -7.449 1.00 21.47 489 LYS D CA 1
ATOM 6746 C C . LYS C 1 343 ? -2.267 -26.683 -6.823 1.00 17.42 489 LYS D C 1
ATOM 6747 O O . LYS C 1 343 ? -1.253 -26.414 -7.468 1.00 20.58 489 LYS D O 1
ATOM 6753 N N . GLN C 1 344 ? -2.445 -26.331 -5.554 1.00 15.73 490 GLN D N 1
ATOM 6754 C CA . GLN C 1 344 ? -1.447 -25.588 -4.799 1.00 20.60 490 GLN D CA 1
ATOM 6755 C C . GLN C 1 344 ? -0.126 -26.354 -4.705 1.00 20.77 490 GLN D C 1
ATOM 6756 O O . GLN C 1 344 ? 0.952 -25.763 -4.755 1.00 21.02 490 GLN D O 1
ATOM 6762 N N . GLN C 1 345 ? -0.208 -27.673 -4.570 1.00 19.56 491 GLN D N 1
ATOM 6763 C CA . GLN C 1 345 ? 1.003 -28.485 -4.499 1.00 16.50 491 GLN D CA 1
ATOM 6764 C C . GLN C 1 345 ? 1.775 -28.400 -5.813 1.00 16.41 491 GLN D C 1
ATOM 6765 O O . GLN C 1 345 ? 2.984 -28.170 -5.817 1.00 18.38 491 GLN D O 1
ATOM 6771 N N . TRP C 1 346 ? 1.068 -28.577 -6.923 1.00 14.63 492 TRP D N 1
ATOM 6772 C CA . TRP C 1 346 ? 1.682 -28.466 -8.243 1.00 16.74 492 TRP D CA 1
ATOM 6773 C C . TRP C 1 346 ? 2.142 -27.043 -8.548 1.00 21.26 492 TRP D C 1
ATOM 6774 O O . TRP C 1 346 ? 3.266 -26.829 -9.010 1.00 17.71 492 TRP D O 1
ATOM 6785 N N . PHE C 1 347 ? 1.275 -26.073 -8.282 1.00 16.47 493 PHE D N 1
ATOM 6786 C CA . PHE C 1 347 ? 1.571 -24.686 -8.619 1.00 16.11 493 PHE D CA 1
ATOM 6787 C C . PHE C 1 347 ? 2.790 -24.170 -7.857 1.00 21.89 493 PHE D C 1
ATOM 6788 O O . PHE C 1 347 ? 3.690 -23.577 -8.451 1.00 22.02 493 PHE D O 1
ATOM 6796 N N . ASN C 1 348 ? 2.824 -24.405 -6.548 1.00 19.93 494 ASN D N 1
ATOM 6797 C CA . ASN C 1 348 ? 3.959 -23.981 -5.733 1.00 26.16 494 ASN D CA 1
ATOM 6798 C C . ASN C 1 348 ? 5.264 -24.661 -6.142 1.00 19.74 494 ASN D C 1
ATOM 6799 O O . ASN C 1 348 ? 6.320 -24.028 -6.153 1.00 21.51 494 ASN D O 1
ATOM 6804 N N . CYS C 1 349 ? 5.188 -25.948 -6.471 1.00 22.09 495 CYS D N 1
ATOM 6805 C CA . CYS C 1 349 ? 6.367 -26.694 -6.901 1.00 20.16 495 CYS D CA 1
ATOM 6806 C C . CYS C 1 349 ? 6.947 -26.123 -8.188 1.00 16.33 495 CYS D C 1
ATOM 6807 O O . CYS C 1 349 ? 8.155 -25.924 -8.299 1.00 20.30 495 CYS D O 1
ATOM 6810 N N . ILE C 1 350 ? 6.084 -25.860 -9.162 1.00 17.54 496 ILE D N 1
ATOM 6811 C CA . ILE C 1 350 ? 6.535 -25.332 -10.445 1.00 16.66 496 ILE D CA 1
ATOM 6812 C C . ILE C 1 350 ? 7.040 -23.901 -10.297 1.00 21.92 496 ILE D C 1
ATOM 6813 O O . ILE C 1 350 ? 8.089 -23.545 -10.836 1.00 21.64 496 ILE D O 1
ATOM 6818 N N . ARG C 1 351 ? 6.300 -23.093 -9.545 1.00 21.69 497 ARG D N 1
ATOM 6819 C CA . ARG C 1 351 ? 6.683 -21.707 -9.301 1.00 19.23 497 ARG D CA 1
ATOM 6820 C C . ARG C 1 351 ? 8.049 -21.619 -8.623 1.00 22.02 497 ARG D C 1
ATOM 6821 O O . ARG C 1 351 ? 8.888 -20.799 -9.004 1.00 25.84 497 ARG D O 1
ATOM 6829 N N . ALA C 1 352 ? 8.275 -22.476 -7.631 1.00 19.64 498 ALA D N 1
ATOM 6830 C CA . ALA C 1 352 ? 9.552 -22.506 -6.919 1.00 28.53 498 ALA D CA 1
ATOM 6831 C C . ALA C 1 352 ? 10.695 -22.962 -7.823 1.00 26.76 498 ALA D C 1
ATOM 6832 O O . ALA C 1 352 ? 11.808 -22.444 -7.729 1.00 26.44 498 ALA D O 1
ATOM 6834 N N . ALA C 1 353 ? 10.420 -23.933 -8.691 1.00 23.84 499 ALA D N 1
ATOM 6835 C CA . ALA C 1 353 ? 11.420 -24.422 -9.636 1.00 24.57 499 ALA D CA 1
ATOM 6836 C C . ALA C 1 353 ? 11.854 -23.319 -10.597 1.00 25.07 499 ALA D C 1
ATOM 6837 O O . ALA C 1 353 ? 13.044 -23.139 -10.855 1.00 26.79 499 ALA D O 1
ATOM 6839 N N . ILE C 1 354 ? 10.880 -22.585 -11.123 1.00 23.68 500 ILE D N 1
ATOM 6840 C CA . ILE C 1 354 ? 11.156 -21.478 -12.031 1.00 20.46 500 ILE D CA 1
ATOM 6841 C C . ILE C 1 354 ? 11.947 -20.387 -11.317 1.00 29.41 500 ILE D C 1
ATOM 6842 O O . ILE C 1 354 ? 12.932 -19.873 -11.849 1.00 34.01 500 ILE D O 1
ATOM 6847 N N . ALA C 1 355 ? 11.518 -20.052 -10.103 1.00 24.12 501 ALA D N 1
ATOM 6848 C CA . ALA C 1 355 ? 12.201 -19.050 -9.294 1.00 28.98 501 ALA D CA 1
ATOM 6849 C C . ALA C 1 355 ? 13.636 -19.470 -8.992 1.00 31.09 501 ALA D C 1
ATOM 6850 O O . ALA C 1 355 ? 14.557 -18.654 -9.062 1.00 38.76 501 ALA D O 1
ATOM 6852 N N . HIS C 1 356 ? 13.816 -20.745 -8.658 1.00 26.17 502 HIS D N 1
ATOM 6853 C CA . HIS C 1 356 ? 15.133 -21.287 -8.334 1.00 31.29 502 HIS D CA 1
ATOM 6854 C C . HIS C 1 356 ? 16.098 -21.179 -9.508 1.00 37.22 502 HIS D C 1
ATOM 6855 O O . HIS C 1 356 ? 17.272 -20.853 -9.329 1.00 38.49 502 HIS D O 1
ATOM 6862 N N . HIS C 1 357 ? 15.603 -21.459 -10.708 1.00 32.74 503 HIS D N 1
ATOM 6863 C CA . HIS C 1 357 ? 16.429 -21.364 -11.901 1.00 35.80 503 HIS D CA 1
ATOM 6864 C C . HIS C 1 357 ? 16.893 -19.934 -12.137 1.00 42.61 503 HIS D C 1
ATOM 6865 O O . HIS C 1 357 ? 18.075 -19.687 -12.367 1.00 47.32 503 HIS D O 1
ATOM 6872 N N . HIS C 1 358 ? 15.954 -18.996 -12.075 1.00 44.55 504 HIS D N 1
ATOM 6873 C CA . HIS C 1 358 ? 16.250 -17.593 -12.345 1.00 49.51 504 HIS D CA 1
ATOM 6874 C C . HIS C 1 358 ? 17.037 -16.929 -11.218 1.00 55.12 504 HIS D C 1
ATOM 6875 O O . HIS C 1 358 ? 17.628 -15.871 -11.413 1.00 66.05 504 HIS D O 1
ATOM 6882 N N . HIS C 1 359 ? 17.043 -17.539 -10.038 1.00 52.78 505 HIS D N 1
ATOM 6883 C CA . HIS C 1 359 ? 17.833 -16.999 -8.938 1.00 56.37 505 HIS D CA 1
ATOM 6884 C C . HIS C 1 359 ? 19.295 -17.402 -9.088 1.00 65.47 505 HIS D C 1
ATOM 6885 O O . HIS C 1 359 ? 20.195 -16.685 -8.652 1.00 68.66 505 HIS D O 1
ATOM 6892 N N . HIS C 1 360 ? 19.523 -18.554 -9.710 1.00 69.94 506 HIS D N 1
ATOM 6893 C CA . HIS C 1 360 ? 20.875 -19.051 -9.932 1.00 70.77 506 HIS D CA 1
ATOM 6894 C C . HIS C 1 360 ? 21.340 -18.771 -11.358 1.00 76.35 506 HIS D C 1
ATOM 6895 O O . HIS C 1 360 ? 22.527 -18.894 -11.664 1.00 79.68 506 HIS D O 1
ATOM 6902 N N . HIS C 1 361 ? 20.394 -18.396 -12.218 1.00 77.36 507 HIS D N 1
ATOM 6903 C CA . HIS C 1 361 ? 20.672 -18.071 -13.618 1.00 73.98 507 HIS D CA 1
ATOM 6904 C C . HIS C 1 361 ? 21.433 -19.182 -14.340 1.00 73.96 507 HIS D C 1
ATOM 6905 O O . HIS C 1 361 ? 21.296 -20.362 -14.010 1.00 72.20 507 HIS D O 1
ATOM 6912 N N . ALA D 2 3 ? -10.809 -60.173 9.266 1.00 49.30 3 ALA E N 1
ATOM 6913 C CA . ALA D 2 3 ? -10.463 -58.962 9.998 1.00 42.26 3 ALA E CA 1
ATOM 6914 C C . ALA D 2 3 ? -10.607 -57.731 9.110 1.00 33.20 3 ALA E C 1
ATOM 6915 O O . ALA D 2 3 ? -10.415 -57.805 7.897 1.00 35.81 3 ALA E O 1
ATOM 6917 N N . ILE D 2 4 ? -10.960 -56.604 9.715 1.00 35.47 4 ILE E N 1
ATOM 6918 C CA . ILE D 2 4 ? -10.975 -55.335 8.998 1.00 31.30 4 ILE E CA 1
ATOM 6919 C C . ILE D 2 4 ? -9.725 -54.548 9.364 1.00 24.21 4 ILE E C 1
ATOM 6920 O O . ILE D 2 4 ? -9.514 -54.215 10.530 1.00 23.29 4 ILE E O 1
ATOM 6925 N N . ARG D 2 5 ? -8.898 -54.254 8.366 1.00 26.30 5 ARG E N 1
ATOM 6926 C CA . ARG D 2 5 ? -7.618 -53.602 8.609 1.00 24.20 5 ARG E CA 1
ATOM 6927 C C . ARG D 2 5 ? -7.534 -52.257 7.900 1.00 26.85 5 ARG E C 1
ATOM 6928 O O . ARG D 2 5 ? -7.739 -52.166 6.691 1.00 23.90 5 ARG E O 1
ATOM 6936 N N . LYS D 2 6 ? -7.231 -51.217 8.668 1.00 25.24 6 LYS E N 1
ATOM 6937 C CA . LYS D 2 6 ? -7.137 -49.868 8.131 1.00 23.41 6 LYS E CA 1
ATOM 6938 C C . LYS D 2 6 ? -5.843 -49.200 8.569 1.00 23.63 6 LYS E C 1
ATOM 6939 O O . LYS D 2 6 ? -5.426 -49.326 9.721 1.00 27.11 6 LYS E O 1
ATOM 6945 N N . LYS D 2 7 ? -5.220 -48.482 7.643 1.00 19.24 7 LYS E N 1
ATOM 6946 C CA . LYS D 2 7 ? -3.985 -47.768 7.926 1.00 16.99 7 LYS E CA 1
ATOM 6947 C C . LYS D 2 7 ? -4.255 -46.293 8.190 1.00 18.72 7 LYS E C 1
ATOM 6948 O O . LYS D 2 7 ? -4.890 -45.612 7.384 1.00 18.35 7 LYS E O 1
ATOM 6954 N N . LEU D 2 8 ? -3.772 -45.814 9.330 1.00 17.13 8 LEU E N 1
ATOM 6955 C CA . LEU D 2 8 ? -3.868 -44.409 9.683 1.00 17.85 8 LEU E CA 1
ATOM 6956 C C . LEU D 2 8 ? -2.484 -43.777 9.664 1.00 17.46 8 LEU E C 1
ATOM 6957 O O . LEU D 2 8 ? -1.532 -44.321 10.230 1.00 19.82 8 LEU E O 1
ATOM 6962 N N . VAL D 2 9 ? -2.385 -42.624 9.013 1.00 14.76 9 VAL E N 1
ATOM 6963 C CA . VAL D 2 9 ? -1.165 -41.833 9.023 1.00 16.38 9 VAL E CA 1
ATOM 6964 C C . VAL D 2 9 ? -1.449 -40.470 9.646 1.00 19.33 9 VAL E C 1
ATOM 6965 O O . VAL D 2 9 ? -2.387 -39.776 9.244 1.00 16.62 9 VAL E O 1
ATOM 6969 N N . ILE D 2 10 ? -0.647 -40.098 10.637 1.00 13.81 10 ILE E N 1
ATOM 6970 C CA . ILE D 2 10 ? -0.821 -38.820 11.311 1.00 17.87 10 ILE E CA 1
ATOM 6971 C C . ILE D 2 10 ? 0.177 -37.807 10.748 1.00 23.70 10 ILE E C 1
ATOM 6972 O O . ILE D 2 10 ? 1.367 -38.097 10.598 1.00 20.24 10 ILE E O 1
ATOM 6977 N N . VAL D 2 11 ? -0.327 -36.630 10.393 1.00 15.76 11 VAL E N 1
ATOM 6978 C CA . VAL D 2 11 ? 0.494 -35.608 9.760 1.00 19.25 11 VAL E CA 1
ATOM 6979 C C . VAL D 2 11 ? 0.315 -34.260 10.454 1.00 20.21 11 VAL E C 1
ATOM 6980 O O . VAL D 2 11 ? -0.731 -33.982 11.039 1.00 23.09 11 VAL E O 1
ATOM 6984 N N . GLY D 2 12 ? 1.341 -33.424 10.386 1.00 19.44 12 GLY E N 1
ATOM 6985 C CA . GLY D 2 12 ? 1.278 -32.111 10.997 1.00 26.37 12 GLY E CA 1
ATOM 6986 C C . GLY D 2 12 ? 2.650 -31.645 11.431 1.00 24.28 12 GLY E C 1
ATOM 6987 O O . GLY D 2 12 ? 3.633 -32.374 11.291 1.00 24.08 12 GLY E O 1
ATOM 6988 N N . ASP D 2 13 ? 2.716 -30.427 11.955 1.00 25.87 13 ASP E N 1
ATOM 6989 C CA . ASP D 2 13 ? 3.980 -29.849 12.395 1.00 23.75 13 ASP E CA 1
ATOM 6990 C C . ASP D 2 13 ? 4.575 -30.659 13.541 1.00 31.02 13 ASP E C 1
ATOM 6991 O O . ASP D 2 13 ? 3.846 -31.265 14.328 1.00 26.71 13 ASP E O 1
ATOM 6996 N N . GLY D 2 14 ? 5.901 -30.660 13.633 1.00 28.94 14 GLY E N 1
ATOM 6997 C CA . GLY D 2 14 ? 6.604 -31.466 14.616 1.00 32.31 14 GLY E CA 1
ATOM 6998 C C . GLY D 2 14 ? 6.270 -31.156 16.063 1.00 39.99 14 GLY E C 1
ATOM 6999 O O . GLY D 2 14 ? 6.338 -32.035 16.921 1.00 52.72 14 GLY E O 1
ATOM 7000 N N . ALA D 2 15 ? 5.897 -29.912 16.340 1.00 47.34 15 ALA E N 1
ATOM 7001 C CA . ALA D 2 15 ? 5.679 -29.483 17.718 1.00 53.24 15 ALA E CA 1
ATOM 7002 C C . ALA D 2 15 ? 4.227 -29.612 18.175 1.00 47.28 15 ALA E C 1
ATOM 7003 O O . ALA D 2 15 ? 3.905 -29.266 19.310 1.00 44.96 15 ALA E O 1
ATOM 7005 N N . CYS D 2 16 ? 3.355 -30.118 17.308 1.00 44.61 16 CYS E N 1
ATOM 7006 C CA . CYS D 2 16 ? 1.923 -30.103 17.600 1.00 49.22 16 CYS E CA 1
ATOM 7007 C C . CYS D 2 16 ? 1.446 -31.295 18.439 1.00 47.94 16 CYS E C 1
ATOM 7008 O O . CYS D 2 16 ? 0.255 -31.420 18.721 1.00 43.73 16 CYS E O 1
ATOM 7011 N N . GLY D 2 17 ? 2.367 -32.168 18.832 1.00 39.78 17 GLY E N 1
ATOM 7012 C CA . GLY D 2 17 ? 2.032 -33.269 19.720 1.00 43.85 17 GLY E CA 1
ATOM 7013 C C . GLY D 2 17 ? 1.410 -34.478 19.043 1.00 46.10 17 GLY E C 1
ATOM 7014 O O . GLY D 2 17 ? 0.569 -35.162 19.629 1.00 41.37 17 GLY E O 1
ATOM 7015 N N . LYS D 2 18 ? 1.828 -34.742 17.808 1.00 36.53 18 LYS E N 1
ATOM 7016 C CA . LYS D 2 18 ? 1.368 -35.905 17.055 1.00 36.06 18 LYS E CA 1
ATOM 7017 C C . LYS D 2 18 ? 1.646 -37.207 17.795 1.00 33.14 18 LYS E C 1
ATOM 7018 O O . LYS D 2 18 ? 0.779 -38.076 17.903 1.00 33.04 18 LYS E O 1
ATOM 7024 N N . THR D 2 19 ? 2.868 -37.325 18.301 1.00 27.79 19 THR E N 1
ATOM 7025 C CA . THR D 2 19 ? 3.335 -38.551 18.930 1.00 36.41 19 THR E CA 1
ATOM 7026 C C . THR D 2 19 ? 2.631 -38.816 20.257 1.00 37.77 19 THR E C 1
ATOM 7027 O O . THR D 2 19 ? 2.291 -39.958 20.563 1.00 33.07 19 THR E O 1
ATOM 7031 N N . CYS D 2 20 ? 2.410 -37.759 21.035 1.00 35.77 20 CYS E N 1
ATOM 7032 C CA . CYS D 2 20 ? 1.703 -37.876 22.308 1.00 41.68 20 CYS E CA 1
ATOM 7033 C C . CYS D 2 20 ? 0.310 -38.461 22.116 1.00 41.49 20 CYS E C 1
ATOM 7034 O O . CYS D 2 20 ? -0.153 -39.264 22.925 1.00 39.76 20 CYS E O 1
ATOM 7037 N N . LEU D 2 21 ? -0.347 -38.053 21.036 1.00 42.68 21 LEU E N 1
ATOM 7038 C CA . LEU D 2 21 ? -1.698 -38.506 20.736 1.00 41.73 21 LEU E CA 1
ATOM 7039 C C . LEU D 2 21 ? -1.741 -40.009 20.478 1.00 40.49 21 LEU E C 1
ATOM 7040 O O . LEU D 2 21 ? -2.631 -40.706 20.962 1.00 39.99 21 LEU E O 1
ATOM 7045 N N . LEU D 2 22 ? -0.774 -40.505 19.714 1.00 37.20 22 LEU E N 1
ATOM 7046 C CA . LEU D 2 22 ? -0.699 -41.930 19.419 1.00 39.90 22 LEU E CA 1
ATOM 7047 C C . LEU D 2 22 ? -0.355 -42.727 20.672 1.00 44.69 22 LEU E C 1
ATOM 7048 O O . LEU D 2 22 ? -0.871 -43.825 20.884 1.00 48.06 22 LEU E O 1
ATOM 7053 N N . ILE D 2 23 ? 0.519 -42.160 21.497 1.00 45.71 23 ILE E N 1
ATOM 7054 C CA . ILE D 2 23 ? 0.973 -42.810 22.721 1.00 47.20 23 ILE E CA 1
ATOM 7055 C C . ILE D 2 23 ? -0.162 -43.007 23.720 1.00 54.58 23 ILE E C 1
ATOM 7056 O O . ILE D 2 23 ? -0.323 -44.089 24.282 1.00 56.18 23 ILE E O 1
ATOM 7061 N N . VAL D 2 24 ? -0.955 -41.962 23.930 1.00 57.32 24 VAL E N 1
ATOM 7062 C CA . VAL D 2 24 ? -2.040 -42.018 24.904 1.00 66.87 24 VAL E CA 1
ATOM 7063 C C . VAL D 2 24 ? -3.225 -42.858 24.420 1.00 74.11 24 VAL E C 1
ATOM 7064 O O . VAL D 2 24 ? -4.238 -42.956 25.109 1.00 82.19 24 VAL E O 1
ATOM 7068 N N . ASN D 2 25 ? -3.098 -43.455 23.237 1.00 74.13 25 ASN E N 1
ATOM 7069 C CA . ASN D 2 25 ? -4.126 -44.347 22.709 1.00 76.88 25 ASN E CA 1
ATOM 7070 C C . ASN D 2 25 ? -3.598 -45.784 22.615 1.00 89.36 25 ASN E C 1
ATOM 7071 O O . ASN D 2 25 ? -4.302 -46.700 22.184 1.00 93.48 25 ASN E O 1
ATOM 7076 N N . SER D 2 26 ? -2.355 -45.981 23.047 1.00 92.71 26 SER E N 1
ATOM 7077 C CA . SER D 2 26 ? -1.745 -47.307 23.026 1.00 91.15 26 SER E CA 1
ATOM 7078 C C . SER D 2 26 ? -1.934 -48.018 24.361 1.00 97.06 26 SER E C 1
ATOM 7079 O O . SER D 2 26 ? -1.578 -47.492 25.416 1.00 104.87 26 SER E O 1
ATOM 7082 N N . PRO D 2 31 ? 0.696 -46.105 32.750 1.00 125.12 31 PRO E N 1
ATOM 7083 C CA . PRO D 2 31 ? 2.124 -46.374 32.963 1.00 121.66 31 PRO E CA 1
ATOM 7084 C C . PRO D 2 31 ? 2.900 -45.082 33.189 1.00 117.99 31 PRO E C 1
ATOM 7085 O O . PRO D 2 31 ? 3.745 -44.724 32.368 1.00 117.32 31 PRO E O 1
ATOM 7089 N N . GLU D 2 32 ? 2.623 -44.407 34.302 1.00 114.95 32 GLU E N 1
ATOM 7090 C CA . GLU D 2 32 ? 3.074 -43.030 34.504 1.00 109.75 32 GLU E CA 1
ATOM 7091 C C . GLU D 2 32 ? 4.476 -42.866 35.095 1.00 104.71 32 GLU E C 1
ATOM 7092 O O . GLU D 2 32 ? 5.146 -43.834 35.445 1.00 102.19 32 GLU E O 1
ATOM 7098 N N . VAL D 2 33 ? 4.864 -41.597 35.210 1.00 103.25 33 VAL E N 1
ATOM 7099 C CA . VAL D 2 33 ? 6.207 -41.108 35.541 1.00 100.81 33 VAL E CA 1
ATOM 7100 C C . VAL D 2 33 ? 7.260 -41.607 34.541 1.00 95.96 33 VAL E C 1
ATOM 7101 O O . VAL D 2 33 ? 8.430 -41.686 34.895 1.00 95.72 33 VAL E O 1
ATOM 7105 N N . TYR D 2 34 ? 6.793 -41.989 33.336 1.00 89.13 34 TYR E N 1
ATOM 7106 C CA . TYR D 2 34 ? 7.479 -41.791 32.028 1.00 84.58 34 TYR E CA 1
ATOM 7107 C C . TYR D 2 34 ? 6.541 -41.891 30.843 1.00 79.71 34 TYR E C 1
ATOM 7108 O O . TYR D 2 34 ? 5.633 -42.723 30.782 1.00 80.82 34 TYR E O 1
ATOM 7117 N N . VAL D 2 35 ? 6.770 -40.998 29.898 1.00 71.83 35 VAL E N 1
ATOM 7118 C CA . VAL D 2 35 ? 6.071 -41.054 28.645 1.00 62.65 35 VAL E CA 1
ATOM 7119 C C . VAL D 2 35 ? 7.136 -41.200 27.556 1.00 52.59 35 VAL E C 1
ATOM 7120 O O . VAL D 2 35 ? 8.149 -40.500 27.565 1.00 51.62 35 VAL E O 1
ATOM 7124 N N . PRO D 2 36 ? 6.948 -42.178 26.659 1.00 53.84 36 PRO E N 1
ATOM 7125 C CA . PRO D 2 36 ? 7.899 -42.400 25.566 1.00 50.45 36 PRO E CA 1
ATOM 7126 C C . PRO D 2 36 ? 8.069 -41.158 24.702 1.00 41.18 36 PRO E C 1
ATOM 7127 O O . PRO D 2 36 ? 7.112 -40.419 24.485 1.00 39.75 36 PRO E O 1
ATOM 7131 N N . THR D 2 37 ? 9.287 -40.923 24.235 1.00 37.04 37 THR E N 1
ATOM 7132 C CA . THR D 2 37 ? 9.551 -39.803 23.347 1.00 41.47 37 THR E CA 1
ATOM 7133 C C . THR D 2 37 ? 9.188 -40.203 21.927 1.00 42.51 37 THR E C 1
ATOM 7134 O O . THR D 2 37 ? 8.681 -39.397 21.146 1.00 38.98 37 THR E O 1
ATOM 7138 N N . VAL D 2 38 ? 9.439 -41.467 21.606 1.00 41.42 38 VAL E N 1
ATOM 7139 C CA . VAL D 2 38 ? 9.196 -41.971 20.264 1.00 43.17 38 VAL E CA 1
ATOM 7140 C C . VAL D 2 38 ? 8.146 -43.074 20.258 1.00 35.08 38 VAL E C 1
ATOM 7141 O O . VAL D 2 38 ? 7.899 -43.723 21.273 1.00 36.27 38 VAL E O 1
ATOM 7145 N N . PHE D 2 39 ? 7.544 -43.283 19.094 1.00 32.11 39 PHE E N 1
ATOM 7146 C CA . PHE D 2 39 ? 6.442 -44.219 18.938 1.00 33.52 39 PHE E CA 1
ATOM 7147 C C . PHE D 2 39 ? 6.573 -44.950 17.606 1.00 34.76 39 PHE E C 1
ATOM 7148 O O . PHE D 2 39 ? 6.568 -44.322 16.546 1.00 40.48 39 PHE E O 1
ATOM 7156 N N . GLU D 2 40 ? 6.711 -46.273 17.651 1.00 26.57 40 GLU E N 1
ATOM 7157 C CA . GLU D 2 40 ? 6.758 -47.053 16.418 1.00 32.99 40 GLU E CA 1
ATOM 7158 C C . GLU D 2 40 ? 5.366 -47.542 16.033 1.00 28.50 40 GLU E C 1
ATOM 7159 O O . GLU D 2 40 ? 4.424 -47.444 16.822 1.00 27.73 40 GLU E O 1
ATOM 7165 N N . ASN D 2 41 ? 5.254 -48.062 14.813 1.00 28.84 41 ASN E N 1
ATOM 7166 C CA . ASN D 2 41 ? 3.985 -48.539 14.274 1.00 25.54 41 ASN E CA 1
ATOM 7167 C C . ASN D 2 41 ? 3.294 -49.506 15.223 1.00 29.34 41 ASN E C 1
ATOM 7168 O O . ASN D 2 41 ? 3.900 -50.453 15.722 1.00 27.92 41 ASN E O 1
ATOM 7173 N N . TYR D 2 42 ? 2.022 -49.242 15.479 1.00 26.74 42 TYR E N 1
ATOM 7174 C CA . TYR D 2 42 ? 1.247 -50.026 16.426 1.00 27.60 42 TYR E CA 1
ATOM 7175 C C . TYR D 2 42 ? -0.165 -50.186 15.896 1.00 22.92 42 TYR E C 1
ATOM 7176 O O . TYR D 2 42 ? -0.727 -49.249 15.332 1.00 24.89 42 TYR E O 1
ATOM 7185 N N . VAL D 2 43 ? -0.736 -51.373 16.070 1.00 20.79 43 VAL E N 1
ATOM 7186 C CA . VAL D 2 43 ? -2.106 -51.610 15.645 1.00 19.09 43 VAL E CA 1
ATOM 7187 C C . VAL D 2 43 ? -3.037 -51.574 16.844 1.00 27.57 43 VAL E C 1
ATOM 7188 O O . VAL D 2 43 ? -2.915 -52.381 17.765 1.00 28.83 43 VAL E O 1
ATOM 7192 N N . ALA D 2 44 ? -3.960 -50.619 16.832 1.00 29.07 44 ALA E N 1
ATOM 7193 C CA . ALA D 2 44 ? -4.953 -50.508 17.887 1.00 29.50 44 ALA E CA 1
ATOM 7194 C C . ALA D 2 44 ? -6.234 -51.210 17.463 1.00 30.79 44 ALA E C 1
ATOM 7195 O O . ALA D 2 44 ? -6.627 -51.151 16.297 1.00 28.09 44 ALA E O 1
ATOM 7197 N N . ASP D 2 45 ? -6.873 -51.891 18.406 1.00 27.90 45 ASP E N 1
ATOM 7198 C CA . ASP D 2 45 ? -8.156 -52.521 18.135 1.00 28.92 45 ASP E CA 1
ATOM 7199 C C . ASP D 2 45 ? -9.275 -51.560 18.512 1.00 31.21 45 ASP E C 1
ATOM 7200 O O . ASP D 2 45 ? -9.425 -51.197 19.677 1.00 31.79 45 ASP E O 1
ATOM 7205 N N . ILE D 2 46 ? -10.053 -51.139 17.520 1.00 30.47 46 ILE E N 1
ATOM 7206 C CA . ILE D 2 46 ? -11.089 -50.140 17.744 1.00 33.58 46 ILE E CA 1
ATOM 7207 C C . ILE D 2 46 ? -12.466 -50.633 17.300 1.00 32.38 46 ILE E C 1
ATOM 7208 O O . ILE D 2 46 ? -12.614 -51.200 16.220 1.00 34.25 46 ILE E O 1
ATOM 7213 N N . GLU D 2 47 ? -13.474 -50.416 18.139 1.00 30.76 47 GLU E N 1
ATOM 7214 C CA . GLU D 2 47 ? -14.849 -50.738 17.762 1.00 35.58 47 GLU E CA 1
ATOM 7215 C C . GLU D 2 47 ? -15.704 -49.506 17.514 1.00 27.38 47 GLU E C 1
ATOM 7216 O O . GLU D 2 47 ? -15.945 -48.698 18.410 1.00 37.01 47 GLU E O 1
ATOM 7222 N N . VAL D 2 48 ? -16.180 -49.394 16.281 1.00 29.58 48 VAL E N 1
ATOM 7223 C CA . VAL D 2 48 ? -17.129 -48.365 15.907 1.00 35.11 48 VAL E CA 1
ATOM 7224 C C . VAL D 2 48 ? -18.230 -48.970 15.046 1.00 31.71 48 VAL E C 1
ATOM 7225 O O . VAL D 2 48 ? -17.971 -49.782 14.150 1.00 31.12 48 VAL E O 1
ATOM 7229 N N . ASP D 2 49 ? -19.464 -48.588 15.357 1.00 35.47 49 ASP E N 1
ATOM 7230 C CA . ASP D 2 49 ? -20.623 -48.959 14.557 1.00 32.44 49 ASP E CA 1
ATOM 7231 C C . ASP D 2 49 ? -20.735 -50.467 14.340 1.00 33.23 49 ASP E C 1
ATOM 7232 O O . ASP D 2 49 ? -21.047 -50.918 13.239 1.00 36.39 49 ASP E O 1
ATOM 7237 N N . GLY D 2 50 ? -20.468 -51.238 15.389 1.00 38.68 50 GLY E N 1
ATOM 7238 C CA . GLY D 2 50 ? -20.592 -52.684 15.329 1.00 47.00 50 GLY E CA 1
ATOM 7239 C C . GLY D 2 50 ? -19.512 -53.370 14.514 1.00 51.87 50 GLY E C 1
ATOM 7240 O O . GLY D 2 50 ? -19.626 -54.551 14.182 1.00 57.38 50 GLY E O 1
ATOM 7241 N N . LYS D 2 51 ? -18.457 -52.631 14.195 1.00 42.51 51 LYS E N 1
ATOM 7242 C CA . LYS D 2 51 ? -17.352 -53.174 13.414 1.00 41.24 51 LYS E CA 1
ATOM 7243 C C . LYS D 2 51 ? -16.051 -53.195 14.222 1.00 40.02 51 LYS E C 1
ATOM 7244 O O . LYS D 2 51 ? -15.677 -52.193 14.832 1.00 39.80 51 LYS E O 1
ATOM 7250 N N . GLN D 2 52 ? -15.374 -54.343 14.228 1.00 41.89 52 GLN E N 1
ATOM 7251 C CA . GLN D 2 52 ? -14.047 -54.467 14.834 1.00 35.65 52 GLN E CA 1
ATOM 7252 C C . GLN D 2 52 ? -12.964 -54.111 13.806 1.00 29.53 52 GLN E C 1
ATOM 7253 O O . GLN D 2 52 ? -12.828 -54.777 12.778 1.00 27.86 52 GLN E O 1
ATOM 7259 N N . VAL D 2 53 ? -12.192 -53.064 14.073 1.00 27.36 53 VAL E N 1
ATOM 7260 C CA . VAL D 2 53 ? -11.157 -52.654 13.131 1.00 24.71 53 VAL E CA 1
ATOM 7261 C C . VAL D 2 53 ? -9.764 -52.718 13.745 1.00 26.57 53 VAL E C 1
ATOM 7262 O O . VAL D 2 53 ? -9.544 -52.265 14.869 1.00 28.17 53 VAL E O 1
ATOM 7266 N N . GLU D 2 54 ? -8.836 -53.320 13.010 1.00 22.41 54 GLU E N 1
ATOM 7267 C CA . GLU D 2 54 ? -7.427 -53.251 13.357 1.00 26.37 54 GLU E CA 1
ATOM 7268 C C . GLU D 2 54 ? -6.847 -51.993 12.728 1.00 17.43 54 GLU E C 1
ATOM 7269 O O . GLU D 2 54 ? -6.586 -51.953 11.529 1.00 23.06 54 GLU E O 1
ATOM 7275 N N . LEU D 2 55 ? -6.664 -50.961 13.542 1.00 18.31 55 LEU E N 1
ATOM 7276 C CA . LEU D 2 55 ? -6.219 -49.666 13.043 1.00 22.63 55 LEU E CA 1
ATOM 7277 C C . LEU D 2 55 ? -4.713 -49.484 13.200 1.00 15.26 55 LEU E C 1
ATOM 7278 O O . LEU D 2 55 ? -4.220 -49.258 14.303 1.00 22.45 55 LEU E O 1
ATOM 7283 N N . ALA D 2 56 ? -3.988 -49.587 12.090 1.00 18.59 56 ALA E N 1
ATOM 7284 C CA . ALA D 2 56 ? -2.541 -49.408 12.101 1.00 20.23 56 ALA E CA 1
ATOM 7285 C C . ALA D 2 56 ? -2.188 -47.931 12.178 1.00 19.61 56 ALA E C 1
ATOM 7286 O O . ALA D 2 56 ? -2.575 -47.148 11.312 1.00 22.50 56 ALA E O 1
ATOM 7288 N N . LEU D 2 57 ? -1.449 -47.558 13.216 1.00 18.25 57 LEU E N 1
ATOM 7289 C CA . LEU D 2 57 ? -1.083 -46.165 13.434 1.00 21.97 57 LEU E CA 1
ATOM 7290 C C . LEU D 2 57 ? 0.347 -45.900 12.983 1.00 23.95 57 LEU E C 1
ATOM 7291 O O . LEU D 2 57 ? 1.294 -46.491 13.507 1.00 20.96 57 LEU E O 1
ATOM 7296 N N . TRP D 2 58 ? 0.491 -45.007 12.009 1.00 17.74 58 TRP E N 1
ATOM 7297 C CA . TRP D 2 58 ? 1.799 -44.627 11.484 1.00 17.66 58 TRP E CA 1
ATOM 7298 C C . TRP D 2 58 ? 2.137 -43.194 11.872 1.00 21.50 58 TRP E C 1
ATOM 7299 O O . TRP D 2 58 ? 1.465 -42.260 11.435 1.00 24.36 58 TRP E O 1
ATOM 7310 N N . ASP D 2 59 ? 3.173 -43.023 12.687 1.00 21.59 59 ASP E N 1
ATOM 7311 C CA . ASP D 2 59 ? 3.644 -41.691 13.061 1.00 27.88 59 ASP E CA 1
ATOM 7312 C C . ASP D 2 59 ? 4.574 -41.146 11.981 1.00 25.98 59 ASP E C 1
ATOM 7313 O O . ASP D 2 59 ? 5.300 -41.904 11.338 1.00 30.74 59 ASP E O 1
ATOM 7318 N N . THR D 2 60 ? 4.553 -39.834 11.772 1.00 25.25 60 THR E N 1
ATOM 7319 C CA . THR D 2 60 ? 5.450 -39.222 10.797 1.00 24.36 60 THR E CA 1
ATOM 7320 C C . THR D 2 60 ? 6.430 -38.277 11.474 1.00 27.58 60 THR E C 1
ATOM 7321 O O . THR D 2 60 ? 7.124 -37.511 10.808 1.00 25.94 60 THR E O 1
ATOM 7325 N N . ALA D 2 61 ? 6.477 -38.3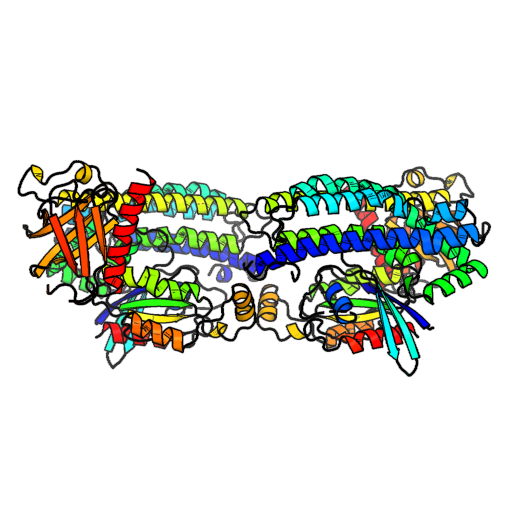31 12.803 1.00 25.96 61 ALA E N 1
ATOM 7326 C CA . ALA D 2 61 ? 7.386 -37.490 13.573 1.00 31.54 61 ALA E CA 1
ATOM 7327 C C . ALA D 2 61 ? 8.832 -37.718 13.147 1.00 26.73 61 ALA E C 1
ATOM 7328 O O . ALA D 2 61 ? 9.276 -38.858 13.014 1.00 21.59 61 ALA E O 1
ATOM 7330 N N . GLY D 2 62 ? 9.555 -36.627 12.919 1.00 25.49 62 GLY E N 1
ATOM 7331 C CA . GLY D 2 62 ? 10.942 -36.701 12.505 1.00 23.86 62 GLY E CA 1
ATOM 7332 C C . GLY D 2 62 ? 11.115 -36.671 10.999 1.00 23.24 62 GLY E C 1
ATOM 7333 O O . GLY D 2 62 ? 12.233 -36.552 10.503 1.00 26.67 62 GLY E O 1
ATOM 7334 N N . GLN D 2 63 ? 10.008 -36.772 10.269 1.00 22.73 63 GLN E N 1
ATOM 7335 C CA . GLN D 2 63 ? 10.057 -36.813 8.811 1.00 22.13 63 GLN E CA 1
ATOM 7336 C C . GLN D 2 63 ? 9.790 -35.448 8.184 1.00 24.53 63 GLN E C 1
ATOM 7337 O O . GLN D 2 63 ? 9.926 -35.283 6.970 1.00 21.74 63 GLN E O 1
ATOM 7343 N N . GLU D 2 64 ? 9.417 -34.479 9.016 1.00 17.87 64 GLU E N 1
ATOM 7344 C CA . GLU D 2 64 ? 9.025 -33.150 8.547 1.00 24.87 64 GLU E CA 1
ATOM 7345 C C . GLU D 2 64 ? 10.090 -32.462 7.689 1.00 26.40 64 GLU E C 1
ATOM 7346 O O . GLU D 2 64 ? 9.761 -31.713 6.773 1.00 27.80 64 GLU E O 1
ATOM 7352 N N . ASP D 2 65 ? 11.360 -32.726 7.979 1.00 23.84 65 ASP E N 1
ATOM 7353 C CA . ASP D 2 65 ? 12.459 -32.035 7.305 1.00 30.21 65 ASP E CA 1
ATOM 7354 C C . ASP D 2 65 ? 13.030 -32.811 6.122 1.00 29.07 65 ASP E C 1
ATOM 7355 O O . ASP D 2 65 ? 13.979 -32.361 5.484 1.00 24.86 65 ASP E O 1
ATOM 7360 N N . TYR D 2 66 ? 12.459 -33.975 5.830 1.00 24.35 66 TYR E N 1
ATOM 7361 C CA . TYR D 2 66 ? 13.013 -34.836 4.792 1.00 21.74 66 TYR E CA 1
ATOM 7362 C C . TYR D 2 66 ? 11.976 -35.162 3.729 1.00 25.94 66 TYR E C 1
ATOM 7363 O O . TYR D 2 66 ? 11.301 -36.191 3.788 1.00 21.16 66 TYR E O 1
ATOM 7372 N N . ASP D 2 67 ? 11.877 -34.266 2.748 1.00 22.26 67 ASP E N 1
ATOM 7373 C CA . ASP D 2 67 ? 10.810 -34.288 1.751 1.00 24.67 67 ASP E CA 1
ATOM 7374 C C . ASP D 2 67 ? 10.849 -35.491 0.824 1.00 21.57 67 ASP E C 1
ATOM 7375 O O . ASP D 2 67 ? 9.839 -35.834 0.216 1.00 22.94 67 ASP E O 1
ATOM 7380 N N . ARG D 2 68 ? 12.015 -36.113 0.693 1.00 21.83 68 ARG E N 1
ATOM 7381 C CA . ARG D 2 68 ? 12.156 -37.278 -0.174 1.00 22.85 68 ARG E CA 1
ATOM 7382 C C . ARG D 2 68 ? 11.737 -38.546 0.563 1.00 18.67 68 ARG E C 1
ATOM 7383 O O . ARG D 2 68 ? 11.099 -39.428 -0.013 1.00 21.10 68 ARG E O 1
ATOM 7391 N N . LEU D 2 69 ? 12.099 -38.623 1.841 1.00 19.20 69 LEU E N 1
ATOM 7392 C CA . LEU D 2 69 ? 11.824 -39.803 2.659 1.00 23.72 69 LEU E CA 1
ATOM 7393 C C . LEU D 2 69 ? 10.379 -39.866 3.137 1.00 19.23 69 LEU E C 1
ATOM 7394 O O . LEU D 2 69 ? 9.785 -40.941 3.193 1.00 21.39 69 LEU E O 1
ATOM 7399 N N . ARG D 2 70 ? 9.827 -38.708 3.490 1.00 20.85 70 ARG E N 1
ATOM 7400 C CA . ARG D 2 70 ? 8.491 -38.622 4.084 1.00 15.24 70 ARG E CA 1
ATOM 7401 C C . ARG D 2 70 ? 7.360 -39.305 3.292 1.00 18.85 70 ARG E C 1
ATOM 7402 O O . ARG D 2 70 ? 6.553 -40.014 3.890 1.00 20.48 70 ARG E O 1
ATOM 7410 N N . PRO D 2 71 ? 7.285 -39.102 1.958 1.00 17.24 71 PRO E N 1
ATOM 7411 C CA . PRO D 2 71 ? 6.135 -39.669 1.236 1.00 17.40 71 PRO E CA 1
ATOM 7412 C C . PRO D 2 71 ? 6.045 -41.196 1.241 1.00 27.37 71 PRO E C 1
ATOM 7413 O O . PRO D 2 71 ? 5.034 -41.741 0.797 1.00 24.54 71 PRO E O 1
ATOM 7417 N N . LEU D 2 72 ? 7.075 -41.877 1.732 1.00 24.32 72 LEU E N 1
ATOM 7418 C CA . LEU D 2 72 ? 7.035 -43.332 1.823 1.00 20.79 72 LEU E CA 1
ATOM 7419 C C . LEU D 2 72 ? 6.014 -43.806 2.859 1.00 23.28 72 LEU E C 1
ATOM 7420 O O . LEU D 2 72 ? 5.604 -44.967 2.850 1.00 25.99 72 LEU E O 1
ATOM 7425 N N . SER D 2 73 ? 5.595 -42.902 3.743 1.00 26.16 73 SER E N 1
ATOM 7426 C CA . SER D 2 73 ? 4.591 -43.226 4.757 1.00 22.54 73 SER E CA 1
ATOM 7427 C C . SER D 2 73 ? 3.177 -43.262 4.178 1.00 20.20 73 SER E C 1
ATOM 7428 O O . SER D 2 73 ? 2.267 -43.836 4.774 1.00 26.24 73 SER E O 1
ATOM 7431 N N . TYR D 2 74 ? 3.002 -42.654 3.011 1.00 17.54 74 TYR E N 1
ATOM 7432 C CA . TYR D 2 74 ? 1.667 -42.405 2.464 1.00 21.40 74 TYR E CA 1
ATOM 7433 C C . TYR D 2 74 ? 0.947 -43.541 1.712 1.00 26.25 74 TYR E C 1
ATOM 7434 O O . TYR D 2 74 ? -0.282 -43.583 1.744 1.00 27.81 74 TYR E O 1
ATOM 7443 N N . PRO D 2 75 ? 1.680 -44.445 1.023 1.00 30.12 75 PRO E N 1
ATOM 7444 C CA . PRO D 2 75 ? 0.940 -45.483 0.287 1.00 34.54 75 PRO E CA 1
ATOM 7445 C C . PRO D 2 75 ? -0.036 -46.311 1.125 1.00 24.50 75 PRO E C 1
ATOM 7446 O O . PRO D 2 75 ? 0.249 -46.628 2.282 1.00 25.41 75 PRO E O 1
ATOM 7450 N N . ASP D 2 76 ? -1.184 -46.624 0.525 1.00 24.54 76 ASP E N 1
ATOM 7451 C CA . ASP D 2 76 ? -2.192 -47.515 1.103 1.00 27.67 76 ASP E CA 1
ATOM 7452 C C . ASP D 2 76 ? -2.819 -46.958 2.375 1.00 20.41 76 ASP E C 1
ATOM 7453 O O . ASP D 2 76 ? -3.337 -47.708 3.200 1.00 24.82 76 ASP E O 1
ATOM 7458 N N . THR D 2 77 ? -2.783 -45.642 2.527 1.00 22.91 77 THR E N 1
ATOM 7459 C CA . THR D 2 77 ? -3.390 -45.002 3.686 1.00 22.70 77 THR E CA 1
ATOM 7460 C C . THR D 2 77 ? -4.911 -44.992 3.555 1.00 21.28 77 THR E C 1
ATOM 7461 O O . THR D 2 77 ? -5.440 -44.712 2.481 1.00 20.24 77 THR E O 1
ATOM 7465 N N . ASP D 2 78 ? -5.610 -45.306 4.644 1.00 19.84 78 ASP E N 1
ATOM 7466 C CA . ASP D 2 78 ? -7.072 -45.329 4.633 1.00 21.51 78 ASP E CA 1
ATOM 7467 C C . ASP D 2 78 ? -7.687 -44.099 5.290 1.00 21.49 78 ASP E C 1
ATOM 7468 O O . ASP D 2 78 ? -8.825 -43.737 4.999 1.00 22.22 78 ASP E O 1
ATOM 7473 N N . VAL D 2 79 ? -6.943 -43.471 6.193 1.00 15.99 79 VAL E N 1
ATOM 7474 C CA . VAL D 2 79 ? -7.394 -42.234 6.820 1.00 14.71 79 VAL E CA 1
ATOM 7475 C C . VAL D 2 79 ? -6.181 -41.401 7.222 1.00 15.70 79 VAL E C 1
ATOM 7476 O O . VAL D 2 79 ? -5.176 -41.933 7.695 1.00 20.70 79 VAL E O 1
ATOM 7480 N N . ILE D 2 80 ? -6.269 -40.096 6.990 1.00 16.17 80 ILE E N 1
ATOM 7481 C CA . ILE D 2 80 ? -5.221 -39.173 7.391 1.00 16.36 80 ILE E CA 1
ATOM 7482 C C . ILE D 2 80 ? -5.645 -38.412 8.637 1.00 20.36 80 ILE E C 1
ATOM 7483 O O . ILE D 2 80 ? -6.714 -37.796 8.671 1.00 22.33 80 ILE E O 1
ATOM 7488 N N . LEU D 2 81 ? -4.806 -38.468 9.663 1.00 14.37 81 LEU E N 1
ATOM 7489 C CA . LEU D 2 81 ? -5.037 -37.697 10.872 1.00 15.31 81 LEU E CA 1
ATOM 7490 C C . LEU D 2 81 ? -4.223 -36.409 10.784 1.00 19.36 81 LEU E C 1
ATOM 7491 O O . LEU D 2 81 ? -3.015 -36.408 11.018 1.00 19.99 81 LEU E O 1
ATOM 7496 N N . MET D 2 82 ? -4.895 -35.320 10.427 1.00 21.11 82 MET E N 1
ATOM 7497 C CA . MET D 2 82 ? -4.250 -34.022 10.244 1.00 22.48 82 MET E CA 1
ATOM 7498 C C . MET D 2 82 ? -4.233 -33.231 11.552 1.00 25.30 82 MET E C 1
ATOM 7499 O O . MET D 2 82 ? -5.285 -32.896 12.092 1.00 26.71 82 MET E O 1
ATOM 7504 N N . CYS D 2 83 ? -3.036 -32.924 12.044 1.00 21.66 83 CYS E N 1
ATOM 7505 C CA . CYS D 2 83 ? -2.867 -32.376 13.389 1.00 19.47 83 CYS E CA 1
ATOM 7506 C C . CYS D 2 83 ? -2.347 -30.948 13.441 1.00 25.96 83 CYS E C 1
ATOM 7507 O O . CYS D 2 83 ? -1.465 -30.569 12.675 1.00 23.43 83 CYS E O 1
ATOM 7510 N N . PHE D 2 84 ? -2.891 -30.174 14.375 1.00 26.96 84 PHE E N 1
ATOM 7511 C CA . PHE D 2 84 ? -2.320 -28.890 14.761 1.00 24.09 84 PHE E CA 1
ATOM 7512 C C . PHE D 2 84 ? -2.505 -28.735 16.266 1.00 24.68 84 PHE E C 1
ATOM 7513 O O . PHE D 2 84 ? -3.284 -29.466 16.877 1.00 24.47 84 PHE E O 1
ATOM 7521 N N . SER D 2 85 ? -1.784 -27.801 16.872 1.00 24.66 85 SER E N 1
ATOM 7522 C CA . SER D 2 85 ? -1.952 -27.560 18.299 1.00 29.15 85 SER E CA 1
ATOM 7523 C C . SER D 2 85 ? -2.687 -26.246 18.523 1.00 23.97 85 SER E C 1
ATOM 7524 O O . SER D 2 85 ? -2.365 -25.232 17.909 1.00 24.40 85 SER E O 1
ATOM 7527 N N . ILE D 2 86 ? -3.677 -26.276 19.409 1.00 25.15 86 ILE E N 1
ATOM 7528 C CA . ILE D 2 86 ? -4.534 -25.120 19.656 1.00 30.02 86 ILE E CA 1
ATOM 7529 C C . ILE D 2 86 ? -3.740 -23.958 20.267 1.00 33.11 86 ILE E C 1
ATOM 7530 O O . ILE D 2 86 ? -4.118 -22.791 20.135 1.00 30.63 86 ILE E O 1
ATOM 7535 N N . ASP D 2 87 ? -2.605 -24.272 20.885 1.00 30.61 87 ASP E N 1
ATOM 7536 C CA . ASP D 2 87 ? -1.736 -23.232 21.425 1.00 33.11 87 ASP E CA 1
ATOM 7537 C C . ASP D 2 87 ? -0.809 -22.655 20.357 1.00 30.36 87 ASP E C 1
ATOM 7538 O O . ASP D 2 87 ? 0.036 -21.812 20.651 1.00 41.44 87 ASP E O 1
ATOM 7543 N N . SER D 2 88 ? -0.967 -23.105 19.116 1.00 29.37 88 SER E N 1
ATOM 7544 C CA . SER D 2 88 ? -0.091 -22.656 18.037 1.00 28.49 88 SER E CA 1
ATOM 7545 C C . SER D 2 88 ? -0.841 -22.416 16.729 1.00 29.10 88 SER E C 1
ATOM 7546 O O . SER D 2 88 ? -1.022 -23.340 15.933 1.00 29.22 88 SER E O 1
ATOM 7549 N N . PRO D 2 89 ? -1.283 -21.168 16.509 1.00 33.71 89 PRO E N 1
ATOM 7550 C CA . PRO D 2 89 ? -1.913 -20.730 15.258 1.00 30.58 89 PRO E CA 1
ATOM 7551 C C . PRO D 2 89 ? -1.019 -20.950 14.042 1.00 26.87 89 PRO E C 1
ATOM 7552 O O . PRO D 2 89 ? -1.528 -21.136 12.936 1.00 26.79 89 PRO E O 1
ATOM 7556 N N . ASP D 2 90 ? 0.295 -20.919 14.244 1.00 24.25 90 ASP E N 1
ATOM 7557 C CA . ASP D 2 90 ? 1.234 -21.176 13.158 1.00 25.90 90 ASP E CA 1
ATOM 7558 C C . ASP D 2 90 ? 1.107 -22.611 12.663 1.00 26.89 90 ASP E C 1
ATOM 7559 O O . ASP D 2 90 ? 1.195 -22.870 11.463 1.00 26.74 90 ASP E O 1
ATOM 7564 N N . SER D 2 91 ? 0.897 -23.539 13.592 1.00 24.09 91 SER E N 1
ATOM 7565 C CA . SER D 2 91 ? 0.741 -24.946 13.240 1.00 31.15 91 SER E CA 1
ATOM 7566 C C . SER D 2 91 ? -0.555 -25.161 12.465 1.00 31.40 91 SER E C 1
ATOM 7567 O O . SER D 2 91 ? -0.649 -26.066 11.633 1.00 25.85 91 SER E O 1
ATOM 7570 N N . LEU D 2 92 ? -1.551 -24.322 12.736 1.00 24.34 92 LEU E N 1
ATOM 7571 C CA . LEU D 2 92 ? -2.822 -24.402 12.026 1.00 24.89 92 LEU E CA 1
ATOM 7572 C C . LEU D 2 92 ? -2.685 -23.851 10.612 1.00 22.11 92 LEU E C 1
ATOM 7573 O O . LEU D 2 92 ? -3.248 -24.399 9.669 1.00 26.23 92 LEU E O 1
ATOM 7578 N N . GLU D 2 93 ? -1.931 -22.767 10.472 1.00 25.15 93 GLU E N 1
ATOM 7579 C CA . GLU D 2 93 ? -1.740 -22.136 9.173 1.00 33.33 93 GLU E CA 1
ATOM 7580 C C . GLU D 2 93 ? -0.906 -23.022 8.247 1.00 27.49 93 GLU E C 1
ATOM 7581 O O . GLU D 2 93 ? -0.972 -22.892 7.026 1.00 26.57 93 GLU E O 1
ATOM 7587 N N . ASN D 2 94 ? -0.121 -23.923 8.828 1.00 26.44 94 ASN E N 1
ATOM 7588 C CA . ASN D 2 94 ? 0.652 -24.865 8.029 1.00 24.07 94 ASN E CA 1
ATOM 7589 C C . ASN D 2 94 ? -0.218 -25.973 7.443 1.00 20.62 94 ASN E C 1
ATOM 7590 O O . ASN D 2 94 ? 0.202 -26.679 6.527 1.00 23.00 94 ASN E O 1
ATOM 7595 N N . ILE D 2 95 ? -1.435 -26.113 7.961 1.00 18.78 95 ILE E N 1
ATOM 7596 C CA . ILE D 2 95 ? -2.363 -27.104 7.430 1.00 18.34 95 ILE E CA 1
ATOM 7597 C C . ILE D 2 95 ? -2.755 -26.764 5.982 1.00 24.26 95 ILE E C 1
ATOM 7598 O O . ILE D 2 95 ? -2.575 -27.597 5.095 1.00 18.33 95 ILE E O 1
ATOM 7603 N N . PRO D 2 96 ? -3.270 -25.541 5.722 1.00 20.29 96 PRO E N 1
ATOM 7604 C CA . PRO D 2 96 ? -3.570 -25.283 4.309 1.00 18.87 96 PRO E CA 1
ATOM 7605 C C . PRO D 2 96 ? -2.329 -24.967 3.478 1.00 22.50 96 PRO E C 1
ATOM 7606 O O . PRO D 2 96 ? -2.332 -25.187 2.268 1.00 20.74 96 PRO E O 1
ATOM 7610 N N . GLU D 2 97 ? -1.279 -24.462 4.118 1.00 22.33 97 GLU E N 1
ATOM 7611 C CA . GLU D 2 97 ? -0.087 -24.042 3.387 1.00 28.38 97 GLU E CA 1
ATOM 7612 C C . GLU D 2 97 ? 0.794 -25.206 2.939 1.00 27.36 97 GLU E C 1
ATOM 7613 O O . GLU D 2 97 ? 1.339 -25.187 1.836 1.00 26.94 97 GLU E O 1
ATOM 7619 N N . LYS D 2 98 ? 0.933 -26.219 3.789 1.00 22.92 98 LYS E N 1
ATOM 7620 C CA . LYS D 2 98 ? 1.888 -27.289 3.519 1.00 25.04 98 LYS E CA 1
ATOM 7621 C C . LYS D 2 98 ? 1.271 -28.684 3.495 1.00 22.39 98 LYS E C 1
ATOM 7622 O O . LYS D 2 98 ? 1.389 -29.406 2.504 1.00 18.12 98 LYS E O 1
ATOM 7628 N N . TRP D 2 99 ? 0.622 -29.070 4.588 1.00 20.43 99 TRP E N 1
ATOM 7629 C CA . TRP D 2 99 ? 0.230 -30.469 4.759 1.00 17.63 99 TRP E CA 1
ATOM 7630 C C . TRP D 2 99 ? -0.939 -30.888 3.882 1.00 18.76 99 TRP E C 1
ATOM 7631 O O . TRP D 2 99 ? -0.948 -32.000 3.355 1.00 19.68 99 TRP E O 1
ATOM 7642 N N . THR D 2 100 ? -1.928 -30.017 3.721 1.00 17.64 100 THR E N 1
ATOM 7643 C CA . THR D 2 100 ? -3.077 -30.387 2.902 1.00 19.23 100 THR E CA 1
ATOM 7644 C C . THR D 2 100 ? -2.694 -30.529 1.420 1.00 15.14 100 THR E C 1
ATOM 7645 O O . THR D 2 100 ? -3.077 -31.515 0.797 1.00 19.88 100 THR E O 1
ATOM 7649 N N . PRO D 2 101 ? -1.933 -29.569 0.851 1.00 15.38 101 PRO E N 1
ATOM 7650 C CA . PRO D 2 101 ? -1.505 -29.823 -0.533 1.00 13.53 101 PRO E CA 1
ATOM 7651 C C . PRO D 2 101 ? -0.732 -31.133 -0.699 1.00 16.39 101 PRO E C 1
ATOM 7652 O O . PRO D 2 101 ? -0.940 -31.849 -1.678 1.00 20.79 101 PRO E O 1
ATOM 7656 N N . GLU D 2 102 ? 0.142 -31.441 0.251 1.00 18.97 102 GLU E N 1
ATOM 7657 C CA . GLU D 2 102 ? 0.921 -32.672 0.206 1.00 18.22 102 GLU E CA 1
ATOM 7658 C C . GLU D 2 102 ? 0.031 -33.907 0.318 1.00 21.63 102 GLU E C 1
ATOM 7659 O O . GLU D 2 102 ? 0.198 -34.869 -0.431 1.00 17.91 102 GLU E O 1
ATOM 7665 N N . VAL D 2 103 ? -0.911 -33.878 1.258 1.00 15.54 103 VAL E N 1
ATOM 7666 C CA . VAL D 2 103 ? -1.802 -35.013 1.471 1.00 17.02 103 VAL E CA 1
ATOM 7667 C C . VAL D 2 103 ? -2.735 -35.213 0.277 1.00 21.49 103 VAL E C 1
ATOM 7668 O O . VAL D 2 103 ? -2.971 -36.349 -0.147 1.00 19.15 103 VAL E O 1
ATOM 7672 N N . LYS D 2 104 ? -3.246 -34.114 -0.278 1.00 16.38 104 LYS E N 1
ATOM 7673 C CA . LYS D 2 104 ? -4.097 -34.184 -1.465 1.00 16.67 104 LYS E CA 1
ATOM 7674 C C . LYS D 2 104 ? -3.347 -34.808 -2.639 1.00 20.64 104 LYS E C 1
ATOM 7675 O O . LYS D 2 104 ? -3.936 -35.503 -3.466 1.00 21.36 104 LYS E O 1
ATOM 7681 N N . HIS D 2 105 ? -2.045 -34.555 -2.702 1.00 15.98 105 HIS E N 1
ATOM 7682 C CA . HIS D 2 105 ? -1.224 -35.025 -3.813 1.00 19.09 105 HIS E CA 1
ATOM 7683 C C . HIS D 2 105 ? -0.839 -36.495 -3.680 1.00 18.87 105 HIS E C 1
ATOM 7684 O O . HIS D 2 105 ? -0.960 -37.263 -4.638 1.00 19.67 105 HIS E O 1
ATOM 7691 N N . PHE D 2 106 ? -0.373 -36.882 -2.497 1.00 19.67 106 PHE E N 1
ATOM 7692 C CA . PHE D 2 106 ? 0.088 -38.253 -2.269 1.00 22.46 106 PHE E CA 1
ATOM 7693 C C . PHE D 2 106 ? -1.025 -39.191 -1.809 1.00 23.80 106 PHE E C 1
ATOM 7694 O O . PHE D 2 106 ? -0.911 -40.409 -1.945 1.00 19.87 106 PHE E O 1
ATOM 7702 N N . CYS D 2 107 ? -2.098 -38.629 -1.264 1.00 20.76 107 CYS E N 1
ATOM 7703 C CA . CYS D 2 107 ? -3.223 -39.443 -0.812 1.00 20.35 107 CYS E CA 1
ATOM 7704 C C . CYS D 2 107 ? -4.552 -38.952 -1.377 1.00 25.03 107 CYS E C 1
ATOM 7705 O O . CYS D 2 107 ? -5.431 -38.526 -0.620 1.00 23.87 107 CYS E O 1
ATOM 7708 N N . PRO D 2 108 ? -4.712 -39.007 -2.709 1.00 20.69 108 PRO E N 1
ATOM 7709 C CA . PRO D 2 108 ? -5.984 -38.533 -3.263 1.00 28.17 108 PRO E CA 1
ATOM 7710 C C . PRO D 2 108 ? -7.154 -39.412 -2.829 1.00 25.28 108 PRO E C 1
ATOM 7711 O O . PRO D 2 108 ? -7.000 -40.630 -2.721 1.00 28.04 108 PRO E O 1
ATOM 7715 N N . ASN D 2 109 ? -8.295 -38.782 -2.561 1.00 25.43 109 ASN E N 1
ATOM 7716 C CA . ASN D 2 109 ? -9.517 -39.474 -2.150 1.00 36.61 109 ASN E CA 1
ATOM 7717 C C . ASN D 2 109 ? -9.387 -40.237 -0.834 1.00 30.61 109 ASN E C 1
ATOM 7718 O O . ASN D 2 109 ? -10.206 -41.102 -0.527 1.00 28.34 109 ASN E O 1
ATOM 7723 N N . VAL D 2 110 ? -8.357 -39.921 -0.058 1.00 26.27 110 VAL E N 1
ATOM 7724 C CA . VAL D 2 110 ? -8.229 -40.496 1.274 1.00 25.89 110 VAL E CA 1
ATOM 7725 C C . VAL D 2 110 ? -8.852 -39.543 2.287 1.00 19.64 110 VAL E C 1
ATOM 7726 O O . VAL D 2 110 ? -8.496 -38.365 2.336 1.00 25.54 110 VAL E O 1
ATOM 7730 N N . PRO D 2 111 ? -9.801 -40.046 3.087 1.00 26.23 111 PRO E N 1
ATOM 7731 C CA . PRO D 2 111 ? -10.496 -39.190 4.053 1.00 23.76 111 PRO E CA 1
ATOM 7732 C C . PRO D 2 111 ? -9.547 -38.598 5.086 1.00 24.14 111 PRO E C 1
ATOM 7733 O O . PRO D 2 111 ? -8.597 -39.252 5.520 1.00 21.20 111 PRO E O 1
ATOM 7737 N N . ILE D 2 112 ? -9.817 -37.354 5.460 1.00 22.12 112 ILE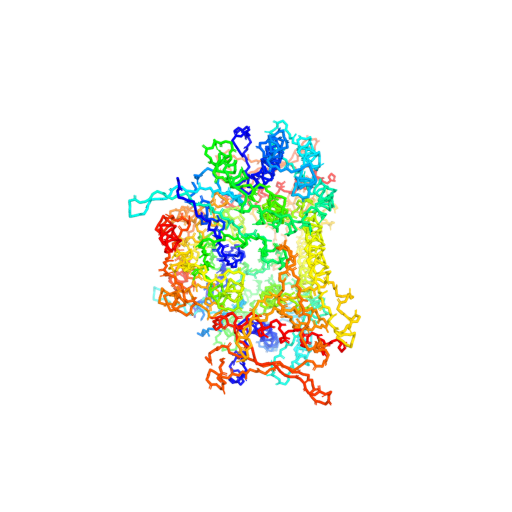 E N 1
ATOM 7738 C CA . ILE D 2 112 ? -8.998 -36.615 6.404 1.00 17.81 112 ILE E CA 1
ATOM 7739 C C . ILE D 2 112 ? -9.823 -36.198 7.612 1.00 26.01 112 ILE E C 1
ATOM 7740 O O . ILE D 2 112 ? -10.933 -35.688 7.458 1.00 24.55 112 ILE E O 1
ATOM 7745 N N . ILE D 2 113 ? -9.299 -36.414 8.812 1.00 17.16 113 ILE E N 1
ATOM 7746 C CA . ILE D 2 113 ? -9.888 -35.773 9.975 1.00 25.50 113 ILE E CA 1
ATOM 7747 C C . ILE D 2 113 ? -8.909 -34.734 10.508 1.00 24.88 113 ILE E C 1
ATOM 7748 O O . ILE D 2 113 ? -7.702 -34.973 10.587 1.00 20.91 113 ILE E O 1
ATOM 7753 N N . LEU D 2 114 ? -9.438 -33.559 10.829 1.00 16.82 114 LEU E N 1
ATOM 7754 C CA . LEU D 2 114 ? -8.636 -32.484 11.387 1.00 23.91 114 LEU E CA 1
ATOM 7755 C C . LEU D 2 114 ? -8.713 -32.518 12.907 1.00 26.23 114 LEU E C 1
ATOM 7756 O O . LEU D 2 114 ? -9.801 -32.575 13.479 1.00 24.44 114 LEU E O 1
ATOM 7761 N N . VAL D 2 115 ? -7.558 -32.484 13.561 1.00 22.96 115 VAL E N 1
ATOM 7762 C CA . VAL D 2 115 ? -7.523 -32.570 15.016 1.00 22.28 115 VAL E CA 1
ATOM 7763 C C . VAL D 2 115 ? -6.713 -31.438 15.631 1.00 27.13 115 VAL E C 1
ATOM 7764 O O . VAL D 2 115 ? -5.549 -31.229 15.283 1.00 21.37 115 VAL E O 1
ATOM 7768 N N . GLY D 2 116 ? -7.346 -30.699 16.537 1.00 25.45 116 GLY E N 1
ATOM 7769 C CA . GLY D 2 116 ? -6.654 -29.700 17.326 1.00 20.52 116 GLY E CA 1
ATOM 7770 C C . GLY D 2 116 ? -6.266 -30.290 18.667 1.00 28.52 116 GLY E C 1
ATOM 7771 O O . GLY D 2 116 ? -7.130 -30.574 19.497 1.00 27.62 116 GLY E O 1
ATOM 7772 N N . ASN D 2 117 ? -4.968 -30.490 18.875 1.00 22.83 117 ASN E N 1
ATOM 7773 C CA . ASN D 2 117 ? -4.475 -31.063 20.123 1.00 31.50 117 ASN E CA 1
ATOM 7774 C C . ASN D 2 117 ? -4.160 -29.961 21.134 1.00 23.53 117 ASN E C 1
ATOM 7775 O O . ASN D 2 117 ? -4.170 -28.780 20.789 1.00 25.93 117 ASN E O 1
ATOM 7780 N N . LYS D 2 118 ? -3.895 -30.358 22.376 1.00 31.38 118 LYS E N 1
ATOM 7781 C CA . LYS D 2 118 ? -3.553 -29.432 23.456 1.00 33.64 118 LYS E CA 1
ATOM 7782 C C . LYS D 2 118 ? -4.653 -28.404 23.705 1.00 30.83 118 LYS E C 1
ATOM 7783 O O . LYS D 2 118 ? -4.374 -27.218 23.885 1.00 34.94 118 LYS E O 1
ATOM 7789 N N . LYS D 2 119 ? -5.900 -28.864 23.726 1.00 27.53 119 LYS E N 1
ATOM 7790 C CA . LYS D 2 119 ? -7.031 -27.973 23.962 1.00 35.35 119 LYS E CA 1
ATOM 7791 C C . LYS D 2 119 ? -7.018 -27.438 25.391 1.00 38.82 119 LYS E C 1
ATOM 7792 O O . LYS D 2 119 ? -7.625 -26.409 25.680 1.00 35.80 119 LYS E O 1
ATOM 7798 N N . ASP D 2 120 ? -6.313 -28.137 26.275 1.00 38.89 120 ASP E N 1
ATOM 7799 C CA . ASP D 2 120 ? -6.206 -27.729 27.671 1.00 37.91 120 ASP E CA 1
ATOM 7800 C C . ASP D 2 120 ? -5.417 -26.428 27.816 1.00 40.58 120 ASP E C 1
ATOM 7801 O O . ASP D 2 120 ? -5.493 -25.764 28.849 1.00 44.63 120 ASP E O 1
ATOM 7806 N N . LEU D 2 121 ? -4.669 -26.066 26.778 1.00 30.43 121 LEU E N 1
ATOM 7807 C CA . LEU D 2 121 ? -3.877 -24.840 26.798 1.00 29.93 121 LEU E CA 1
ATOM 7808 C C . LEU D 2 121 ? -4.660 -23.630 26.293 1.00 31.38 121 LEU E C 1
ATOM 7809 O O . LEU D 2 121 ? -4.160 -22.505 26.334 1.00 33.40 121 LEU E O 1
ATOM 7814 N N . ARG D 2 122 ? -5.880 -23.856 25.814 1.00 30.18 122 ARG E N 1
ATOM 7815 C CA . ARG D 2 122 ? -6.671 -22.771 25.235 1.00 36.74 122 ARG E CA 1
ATOM 7816 C C . ARG D 2 122 ? -6.927 -21.651 26.240 1.00 46.66 122 ARG E C 1
ATOM 7817 O O . ARG D 2 122 ? -6.811 -20.470 25.908 1.00 42.33 122 ARG E O 1
ATOM 7825 N N . ASN D 2 123 ? -7.272 -22.027 27.466 1.00 45.96 123 ASN E N 1
ATOM 7826 C CA . ASN D 2 123 ? -7.526 -21.047 28.514 1.00 46.95 123 ASN E CA 1
ATOM 7827 C C . ASN D 2 123 ? -6.374 -20.971 29.509 1.00 51.40 123 ASN E C 1
ATOM 7828 O O . ASN D 2 123 ? -6.563 -20.586 30.662 1.00 56.68 123 ASN E O 1
ATOM 7833 N N . ASP D 2 124 ? -5.180 -21.341 29.056 1.00 41.01 124 ASP E N 1
ATOM 7834 C CA . ASP D 2 124 ? -3.983 -21.232 29.883 1.00 42.83 124 ASP E CA 1
ATOM 7835 C C . ASP D 2 124 ? -3.370 -19.844 29.741 1.00 42.12 124 ASP E C 1
ATOM 7836 O O . ASP D 2 124 ? -3.009 -19.428 28.640 1.00 44.78 124 ASP E O 1
ATOM 7841 N N . GLU D 2 125 ? -3.236 -19.151 30.855 1.00 41.32 125 GLU E N 1
ATOM 7842 C CA . GLU D 2 125 ? -2.729 -17.793 30.861 1.00 46.91 125 GLU E CA 1
ATOM 7843 C C . GLU D 2 125 ? -1.342 -17.611 30.337 1.00 45.53 125 GLU E C 1
ATOM 7844 O O . GLU D 2 125 ? -1.089 -16.715 29.591 1.00 44.30 125 GLU E O 1
ATOM 7850 N N . HIS D 2 126 ? -0.441 -18.480 30.744 1.00 51.04 126 HIS E N 1
ATOM 7851 C CA . HIS D 2 126 ? 0.942 -18.450 30.277 1.00 47.94 126 HIS E CA 1
ATOM 7852 C C . HIS D 2 126 ? 0.998 -18.588 28.761 1.00 45.44 126 HIS E C 1
ATOM 7853 O O . HIS D 2 126 ? 1.696 -17.833 28.087 1.00 45.00 126 HIS E O 1
ATOM 7860 N N . THR D 2 127 ? 0.249 -19.550 28.234 1.00 45.60 127 THR E N 1
ATOM 7861 C CA . THR D 2 127 ? 0.108 -19.715 26.793 1.00 42.04 127 THR E CA 1
ATOM 7862 C C . THR D 2 127 ? -0.430 -18.437 26.152 1.00 32.84 127 THR E C 1
ATOM 7863 O O . THR D 2 127 ? 0.107 -17.955 25.153 1.00 36.24 127 THR E O 1
ATOM 7867 N N . ARG D 2 128 ? -1.482 -17.882 26.747 1.00 34.65 128 ARG E N 1
ATOM 7868 C CA . ARG D 2 128 ? -2.137 -16.701 26.195 1.00 37.01 128 ARG E CA 1
ATOM 7869 C C . ARG D 2 128 ? -1.239 -15.463 26.202 1.00 41.97 128 ARG E C 1
ATOM 7870 O O . ARG D 2 128 ? -1.308 -14.647 25.284 1.00 45.75 128 ARG E O 1
ATOM 7878 N N . ARG D 2 129 ? -0.388 -15.350 27.207 1.00 50.50 129 ARG E N 1
ATOM 7879 C CA . ARG D 2 129 ? 0.549 -14.249 27.356 1.00 54.24 129 ARG E CA 1
ATOM 7880 C C . ARG D 2 129 ? 1.682 -14.369 26.385 1.00 50.81 129 ARG E C 1
ATOM 7881 O O . ARG D 2 129 ? 2.044 -13.426 25.754 1.00 60.50 129 ARG E O 1
ATOM 7889 N N . GLU D 2 130 ? 2.240 -15.548 26.276 1.00 40.36 130 GLU E N 1
ATOM 7890 C CA . GLU D 2 130 ? 3.360 -15.813 25.377 1.00 38.95 130 GLU E CA 1
ATOM 7891 C C . GLU D 2 130 ? 2.938 -15.584 23.931 1.00 37.84 130 GLU E C 1
ATOM 7892 O O . GLU D 2 130 ? 3.700 -15.042 23.130 1.00 42.73 130 GLU E O 1
ATOM 7898 N N . LEU D 2 131 ? 1.716 -15.997 23.607 1.00 35.13 131 LEU E N 1
ATOM 7899 C CA . LEU D 2 131 ? 1.168 -15.801 22.270 1.00 33.74 131 LEU E CA 1
ATOM 7900 C C . LEU D 2 131 ? 0.845 -14.334 22.016 1.00 36.72 131 LEU E C 1
ATOM 7901 O O . LEU D 2 131 ? 1.021 -13.840 20.901 1.00 37.91 131 LEU E O 1
ATOM 7906 N N . ALA D 2 132 ? 0.371 -13.645 23.052 1.00 34.00 132 ALA E N 1
ATOM 7907 C CA . ALA D 2 132 ? 0.067 -12.220 22.953 1.00 42.39 132 ALA E CA 1
ATOM 7908 C C . ALA D 2 132 ? 1.304 -11.430 22.543 1.00 43.80 132 ALA E C 1
ATOM 7909 O O . ALA D 2 132 ? 1.203 -10.416 21.852 1.00 50.18 132 ALA E O 1
ATOM 7911 N N . LYS D 2 133 ? 2.470 -11.905 22.971 1.00 41.06 133 LYS E N 1
ATOM 7912 C CA . LYS D 2 133 ? 3.739 -11.301 22.585 1.00 48.34 133 LYS E CA 1
ATOM 7913 C C . LYS D 2 133 ? 3.918 -11.325 21.070 1.00 50.78 133 LYS E C 1
ATOM 7914 O O . LYS D 2 133 ? 4.487 -10.405 20.485 1.00 49.63 133 LYS E O 1
ATOM 7920 N N . MET D 2 134 ? 3.435 -12.391 20.441 1.00 44.40 134 MET E N 1
ATOM 7921 C CA . MET D 2 134 ? 3.589 -12.561 19.002 1.00 43.45 134 MET E CA 1
ATOM 7922 C C . MET D 2 134 ? 2.332 -12.128 18.263 1.00 44.49 134 MET E C 1
ATOM 7923 O O . MET D 2 134 ? 2.085 -12.558 17.136 1.00 48.67 134 MET E O 1
ATOM 7928 N N . LYS D 2 135 ? 1.543 -11.282 18.920 1.00 43.14 135 LYS E N 1
ATOM 7929 C CA . LYS D 2 135 ? 0.325 -10.722 18.345 1.00 46.86 135 LYS E CA 1
ATOM 7930 C C . LYS D 2 135 ? -0.688 -11.820 18.031 1.00 46.55 135 LYS E C 1
ATOM 7931 O O . LYS D 2 135 ? -1.520 -11.675 17.136 1.00 47.14 135 LYS E O 1
ATOM 7937 N N . GLN D 2 136 ? -0.618 -12.913 18.783 1.00 41.28 136 GLN E N 1
ATOM 7938 C CA . GLN D 2 136 ? -1.456 -14.076 18.521 1.00 38.35 136 GLN E CA 1
ATOM 7939 C C . GLN D 2 136 ? -2.285 -14.485 19.732 1.00 38.33 136 GLN E C 1
ATOM 7940 O O . GLN D 2 136 ? -2.076 -13.997 20.842 1.00 40.78 136 GLN E O 1
ATOM 7946 N N . GLU D 2 137 ? -3.224 -15.394 19.499 1.00 33.14 137 GLU E N 1
ATOM 7947 C CA . GLU D 2 137 ? -4.062 -15.953 20.550 1.00 34.28 137 GLU E CA 1
ATOM 7948 C C . GLU D 2 137 ? -4.322 -17.418 20.213 1.00 36.53 137 GLU E C 1
ATOM 7949 O O . GLU D 2 137 ? -4.191 -17.808 19.054 1.00 36.74 137 GLU E O 1
ATOM 7955 N N . PRO D 2 138 ? -4.674 -18.238 21.219 1.00 37.95 138 PRO E N 1
ATOM 7956 C CA . PRO D 2 138 ? -4.966 -19.650 20.947 1.00 38.78 138 PRO E CA 1
ATOM 7957 C C . PRO D 2 138 ? -6.056 -19.828 19.891 1.00 42.15 138 PRO E C 1
ATOM 7958 O O . PRO D 2 138 ? -6.938 -18.977 19.770 1.00 39.87 138 PRO E O 1
ATOM 7962 N N . VAL D 2 139 ? -5.977 -20.918 19.134 1.00 35.37 139 VAL E N 1
ATOM 7963 C CA . VAL D 2 139 ? -6.946 -21.203 18.081 1.00 30.72 139 VAL E CA 1
ATOM 7964 C C . VAL D 2 139 ? -8.343 -21.414 18.658 1.00 33.74 139 VAL E C 1
ATOM 7965 O O . VAL D 2 139 ? -8.524 -22.172 19.611 1.00 33.61 139 VAL E O 1
ATOM 7969 N N . LYS D 2 140 ? -9.325 -20.733 18.077 1.00 36.04 140 LYS E N 1
ATOM 7970 C CA . LYS D 2 140 ? -10.715 -20.875 18.489 1.00 39.62 140 LYS E CA 1
ATOM 7971 C C . LYS D 2 140 ? -11.343 -22.094 17.817 1.00 36.59 140 LYS E C 1
ATOM 7972 O O . LYS D 2 140 ? -10.957 -22.452 16.703 1.00 34.63 140 LYS E O 1
ATOM 7978 N N . PRO D 2 141 ? -12.309 -22.739 18.491 1.00 29.83 141 PRO E N 1
ATOM 7979 C CA . PRO D 2 141 ? -12.980 -23.923 17.938 1.00 32.25 141 PRO E CA 1
ATOM 7980 C C . PRO D 2 141 ? -13.619 -23.644 16.580 1.00 38.76 141 PRO E C 1
ATOM 7981 O O . PRO D 2 141 ? -13.645 -24.523 15.720 1.00 32.30 141 PRO E O 1
ATOM 7985 N N . GLU D 2 142 ? -14.117 -22.425 16.397 1.00 30.63 142 GLU E N 1
ATOM 7986 C CA . GLU D 2 142 ? -14.739 -22.021 15.143 1.00 30.48 142 GLU E CA 1
ATOM 7987 C C . GLU D 2 142 ? -13.724 -22.004 14.008 1.00 30.11 142 GLU E C 1
ATOM 7988 O O . GLU D 2 142 ? -14.064 -22.294 12.861 1.00 31.41 142 GLU E O 1
ATOM 7994 N N . GLU D 2 143 ? -12.482 -21.654 14.332 1.00 32.90 143 GLU E N 1
ATOM 7995 C CA . GLU D 2 143 ? -11.414 -21.617 13.338 1.00 35.02 143 GLU E CA 1
ATOM 7996 C C . GLU D 2 143 ? -11.060 -23.025 12.877 1.00 33.47 143 GLU E C 1
ATOM 7997 O O . GLU D 2 143 ? -10.810 -23.257 11.693 1.00 31.03 143 GLU E O 1
ATOM 8003 N N . GLY D 2 144 ? -11.032 -23.957 13.825 1.00 30.29 144 GLY E N 1
ATOM 8004 C CA . GLY D 2 144 ? -10.751 -25.347 13.521 1.00 27.53 144 GLY E CA 1
ATOM 8005 C C . GLY D 2 144 ? -11.837 -25.933 12.644 1.00 28.24 144 GLY E C 1
ATOM 8006 O O . GLY D 2 144 ? -11.554 -26.565 11.627 1.00 23.83 144 GLY E O 1
ATOM 8007 N N . ARG D 2 145 ? -13.088 -25.708 13.037 1.00 27.64 145 ARG E N 1
ATOM 8008 C CA . ARG D 2 145 ? -14.227 -26.194 12.272 1.00 29.42 145 ARG E CA 1
ATOM 8009 C C . ARG D 2 145 ? -14.236 -25.614 10.860 1.00 27.61 145 ARG E C 1
ATOM 8010 O O . ARG D 2 145 ? -14.550 -26.313 9.898 1.00 33.85 145 ARG E O 1
ATOM 8018 N N . ASP D 2 146 ? -13.880 -24.340 10.739 1.00 24.01 146 ASP E N 1
ATOM 8019 C CA . ASP D 2 146 ? -13.858 -23.683 9.436 1.00 28.06 146 ASP E CA 1
ATOM 8020 C C . ASP D 2 146 ? -12.776 -24.256 8.528 1.00 27.11 146 ASP E C 1
ATOM 8021 O O . ASP D 2 146 ? -13.005 -24.455 7.335 1.00 24.68 146 ASP E O 1
ATOM 8026 N N . MET D 2 147 ? -11.598 -24.509 9.090 1.00 29.57 147 MET E N 1
ATOM 8027 C CA . MET D 2 147 ? -10.504 -25.087 8.316 1.00 26.69 147 MET E CA 1
ATOM 8028 C C . MET D 2 147 ? -10.859 -26.493 7.855 1.00 20.09 147 MET E C 1
ATOM 8029 O O . MET D 2 147 ? -10.514 -26.894 6.743 1.00 23.08 147 MET E O 1
ATOM 8034 N N . ALA D 2 148 ? -11.551 -27.238 8.712 1.00 22.88 148 ALA E N 1
ATOM 8035 C CA . ALA D 2 148 ? -11.979 -28.590 8.376 1.00 24.92 148 ALA E CA 1
ATOM 8036 C C . ALA D 2 148 ? -12.888 -28.571 7.154 1.00 27.16 148 ALA E C 1
ATOM 8037 O O . ALA D 2 148 ? -12.834 -29.467 6.313 1.00 25.13 148 ALA E O 1
ATOM 8039 N N . ASN D 2 149 ? -13.722 -27.541 7.059 1.00 29.38 149 ASN E N 1
ATOM 8040 C CA . ASN D 2 149 ? -14.574 -27.370 5.895 1.00 26.96 149 ASN E CA 1
ATOM 8041 C C . ASN D 2 149 ? -13.742 -27.055 4.661 1.00 23.85 149 ASN E C 1
ATOM 8042 O O . ASN D 2 149 ? -13.954 -27.631 3.594 1.00 25.83 149 ASN E O 1
ATOM 8047 N N . ARG D 2 150 ? -12.779 -26.152 4.825 1.00 28.04 150 ARG E N 1
ATOM 8048 C CA . ARG D 2 150 ? -11.950 -25.684 3.721 1.00 27.64 150 ARG E CA 1
ATOM 8049 C C . ARG D 2 150 ? -11.128 -26.798 3.081 1.00 24.60 150 ARG E C 1
ATOM 8050 O O . ARG D 2 150 ? -10.930 -26.803 1.868 1.00 22.89 150 ARG E O 1
ATOM 8058 N N . ILE D 2 151 ? -10.646 -27.736 3.891 1.00 20.49 151 ILE E N 1
ATOM 8059 C CA . ILE D 2 151 ? -9.777 -28.791 3.374 1.00 24.93 151 ILE E CA 1
ATOM 8060 C C . ILE D 2 151 ? -10.561 -30.052 3.029 1.00 24.93 151 ILE E C 1
ATOM 8061 O O . ILE D 2 151 ? -9.988 -31.046 2.585 1.00 26.54 151 ILE E O 1
ATOM 8066 N N . GLY D 2 152 ? -11.875 -30.002 3.223 1.00 25.57 152 GLY E N 1
ATOM 8067 C CA . GLY D 2 152 ? -12.739 -31.120 2.886 1.00 27.15 152 GLY E CA 1
ATOM 8068 C C . GLY D 2 152 ? -12.589 -32.288 3.840 1.00 28.94 152 GLY E C 1
ATOM 8069 O O . GLY D 2 152 ? -12.643 -33.449 3.432 1.00 28.14 152 GLY E O 1
ATOM 8070 N N . ALA D 2 153 ? -12.401 -31.979 5.118 1.00 24.98 153 ALA E N 1
ATOM 8071 C CA . ALA D 2 153 ? -12.193 -33.011 6.124 1.00 30.26 153 ALA E CA 1
ATOM 8072 C C . ALA D 2 153 ? -13.490 -33.744 6.445 1.00 30.75 153 ALA E C 1
ATOM 8073 O O . ALA D 2 153 ? -14.573 -33.166 6.378 1.00 27.32 153 ALA E O 1
ATOM 8075 N N . PHE D 2 154 ? -13.364 -35.020 6.795 1.00 24.83 154 PHE E N 1
ATOM 8076 C CA . PHE D 2 154 ? -14.495 -35.841 7.212 1.00 23.41 154 PHE E CA 1
ATOM 8077 C C . PHE D 2 154 ? -15.119 -35.288 8.487 1.00 30.63 154 PHE E C 1
ATOM 8078 O O . PHE D 2 154 ? -16.323 -35.408 8.711 1.00 28.49 154 PHE E O 1
ATOM 8086 N N . GLY D 2 155 ? -14.286 -34.688 9.326 1.00 27.34 155 GLY E N 1
ATOM 8087 C CA . GLY D 2 155 ? -14.748 -34.145 10.583 1.00 27.37 155 GLY E CA 1
ATOM 8088 C C . GLY D 2 155 ? -13.652 -33.408 11.317 1.00 34.21 155 GLY E C 1
ATOM 8089 O O . GLY D 2 155 ? -12.477 -33.478 10.952 1.00 31.71 155 GLY E O 1
ATOM 8090 N N . TYR D 2 156 ? -14.051 -32.688 12.355 1.00 28.62 156 TYR E N 1
ATOM 8091 C CA . TYR D 2 156 ? -13.122 -31.970 13.206 1.00 25.27 156 TYR E CA 1
ATOM 8092 C C . TYR D 2 156 ? -13.419 -32.292 14.654 1.00 34.10 156 TYR E C 1
ATOM 8093 O O . TYR D 2 156 ? -14.582 -32.408 15.041 1.00 32.81 156 TYR E O 1
ATOM 8102 N N . MET D 2 157 ? -12.373 -32.458 15.452 1.00 30.96 157 MET E N 1
ATOM 8103 C CA . MET D 2 157 ? -12.550 -32.421 16.893 1.00 43.98 157 MET E CA 1
ATOM 8104 C C . MET D 2 157 ? -11.244 -32.118 17.597 1.00 35.97 157 MET E C 1
ATOM 8105 O O . MET D 2 157 ? -10.169 -32.134 16.996 1.00 34.22 157 MET E O 1
ATOM 8110 N N . GLU D 2 158 ? -11.361 -31.819 18.882 1.00 27.24 158 GLU E N 1
ATOM 8111 C CA . GLU D 2 158 ? -10.234 -31.371 19.669 1.00 25.27 158 GLU E CA 1
ATOM 8112 C C . GLU D 2 158 ? -9.977 -32.347 20.801 1.00 33.40 158 GLU E C 1
ATOM 8113 O O . GLU D 2 158 ? -10.868 -33.090 21.209 1.00 34.74 158 GLU E O 1
ATOM 8119 N N . CYS D 2 159 ? -8.750 -32.351 21.301 1.00 29.73 159 CYS E N 1
ATOM 8120 C CA . CYS D 2 159 ? -8.385 -33.275 22.356 1.00 29.20 159 CYS E CA 1
ATOM 8121 C C . CYS D 2 159 ? -7.215 -32.754 23.169 1.00 27.92 159 CYS E C 1
ATOM 8122 O O . CYS D 2 159 ? -6.535 -31.805 22.777 1.00 30.09 159 CYS E O 1
ATOM 8125 N N . SER D 2 160 ? -6.985 -33.397 24.304 1.00 31.89 160 SER E N 1
ATOM 8126 C CA . SER D 2 160 ? -5.845 -33.093 25.147 1.00 34.24 160 SER E CA 1
ATOM 8127 C C . SER D 2 160 ? -5.143 -34.387 25.523 1.00 34.99 160 SER E C 1
ATOM 8128 O O . SER D 2 160 ? -5.698 -35.199 26.258 1.00 36.51 160 SER E O 1
ATOM 8131 N N . ALA D 2 161 ? -3.936 -34.592 25.006 1.00 33.28 161 ALA E N 1
ATOM 8132 C CA . ALA D 2 161 ? -3.154 -35.764 25.375 1.00 43.04 161 ALA E CA 1
ATOM 8133 C C . ALA D 2 161 ? -2.839 -35.727 26.867 1.00 43.87 161 ALA E C 1
ATOM 8134 O O . ALA D 2 161 ? -2.677 -36.769 27.501 1.00 43.73 161 ALA E O 1
ATOM 8136 N N . LYS D 2 162 ? -2.764 -34.514 27.410 1.00 44.00 162 LYS E N 1
ATOM 8137 C CA . LYS D 2 162 ? -2.587 -34.293 28.841 1.00 55.61 162 LYS E CA 1
ATOM 8138 C C . LYS D 2 162 ? -3.650 -35.020 29.657 1.00 55.15 162 LYS E C 1
ATOM 8139 O O . LYS D 2 162 ? -3.343 -35.901 30.461 1.00 56.65 162 LYS E O 1
ATOM 8145 N N . THR D 2 163 ? -4.903 -34.634 29.442 1.00 51.15 163 THR E N 1
ATOM 8146 C CA . THR D 2 163 ? -6.019 -35.128 30.235 1.00 53.58 163 THR E CA 1
ATOM 8147 C C . THR D 2 163 ? -6.700 -36.326 29.597 1.00 51.36 163 THR E C 1
ATOM 8148 O O . THR D 2 163 ? -7.670 -36.858 30.144 1.00 52.29 163 THR E O 1
ATOM 8152 N N . LYS D 2 164 ? -6.192 -36.724 28.431 1.00 47.28 164 LYS E N 1
ATOM 8153 C CA . LYS D 2 164 ? -6.762 -37.798 27.614 1.00 44.76 164 LYS E CA 1
ATOM 8154 C C . LYS D 2 164 ? -8.194 -37.488 27.176 1.00 42.91 164 LYS E C 1
ATOM 8155 O O . LYS D 2 164 ? -8.877 -38.338 26.606 1.00 40.04 164 LYS E O 1
ATOM 8161 N N . ASP D 2 165 ? -8.628 -36.258 27.428 1.00 41.72 165 ASP E N 1
ATOM 8162 C CA . ASP D 2 165 ? -9.945 -35.792 27.020 1.00 42.00 165 ASP E CA 1
ATOM 8163 C C . ASP D 2 165 ? -10.045 -35.728 25.497 1.00 38.70 165 ASP E C 1
ATOM 8164 O O . ASP D 2 165 ? -9.309 -34.981 24.852 1.00 33.57 165 ASP E O 1
ATOM 8169 N N . GLY D 2 166 ? -10.947 -36.522 24.929 1.00 31.87 166 GLY E N 1
ATOM 8170 C CA . GLY D 2 166 ? -11.220 -36.477 23.503 1.00 32.13 166 GLY E CA 1
ATOM 8171 C C . GLY D 2 166 ? -10.391 -37.410 22.635 1.00 35.12 166 GLY E C 1
ATOM 8172 O O . GLY D 2 166 ? -10.728 -37.631 21.472 1.00 31.45 166 GLY E O 1
ATOM 8173 N N . VAL D 2 167 ? -9.315 -37.960 23.191 1.00 36.37 167 VAL E N 1
ATOM 8174 C CA . VAL D 2 167 ? -8.376 -38.767 22.409 1.00 31.28 167 VAL E CA 1
ATOM 8175 C C . VAL D 2 167 ? -9.020 -40.013 21.816 1.00 29.18 167 VAL E C 1
ATOM 8176 O O . VAL D 2 167 ? -8.871 -40.297 20.625 1.00 25.23 167 VAL E O 1
ATOM 8180 N N . ARG D 2 168 ? -9.734 -40.756 22.652 1.00 37.57 168 ARG E N 1
ATOM 8181 C CA . ARG D 2 168 ? -10.413 -41.964 22.204 1.00 38.17 168 ARG E CA 1
ATOM 8182 C C . ARG D 2 168 ? -11.401 -41.653 21.080 1.00 29.53 168 ARG E C 1
ATOM 8183 O O . ARG D 2 168 ? -11.521 -42.409 20.119 1.00 32.37 168 ARG E O 1
ATOM 8191 N N . GLU D 2 169 ? -12.093 -40.526 21.204 1.00 29.23 169 GLU E N 1
ATOM 8192 C CA . GLU D 2 169 ? -13.078 -40.110 20.212 1.00 32.80 169 GLU E CA 1
ATOM 8193 C C . GLU D 2 169 ? -12.421 -39.704 18.890 1.00 27.98 169 GLU E C 1
ATOM 8194 O O . GLU D 2 169 ? -13.024 -39.828 17.824 1.00 25.32 169 GLU E O 1
ATOM 8200 N N . VAL D 2 170 ? -11.188 -39.213 18.962 1.00 23.89 170 VAL E N 1
ATOM 8201 C CA . VAL D 2 170 ? -10.454 -38.853 17.754 1.00 28.69 170 VAL E CA 1
ATOM 8202 C C . VAL D 2 170 ? -10.201 -40.088 16.890 1.00 22.21 170 VAL E C 1
ATOM 8203 O O . VAL D 2 170 ? -10.422 -40.072 15.679 1.00 24.40 170 VAL E O 1
ATOM 8207 N N . PHE D 2 171 ? -9.754 -41.170 17.515 1.00 23.12 171 PHE E N 1
ATOM 8208 C CA . PHE D 2 171 ? -9.419 -42.368 16.759 1.00 23.92 171 PHE E CA 1
ATOM 8209 C C . PHE D 2 171 ? -10.671 -43.147 16.364 1.00 19.63 171 PHE E C 1
ATOM 8210 O O . PHE D 2 171 ? -10.655 -43.914 15.401 1.00 23.08 171 PHE E O 1
ATOM 8218 N N . GLU D 2 172 ? -11.763 -42.929 17.088 1.00 21.13 172 GLU E N 1
ATOM 8219 C CA . GLU D 2 172 ? -13.047 -43.495 16.690 1.00 24.50 172 GLU E CA 1
ATOM 8220 C C . GLU D 2 172 ? -13.584 -42.782 15.445 1.00 20.72 172 GLU E C 1
ATOM 8221 O O . GLU D 2 172 ? -14.130 -43.424 14.547 1.00 23.19 172 GLU E O 1
ATOM 8227 N N . MET D 2 173 ? -13.419 -41.461 15.392 1.00 24.19 173 MET E N 1
ATOM 8228 C CA . MET D 2 173 ? -13.783 -40.686 14.203 1.00 20.35 173 MET E CA 1
ATOM 8229 C C . MET D 2 173 ? -12.919 -41.096 13.008 1.00 25.14 173 MET E C 1
ATOM 8230 O O . MET D 2 173 ? -13.407 -41.216 11.881 1.00 22.96 173 MET E O 1
ATOM 8235 N N . ALA D 2 174 ? -11.633 -41.314 13.258 1.00 20.22 174 ALA E N 1
ATOM 8236 C CA . ALA D 2 174 ? -10.723 -41.720 12.196 1.00 23.37 174 ALA E CA 1
ATOM 8237 C C . ALA D 2 174 ? -11.141 -43.069 11.631 1.00 23.37 174 ALA E C 1
ATOM 8238 O O . ALA D 2 174 ? -11.141 -43.271 10.418 1.00 18.02 174 ALA E O 1
ATOM 8240 N N . THR D 2 175 ? -11.514 -43.988 12.515 1.00 18.30 175 THR E N 1
ATOM 8241 C CA . THR D 2 175 ? -11.911 -45.319 12.083 1.00 16.46 175 THR E CA 1
ATOM 8242 C C . THR D 2 175 ? -13.203 -45.257 11.268 1.00 21.16 175 THR E C 1
ATOM 8243 O O . THR D 2 175 ? -13.341 -45.951 10.263 1.00 23.70 175 THR E O 1
ATOM 8247 N N . ARG D 2 176 ? -14.142 -44.417 11.692 1.00 23.53 176 ARG E N 1
ATOM 8248 C CA . ARG D 2 176 ? -15.376 -44.230 10.934 1.00 26.60 176 ARG E CA 1
ATOM 8249 C C . ARG D 2 176 ? -15.083 -43.649 9.552 1.00 26.24 176 ARG E C 1
ATOM 8250 O O . ARG D 2 176 ? -15.663 -44.078 8.552 1.00 21.93 176 ARG E O 1
ATOM 8258 N N . ALA D 2 177 ? -14.169 -42.685 9.500 1.00 23.27 177 ALA E N 1
ATOM 8259 C CA . ALA D 2 177 ? -13.771 -42.079 8.235 1.00 25.69 177 ALA E CA 1
ATOM 8260 C C . ALA D 2 177 ? -13.135 -43.117 7.316 1.00 29.57 177 ALA E C 1
ATOM 8261 O O . ALA D 2 177 ? -13.393 -43.140 6.113 1.00 26.78 177 ALA E O 1
ATOM 8263 N N . ALA D 2 178 ? -12.311 -43.982 7.895 1.00 26.77 178 ALA E N 1
ATOM 8264 C CA . ALA D 2 178 ? -11.621 -45.014 7.131 1.00 24.99 178 ALA E CA 1
ATOM 8265 C C . ALA D 2 178 ? -12.589 -46.063 6.587 1.00 28.48 178 ALA E C 1
ATOM 8266 O O . ALA D 2 178 ? -12.349 -46.650 5.533 1.00 28.50 178 ALA E O 1
ATOM 8268 N N . LEU D 2 179 ? -13.685 -46.291 7.305 1.00 28.43 179 LEU E N 1
ATOM 8269 C CA . LEU D 2 179 ? -14.663 -47.304 6.912 1.00 28.90 179 LEU E CA 1
ATOM 8270 C C . LEU D 2 179 ? -15.594 -46.815 5.809 1.00 32.31 179 LEU E C 1
ATOM 8271 O O . LEU D 2 179 ? -16.344 -47.601 5.232 1.00 34.36 179 LEU E O 1
ATOM 8276 N N . GLN D 2 180 ? -15.540 -45.516 5.528 1.00 30.75 180 GLN E N 1
ATOM 8277 C CA . GLN D 2 180 ? -16.395 -44.886 4.524 1.00 45.70 180 GLN E CA 1
ATOM 8278 C C . GLN D 2 180 ? -16.269 -45.564 3.161 1.00 55.26 180 GLN E C 1
ATOM 8279 O O . GLN D 2 180 ? -15.165 -45.763 2.653 1.00 58.72 180 GLN E O 1
#

Secondary structure (DSSP, 8-state):
--SS-SS----HHHHHHHHHHHHHHHHHHHHHHHHHHHIIIIIHHHHHTTSS-HHHHHHHHTTTTTTHHHHHHHHHHHHHTB-TTS-B---HHHHHHHGGGGGGGHHHHHHHHHHHHHHHHGGG-HHHHHHHHHHHHSGGGTT--HHHHHTHHHHHHTTHHHHHHHHHHTS-TTSTHHHHHHHHHHHHHHHHHHHHHHHHHHHHHHHHTTEE-SSGGG--HHHHT---EEEEEEEEETTS-EEEEEEESSEEEEEEEE-SSS--EEEE-S--EEGGGEEEEE--TTSS----SEEEEEE-TTSSP-EEEEE-SSHHHHHHHHHHHHHHHHHHHHH-/-EEEEEEEEE-GGG-HHHHHHTT---S---S----EEEEEEETTEEEEEEEE--TT-TT-TTTGGGG-TT-SEEEEEEETT-HHHHHHIIIIIHHHHHHHSTT--EEEEEE-GGGTT-HHHHHHHHHTT--PPPHHHHHHHHHHTT-SEEEE--TTT-TTHHHHHHHHHHHHT-/--GGGS-TT----HHHHHHHHHHHHHHHHHHHHHHHHHHHIIIIIHHHHHTTSS-HHHHHHHHTTTTTTHHHHHHHHHHHHHTB-TTS-BS--HHHHHHHGGGGGGGHHHHHTSHHHHHHHHHGGG-HHHHHHHHHHHHSGGGTT--HHHHHTHHHHHHTTHHHHHHHHHHTS-TTSTHHHHHHHHHHHHHHHHHHHHHHHHHHHHHHHHTTEE-SSGGG--HHHHT---EEEEEEEEESSS-EEEEEEESSEEEEEEEEE-SS-EEEEE-S--EEGGGEEEEE--TTS-----SEEEEEE-TTS---EEEEE-SSHHHHHHHHHHHHHHHHHHHHH-/-EEEEEEEEE-TTS-HHHHHHTT---S---S----EEEEEEETTEEEEEEEE--TT-TT-TTTGGGG-TT-SEEEEEEETT-HHHHHHIIIIIHHHHHHHSTT--EEEEEE-GGGTT-HHHHHHHHHTT--PPPHHHHHHHHHHTT-SEEEE-BTTTTBTHHHHHHHHHHHHH-

Radius of gyration: 38.61 Å; Cα contacts (8 Å, |Δi|>4): 1719; chains: 4; bounding box: 76×103×114 Å